Protein AF-A0A8H5IVG1-F1 (afdb_monomer)

Nearest PDB structures (foldseek):
  4xxf-assembly1_A  TM=9.460E-01  e=5.979E-18  Glaciozyma antarctica
  3ocr-assembly1_A  TM=8.944E-01  e=1.807E-12  Pseudomonas savastanoi pv. phaseolicola 1448A
  8il8-assembly1_C  TM=9.463E-01  e=2.292E-11  Alcaligenes faecalis subsp. faecalis NBRC 13111
  3ocr-assembly2_B  TM=8.952E-01  e=1.460E-11  Pseudomonas savastanoi pv. phaseolicola 1448A
  8iah-assembly1_2  TM=8.226E-01  e=2.182E-10  Sus scrofa

Organism: NCBI:txid42672

Secondary structure (DSSP, 8-state):
----PPPPHHHHHTT-----SSTTSPPHHHHHTT--------------HHHHHHHHHHHHHHHHHHHHHHHHHHHHHHTS------------------GGGG--S-S-----THHHH-S--EETTEETTSHHHHHHHHHHHSS----TT--TTT-S-----S--PPPPPPPHHHHHHHHHHHHHSTHHHH---S-TTTHHHHHHHHTTT-HHHHHHHHHHHHHHHHS---S---TTHHHHHHHHHHHHHHHTTS--HHHHHHHHHHHHHHHHTT-HHHHHHHHHHHHHHHHHTTTTSPPP--S--HHHHHHHHHHHHHHHHHHHHHHHHHHHT---SS-GGGS-----TTTTGGGT--S-S-SSS---TTPPP--SS-HHHHHHHHHHHHHHH-GGGGG--HHHHHHHHHHHHHHHHHHHHHS-TTTSPPSS--TTS-SS-TT--HHHHHHHHHHHHHHHHHHHHHHHGGGGTTGGGTTSS---HHHHHHHHHHHHHHHHHHHHHHHHHHHTGGGGGTT-HHHHTTHHHHHHHHHHHHHHH-TT-TTHHHHHHHHHHHHHTTTSS-GGG--HHHHHHHHHHHHHHHHHHHHHHHHHHHHT------------------S--HHHHH--SS-----SPPPSSHHHHHHHHHHHHHHHHHHHHHTT--BTTB-EEEEE-SS-TTEEEEPPTT--GGG--GGG-EEEETTS-EEEE--SSPPPHHHHHHHHHHHHH-TT--EEEEE--HHHHHHHTT--PPPS-STGGGGG-GGGEEEE----SS--SHHHHHHHHHHHTTT-SEEEETTTEEEEEESSHHHHHHHHHHHHHHHHHHHHHHHHHTTT----PPPHHHHHHHHHHHT-HHHHHHHHHHHHHHHHHHHTTTT--

pLDDT: mean 80.25, std 17.55, range [23.84, 98.62]

Sequence (889 aa):
MPPRLRACDGCSKRKIQCVKPDPEGRCERCSKLHLECVTTSTPHVKVTVGKQVTRLESRVAELEASIVQMRSEISATRAAGSLSTLQGNSEDTTGCISPYLQQKPANAVPISIWTCLGQHWYFKGIPINSPQGLEWISSKIGENVSLDGFRLFGSQRHHFSSSSPPFTFPERQVIEAFLNSYFTSPWRLLYPIIDVALVEETLAAAYTESQSAQVCFLAFMALCSRLKGSLLQLDDSDVYIRASHSYLPQLLSQSTLESLQTVIMLQIYHLLAGHWGAAAELHPYACRAIYDLKGHIAHPSGPDTGVDRRQRHIRNLFWVCYILDKDIALRYGRPPCLTRDYCDLTLPDDWARVYQDPAGTAQGGMLRQDDSICFSQDLCLSQIKEKICLFLCSLDNSKLSDGAILGQVRQLDVDLETCR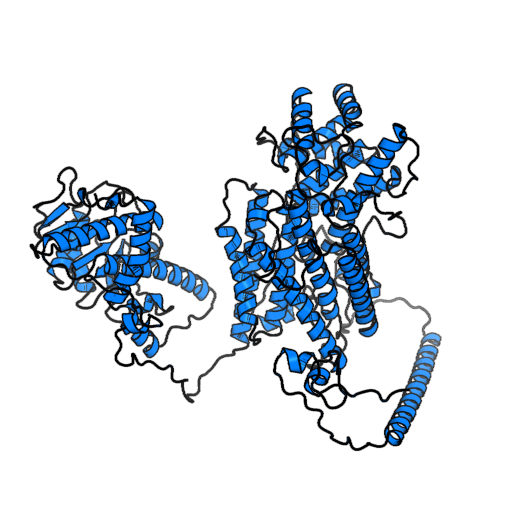SSIPKEYRPKWSLSSEHPLLHPGMSFVQRIRCIHLQLEYKHLMTMIHTAVRRCGAVYAVDDKLPEDLHNVYHSSSDISLEASRTTLQIFKSHINILQEDMFGHIAIYPPIAAMALFMNLLLHPSDPRARNDLDLLAGCATLFQDMPMRDLTNDDMDSIQELNRFISELIMSSTTTIQAQSGTLTISPNAKPTHGHELKDKTPLQAMSHGDVVLRGIPKHPDFASQRQWQLEHMAAAFRHWHREGYVEGISGHISVRDPEFTDAFWTNPLGRHFGLLKVSDMILVNLKGEVIGGNRTRPPNSAGFLIHASIHKARSDVHAICHCHSIHGKAWSVFGKRLEMLTQDVCKFRGDAHSVYDSYGGVVLGSEEGDRIAAAMGPKGKGCILRNHGILTVGQTVDEAAWLYTSMERSCRVQLLAEAAAANGLPKVLIDDEEANFNFDVESDPEICYCEFQAYYDLEDELSDGAFKK

Solvent-accessible surface area (backbone atoms only — not comparable to full-atom values): 50227 Å² total; per-residue (Å²): 132,81,82,82,79,79,54,32,50,73,30,53,79,65,76,48,90,59,55,55,92,39,95,91,50,59,29,57,66,31,59,76,66,76,44,85,67,51,72,84,89,73,87,79,81,81,75,64,63,66,66,54,50,56,52,48,52,54,50,50,54,53,50,52,52,50,52,52,50,52,52,52,52,54,56,56,56,68,75,72,68,77,92,76,92,79,90,78,91,81,84,90,84,91,74,88,71,64,80,80,78,73,65,72,96,67,78,89,72,77,62,41,31,55,44,63,64,24,80,63,53,40,56,45,37,39,46,40,92,37,75,69,24,40,51,49,50,20,68,48,39,74,48,90,75,75,68,67,84,42,57,62,40,40,47,64,82,85,76,75,68,91,80,70,78,93,79,77,82,78,59,70,70,58,56,52,51,52,51,51,30,44,66,73,37,74,59,42,35,42,52,62,71,74,53,87,78,60,46,59,61,42,54,56,36,39,76,70,81,34,64,54,35,39,38,24,51,29,19,47,53,28,31,49,69,63,50,84,78,55,98,66,89,69,98,50,44,66,56,28,47,52,56,30,58,73,48,39,75,68,42,73,74,48,65,46,73,43,42,35,41,24,42,48,33,48,25,52,37,24,32,50,52,25,25,44,56,63,19,58,70,44,42,64,59,35,57,50,24,31,58,74,64,48,19,40,53,80,73,82,88,67,84,92,42,74,68,56,51,54,53,51,48,42,35,48,46,32,54,56,51,48,47,52,33,27,55,48,14,44,28,60,50,38,74,56,85,78,46,72,94,78,35,57,79,79,74,64,96,49,59,69,48,71,82,69,66,77,53,84,95,55,88,92,48,83,72,61,98,81,65,70,60,35,68,71,64,58,70,66,59,38,58,48,38,44,56,51,24,50,66,69,45,40,79,66,54,80,71,56,51,54,70,56,51,52,52,50,43,55,50,52,51,52,53,50,51,54,48,46,64,72,42,58,82,89,59,34,66,69,83,66,87,47,91,92,55,70,88,73,61,93,68,55,38,72,69,43,46,53,48,36,51,44,43,37,49,52,53,28,49,51,45,28,57,51,29,41,47,55,29,48,36,52,49,92,38,61,88,47,98,66,70,59,69,74,60,45,53,53,48,50,58,29,43,54,53,19,44,46,23,21,51,44,48,46,46,50,54,63,77,43,53,68,56,57,71,68,70,40,40,36,77,55,61,66,56,51,62,44,25,48,50,54,48,41,56,44,29,64,73,41,43,84,42,88,59,36,60,58,53,50,52,51,52,51,52,54,47,51,54,72,74,76,54,80,74,90,79,65,52,72,53,53,50,53,41,51,50,42,45,33,53,51,51,48,49,45,51,52,48,33,51,40,20,40,52,53,76,60,51,86,74,76,73,72,93,71,76,80,81,82,72,86,87,65,72,81,92,44,55,58,61,57,66,75,36,79,80,92,65,60,80,75,59,81,82,86,59,98,46,52,67,62,42,44,52,52,53,36,32,49,45,18,35,49,34,32,50,38,40,75,74,60,34,71,47,87,68,56,60,47,48,37,37,50,35,76,76,49,73,65,25,29,36,30,59,38,50,79,61,52,43,71,72,41,22,34,65,48,30,25,28,30,34,74,86,71,48,78,79,45,68,34,78,93,44,56,70,47,71,47,58,45,34,37,52,41,32,32,47,71,75,32,82,76,45,32,9,39,30,35,43,56,30,70,37,25,31,62,45,9,66,70,56,58,76,84,68,46,64,50,75,75,43,12,48,42,47,73,61,17,40,20,52,32,86,61,75,89,69,81,60,85,55,52,68,60,14,46,51,45,36,60,44,29,52,96,58,35,35,37,31,33,32,26,72,62,6,41,39,16,38,19,76,38,50,39,22,4,46,32,50,39,54,47,48,34,51,41,30,44,50,48,55,54,49,50,59,49,33,73,74,69,47,82,85,73,65,57,51,73,69,59,32,47,53,40,23,70,40,57,48,32,64,47,42,25,34,48,64,28,43,65,55,45,55,50,48,34,66,78,45,74,47,59,31,65,71

Foldseek 3Di:
DPDDQDAFPVCVVVVHDFADPDSPDATPVCVVVVHDGDHDDDDDDDPDPVVVVVVVVVVVVVVVVVVVVVVVVVVVVVVPDDDDDDDDDDDDDDDQDQPVVPDDPDDDDQDFCCLLLDQQFFALQHGLPDPVNQVLLCVLLVHRDDRRPFDFQASDDPPLDLDDDDDDQDDLVVLVLLVVQCQVDPVCQACVLDAPVVLVVLSVCCVPDDPLSSLLSLLSVLLSCLQDRHPDNDPCSVVSLSVSVNCLVVLLVDLDSSSLSSLLSNLVSSLLLSNNVSNLVSLVSNLVSLVVLVLLDDDPDDDDDPVSVSSVSSVVSVLSSLLSQLVSLRSSLHQGSNDPVSGDLPDDPCAQVLVPDFDDDDPPDRDDSPDGHYHLADSLLSNLSNLLSCCRNDPCNSVDALVRLVVSLVVSVVSLVVSLVPRDPLLRADQADDPVRDQDDPRRDPSSSSHSLRNNLSSLQSLLSSLSSSSSHNNVCPVPPDDDPVSVVSNVVSLVSNLRSLLRLLVSCLVCVCVCQNSCCSVRVSRNLNSLVSLLVVLSVCVVPPCNVVSLVSLVSSLCSLVPDDPPRDDPSSVVSNVSSSVSSVSSSSSSVSSNVPVVPDPPPPDDDDPDDPLDPPPDALQRVPDDDPDTDDFDDDDPDQVVVLLVQLLLVLLLLLLCVVVVQDDQFWWKKWFARPVRNQKIKMAFTRDRSNQAASQRIFIAGLVRDTPDGDDPGHHDPLVSLQVSLLSVLAVQFGMKTDTQGDLQLVLLQVQDQQAQQDLLSLLCPDLQEFGLPDDPDRRPHNVVSNSQNVRSPHRHQKYRDRNRGIMGTDNGSQLRSLNNVSVSVSSVVRVVVVVVVVVVDDGDHDDPVVSVSSNSNCNDRRNSNSVSVVSSVVSCVVCVSSRSD

Mean predicted aligned error: 19.56 Å

InterPro domains:
  IPR001138 Zn(2)Cys(6) fungal-type DNA-binding domain [PF00172] (6-40)
  IPR001138 Zn(2)Cys(6) fungal-type DNA-binding domain [PS00463] (7-37)
  IPR001138 Zn(2)Cys(6) fungal-type DNA-binding domain [PS50048] (7-39)
  IPR001138 Zn(2)Cys(6) fungal-type DNA-binding domain [cd00067] (6-38)
  IPR001303 Class II aldolase/adducin N-terminal [PF00596] (651-835)
  IPR001303 Class II aldolase/adducin N-terminal [SM01007] (651-835)
  IPR007219 Xylanolytic transcriptional activator, regulatory domain [PF04082] (179-420)
  IPR007219 Xylanolytic transcriptional activator, regulatory domain [SM00906] (279-354)
  IPR036409 Class II aldolase/adducin N-terminal domain superfamily [G3DSA:3.40.225.10] (629-889)
  IPR036409 Class II aldolase/adducin N-terminal domain superfamily [SSF53639] (645-870)
  IPR036864 Zn(2)-C6 fungal-type DNA-binding domain superfamily [G3DSA:4.10.240.10] (5-88)
  IPR036864 Zn(2)-C6 fungal-type DNA-binding domain superfamily [SSF57701] (4-42)
  IPR050987 ABC-transporter-regulating transcription factor-like [PTHR46910] (6-590)

Structure (mmCIF, N/CA/C/O backbone):
data_AF-A0A8H5IVG1-F1
#
_entry.id   AF-A0A8H5IVG1-F1
#
loop_
_atom_site.group_PDB
_atom_site.id
_atom_site.type_symbol
_atom_site.label_atom_id
_atom_site.label_alt_id
_atom_site.label_comp_id
_atom_site.label_asym_id
_atom_site.label_entity_id
_atom_site.label_seq_id
_atom_site.pdbx_PDB_ins_code
_atom_site.Cartn_x
_atom_site.Cartn_y
_atom_site.Cartn_z
_atom_site.occupancy
_atom_site.B_iso_or_equiv
_atom_site.auth_seq_id
_atom_site.auth_comp_id
_atom_site.auth_asym_id
_atom_site.auth_atom_id
_atom_site.pdbx_PDB_model_num
ATOM 1 N N . MET A 1 1 ? -44.809 -31.747 -31.696 1.00 35.78 1 MET A N 1
ATOM 2 C CA . MET A 1 1 ? -43.824 -31.213 -30.728 1.00 35.78 1 MET A CA 1
ATOM 3 C C . MET A 1 1 ? -44.153 -31.783 -29.358 1.00 35.78 1 MET A C 1
ATOM 5 O O . MET A 1 1 ? -45.325 -31.723 -29.002 1.00 35.78 1 MET A O 1
ATOM 9 N N . PRO A 1 2 ? -43.191 -32.360 -28.620 1.00 39.41 2 PRO A N 1
ATOM 10 C CA . PRO A 1 2 ? -43.430 -32.784 -27.243 1.00 39.41 2 PRO A CA 1
ATOM 11 C C . PRO A 1 2 ? -43.744 -31.561 -26.356 1.00 39.41 2 PRO A C 1
ATOM 13 O O . PRO A 1 2 ? -43.295 -30.452 -26.669 1.00 39.41 2 PRO A O 1
ATOM 16 N N . PRO A 1 3 ? -44.537 -31.723 -25.283 1.00 45.69 3 PRO A N 1
ATOM 17 C CA . PRO A 1 3 ? -44.932 -30.618 -24.417 1.00 45.69 3 PRO A CA 1
ATOM 18 C C . PRO A 1 3 ? -43.698 -29.975 -23.767 1.00 45.69 3 PRO A C 1
ATOM 20 O O . PRO A 1 3 ? -42.859 -30.661 -23.187 1.00 45.69 3 PRO A O 1
ATOM 23 N N . ARG A 1 4 ? -43.573 -28.642 -23.867 1.00 53.19 4 ARG A N 1
ATOM 24 C CA . ARG A 1 4 ? -42.528 -27.878 -23.168 1.00 53.19 4 ARG A CA 1
ATOM 25 C C . ARG A 1 4 ? -42.723 -28.045 -21.659 1.00 53.19 4 ARG A C 1
ATOM 27 O O . ARG A 1 4 ? -43.648 -27.466 -21.092 1.00 53.19 4 ARG A O 1
ATOM 34 N N . LEU A 1 5 ? -41.853 -28.822 -21.020 1.00 62.81 5 LEU A N 1
ATOM 35 C CA . LEU A 1 5 ? -41.827 -28.970 -19.567 1.00 62.81 5 LEU A CA 1
ATOM 36 C C . LEU A 1 5 ? -41.513 -27.610 -18.922 1.00 62.81 5 LEU A C 1
ATOM 38 O O . LEU A 1 5 ? -40.538 -26.950 -19.285 1.00 62.81 5 LEU A O 1
ATOM 42 N N . ARG A 1 6 ? -42.362 -27.163 -17.987 1.00 69.31 6 ARG A N 1
ATOM 43 C CA . ARG A 1 6 ? -42.139 -25.923 -17.226 1.00 69.31 6 ARG A CA 1
ATOM 44 C C . ARG A 1 6 ? -40.992 -26.112 -16.232 1.00 69.31 6 ARG A C 1
ATOM 46 O O . ARG A 1 6 ? -40.925 -27.122 -15.532 1.00 69.31 6 ARG A O 1
ATOM 53 N N . ALA A 1 7 ? -40.121 -25.108 -16.151 1.00 79.06 7 ALA A N 1
ATOM 54 C CA . ALA A 1 7 ? -39.098 -25.022 -15.115 1.00 79.06 7 ALA A CA 1
ATOM 55 C C . ALA A 1 7 ? -39.738 -24.918 -13.719 1.00 79.06 7 ALA A C 1
ATOM 57 O O . ALA A 1 7 ? -40.787 -24.293 -13.578 1.00 79.06 7 ALA A O 1
ATOM 58 N N . CYS A 1 8 ? -39.104 -25.497 -12.691 1.00 84.94 8 CYS A N 1
ATOM 59 C CA . CYS A 1 8 ? -39.545 -25.314 -11.305 1.00 84.94 8 CYS A CA 1
ATOM 60 C C . CYS A 1 8 ? -39.350 -23.867 -10.836 1.00 84.94 8 CYS A C 1
ATOM 62 O O . CYS A 1 8 ? -38.474 -23.156 -11.344 1.00 84.94 8 CYS A O 1
ATOM 64 N N . ASP A 1 9 ? -40.117 -23.453 -9.829 1.00 81.69 9 ASP A N 1
ATOM 65 C CA . ASP A 1 9 ? -40.157 -22.066 -9.349 1.00 81.69 9 ASP A CA 1
ATOM 66 C C . ASP A 1 9 ? -38.763 -21.585 -8.910 1.00 81.69 9 ASP A C 1
ATOM 68 O O . ASP A 1 9 ? -38.342 -20.472 -9.228 1.00 81.69 9 ASP A O 1
ATOM 72 N N . GLY A 1 10 ? -37.979 -22.471 -8.282 1.00 78.88 10 GLY A N 1
ATOM 73 C CA . GLY A 1 10 ? -36.605 -22.188 -7.862 1.00 78.88 10 GLY A CA 1
ATOM 74 C C . GLY A 1 10 ? -35.602 -21.998 -9.009 1.00 78.88 10 GLY A C 1
ATOM 75 O O . GLY A 1 10 ? -34.652 -21.226 -8.863 1.00 78.88 10 GLY A O 1
ATOM 76 N N . CYS A 1 11 ? -35.786 -22.672 -10.150 1.00 82.00 11 CYS A N 1
ATOM 77 C CA . CYS A 1 11 ? -34.952 -22.458 -11.342 1.00 82.00 11 CYS A CA 1
ATOM 78 C C . CYS A 1 11 ? -35.429 -21.241 -12.144 1.00 82.00 11 CYS A C 1
ATOM 80 O O . CYS A 1 11 ? -34.604 -20.452 -12.599 1.00 82.00 11 CYS A O 1
ATOM 82 N N . SER A 1 12 ? -36.748 -21.049 -12.237 1.00 79.19 12 SER A N 1
ATOM 83 C CA . SER A 1 12 ? -37.383 -19.906 -12.898 1.00 79.19 12 SER A CA 1
ATOM 84 C C . SER A 1 12 ? -36.995 -18.578 -12.235 1.00 79.19 12 SER A C 1
ATOM 86 O O . SER A 1 12 ? -36.472 -17.685 -12.900 1.00 79.19 12 SER A O 1
ATOM 88 N N . LYS A 1 13 ? -37.108 -18.480 -10.901 1.00 79.12 13 LYS A N 1
ATOM 89 C CA . LYS A 1 13 ? -36.738 -17.283 -10.122 1.00 79.12 13 LYS A CA 1
ATOM 90 C C . LYS A 1 13 ? -35.259 -16.912 -10.258 1.00 79.12 13 LYS A C 1
ATOM 92 O O . LYS A 1 13 ? -34.904 -15.744 -10.157 1.00 79.12 13 LYS A O 1
ATOM 97 N N . ARG A 1 14 ? -34.395 -17.901 -10.497 1.00 73.94 14 ARG A N 1
ATOM 98 C CA . ARG A 1 14 ? -32.946 -17.712 -10.662 1.00 73.94 14 ARG A CA 1
ATOM 99 C C . ARG A 1 14 ? -32.506 -17.625 -12.129 1.00 73.94 14 ARG A C 1
ATOM 101 O O . ARG A 1 14 ? -31.311 -17.541 -12.370 1.00 73.94 14 ARG A O 1
ATOM 108 N N . LYS A 1 15 ? -33.446 -17.646 -13.088 1.00 78.88 15 LYS A N 1
ATOM 109 C CA . LYS A 1 15 ? -33.203 -17.598 -14.544 1.00 78.88 15 LYS A CA 1
ATOM 110 C C . LYS A 1 15 ? -32.160 -18.612 -15.042 1.00 78.88 15 LYS A C 1
ATOM 112 O O . LYS A 1 15 ? -31.380 -18.322 -15.942 1.00 78.88 15 LYS A O 1
ATOM 117 N N . ILE A 1 16 ? -32.158 -19.813 -14.473 1.00 77.81 16 ILE A N 1
ATOM 118 C CA . ILE A 1 16 ? -31.253 -20.902 -14.869 1.00 77.81 16 ILE A CA 1
ATOM 119 C C . ILE A 1 16 ? -32.018 -22.050 -15.530 1.00 77.81 16 ILE A C 1
ATOM 121 O O . ILE A 1 16 ? -33.215 -22.242 -15.297 1.00 77.81 16 ILE A O 1
ATOM 125 N N . GLN A 1 17 ? -31.312 -22.853 -16.326 1.00 78.06 17 GLN A N 1
ATOM 126 C CA . GLN A 1 17 ? -31.905 -23.983 -17.033 1.00 78.06 17 GLN A CA 1
ATOM 127 C C . GLN A 1 17 ? -32.388 -25.067 -16.056 1.00 78.06 17 GLN A C 1
ATOM 129 O O . GLN A 1 17 ? -31.644 -25.545 -15.201 1.00 78.06 17 GLN A O 1
ATOM 134 N N . CYS A 1 18 ? -33.656 -25.461 -16.191 1.00 81.69 18 CYS A N 1
ATOM 135 C CA . CYS A 1 18 ? -34.267 -26.522 -15.398 1.00 81.69 18 CYS A CA 1
ATOM 136 C C . CYS A 1 18 ? -34.301 -27.813 -16.222 1.00 81.69 18 CYS A C 1
ATOM 138 O O . CYS A 1 18 ? -35.135 -27.950 -17.116 1.00 81.69 18 CYS A O 1
ATOM 140 N N . VAL A 1 19 ? -33.384 -28.738 -15.936 1.00 83.25 19 VAL A N 1
ATOM 141 C CA . VAL A 1 19 ? -33.309 -30.041 -16.611 1.00 83.25 19 VAL A CA 1
ATOM 142 C C . VAL A 1 19 ? -34.033 -31.080 -15.759 1.00 83.25 19 VAL A C 1
ATOM 144 O O . VAL A 1 19 ? -33.623 -31.362 -14.630 1.00 83.25 19 VAL A O 1
ATOM 147 N N . LYS A 1 20 ? -35.147 -31.602 -16.277 1.00 77.75 20 LYS A N 1
ATOM 148 C CA . LYS A 1 20 ? -35.943 -32.659 -15.644 1.00 77.75 20 LYS A CA 1
ATOM 149 C C . LYS A 1 20 ? -35.788 -33.959 -16.443 1.00 77.75 20 LYS A C 1
ATOM 151 O O . LYS A 1 20 ? -36.258 -33.988 -17.579 1.00 77.75 20 LYS A O 1
ATOM 156 N N . PRO A 1 21 ? -35.152 -35.004 -15.882 1.00 68.88 21 PRO A N 1
ATOM 157 C CA . PRO A 1 21 ? -35.068 -36.310 -16.535 1.00 68.88 21 PRO A CA 1
ATOM 158 C C . PRO A 1 21 ? -36.419 -37.048 -16.536 1.00 68.88 21 PRO A C 1
ATOM 160 O O . PRO A 1 21 ? -36.682 -37.830 -17.442 1.00 68.88 21 PRO A O 1
ATOM 163 N N . ASP A 1 22 ? -37.296 -36.735 -15.576 1.00 72.75 22 ASP A N 1
ATOM 164 C CA . ASP A 1 22 ? -38.681 -37.209 -15.485 1.00 72.75 22 ASP A CA 1
ATOM 165 C C . ASP A 1 22 ? -39.625 -35.991 -15.327 1.00 72.75 22 ASP A C 1
ATOM 167 O O . ASP A 1 22 ? -39.359 -35.139 -14.469 1.00 72.75 22 ASP A O 1
ATOM 171 N N . PRO A 1 23 ? -40.696 -35.851 -16.139 1.00 68.06 23 PRO A N 1
ATOM 172 C CA . PRO A 1 23 ? -41.699 -34.789 -16.015 1.00 68.06 23 PRO A CA 1
ATOM 173 C C . PRO A 1 23 ? -42.262 -34.585 -14.601 1.00 68.06 23 PRO A C 1
ATOM 175 O O . PRO A 1 23 ? -42.466 -33.434 -14.191 1.00 68.06 23 PRO A O 1
ATOM 178 N N . GLU A 1 24 ? -42.479 -35.677 -13.863 1.00 65.62 24 GLU A N 1
ATOM 179 C CA . GLU A 1 24 ? -43.031 -35.673 -12.500 1.00 65.62 24 GLU A CA 1
ATOM 180 C C . GLU A 1 24 ? -41.935 -35.705 -11.419 1.00 65.62 24 GLU A C 1
ATOM 182 O O . GLU A 1 24 ? -42.201 -35.466 -10.241 1.00 65.62 24 GLU A O 1
ATOM 187 N N . GLY A 1 25 ? -40.678 -35.913 -11.821 1.00 72.12 25 GLY A N 1
ATOM 188 C CA . GLY A 1 25 ? -39.519 -35.968 -10.939 1.00 72.12 25 GLY A CA 1
ATOM 189 C C . GLY A 1 25 ? -38.891 -34.609 -10.602 1.00 72.12 25 GLY A C 1
ATOM 190 O O . GLY A 1 25 ? -39.175 -33.554 -11.187 1.00 72.12 25 GLY A O 1
ATOM 191 N N . ARG A 1 26 ? -37.963 -34.636 -9.635 1.00 83.81 26 ARG A N 1
ATOM 192 C CA . ARG A 1 26 ? -37.130 -33.475 -9.272 1.00 83.81 26 ARG A CA 1
ATOM 193 C C . ARG A 1 26 ? -36.167 -33.156 -10.419 1.00 83.81 26 ARG A C 1
ATOM 195 O O . ARG A 1 26 ? -35.620 -34.058 -11.048 1.00 83.81 26 ARG A O 1
ATOM 202 N N . CYS A 1 27 ? -35.909 -31.871 -10.671 1.00 85.38 27 CYS A N 1
ATOM 203 C CA . CYS A 1 27 ? -34.861 -31.489 -11.620 1.00 85.38 27 CYS A CA 1
ATOM 204 C C . CYS A 1 27 ? -33.472 -31.858 -11.074 1.00 85.38 27 CYS A C 1
ATOM 206 O O . CYS A 1 27 ? -33.267 -31.860 -9.855 1.00 85.38 27 CYS A O 1
ATOM 208 N N . GLU A 1 28 ? -32.507 -32.117 -11.960 1.00 83.94 28 GLU A N 1
ATOM 209 C CA . GLU A 1 28 ? -31.155 -32.572 -11.587 1.00 83.94 28 GLU A CA 1
ATOM 210 C C . GLU A 1 28 ? -30.512 -31.676 -10.525 1.00 83.94 28 GLU A C 1
ATOM 212 O O . GLU A 1 28 ? -29.947 -32.152 -9.541 1.00 83.94 28 GLU A O 1
ATOM 217 N N . ARG A 1 29 ? -30.669 -30.357 -10.676 1.00 82.75 29 ARG A N 1
ATOM 218 C CA . ARG A 1 29 ? -30.142 -29.367 -9.734 1.00 82.75 29 ARG A CA 1
ATOM 219 C C . ARG A 1 29 ? -30.777 -29.472 -8.349 1.00 82.75 29 ARG A C 1
ATOM 221 O O . ARG A 1 29 ? -30.061 -29.460 -7.353 1.00 82.75 29 ARG A O 1
ATOM 228 N N . CYS A 1 30 ? -32.105 -29.545 -8.274 1.00 84.12 30 CYS A N 1
ATOM 229 C CA . CYS A 1 30 ? -32.802 -29.692 -6.996 1.00 84.12 30 CYS A CA 1
ATOM 230 C C . CYS A 1 30 ? -32.475 -31.038 -6.338 1.00 84.12 30 CYS A C 1
ATOM 232 O O . CYS A 1 30 ? -32.404 -31.105 -5.115 1.00 84.12 30 CYS A O 1
ATOM 234 N N . SER A 1 31 ? -32.224 -32.082 -7.135 1.00 83.38 31 SER A N 1
ATOM 235 C CA . SER A 1 31 ? -31.782 -33.384 -6.634 1.00 83.38 31 SER A CA 1
ATOM 236 C C . SER A 1 31 ? -30.364 -33.321 -6.057 1.00 83.38 31 SER A C 1
ATOM 238 O O . SER A 1 31 ? -30.142 -33.787 -4.945 1.00 83.38 31 SER A O 1
ATOM 240 N N . LYS A 1 32 ? -29.422 -32.679 -6.765 1.00 81.56 32 LYS A N 1
ATOM 241 C CA . LYS A 1 32 ? -28.013 -32.548 -6.352 1.00 81.56 32 LYS A CA 1
ATOM 242 C C . LYS A 1 32 ? -27.816 -31.657 -5.122 1.00 81.56 32 LYS A C 1
ATOM 244 O O . LYS A 1 32 ? -26.899 -31.884 -4.347 1.00 81.56 32 LYS A O 1
ATOM 249 N N . LEU A 1 33 ? -28.654 -30.634 -4.961 1.00 79.38 33 LEU A N 1
ATOM 250 C CA . LEU A 1 33 ? -28.565 -29.669 -3.858 1.00 79.38 33 LEU A CA 1
ATOM 251 C C . LEU A 1 33 ? -29.545 -29.964 -2.710 1.00 79.38 33 LEU A C 1
ATOM 253 O O . LEU A 1 33 ? -29.675 -29.146 -1.807 1.00 79.38 33 LEU A O 1
ATOM 257 N N . HIS A 1 34 ? -30.277 -31.081 -2.769 1.00 77.06 34 HIS A N 1
ATOM 258 C CA . HIS A 1 34 ? -31.337 -31.440 -1.817 1.00 77.06 34 HIS A CA 1
ATOM 259 C C . HIS A 1 34 ? -32.412 -30.348 -1.605 1.00 77.06 34 HIS A C 1
ATOM 261 O O . HIS A 1 34 ? -33.063 -30.297 -0.566 1.00 77.06 34 HIS A O 1
ATOM 267 N N . LEU A 1 35 ? -32.660 -29.503 -2.613 1.00 79.56 35 LEU A N 1
ATOM 268 C CA . LEU A 1 35 ? -33.615 -28.388 -2.554 1.00 79.56 35 LEU A CA 1
ATOM 269 C C . LEU A 1 35 ? -35.019 -28.805 -3.002 1.00 79.56 35 LEU A C 1
ATOM 271 O O . LEU A 1 35 ? -35.175 -29.624 -3.913 1.00 79.56 35 LEU A O 1
ATOM 275 N N . GLU A 1 36 ? -36.054 -28.208 -2.417 1.00 79.25 36 GLU A N 1
ATOM 276 C CA . GLU A 1 36 ? -37.447 -28.451 -2.804 1.00 79.25 36 GLU A CA 1
ATOM 277 C C . GLU A 1 36 ? -37.700 -28.066 -4.279 1.00 79.25 36 GLU A C 1
ATOM 279 O O . GLU A 1 36 ? -37.189 -27.059 -4.778 1.00 79.25 36 GLU A O 1
ATOM 284 N N . CYS A 1 37 ? -38.437 -28.903 -5.018 1.00 82.25 37 CYS A N 1
ATOM 285 C CA . CYS A 1 37 ? -38.633 -28.763 -6.466 1.00 82.25 37 CYS A CA 1
ATOM 286 C C . CYS A 1 37 ? -40.128 -28.656 -6.794 1.00 82.25 37 CYS A C 1
ATOM 288 O O . CYS A 1 37 ? -40.733 -29.620 -7.253 1.00 82.25 37 CYS A O 1
ATOM 290 N N . VAL A 1 38 ? -40.721 -27.488 -6.532 1.00 82.44 38 VAL A N 1
ATOM 291 C CA . VAL A 1 38 ? -42.166 -27.249 -6.693 1.00 82.44 38 VAL A CA 1
ATOM 292 C C . VAL A 1 38 ? -42.443 -26.387 -7.933 1.00 82.44 38 VAL A C 1
ATOM 294 O O . VAL A 1 38 ? -41.659 -25.500 -8.282 1.00 82.44 38 VAL A O 1
ATOM 297 N N . THR A 1 39 ? -43.546 -26.679 -8.623 1.00 75.06 39 THR A N 1
ATOM 298 C CA . THR A 1 39 ? -44.155 -25.836 -9.665 1.00 75.06 39 THR A CA 1
ATOM 299 C C . THR A 1 39 ? -45.548 -25.442 -9.194 1.00 75.06 39 THR A C 1
ATOM 301 O O . THR A 1 39 ? -46.485 -26.228 -9.334 1.00 75.06 39 THR A O 1
ATOM 304 N N . THR A 1 40 ? -45.697 -24.260 -8.602 1.00 64.44 40 THR A N 1
ATOM 305 C CA . THR A 1 40 ? -47.003 -23.782 -8.135 1.00 64.44 40 THR A CA 1
ATOM 306 C C . THR A 1 40 ? -47.827 -23.222 -9.298 1.00 64.44 40 THR A C 1
ATOM 308 O O . THR A 1 40 ? -47.392 -22.364 -10.065 1.00 64.44 40 THR A O 1
ATOM 311 N N . SER A 1 41 ? -49.041 -23.743 -9.482 1.00 44.69 41 SER A N 1
ATOM 312 C CA . SER A 1 41 ? -49.987 -23.248 -10.482 1.00 44.69 41 SER A CA 1
ATOM 313 C C . SER A 1 41 ? -50.765 -22.054 -9.926 1.00 44.69 41 SER A C 1
ATOM 315 O O . SER A 1 41 ? -51.758 -22.241 -9.228 1.00 44.69 41 SER A O 1
ATOM 317 N N . THR A 1 42 ? -50.368 -20.827 -10.256 1.00 35.53 42 THR A N 1
ATOM 318 C CA . THR A 1 42 ? -51.236 -19.653 -10.079 1.00 35.53 42 THR A CA 1
ATOM 319 C C . THR A 1 42 ? -51.715 -19.138 -11.445 1.00 35.53 42 THR A C 1
ATOM 321 O O . THR A 1 42 ? -50.904 -18.910 -12.348 1.00 35.53 42 THR A O 1
ATOM 324 N N . PRO A 1 43 ? -53.036 -18.994 -11.665 1.00 37.88 43 PRO A N 1
ATOM 325 C CA . PRO A 1 43 ? -53.570 -18.428 -12.895 1.00 37.88 43 PRO A CA 1
ATOM 326 C C . PRO A 1 43 ? -53.486 -16.897 -12.835 1.00 37.88 43 PRO A C 1
ATOM 328 O O . PRO A 1 43 ? -54.172 -16.256 -12.043 1.00 37.88 43 PRO A O 1
ATOM 331 N N . HIS A 1 44 ? -52.662 -16.289 -13.692 1.00 34.59 44 HIS A N 1
ATOM 332 C CA . HIS A 1 44 ? -52.705 -14.842 -13.904 1.00 34.59 44 HIS A CA 1
ATOM 333 C C . HIS A 1 44 ? -53.989 -14.457 -14.652 1.00 34.59 44 HIS A C 1
ATOM 335 O O . HIS A 1 44 ? -54.237 -14.902 -15.776 1.00 34.59 44 HIS A O 1
ATOM 341 N N . VAL A 1 45 ? -54.791 -13.598 -14.024 1.00 37.06 45 VAL A N 1
ATOM 342 C CA . VAL A 1 45 ? -55.947 -12.923 -14.621 1.00 37.06 45 VAL A CA 1
ATOM 343 C C . VAL A 1 45 ? -55.477 -12.104 -15.829 1.00 37.06 45 VAL A C 1
ATOM 345 O O . VAL A 1 45 ? -54.665 -11.189 -15.694 1.00 37.06 45 VAL A O 1
ATOM 348 N N . LYS A 1 46 ? -55.982 -12.434 -17.024 1.00 38.03 46 LYS A N 1
ATOM 349 C CA . LYS A 1 46 ? -55.788 -11.640 -18.246 1.00 38.03 46 LYS A CA 1
ATOM 350 C C . LYS A 1 46 ? -56.485 -10.287 -18.085 1.00 38.03 46 LYS A C 1
ATOM 352 O O . LYS A 1 46 ? -57.699 -10.199 -18.241 1.00 38.03 46 LYS A O 1
ATOM 357 N N . VAL A 1 47 ? -55.717 -9.228 -17.846 1.00 39.44 47 VAL A N 1
ATOM 358 C CA . VAL A 1 47 ? -56.153 -7.868 -18.180 1.00 39.44 47 VAL A CA 1
ATOM 359 C C . VAL A 1 47 ? -56.091 -7.735 -19.704 1.00 39.44 47 VAL A C 1
ATOM 361 O O . VAL A 1 47 ? -55.101 -8.085 -20.343 1.00 39.44 47 VAL A O 1
ATOM 364 N N . THR A 1 48 ? -57.208 -7.335 -20.299 1.00 44.88 48 THR A N 1
ATOM 365 C CA . THR A 1 48 ? -57.496 -7.424 -21.732 1.00 44.88 48 THR A CA 1
ATOM 366 C C . THR A 1 48 ? -56.549 -6.552 -22.566 1.00 44.88 48 THR A C 1
ATOM 368 O O . THR A 1 48 ? -56.701 -5.332 -22.611 1.00 44.88 48 THR A O 1
ATOM 371 N N . VAL A 1 49 ? -55.619 -7.200 -23.280 1.00 53.47 49 VAL A N 1
ATOM 372 C CA . VAL A 1 49 ? -54.635 -6.620 -24.226 1.00 53.47 49 VAL A CA 1
ATOM 373 C C . VAL A 1 49 ? -55.260 -5.600 -25.192 1.00 53.47 49 VAL A C 1
ATOM 375 O O . VAL A 1 49 ? -54.625 -4.607 -25.528 1.00 53.47 49 VAL A O 1
ATOM 378 N N . GLY A 1 50 ? -56.536 -5.768 -25.556 1.00 50.34 50 GLY A N 1
ATOM 379 C CA . GLY A 1 50 ? -57.253 -4.835 -26.430 1.00 50.34 50 GLY A CA 1
ATOM 380 C C . GLY A 1 50 ? -57.279 -3.388 -25.923 1.00 50.34 50 GLY A C 1
ATOM 381 O O . GLY A 1 50 ? -56.998 -2.482 -26.693 1.00 50.34 50 GLY A O 1
ATOM 382 N N . LYS A 1 51 ? -57.510 -3.144 -24.622 1.00 49.22 51 LYS A N 1
ATOM 383 C CA . LYS A 1 51 ? -57.564 -1.765 -24.086 1.00 49.22 51 LYS A CA 1
ATOM 384 C C . LYS A 1 51 ? -56.195 -1.079 -24.062 1.00 49.22 51 LYS A C 1
ATOM 386 O O . LYS A 1 51 ? -56.124 0.145 -24.130 1.00 49.22 51 LYS A O 1
ATOM 391 N N . GLN A 1 52 ? -55.117 -1.854 -23.948 1.00 56.25 52 GLN A N 1
ATOM 392 C CA . GLN A 1 52 ? -53.748 -1.339 -23.947 1.00 56.25 52 GLN A CA 1
ATOM 393 C C . GLN A 1 52 ? -53.278 -1.014 -25.364 1.00 56.25 52 GLN A C 1
ATOM 395 O O . GLN A 1 52 ? -52.658 0.025 -25.560 1.00 56.25 52 GLN A O 1
ATOM 400 N N . VAL A 1 53 ? -53.640 -1.849 -26.344 1.00 69.06 53 VAL A N 1
ATOM 401 C CA . VAL A 1 53 ? -53.344 -1.601 -27.760 1.00 69.06 53 VAL A CA 1
ATOM 402 C C . VAL A 1 53 ? -54.071 -0.350 -28.248 1.00 69.06 53 VAL A C 1
ATOM 404 O O . VAL A 1 53 ? -53.406 0.553 -28.733 1.00 69.06 53 VAL A O 1
ATOM 407 N N . THR A 1 54 ? -55.374 -0.195 -27.981 1.00 65.12 54 THR A N 1
ATOM 408 C CA . THR A 1 54 ? -56.110 1.015 -28.399 1.00 65.12 54 THR A CA 1
ATOM 409 C C . THR A 1 54 ? -55.565 2.288 -27.739 1.00 65.12 54 THR A C 1
ATOM 411 O O . THR A 1 54 ? -55.486 3.337 -28.369 1.00 65.12 54 THR A O 1
ATOM 414 N N . ARG A 1 55 ? -55.121 2.205 -26.474 1.00 70.50 55 ARG A N 1
ATOM 415 C CA . ARG A 1 55 ? -54.488 3.336 -25.775 1.00 70.50 55 ARG A CA 1
ATOM 416 C C . ARG A 1 55 ? -53.107 3.677 -26.347 1.00 70.50 55 ARG A C 1
ATOM 418 O O . ARG A 1 55 ? -52.746 4.850 -26.378 1.00 70.50 55 ARG A O 1
ATOM 425 N N . LEU A 1 56 ? -52.332 2.676 -26.763 1.00 69.56 56 LEU A N 1
ATOM 426 C CA . LEU A 1 56 ? -51.027 2.877 -27.395 1.00 69.56 56 LEU A CA 1
ATOM 427 C C . LEU A 1 56 ? -51.176 3.417 -28.819 1.00 69.56 56 LEU A C 1
ATOM 429 O O . LEU A 1 56 ? -50.450 4.334 -29.176 1.00 69.56 56 LEU A O 1
ATOM 433 N N . GLU A 1 57 ? -52.152 2.934 -29.586 1.00 81.56 57 GLU A N 1
ATOM 434 C CA . GLU A 1 57 ? -52.468 3.433 -30.929 1.00 81.56 57 GLU A CA 1
ATOM 435 C C . GLU A 1 57 ? -52.910 4.901 -30.895 1.00 81.56 57 GLU A C 1
ATOM 437 O O . GLU A 1 57 ? -52.375 5.710 -31.652 1.00 81.56 57 GLU A O 1
ATOM 442 N N . SER A 1 58 ? -53.786 5.292 -29.958 1.00 75.88 58 SER A N 1
ATOM 443 C CA . SER A 1 58 ? -54.130 6.711 -29.762 1.00 75.88 58 SER A CA 1
ATOM 444 C C . SER A 1 58 ? -52.914 7.562 -29.392 1.00 75.88 58 SER A C 1
ATOM 446 O O . SER A 1 58 ? -52.783 8.680 -29.882 1.00 75.88 58 SER A O 1
ATOM 448 N N . ARG A 1 59 ? -51.994 7.034 -28.573 1.00 77.12 59 ARG A N 1
ATOM 449 C CA . ARG A 1 59 ? -50.802 7.780 -28.147 1.00 77.12 59 ARG A CA 1
ATOM 450 C C . ARG A 1 59 ? -49.749 7.899 -29.249 1.00 77.12 59 ARG A C 1
ATOM 452 O O . ARG A 1 59 ? -49.060 8.910 -29.316 1.00 77.12 59 ARG A O 1
ATOM 459 N N . VAL A 1 60 ? -49.635 6.898 -30.121 1.00 85.25 60 VAL A N 1
ATOM 460 C CA . VAL A 1 60 ? -48.793 6.973 -31.324 1.00 85.25 60 VAL A CA 1
ATOM 461 C C . VAL A 1 60 ? -49.360 8.008 -32.296 1.00 85.25 60 VAL A C 1
ATOM 463 O O . VAL A 1 60 ? -48.604 8.856 -32.755 1.00 85.25 60 VAL A O 1
ATOM 466 N N . ALA A 1 61 ? -50.678 8.030 -32.518 1.00 82.50 61 ALA A N 1
ATOM 467 C CA . ALA A 1 61 ? -51.313 9.025 -33.383 1.00 82.50 61 ALA A CA 1
ATOM 468 C C . ALA A 1 61 ? -51.133 10.472 -32.871 1.00 82.50 61 ALA A C 1
ATOM 470 O O . ALA A 1 61 ? -50.848 11.374 -33.657 1.00 82.50 61 ALA A O 1
ATOM 471 N N . GLU A 1 62 ? -51.234 10.705 -31.555 1.00 81.56 62 GLU A N 1
ATOM 472 C CA . GLU A 1 62 ? -50.956 12.019 -30.945 1.00 81.56 62 GLU A CA 1
ATOM 473 C C . GLU A 1 62 ? -49.486 12.445 -31.092 1.00 81.56 62 GLU A C 1
ATOM 475 O O . GLU A 1 62 ? -49.195 13.615 -31.366 1.00 81.56 62 GLU A O 1
ATOM 480 N N . LEU A 1 63 ? -48.547 11.506 -30.937 1.00 75.50 63 LEU A N 1
ATOM 481 C CA . LEU A 1 63 ? -47.117 11.776 -31.100 1.00 75.50 63 LEU A CA 1
ATOM 482 C C . LEU A 1 63 ? -46.758 12.059 -32.561 1.00 75.50 63 LEU A C 1
ATOM 484 O O . LEU A 1 63 ? -45.997 12.987 -32.832 1.00 75.50 63 LEU A O 1
ATOM 488 N N . GLU A 1 64 ? -47.334 11.319 -33.506 1.00 86.19 64 GLU A N 1
ATOM 489 C CA . GLU A 1 64 ? -47.149 11.565 -34.937 1.00 86.19 64 GLU A CA 1
ATOM 490 C C . GLU A 1 64 ? -47.702 12.936 -35.345 1.00 86.19 64 GLU A C 1
ATOM 492 O O . GLU A 1 64 ? -47.011 13.688 -36.037 1.00 86.19 64 GLU A O 1
ATOM 497 N N . ALA A 1 65 ? -48.880 13.323 -34.843 1.00 79.62 65 ALA A N 1
ATOM 498 C CA . ALA A 1 65 ? -49.441 14.657 -35.062 1.00 79.62 65 ALA A CA 1
ATOM 499 C C . ALA A 1 65 ? -48.545 15.769 -34.481 1.00 79.62 65 ALA A C 1
ATOM 501 O O . ALA A 1 65 ? -48.280 16.768 -35.152 1.00 79.62 65 ALA A O 1
ATOM 502 N N . SER A 1 66 ? -47.999 15.560 -33.279 1.00 77.62 66 SER A N 1
ATOM 503 C CA . SER A 1 66 ? -47.090 16.512 -32.623 1.00 77.62 66 SER A CA 1
ATOM 504 C C . SER A 1 66 ? -45.760 16.666 -33.374 1.00 77.62 66 SER A C 1
ATOM 506 O O . SER A 1 66 ? -45.221 17.767 -33.476 1.00 77.62 66 SER A O 1
ATOM 508 N N . ILE A 1 67 ? -45.234 15.583 -33.958 1.00 75.56 67 ILE A N 1
ATOM 509 C CA . ILE A 1 67 ? -44.015 15.618 -34.783 1.00 75.56 67 ILE A CA 1
ATOM 510 C C . ILE A 1 67 ? -44.263 16.366 -36.098 1.00 75.56 67 ILE A C 1
ATOM 512 O O . ILE A 1 67 ? -43.399 17.126 -36.543 1.00 75.56 67 ILE A O 1
ATOM 516 N N . VAL A 1 68 ? -45.428 16.182 -36.726 1.00 82.00 68 VAL A N 1
ATOM 517 C CA . VAL A 1 68 ? -45.804 16.928 -37.939 1.00 82.00 68 VAL A CA 1
ATOM 518 C C . VAL A 1 68 ? -45.959 18.418 -37.628 1.00 82.00 68 VAL A C 1
ATOM 520 O O . VAL A 1 68 ? -45.450 19.248 -38.385 1.00 82.00 68 VAL A O 1
ATOM 523 N N . GLN A 1 69 ? -46.564 18.759 -36.489 1.00 74.12 69 GLN A N 1
ATOM 524 C CA . GLN A 1 69 ? -46.687 20.140 -36.031 1.00 74.12 69 GLN A CA 1
ATOM 525 C C . GLN A 1 69 ? -45.312 20.781 -35.776 1.00 74.12 69 GLN A C 1
ATOM 527 O O . GLN A 1 69 ? -45.017 21.816 -36.374 1.00 74.12 69 GLN A O 1
ATOM 532 N N . MET A 1 70 ? -44.420 20.121 -35.026 1.00 70.12 70 MET A N 1
ATOM 533 C CA . MET A 1 70 ? -43.047 20.602 -34.798 1.00 70.12 70 MET A CA 1
ATOM 534 C C . MET A 1 70 ? -42.256 20.773 -36.100 1.00 70.12 70 MET A C 1
ATOM 536 O O . MET A 1 70 ? -41.524 21.748 -36.263 1.00 70.12 70 MET A O 1
ATOM 540 N N . ARG A 1 71 ? -42.406 19.860 -37.069 1.00 73.19 71 ARG A N 1
ATOM 541 C CA . ARG A 1 71 ? -41.757 20.002 -38.385 1.00 73.19 71 ARG A CA 1
ATOM 542 C C . ARG A 1 71 ? -42.289 21.209 -39.157 1.00 73.19 71 ARG A C 1
ATOM 544 O O . ARG A 1 71 ? -41.498 21.888 -39.809 1.00 73.19 71 ARG A O 1
ATOM 551 N N . SER A 1 72 ? -43.588 21.498 -39.067 1.00 67.31 72 SER A N 1
ATOM 552 C CA . SER A 1 72 ? -44.185 22.683 -39.694 1.00 67.31 72 SER A CA 1
ATOM 553 C C . SER A 1 72 ? -43.709 23.987 -39.041 1.00 67.31 72 SER A C 1
ATOM 555 O O . SER A 1 72 ? -43.382 24.938 -39.750 1.00 67.31 72 SER A O 1
ATOM 557 N N . GLU A 1 73 ? -43.555 23.997 -37.714 1.00 64.38 73 GLU A N 1
ATOM 558 C CA . GLU A 1 73 ? -43.061 25.143 -36.945 1.00 64.38 73 GLU A CA 1
ATOM 559 C C . GLU A 1 73 ? -41.582 25.426 -37.250 1.00 64.38 73 GLU A C 1
ATOM 561 O O . GLU A 1 73 ? -41.228 26.576 -37.509 1.00 64.38 73 GLU A O 1
ATOM 566 N N . ILE A 1 74 ? -40.742 24.386 -37.352 1.00 60.53 74 ILE A N 1
ATOM 567 C CA . ILE A 1 74 ? -39.318 24.487 -37.732 1.00 60.53 74 ILE A CA 1
ATOM 568 C C . ILE A 1 74 ? -39.150 24.964 -39.185 1.00 60.53 74 ILE A C 1
ATOM 570 O O . ILE A 1 74 ? -38.254 25.760 -39.489 1.00 60.53 74 ILE A O 1
ATOM 574 N N . SER A 1 75 ? -40.010 24.510 -40.101 1.00 55.78 75 SER A N 1
ATOM 575 C CA . SER A 1 75 ? -40.013 25.000 -41.485 1.00 55.78 75 SER A CA 1
ATOM 576 C C . SER A 1 75 ? -40.481 26.456 -41.586 1.00 55.78 75 SER A C 1
ATOM 578 O O . SER A 1 75 ? -39.935 27.199 -42.401 1.00 55.78 75 SER A O 1
ATOM 580 N N . ALA A 1 76 ? -41.419 26.893 -40.738 1.00 52.97 76 ALA A N 1
ATOM 581 C CA . ALA A 1 76 ? -41.859 28.285 -40.670 1.00 52.97 76 ALA A CA 1
ATOM 582 C C . ALA A 1 76 ? -40.780 29.217 -40.084 1.00 52.97 76 ALA A C 1
ATOM 584 O O . ALA A 1 76 ? -40.615 30.336 -40.569 1.00 52.97 76 ALA A O 1
ATOM 585 N N . THR A 1 77 ? -39.979 28.756 -39.111 1.00 48.81 77 THR A N 1
ATOM 586 C CA . THR A 1 77 ? -38.882 29.561 -38.533 1.00 48.81 77 THR A CA 1
ATOM 587 C C . THR A 1 77 ? -37.710 29.743 -39.501 1.00 48.81 77 THR A C 1
ATOM 589 O O . THR A 1 77 ? -37.067 30.792 -39.511 1.00 48.81 77 THR A O 1
ATOM 592 N N . ARG A 1 78 ? -37.443 28.757 -40.368 1.00 45.22 78 ARG A N 1
ATOM 593 C CA . ARG A 1 78 ? -36.362 28.826 -41.368 1.00 45.22 78 ARG A CA 1
ATOM 594 C C . ARG A 1 78 ? -36.629 29.785 -42.532 1.00 45.22 78 ARG A C 1
ATOM 596 O O . ARG A 1 78 ? -35.675 30.176 -43.197 1.00 45.22 78 ARG A O 1
ATOM 603 N N . ALA A 1 79 ? -37.879 30.183 -42.768 1.00 42.19 79 ALA A N 1
ATOM 604 C CA . ALA A 1 79 ? -38.232 31.117 -43.839 1.00 42.19 79 ALA A CA 1
ATOM 605 C C . ALA A 1 79 ? -38.079 32.605 -43.451 1.00 42.19 79 ALA A C 1
ATOM 607 O O . ALA A 1 79 ? -38.096 33.456 -44.337 1.00 42.19 79 ALA A O 1
ATOM 608 N N . ALA A 1 80 ? -37.909 32.934 -42.162 1.00 43.72 80 ALA A N 1
ATOM 609 C CA . ALA A 1 80 ? -37.968 34.318 -41.667 1.00 43.72 80 ALA A CA 1
ATOM 610 C C . ALA A 1 80 ? -36.626 34.924 -41.192 1.00 43.72 80 ALA A C 1
ATOM 612 O O . ALA A 1 80 ? -36.587 36.098 -40.838 1.00 43.72 80 ALA A O 1
ATOM 613 N N . GLY A 1 81 ? -35.518 34.177 -41.188 1.00 35.22 81 GLY A N 1
ATOM 614 C CA . GLY A 1 81 ? -34.241 34.635 -40.618 1.00 35.22 81 GLY A CA 1
ATOM 615 C C . GLY A 1 81 ? -33.137 34.854 -41.649 1.00 35.22 81 GLY A C 1
ATOM 616 O O . GLY A 1 81 ? -32.239 34.025 -41.771 1.00 35.22 81 GLY A O 1
ATOM 617 N N . SER A 1 82 ? -33.191 35.966 -42.385 1.00 33.75 82 SER A N 1
ATOM 618 C CA . SER A 1 82 ? -32.062 36.483 -43.173 1.00 33.75 82 SER A CA 1
ATOM 619 C C . SER A 1 82 ? -30.975 37.040 -42.240 1.00 33.75 82 SER A C 1
ATOM 621 O O . SER A 1 82 ? -31.298 37.674 -41.239 1.00 33.75 82 SER A O 1
ATOM 623 N N . LEU A 1 83 ? -29.704 36.811 -42.591 1.00 41.41 83 LEU A N 1
ATOM 624 C CA . LEU A 1 83 ? -28.503 37.238 -41.864 1.00 41.41 83 LEU A CA 1
ATOM 625 C C . LEU A 1 83 ? -28.557 38.699 -41.374 1.00 41.41 83 LEU A C 1
ATOM 627 O O . LEU A 1 83 ? -28.628 39.621 -42.184 1.00 41.41 83 LEU A O 1
ATOM 631 N N . SER A 1 84 ? -28.318 38.908 -40.077 1.00 27.52 84 SER A N 1
ATOM 632 C CA . SER A 1 84 ? -27.654 40.120 -39.589 1.00 27.52 84 SER A CA 1
ATOM 633 C C . SER A 1 84 ? -26.900 39.857 -38.288 1.00 27.52 84 SER A C 1
ATOM 635 O O . SER A 1 84 ? -27.474 39.500 -37.263 1.00 27.52 84 SER A O 1
ATOM 637 N N . THR A 1 85 ? -25.593 40.060 -38.369 1.00 38.41 85 THR A N 1
ATOM 638 C CA . THR A 1 85 ? -24.625 40.249 -37.291 1.00 38.41 85 THR A CA 1
ATOM 639 C C . THR A 1 85 ? -25.116 41.296 -36.286 1.00 38.41 85 THR A C 1
ATOM 641 O O . THR A 1 85 ? -25.508 42.373 -36.723 1.00 38.41 85 THR A O 1
ATOM 644 N N . LEU A 1 86 ? -25.032 41.027 -34.975 1.00 28.03 86 LEU A N 1
ATOM 645 C CA . LEU A 1 86 ? -24.491 41.940 -33.951 1.00 28.03 86 LEU A CA 1
ATOM 646 C C . LEU A 1 86 ? -24.621 41.372 -32.528 1.00 28.03 86 LEU A C 1
ATOM 648 O O . LEU A 1 86 ? -25.481 40.558 -32.216 1.00 28.03 86 LEU A O 1
ATOM 652 N N . GLN A 1 87 ? -23.689 41.848 -31.709 1.00 35.44 87 GLN A N 1
ATOM 653 C CA . GLN A 1 87 ? -23.481 41.639 -30.281 1.00 35.44 87 GLN A CA 1
ATOM 654 C C . GLN A 1 87 ? -24.748 41.767 -29.419 1.00 35.44 87 GLN A C 1
ATOM 656 O O . GLN A 1 87 ? -25.571 42.651 -29.640 1.00 35.44 87 GLN A O 1
ATOM 661 N N . GLY A 1 88 ? -24.809 40.972 -28.347 1.00 23.84 88 GLY A N 1
ATOM 662 C CA . GLY A 1 88 ? -25.731 41.164 -27.229 1.00 23.84 88 GLY A CA 1
ATOM 663 C C . GLY A 1 88 ? -25.461 40.171 -26.098 1.00 23.84 88 GLY A C 1
ATOM 664 O O . GLY A 1 88 ? -25.473 38.967 -26.321 1.00 23.84 88 GLY A O 1
ATOM 665 N N . ASN A 1 89 ? -25.188 40.694 -24.901 1.00 34.72 89 ASN A N 1
ATOM 666 C CA . ASN A 1 89 ? -25.154 39.954 -23.638 1.00 34.72 89 ASN A CA 1
ATOM 667 C C . ASN A 1 89 ? -26.537 39.363 -23.314 1.00 34.72 89 ASN A C 1
ATOM 669 O O . ASN A 1 89 ? -27.510 40.111 -23.373 1.00 34.72 89 ASN A O 1
ATOM 673 N N . SER A 1 90 ? -26.605 38.117 -22.838 1.00 23.92 90 SER A N 1
ATOM 674 C CA . SER A 1 90 ? -27.528 37.711 -21.765 1.00 23.92 90 SER A CA 1
ATOM 675 C C . SER A 1 90 ? -27.216 36.305 -21.253 1.00 23.92 90 SER A C 1
ATOM 677 O O . SER A 1 90 ? -26.775 35.433 -21.999 1.00 23.92 90 SER A O 1
ATOM 679 N N . GLU A 1 91 ? -27.461 36.148 -19.960 1.00 32.34 91 GLU A N 1
ATOM 680 C CA . GLU A 1 91 ? -27.376 34.952 -19.130 1.00 32.34 91 GLU A CA 1
ATOM 681 C C . GLU A 1 91 ? -28.315 33.811 -19.574 1.00 32.34 91 GLU A C 1
ATOM 683 O O . GLU A 1 91 ? -29.261 34.016 -20.332 1.00 32.34 91 GLU A O 1
ATOM 688 N N . ASP A 1 92 ? -28.019 32.628 -19.025 1.00 33.56 92 ASP A N 1
ATOM 689 C CA . ASP A 1 92 ? -28.835 31.415 -18.905 1.00 33.56 92 ASP A CA 1
ATOM 690 C C . ASP A 1 92 ? -29.285 30.659 -20.167 1.00 33.56 92 ASP A C 1
ATOM 692 O O . ASP A 1 92 ? -30.272 30.966 -20.829 1.00 33.56 92 ASP A O 1
ATOM 696 N N . THR A 1 93 ? -28.623 29.519 -20.408 1.00 27.72 93 THR A N 1
ATOM 697 C CA . THR A 1 93 ? -29.300 28.213 -20.545 1.00 27.72 93 THR A CA 1
ATOM 698 C C . THR A 1 93 ? -28.298 27.060 -20.425 1.00 27.72 93 THR A C 1
ATOM 700 O O . THR A 1 93 ? -27.279 26.981 -21.108 1.00 27.72 93 THR A O 1
ATOM 703 N N . THR A 1 94 ? -28.615 26.161 -19.502 1.00 40.91 94 THR A N 1
ATOM 704 C CA . THR A 1 94 ? -27.956 24.900 -19.173 1.00 40.91 94 THR A CA 1
ATOM 705 C C . THR A 1 94 ? -28.136 23.863 -20.286 1.00 40.91 94 THR A C 1
ATOM 707 O O . THR A 1 94 ? -29.239 23.631 -20.773 1.00 40.91 94 THR A O 1
ATOM 710 N N . GLY A 1 95 ? -27.047 23.194 -20.674 1.00 32.06 95 GLY A N 1
ATOM 711 C CA . GLY A 1 95 ? -27.088 22.094 -21.639 1.00 32.06 95 GLY A CA 1
ATOM 712 C C . GLY A 1 95 ? -25.709 21.496 -21.893 1.00 32.06 95 GLY A C 1
ATOM 713 O O . GLY A 1 95 ? -25.024 21.924 -22.810 1.00 32.06 95 GLY A O 1
ATOM 714 N N . CYS A 1 96 ? -25.313 20.543 -21.040 1.00 39.97 96 CYS A N 1
ATOM 715 C CA . CYS A 1 96 ? -24.196 19.592 -21.169 1.00 39.97 96 CYS A CA 1
ATOM 716 C C . CYS A 1 96 ? -23.195 19.865 -22.317 1.00 39.97 96 CYS A C 1
ATOM 718 O O . CYS A 1 96 ? -23.300 19.298 -23.406 1.00 39.97 96 CYS A O 1
ATOM 720 N N . ILE A 1 97 ? -22.188 20.704 -22.052 1.00 36.06 97 ILE A N 1
ATOM 721 C CA . ILE A 1 97 ? -21.054 20.936 -22.957 1.00 36.06 97 ILE A CA 1
ATOM 722 C C . ILE A 1 97 ? -19.859 20.133 -22.431 1.00 36.06 97 ILE A C 1
ATOM 724 O O . ILE A 1 97 ? -19.478 20.262 -21.271 1.00 36.06 97 ILE A O 1
ATOM 728 N N . SER A 1 98 ? -19.291 19.282 -23.291 1.00 40.41 98 SER A N 1
ATOM 729 C CA . SER A 1 98 ? -18.103 18.460 -23.015 1.00 40.41 98 SER A CA 1
ATOM 730 C C . SER A 1 98 ? -16.951 19.286 -22.395 1.00 40.41 98 SER A C 1
ATOM 732 O O . SER A 1 98 ? -16.677 20.379 -22.904 1.00 40.41 98 SER A O 1
ATOM 734 N N . PRO A 1 99 ? -16.220 18.777 -21.375 1.00 39.03 99 PRO A N 1
ATOM 735 C CA . PRO A 1 99 ? -15.139 19.506 -20.688 1.00 39.03 99 PRO A CA 1
ATOM 736 C C . PRO A 1 99 ? -14.024 20.022 -21.610 1.00 39.03 99 PRO A C 1
ATOM 738 O O . PRO A 1 99 ? -13.312 20.962 -21.263 1.00 39.03 99 PRO A O 1
ATOM 741 N N . TYR A 1 100 ? -13.874 19.439 -22.803 1.00 35.97 100 TYR A N 1
ATOM 742 C CA . TYR A 1 100 ? -12.844 19.839 -23.763 1.00 35.97 100 TYR A CA 1
ATOM 743 C C . TYR A 1 100 ? -13.067 21.250 -24.342 1.00 35.97 100 TYR A C 1
ATOM 745 O O . TYR A 1 100 ? -12.111 21.930 -24.699 1.00 35.97 100 TYR A O 1
ATOM 753 N N . LEU A 1 101 ? -14.318 21.724 -24.411 1.00 37.09 101 LEU A N 1
ATOM 754 C CA . LEU A 1 101 ? -14.668 23.000 -25.054 1.00 37.09 101 LEU A CA 1
ATOM 755 C C . LEU A 1 101 ? -14.591 24.222 -24.120 1.00 37.09 101 LEU A C 1
ATOM 757 O O . LEU A 1 101 ? -14.704 25.348 -24.597 1.00 37.09 101 LEU A O 1
ATOM 761 N N . GLN A 1 102 ? -14.381 24.029 -22.811 1.00 41.44 102 GLN A N 1
ATOM 762 C CA . GLN A 1 102 ? -14.255 25.129 -21.839 1.00 41.44 102 GLN A CA 1
ATOM 763 C C . GLN A 1 102 ? -12.807 25.580 -21.583 1.00 41.44 102 GLN A C 1
ATOM 765 O O . GLN A 1 102 ? -12.589 26.542 -20.843 1.00 41.44 102 GLN A O 1
ATOM 770 N N . GLN A 1 103 ? -11.803 24.948 -22.201 1.00 38.66 103 GLN A N 1
ATOM 771 C CA . GLN A 1 103 ? -10.423 25.413 -22.069 1.00 38.66 103 GLN A CA 1
ATOM 772 C C . GLN A 1 103 ? -10.234 26.725 -22.843 1.00 38.66 103 GLN A C 1
ATOM 774 O O . GLN A 1 103 ? -10.153 26.745 -24.071 1.00 38.66 103 GLN A O 1
ATOM 779 N N . LYS A 1 104 ? -10.138 27.847 -22.113 1.00 27.92 104 LYS A N 1
ATOM 780 C CA . LYS A 1 104 ? -9.577 29.088 -22.663 1.00 27.92 104 LYS A CA 1
ATOM 781 C C . LYS A 1 104 ? -8.177 28.782 -23.216 1.00 27.92 104 LYS A C 1
ATOM 783 O O . LYS A 1 104 ? -7.391 28.149 -22.510 1.00 27.92 104 LYS A O 1
ATOM 788 N N . PRO A 1 105 ? -7.816 29.262 -24.418 1.00 37.03 105 PRO A N 1
ATOM 789 C CA . PRO A 1 105 ? -6.454 29.142 -24.911 1.00 37.03 105 PRO A CA 1
ATOM 790 C C . PRO A 1 105 ? -5.576 30.127 -24.131 1.00 37.03 105 PRO A C 1
ATOM 792 O O . PRO A 1 105 ? -5.448 31.292 -24.498 1.00 37.03 105 PRO A O 1
ATOM 795 N N . ALA A 1 106 ? -5.014 29.687 -23.009 1.00 32.28 106 ALA A N 1
ATOM 796 C CA . ALA A 1 106 ? -4.022 30.445 -22.259 1.00 32.28 106 ALA A CA 1
ATOM 797 C C . ALA A 1 106 ? -3.057 29.481 -21.559 1.00 32.28 106 ALA A C 1
ATOM 799 O O . ALA A 1 106 ? -3.490 28.656 -20.766 1.00 32.28 106 ALA A O 1
ATOM 800 N N . ASN A 1 107 ? -1.769 29.604 -21.898 1.00 32.41 107 ASN A N 1
ATOM 801 C CA . ASN A 1 107 ? -0.576 29.080 -21.219 1.00 32.41 107 ASN A CA 1
ATOM 802 C C . ASN A 1 107 ? -0.701 27.698 -20.545 1.00 32.41 107 ASN A C 1
ATOM 804 O O . ASN A 1 107 ? -1.234 27.586 -19.451 1.00 32.41 107 ASN A O 1
ATOM 808 N N . ALA A 1 108 ? -0.120 26.680 -21.200 1.00 37.84 108 ALA A N 1
ATOM 809 C CA . ALA A 1 108 ? 0.140 25.311 -20.728 1.00 37.84 108 ALA A CA 1
ATOM 810 C C . ALA A 1 108 ? -0.250 25.022 -19.261 1.00 37.84 108 ALA A C 1
ATOM 812 O O . ALA A 1 108 ? 0.559 25.174 -18.345 1.00 37.84 108 ALA A O 1
ATOM 813 N N . VAL A 1 109 ? -1.496 24.586 -19.066 1.00 40.53 109 VAL A N 1
ATOM 814 C CA . VAL A 1 109 ? -2.033 24.131 -17.776 1.00 40.53 109 VAL A CA 1
ATOM 815 C C . VAL A 1 109 ? -1.246 22.890 -17.308 1.00 40.53 109 VAL A C 1
ATOM 817 O O . VAL A 1 109 ? -0.918 22.045 -18.148 1.00 40.53 109 VAL A O 1
ATOM 820 N N . PRO A 1 110 ? -0.918 22.749 -16.006 1.00 47.62 110 PRO A N 1
ATOM 821 C CA . PRO A 1 110 ? -0.279 21.542 -15.479 1.00 47.62 110 PRO A CA 1
ATOM 822 C C . PRO A 1 110 ? -1.106 20.285 -15.788 1.00 47.62 110 PRO A C 1
ATOM 824 O O . PRO A 1 110 ? -2.335 20.333 -15.813 1.00 47.62 110 PRO A O 1
ATOM 827 N N . ILE A 1 111 ? -0.437 19.149 -16.004 1.00 54.69 111 ILE A N 1
ATOM 828 C CA . ILE A 1 111 ? -1.092 17.845 -16.182 1.00 54.69 111 ILE A CA 1
ATOM 829 C C . ILE A 1 111 ? -1.880 17.528 -14.898 1.00 54.69 111 ILE A C 1
ATOM 831 O O . ILE A 1 111 ? -1.278 17.274 -13.860 1.00 54.69 111 ILE A O 1
ATOM 835 N N . SER A 1 112 ? -3.215 17.575 -14.961 1.00 66.06 112 SER A N 1
ATOM 836 C CA . SER A 1 112 ? -4.107 17.266 -13.830 1.00 66.06 112 SER A CA 1
ATOM 837 C C . SER A 1 112 ? -4.249 15.751 -13.625 1.00 66.06 112 SER A C 1
ATOM 839 O O . SER A 1 112 ? -4.149 14.987 -14.593 1.00 66.06 112 SER A O 1
ATOM 841 N N . ILE A 1 113 ? -4.548 15.320 -12.390 1.00 72.69 113 ILE A N 1
ATOM 842 C CA . ILE A 1 113 ? -4.861 13.929 -12.015 1.00 72.69 113 ILE A CA 1
ATOM 843 C C . ILE A 1 113 ? -5.898 13.277 -12.945 1.00 72.69 113 ILE A C 1
ATOM 845 O O . ILE A 1 113 ? -5.832 12.080 -13.224 1.00 72.69 113 ILE A O 1
ATOM 849 N N . TRP A 1 114 ? -6.834 14.064 -13.482 1.00 73.88 114 TRP A N 1
ATOM 850 C CA . TRP A 1 114 ? -7.895 13.590 -14.374 1.00 73.88 114 TRP A CA 1
ATOM 851 C C . TRP A 1 114 ? -7.351 13.050 -15.698 1.00 73.88 114 TRP A C 1
ATOM 853 O O . TRP A 1 114 ? -7.982 12.223 -16.349 1.00 73.88 114 TRP A O 1
ATOM 863 N N . THR A 1 115 ? -6.141 13.463 -16.066 1.00 72.50 115 THR A N 1
ATOM 864 C CA . THR A 1 115 ? -5.402 12.913 -17.204 1.00 72.50 115 THR A CA 1
ATOM 865 C C . THR A 1 115 ? -4.913 11.489 -16.932 1.00 72.50 115 THR A C 1
ATOM 867 O O . THR A 1 115 ? -4.726 10.716 -17.860 1.00 72.50 115 THR A O 1
ATOM 870 N N . CYS A 1 116 ? -4.684 11.135 -15.667 1.00 73.31 116 CYS A N 1
ATOM 871 C CA . CYS A 1 116 ? -4.277 9.797 -15.247 1.00 73.31 116 CYS A CA 1
ATOM 872 C C . CYS A 1 116 ? -5.491 8.877 -15.064 1.00 73.31 116 CYS A C 1
ATOM 874 O O . CYS A 1 116 ? -5.505 7.761 -15.573 1.00 73.31 116 CYS A O 1
ATOM 876 N N . LEU A 1 117 ? -6.528 9.361 -14.375 1.00 77.62 117 LEU A N 1
ATOM 877 C CA . LEU A 1 117 ? -7.740 8.584 -14.107 1.00 77.62 117 LEU A CA 1
ATOM 878 C C . LEU A 1 117 ? -8.619 8.390 -15.353 1.00 77.62 117 LEU A C 1
ATOM 880 O O . LEU A 1 117 ? -9.502 7.538 -15.344 1.00 77.62 117 LEU A O 1
ATOM 884 N N . GLY A 1 118 ? -8.408 9.181 -16.406 1.00 73.38 118 GLY A N 1
ATOM 885 C CA . GLY A 1 118 ? -9.241 9.209 -17.604 1.00 73.38 118 GLY A CA 1
ATOM 886 C C . GLY A 1 118 ? -10.484 10.094 -17.449 1.00 73.38 118 GLY A C 1
ATOM 887 O O . GLY A 1 118 ? -10.862 10.513 -16.359 1.00 73.38 118 GLY A O 1
ATOM 888 N N . GLN A 1 119 ? -11.151 10.380 -18.570 1.00 69.56 119 GLN A N 1
ATOM 889 C CA . GLN A 1 119 ? -12.258 11.353 -18.646 1.00 69.56 119 GLN A CA 1
ATOM 890 C C . GLN A 1 119 ? -13.658 10.732 -18.471 1.00 69.56 119 GLN A C 1
ATOM 892 O O . GLN A 1 119 ? -14.670 11.374 -18.729 1.00 69.56 119 GLN A O 1
ATOM 897 N N . HIS A 1 120 ? -13.735 9.464 -18.073 1.00 72.94 120 HIS A N 1
ATOM 898 C CA . HIS A 1 120 ? -14.957 8.657 -18.134 1.00 72.94 120 HIS A CA 1
ATOM 899 C C . HIS A 1 120 ? -15.736 8.613 -16.807 1.00 72.94 120 HIS A C 1
ATOM 901 O O . HIS A 1 120 ? -16.600 7.757 -16.608 1.00 72.94 120 HIS A O 1
ATOM 907 N N . TRP A 1 121 ? -15.443 9.541 -15.896 1.00 84.62 121 TRP A N 1
ATOM 908 C CA . TRP A 1 121 ? -16.070 9.614 -14.584 1.00 84.62 121 TRP A CA 1
ATOM 909 C C . TRP A 1 121 ? -17.283 10.534 -14.624 1.00 84.62 121 TRP A C 1
ATOM 911 O O . TRP A 1 121 ? -17.155 11.746 -14.806 1.00 84.62 121 TRP A O 1
ATOM 921 N N . TYR A 1 122 ? -18.461 9.939 -14.434 1.00 81.94 122 TYR A N 1
ATOM 922 C CA . TYR A 1 122 ? -19.742 10.637 -14.470 1.00 81.94 122 TYR A CA 1
ATOM 923 C C . TYR A 1 122 ? -20.632 10.241 -13.292 1.00 81.94 122 TYR A C 1
ATOM 925 O O . TYR A 1 122 ? -20.551 9.123 -12.771 1.00 81.94 122 TYR A O 1
ATOM 933 N N . PHE A 1 123 ? -21.540 11.142 -12.934 1.00 79.44 123 PHE A N 1
ATOM 934 C CA . PHE A 1 123 ? -22.703 10.869 -12.100 1.00 79.44 123 PHE A CA 1
ATOM 935 C C . PHE A 1 123 ? -23.963 11.351 -12.824 1.00 79.44 123 PHE A C 1
ATOM 937 O O . PHE A 1 123 ? -24.092 12.541 -13.097 1.00 79.44 123 PHE A O 1
ATOM 944 N N . LYS A 1 124 ? -24.881 10.431 -13.160 1.00 76.31 124 LYS A N 1
ATOM 945 C CA . LYS A 1 124 ? -26.118 10.729 -13.915 1.00 76.31 124 LYS A CA 1
ATOM 946 C C . LYS A 1 124 ? -25.862 11.630 -15.144 1.00 76.31 124 LYS A C 1
ATOM 948 O O . LYS A 1 124 ? -26.566 12.608 -15.363 1.00 76.31 124 LYS A O 1
ATOM 953 N N . GLY A 1 125 ? -24.811 11.345 -15.915 1.00 75.50 125 GLY A N 1
ATOM 954 C CA . GLY A 1 125 ? -24.439 12.130 -17.099 1.00 75.50 125 GLY A CA 1
ATOM 955 C C . GLY A 1 125 ? -23.634 13.410 -16.851 1.00 75.50 125 GLY A C 1
ATOM 956 O O . GLY A 1 125 ? -23.149 13.999 -17.814 1.00 75.50 125 GLY A O 1
ATOM 957 N N . ILE A 1 126 ? -23.411 13.812 -15.598 1.00 79.06 126 ILE A N 1
ATOM 958 C CA . ILE A 1 126 ? -22.593 14.980 -15.242 1.00 79.06 126 ILE A CA 1
ATOM 959 C C . ILE A 1 126 ? -21.131 14.541 -15.058 1.00 79.06 126 ILE A C 1
ATOM 961 O O . ILE A 1 126 ? -20.881 13.651 -14.239 1.00 79.06 126 ILE A O 1
ATOM 965 N N . PRO A 1 127 ? -20.156 15.124 -15.787 1.00 82.31 127 PRO A N 1
ATOM 966 C CA . PRO A 1 127 ? -18.739 14.849 -15.566 1.00 82.31 127 PRO A CA 1
ATOM 967 C C . PRO A 1 127 ? -18.312 15.283 -14.166 1.00 82.31 127 PRO A C 1
ATOM 969 O O . PRO A 1 127 ? -18.607 16.400 -13.738 1.00 82.31 127 PRO A O 1
ATOM 972 N N . ILE A 1 128 ? -17.567 14.436 -13.469 1.00 82.00 128 ILE A N 1
ATOM 973 C CA . ILE A 1 128 ? -17.202 14.674 -12.064 1.00 82.00 128 ILE A CA 1
ATOM 974 C C . ILE A 1 128 ? -16.225 15.838 -11.895 1.00 82.00 128 ILE A C 1
ATOM 976 O O . ILE A 1 128 ? -16.282 16.560 -10.909 1.00 82.00 128 ILE A O 1
ATOM 980 N N . ASN A 1 129 ? -15.369 16.055 -12.885 1.00 78.62 129 ASN A N 1
ATOM 981 C CA . ASN A 1 129 ? -14.422 17.164 -12.925 1.00 78.62 129 ASN A CA 1
ATOM 982 C C . ASN A 1 129 ? -15.031 18.481 -13.446 1.00 78.62 129 ASN A C 1
ATOM 984 O O . ASN A 1 129 ? -14.310 19.460 -13.620 1.00 78.62 129 ASN A O 1
ATOM 988 N N . SER A 1 130 ? -16.332 18.513 -13.749 1.00 80.69 130 SER A N 1
ATOM 989 C CA . SER A 1 130 ? -17.036 19.760 -14.067 1.00 80.69 130 SER A CA 1
ATOM 990 C C . SER A 1 130 ? -17.386 20.525 -12.782 1.00 80.69 130 SER A C 1
ATOM 992 O O . SER A 1 130 ? -17.475 19.896 -11.729 1.00 80.69 130 SER A O 1
ATOM 994 N N . PRO A 1 131 ? -17.664 21.843 -12.834 1.00 80.12 131 PRO A N 1
ATOM 995 C CA . PRO A 1 131 ? -18.101 22.595 -11.654 1.00 80.12 131 PRO A CA 1
ATOM 996 C C . PRO A 1 131 ? -19.293 21.947 -10.934 1.00 80.12 131 PRO A C 1
ATOM 998 O O . PRO A 1 131 ? -19.251 21.778 -9.724 1.00 80.12 131 PRO A O 1
ATOM 1001 N N . GLN A 1 132 ? -20.292 21.471 -11.687 1.00 78.81 132 GLN A N 1
ATOM 1002 C CA . GLN A 1 132 ? -21.455 20.759 -11.138 1.00 78.81 132 GLN A CA 1
ATOM 1003 C C . GLN A 1 132 ? -21.087 19.399 -10.528 1.00 78.81 132 GLN A C 1
ATOM 1005 O O . GLN A 1 132 ? -21.678 18.976 -9.540 1.00 78.81 132 GLN A O 1
ATOM 1010 N N . GLY A 1 133 ? -20.119 18.693 -11.117 1.00 82.12 133 GLY A N 1
ATOM 1011 C CA . GLY A 1 133 ? -19.612 17.430 -10.583 1.00 82.12 133 GLY A CA 1
ATOM 1012 C C . GLY A 1 133 ? -18.832 17.616 -9.282 1.00 82.12 133 GLY A C 1
ATOM 1013 O O . GLY A 1 133 ? -19.018 16.841 -8.346 1.00 82.12 133 GLY A O 1
ATOM 1014 N N . LEU A 1 134 ? -18.020 18.671 -9.200 1.00 82.31 134 LEU A N 1
ATOM 1015 C CA . LEU A 1 134 ? -17.294 19.051 -7.990 1.00 82.31 134 LEU A CA 1
ATOM 1016 C C . LEU A 1 134 ? -18.254 19.536 -6.904 1.00 82.31 134 LEU A C 1
ATOM 1018 O O . LEU A 1 134 ? -18.142 19.087 -5.773 1.00 82.31 134 LEU A O 1
ATOM 1022 N N . GLU A 1 135 ? -19.250 20.356 -7.246 1.00 81.88 135 GLU A N 1
ATOM 1023 C CA . GLU A 1 135 ? -20.340 20.718 -6.334 1.00 81.88 135 GLU A CA 1
ATOM 1024 C C . GLU A 1 135 ? -21.086 19.480 -5.834 1.00 81.88 135 GLU A C 1
ATOM 1026 O O . GLU A 1 135 ? -21.389 19.384 -4.648 1.00 81.88 135 GLU A O 1
ATOM 1031 N N . TRP A 1 136 ? -21.343 18.499 -6.706 1.00 84.75 136 TRP A N 1
ATOM 1032 C CA . TRP A 1 136 ? -21.956 17.237 -6.304 1.00 84.75 136 TRP A CA 1
ATOM 1033 C C . TRP A 1 136 ? -21.067 16.452 -5.332 1.00 84.75 136 TRP A C 1
ATOM 1035 O O . TRP A 1 136 ? -21.569 16.018 -4.294 1.00 84.75 136 TRP A O 1
ATOM 1045 N N . ILE A 1 137 ? -19.764 16.312 -5.604 1.00 83.38 137 ILE A N 1
ATOM 1046 C CA . ILE A 1 137 ? -18.819 15.688 -4.665 1.00 83.38 137 ILE A CA 1
ATOM 1047 C C . ILE A 1 137 ? -18.839 16.436 -3.328 1.00 83.38 137 ILE A C 1
ATOM 1049 O O . ILE A 1 137 ? -19.074 15.817 -2.290 1.00 83.38 137 ILE A O 1
ATOM 1053 N N . SER A 1 138 ? -18.666 17.760 -3.351 1.00 83.81 138 SER A N 1
ATOM 1054 C CA . SER A 1 138 ? -18.679 18.600 -2.153 1.00 83.81 138 SER A CA 1
ATOM 1055 C C . SER A 1 138 ? -20.000 18.480 -1.393 1.00 83.81 138 SER A C 1
ATOM 1057 O O . SER A 1 138 ? -20.000 18.441 -0.169 1.00 83.81 138 SER A O 1
ATOM 1059 N N . SER A 1 139 ? -21.132 18.332 -2.091 1.00 82.25 139 SER A N 1
ATOM 1060 C CA . SER A 1 139 ? -22.445 18.124 -1.466 1.00 82.25 139 SER A CA 1
ATOM 1061 C C . SER A 1 139 ? -22.569 16.772 -0.759 1.00 82.25 139 SER A C 1
ATOM 1063 O O . SER A 1 139 ? -23.324 16.652 0.203 1.00 82.25 139 SER A O 1
ATOM 1065 N N . LYS A 1 140 ? -21.852 15.744 -1.232 1.00 82.12 140 LYS A N 1
ATOM 1066 C CA . LYS A 1 140 ? -21.841 14.410 -0.617 1.00 82.12 140 LYS A CA 1
ATOM 1067 C C . LYS A 1 140 ? -20.885 14.335 0.566 1.00 82.12 140 LYS A C 1
ATOM 1069 O O . LYS A 1 140 ? -21.232 13.703 1.558 1.00 82.12 140 LYS A O 1
ATOM 1074 N N . ILE A 1 141 ? -19.737 14.997 0.463 1.00 82.00 141 ILE A N 1
ATOM 1075 C CA . ILE A 1 141 ? -18.689 14.984 1.488 1.00 82.00 141 ILE A CA 1
ATOM 1076 C C . ILE A 1 141 ? -18.966 16.012 2.595 1.00 82.00 141 ILE A C 1
ATOM 1078 O O . ILE A 1 141 ? -18.635 15.762 3.747 1.00 82.00 141 ILE A O 1
ATOM 1082 N N . GLY A 1 142 ? -19.603 17.140 2.274 1.00 70.25 142 GLY A N 1
ATOM 1083 C CA . GLY A 1 142 ? -19.850 18.250 3.202 1.00 70.25 142 GLY A CA 1
ATOM 1084 C C . GLY A 1 142 ? -18.751 19.322 3.219 1.00 70.25 142 GLY A C 1
ATOM 1085 O O . GLY A 1 142 ? -18.908 20.329 3.905 1.00 70.25 142 GLY A O 1
ATOM 1086 N N . GLU A 1 143 ? -17.678 19.150 2.442 1.00 72.81 143 GLU A N 1
ATOM 1087 C CA . GLU A 1 143 ? -16.543 20.076 2.327 1.00 72.81 143 GLU A CA 1
ATOM 1088 C C . GLU A 1 143 ? -16.052 20.173 0.874 1.00 72.81 143 GLU A C 1
ATOM 1090 O O . GLU A 1 143 ? -16.323 19.296 0.053 1.00 72.81 143 GLU A O 1
ATOM 1095 N N . ASN A 1 144 ? -15.310 21.236 0.542 1.00 69.69 144 ASN A N 1
ATOM 1096 C CA . ASN A 1 144 ? -14.712 21.388 -0.785 1.00 69.69 144 ASN A CA 1
ATOM 1097 C C . ASN A 1 144 ? -13.468 20.507 -0.933 1.00 69.69 144 ASN A C 1
ATOM 1099 O O . ASN A 1 144 ? -12.380 20.887 -0.504 1.00 69.69 144 ASN A O 1
ATOM 1103 N N . VAL A 1 145 ? -13.621 19.364 -1.602 1.00 66.88 145 VAL A N 1
ATOM 1104 C CA . VAL A 1 145 ? -12.511 18.459 -1.927 1.00 66.88 145 VAL A CA 1
ATOM 1105 C C . VAL A 1 145 ? -12.001 18.742 -3.336 1.00 66.88 145 VAL A C 1
ATOM 1107 O O . VAL A 1 145 ? -12.753 18.685 -4.309 1.00 66.88 145 VAL A O 1
ATOM 1110 N N . SER A 1 146 ? -10.703 19.028 -3.459 1.00 73.94 146 SER A N 1
ATOM 1111 C CA . SER A 1 146 ? -10.036 19.185 -4.754 1.00 73.94 146 SER A CA 1
ATOM 1112 C C . SER A 1 146 ? -9.084 18.024 -5.013 1.00 73.94 146 SER A C 1
ATOM 1114 O O . SER A 1 146 ? -8.083 17.850 -4.321 1.00 73.94 146 SER A O 1
ATOM 1116 N N . LEU A 1 147 ? -9.372 17.253 -6.063 1.00 75.31 147 LEU A N 1
ATOM 1117 C CA . LEU A 1 147 ? -8.494 16.180 -6.536 1.00 75.31 147 LEU A CA 1
ATOM 1118 C C . LEU A 1 147 ? -7.381 16.701 -7.470 1.00 75.31 147 LEU A C 1
ATOM 1120 O O . LEU A 1 147 ? -6.444 15.975 -7.787 1.00 75.31 147 LEU A O 1
ATOM 1124 N N . ASP A 1 148 ? -7.420 17.969 -7.889 1.00 72.19 148 ASP A N 1
ATOM 1125 C CA . ASP A 1 148 ? -6.473 18.517 -8.874 1.00 72.19 148 ASP A CA 1
ATOM 1126 C C . ASP A 1 148 ? -5.036 18.681 -8.345 1.00 72.19 148 ASP A C 1
ATOM 1128 O O . ASP A 1 148 ? -4.101 18.837 -9.130 1.00 72.19 148 ASP A O 1
ATOM 1132 N N . GLY A 1 149 ? -4.837 18.610 -7.023 1.00 70.62 149 GLY A N 1
ATOM 1133 C CA . GLY A 1 149 ? -3.521 18.687 -6.380 1.00 70.62 149 GLY A CA 1
ATOM 1134 C C . GLY A 1 149 ? -2.698 17.392 -6.422 1.00 70.62 149 GLY A C 1
ATOM 1135 O O . GLY A 1 149 ? -1.563 17.373 -5.938 1.00 70.62 149 GLY A O 1
ATOM 1136 N N . PHE A 1 150 ? -3.243 16.295 -6.955 1.00 79.25 150 PHE A N 1
ATOM 1137 C CA . PHE A 1 150 ? -2.563 14.997 -7.005 1.00 79.25 150 PHE A CA 1
ATOM 1138 C C . PHE A 1 150 ? -1.754 14.796 -8.277 1.00 79.25 150 PHE A C 1
ATOM 1140 O O . PHE A 1 150 ? -2.199 15.098 -9.385 1.00 79.25 150 PHE A O 1
ATOM 1147 N N . ARG A 1 151 ? -0.549 14.246 -8.108 1.00 74.62 151 ARG A N 1
ATOM 1148 C CA . ARG A 1 151 ? 0.476 14.176 -9.147 1.00 74.62 151 ARG A CA 1
ATOM 1149 C C . ARG A 1 151 ? 0.844 12.737 -9.495 1.00 74.62 151 ARG A C 1
ATOM 1151 O O . ARG A 1 151 ? 2.017 12.416 -9.640 1.00 74.62 151 ARG A O 1
ATOM 1158 N N . LEU A 1 152 ? -0.163 11.887 -9.689 1.00 74.38 152 LEU A N 1
ATOM 1159 C CA . LEU A 1 152 ? 0.039 10.481 -10.047 1.00 74.38 152 LEU A CA 1
ATOM 1160 C C . LEU A 1 152 ? 0.841 10.340 -11.351 1.00 74.38 152 LEU A C 1
ATOM 1162 O O . LEU A 1 152 ? 0.404 10.816 -12.400 1.00 74.38 152 LEU A O 1
ATOM 1166 N N . PHE A 1 153 ? 1.979 9.644 -11.274 1.00 70.62 153 PHE A N 1
ATOM 1167 C CA . PHE A 1 153 ? 2.827 9.265 -12.410 1.00 70.62 153 PHE A CA 1
ATOM 1168 C C . PHE A 1 153 ? 3.333 10.454 -13.251 1.00 70.62 153 PHE A C 1
ATOM 1170 O O . PHE A 1 153 ? 3.056 10.570 -14.450 1.00 70.62 153 PHE A O 1
ATOM 1177 N N . GLY A 1 154 ? 4.109 11.338 -12.614 1.00 56.44 154 GLY A N 1
ATOM 1178 C CA . GLY A 1 154 ? 4.985 12.262 -13.341 1.00 56.44 154 GLY A CA 1
ATOM 1179 C C . GLY A 1 154 ? 4.292 13.474 -13.968 1.00 56.44 154 GLY A C 1
ATOM 1180 O O . GLY A 1 154 ? 4.651 13.897 -15.062 1.00 56.44 154 GLY A O 1
ATOM 1181 N N . SER A 1 155 ? 3.331 14.094 -13.277 1.00 51.97 155 SER A N 1
ATOM 1182 C CA . SER A 1 155 ? 2.801 15.420 -13.677 1.00 51.97 155 SER A CA 1
ATOM 1183 C C . SER A 1 155 ? 3.817 16.576 -13.527 1.00 51.97 155 SER A C 1
ATOM 1185 O O . SER A 1 155 ? 3.511 17.728 -13.845 1.00 51.97 155 SER A O 1
ATOM 1187 N N . GLN A 1 156 ? 5.031 16.295 -13.043 1.00 47.66 156 GLN A N 1
ATOM 1188 C CA . GLN A 1 156 ? 6.184 17.195 -13.098 1.00 47.66 156 GLN A CA 1
ATOM 1189 C C . GLN A 1 156 ? 6.840 17.104 -14.483 1.00 47.66 156 GLN A C 1
ATOM 1191 O O . GLN A 1 156 ? 7.143 16.016 -14.967 1.00 47.66 156 GLN A O 1
ATOM 1196 N N . ARG A 1 157 ? 7.095 18.250 -15.124 1.00 50.22 157 ARG A N 1
ATOM 1197 C CA . ARG A 1 157 ? 7.950 18.290 -16.316 1.00 50.22 157 ARG A CA 1
ATOM 1198 C C . ARG A 1 157 ? 9.389 18.030 -15.889 1.00 50.22 157 ARG A C 1
ATOM 1200 O O . ARG A 1 157 ? 9.974 18.866 -15.203 1.00 50.22 157 ARG A O 1
ATOM 1207 N N . HIS A 1 158 ? 9.977 16.932 -16.356 1.00 52.41 158 HIS A N 1
ATOM 1208 C CA . HIS A 1 158 ? 11.430 16.784 -16.352 1.00 52.41 158 HIS A CA 1
ATOM 1209 C C . HIS A 1 158 ? 12.020 17.750 -17.377 1.00 52.41 158 HIS A C 1
ATOM 1211 O O . HIS A 1 158 ? 12.116 17.463 -18.569 1.00 52.41 158 HIS A O 1
ATOM 1217 N N . HIS A 1 159 ? 12.355 18.953 -16.918 1.00 46.06 159 HIS A N 1
ATOM 1218 C CA . HIS A 1 159 ? 13.104 19.912 -17.714 1.00 46.06 159 HIS A CA 1
ATOM 1219 C C . HIS A 1 159 ? 14.572 19.490 -17.730 1.00 46.06 159 HIS A C 1
ATOM 1221 O O . HIS A 1 159 ? 15.356 19.880 -16.866 1.00 46.06 159 HIS A O 1
ATOM 1227 N N . PHE A 1 160 ? 14.964 18.707 -18.733 1.00 53.41 160 PHE A N 1
ATOM 1228 C CA . PHE A 1 160 ? 16.379 18.542 -19.038 1.00 53.41 160 PHE A CA 1
ATOM 1229 C C . PHE A 1 160 ? 16.921 19.896 -19.521 1.00 53.41 160 PHE A C 1
ATOM 1231 O O . PHE A 1 160 ? 16.484 20.420 -20.546 1.00 53.41 160 PHE A O 1
ATOM 1238 N N . SER A 1 161 ? 17.826 20.504 -18.746 1.00 45.19 161 SER A N 1
ATOM 1239 C CA . SER A 1 161 ? 18.510 21.736 -19.152 1.00 45.19 161 SER A CA 1
ATOM 1240 C C . SER A 1 161 ? 19.218 21.522 -20.492 1.00 45.19 161 SER A C 1
ATOM 1242 O O . SER A 1 161 ? 19.903 20.518 -20.687 1.00 45.19 161 SER A O 1
ATOM 1244 N N . SER A 1 162 ? 19.093 22.484 -21.407 1.00 47.94 162 SER A N 1
ATOM 1245 C CA . SER A 1 162 ? 19.731 22.451 -22.728 1.00 47.94 162 SER A CA 1
ATOM 1246 C C . SER A 1 162 ? 21.262 22.537 -22.676 1.00 47.94 162 SER A C 1
ATOM 1248 O O . SER A 1 162 ? 21.918 22.322 -23.691 1.00 47.94 162 SER A O 1
ATOM 1250 N N . SER A 1 163 ? 21.851 22.867 -21.522 1.00 47.09 163 SER A N 1
ATOM 1251 C CA . SER A 1 163 ? 23.303 22.870 -21.331 1.00 47.09 163 SER A CA 1
ATOM 1252 C C . SER A 1 163 ? 23.765 21.530 -20.759 1.00 47.09 163 SER A C 1
ATOM 1254 O O . SER A 1 163 ? 23.611 21.282 -19.562 1.00 47.09 163 SER A O 1
ATOM 1256 N N . SER A 1 164 ? 24.355 20.680 -21.597 1.00 53.84 164 SER A N 1
ATOM 1257 C CA . SER A 1 164 ? 25.036 19.460 -21.149 1.00 53.84 164 SER A CA 1
ATOM 1258 C C . SER A 1 164 ? 26.554 19.601 -21.329 1.00 53.84 164 SER A C 1
ATOM 1260 O O . SER A 1 164 ? 26.985 20.165 -22.338 1.00 53.84 164 SER A O 1
ATOM 1262 N N . PRO A 1 165 ? 27.381 19.118 -20.381 1.00 51.91 165 PRO A N 1
ATOM 1263 C CA . PRO A 1 165 ? 28.816 18.952 -20.607 1.00 51.91 165 PRO A CA 1
ATOM 1264 C C . PRO A 1 165 ? 29.066 17.966 -21.766 1.00 51.91 165 PRO A C 1
ATOM 1266 O O . PRO A 1 165 ? 28.172 17.181 -22.096 1.00 51.91 165 PRO A O 1
ATOM 1269 N N . PRO A 1 166 ? 30.250 17.986 -22.407 1.00 57.09 166 PRO A N 1
ATOM 1270 C CA . PRO A 1 166 ? 30.569 17.047 -23.478 1.00 57.09 166 PRO A CA 1
ATOM 1271 C C . PRO A 1 166 ? 30.482 15.609 -22.956 1.00 57.09 166 PRO A C 1
ATOM 1273 O O . PRO A 1 166 ? 31.213 15.224 -22.045 1.00 57.09 166 PRO A O 1
ATOM 1276 N N . PHE A 1 167 ? 29.560 14.832 -23.522 1.00 69.44 167 PHE A N 1
ATOM 1277 C CA . PHE A 1 167 ? 29.416 13.413 -23.232 1.00 69.44 167 PHE A CA 1
ATOM 1278 C C . PHE A 1 167 ? 30.321 12.610 -24.171 1.00 69.44 167 PHE A C 1
ATOM 1280 O O . PHE A 1 167 ? 30.258 12.771 -25.391 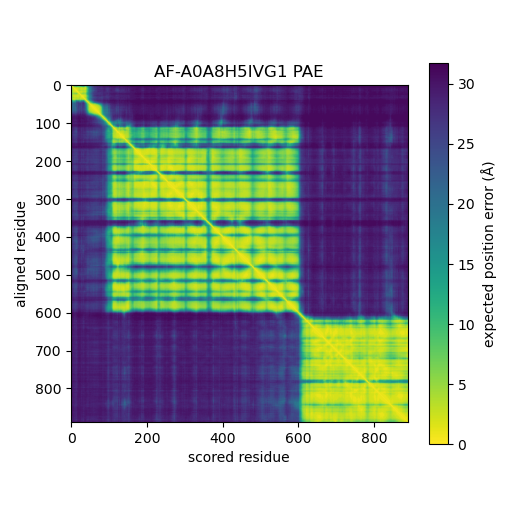1.00 69.44 167 PHE A O 1
ATOM 1287 N N . THR A 1 168 ? 31.152 11.740 -23.603 1.00 79.69 168 THR A N 1
ATOM 1288 C CA . THR A 1 168 ? 31.999 10.819 -24.367 1.00 79.69 168 THR A CA 1
ATOM 1289 C C . THR A 1 168 ? 31.240 9.519 -24.595 1.00 79.69 168 THR A C 1
ATOM 1291 O O . THR A 1 168 ? 30.780 8.898 -23.639 1.00 79.69 168 THR A O 1
ATOM 1294 N N . PHE A 1 169 ? 31.114 9.097 -25.855 1.00 87.06 169 PHE A N 1
ATOM 1295 C CA . PHE A 1 169 ? 30.461 7.832 -26.186 1.00 87.06 169 PHE A CA 1
ATOM 1296 C C . PHE A 1 169 ? 31.199 6.647 -25.526 1.00 87.06 169 PHE A C 1
ATOM 1298 O O . PHE A 1 169 ? 32.431 6.614 -25.601 1.00 87.06 169 PHE A O 1
ATOM 1305 N N . PRO A 1 170 ? 30.498 5.697 -24.868 1.00 88.31 170 PRO A N 1
ATOM 1306 C CA . PRO A 1 170 ? 31.156 4.621 -24.125 1.00 88.31 170 PRO A CA 1
ATOM 1307 C C . PRO A 1 170 ? 32.027 3.717 -24.995 1.00 88.31 170 PRO A C 1
ATOM 1309 O O . PRO A 1 170 ? 31.829 3.608 -26.205 1.00 88.31 170 PRO A O 1
ATOM 1312 N N . GLU A 1 171 ? 32.977 3.022 -24.372 1.00 90.00 171 GLU A N 1
ATOM 1313 C CA . GLU A 1 171 ? 33.799 2.021 -25.055 1.00 90.00 171 GLU A CA 1
ATOM 1314 C C . GLU A 1 171 ? 32.965 0.814 -25.508 1.00 90.00 171 GLU A C 1
ATOM 1316 O O . GLU A 1 171 ? 32.008 0.413 -24.843 1.00 90.00 171 GLU A O 1
ATOM 1321 N N . ARG A 1 172 ? 33.364 0.191 -26.625 1.00 92.50 172 ARG A N 1
ATOM 1322 C CA . ARG A 1 172 ? 32.620 -0.912 -27.264 1.00 92.50 172 ARG A CA 1
ATOM 1323 C C . ARG A 1 172 ? 32.319 -2.071 -26.317 1.00 92.50 172 ARG A C 1
ATOM 1325 O O . ARG A 1 172 ? 31.206 -2.587 -26.322 1.00 92.50 172 ARG A O 1
ATOM 1332 N N . GLN A 1 173 ? 33.279 -2.407 -25.458 1.00 90.00 173 GLN A N 1
ATOM 1333 C CA . GLN A 1 173 ? 33.151 -3.481 -24.470 1.00 90.00 173 GLN A CA 1
ATOM 1334 C C . GLN A 1 173 ? 32.010 -3.232 -23.473 1.00 90.00 173 GLN A C 1
ATOM 1336 O O . GLN A 1 173 ? 31.360 -4.176 -23.029 1.00 90.00 173 GLN A O 1
ATOM 1341 N N . VAL A 1 174 ? 31.734 -1.965 -23.140 1.00 88.50 174 VAL A N 1
ATOM 1342 C CA . VAL A 1 174 ? 30.643 -1.598 -22.229 1.00 88.50 174 VAL A CA 1
ATOM 1343 C C . VAL A 1 174 ? 29.300 -1.900 -22.888 1.00 88.50 174 VAL A C 1
ATOM 1345 O O . VAL A 1 174 ? 28.462 -2.567 -22.288 1.00 88.50 174 VAL A O 1
ATOM 1348 N N . ILE A 1 175 ? 29.107 -1.477 -24.141 1.00 89.56 175 ILE A N 1
ATOM 1349 C CA . ILE A 1 175 ? 27.861 -1.722 -24.882 1.00 89.56 175 ILE A CA 1
ATOM 1350 C C . ILE A 1 175 ? 27.634 -3.224 -25.088 1.00 89.56 175 ILE A C 1
ATOM 1352 O O . ILE A 1 175 ? 26.525 -3.715 -24.880 1.00 89.56 175 ILE A O 1
ATOM 1356 N N . GLU A 1 176 ? 28.683 -3.971 -25.434 1.00 91.06 176 GLU A N 1
ATOM 1357 C CA . GLU A 1 176 ? 28.623 -5.429 -25.581 1.00 91.06 176 GLU A CA 1
ATOM 1358 C C . GLU A 1 176 ? 28.220 -6.126 -24.269 1.00 91.06 176 GLU A C 1
ATOM 1360 O O . GLU A 1 176 ? 27.430 -7.073 -24.294 1.00 91.06 176 GLU A O 1
ATOM 1365 N N . ALA A 1 177 ? 28.667 -5.624 -23.111 1.00 87.62 177 ALA A N 1
ATOM 1366 C CA . ALA A 1 177 ? 28.230 -6.131 -21.810 1.00 87.62 177 ALA A CA 1
ATOM 1367 C C . ALA A 1 177 ? 26.727 -5.893 -21.561 1.00 87.62 177 ALA A C 1
ATOM 1369 O O . ALA A 1 177 ? 26.034 -6.806 -21.099 1.00 87.62 177 ALA A O 1
ATOM 1370 N N . PHE A 1 178 ? 26.202 -4.712 -21.917 1.00 87.19 178 PHE A N 1
ATOM 1371 C CA . PHE A 1 178 ? 24.761 -4.424 -21.851 1.00 87.19 178 PHE A CA 1
ATOM 1372 C C . PHE A 1 178 ? 23.951 -5.322 -22.783 1.00 87.19 178 PHE A C 1
ATOM 1374 O O . PHE A 1 178 ? 22.937 -5.881 -22.366 1.00 87.19 178 PHE A O 1
ATOM 1381 N N . LEU A 1 179 ? 24.409 -5.505 -24.022 1.00 89.88 179 LEU A N 1
ATOM 1382 C CA . LEU A 1 179 ? 23.762 -6.386 -24.993 1.00 89.88 179 LEU A CA 1
ATOM 1383 C C . LEU A 1 179 ? 23.716 -7.829 -24.489 1.00 89.88 179 LEU A C 1
ATOM 1385 O O . LEU A 1 179 ? 22.657 -8.453 -24.519 1.00 89.88 179 LEU A O 1
ATOM 1389 N N . ASN A 1 180 ? 24.826 -8.342 -23.957 1.00 86.94 180 ASN A N 1
ATOM 1390 C CA . ASN A 1 180 ? 24.876 -9.688 -23.396 1.00 86.94 180 ASN A CA 1
ATOM 1391 C C . ASN A 1 180 ? 23.921 -9.849 -22.200 1.00 86.94 180 ASN A C 1
ATOM 1393 O O . ASN A 1 180 ? 23.191 -10.837 -22.115 1.00 86.94 180 ASN A O 1
ATOM 1397 N N . SER A 1 181 ? 23.867 -8.868 -21.295 1.00 84.38 181 SER A N 1
ATOM 1398 C CA . SER A 1 181 ? 22.916 -8.883 -20.176 1.00 84.38 181 SER A CA 1
ATOM 1399 C C . SER A 1 181 ? 21.459 -8.855 -20.653 1.00 84.38 181 SER A C 1
ATOM 1401 O O . SER A 1 181 ? 20.643 -9.668 -20.223 1.00 84.38 181 SER A O 1
ATOM 1403 N N . TYR A 1 182 ? 21.127 -7.977 -21.598 1.00 85.62 182 TYR A N 1
ATOM 1404 C CA . TYR A 1 182 ? 19.778 -7.877 -22.145 1.00 85.62 182 TYR A CA 1
ATOM 1405 C C . TYR A 1 182 ? 19.352 -9.162 -22.867 1.00 85.62 182 TYR A C 1
ATOM 1407 O O . TYR A 1 182 ? 18.271 -9.686 -22.606 1.00 85.62 182 TYR A O 1
ATOM 1415 N N . PHE A 1 183 ? 20.210 -9.731 -23.720 1.00 85.25 183 PHE A N 1
ATOM 1416 C CA . PHE A 1 183 ? 19.887 -10.947 -24.468 1.00 85.25 183 PHE A CA 1
ATOM 1417 C C . PHE A 1 183 ? 19.883 -12.224 -23.620 1.00 85.25 183 PHE A C 1
ATOM 1419 O O . PHE A 1 183 ? 19.341 -13.232 -24.075 1.00 85.25 183 PHE A O 1
ATOM 1426 N N . THR A 1 184 ? 20.452 -12.209 -22.415 1.00 81.50 184 THR A N 1
ATOM 1427 C CA . THR A 1 184 ? 20.338 -13.316 -21.447 1.00 81.50 184 THR A CA 1
ATOM 1428 C C . THR A 1 184 ? 19.140 -13.158 -20.511 1.00 81.50 184 THR A C 1
ATOM 1430 O O . THR A 1 184 ? 18.721 -14.124 -19.875 1.00 81.50 184 THR A O 1
ATOM 1433 N N . SER A 1 185 ? 18.549 -11.965 -20.465 1.00 78.69 185 SER A N 1
ATOM 1434 C CA . SER A 1 185 ? 17.399 -11.646 -19.633 1.00 78.69 185 SER A CA 1
ATOM 1435 C C . SER A 1 185 ? 16.060 -12.023 -20.293 1.00 78.69 185 SER A C 1
ATOM 1437 O O . SER A 1 185 ? 15.901 -11.877 -21.510 1.00 78.69 185 SER A O 1
ATOM 1439 N N . PRO A 1 186 ? 15.036 -12.431 -19.511 1.00 75.31 186 PRO A N 1
ATOM 1440 C CA . PRO A 1 186 ? 13.675 -12.612 -20.022 1.00 75.31 186 PRO A CA 1
ATOM 1441 C C . PRO A 1 186 ? 13.050 -11.318 -20.575 1.00 75.31 186 PRO A C 1
ATOM 1443 O O . PRO A 1 186 ? 12.089 -11.393 -21.344 1.00 75.31 186 PRO A O 1
ATOM 1446 N N . TRP A 1 187 ? 13.589 -10.137 -20.244 1.00 78.00 187 TRP A N 1
ATOM 1447 C CA . TRP A 1 187 ? 13.082 -8.848 -20.731 1.00 78.00 187 TRP A CA 1
ATOM 1448 C C . TRP A 1 187 ? 13.151 -8.699 -22.254 1.00 78.00 187 TRP A C 1
ATOM 1450 O O . TRP A 1 187 ? 12.292 -8.029 -22.827 1.00 78.00 187 TRP A O 1
ATOM 1460 N N . ARG A 1 188 ? 14.101 -9.369 -22.925 1.00 81.38 188 ARG A N 1
ATOM 1461 C CA . ARG A 1 188 ? 14.195 -9.369 -24.397 1.00 81.38 188 ARG A CA 1
ATOM 1462 C C . ARG A 1 188 ? 12.932 -9.907 -25.072 1.00 81.38 188 ARG A C 1
ATOM 1464 O O . ARG A 1 188 ? 12.615 -9.508 -26.185 1.00 81.38 188 ARG A O 1
ATOM 1471 N N . LEU A 1 189 ? 12.228 -10.823 -24.397 1.00 76.88 189 LEU A N 1
ATOM 1472 C CA . LEU A 1 189 ? 11.006 -11.433 -24.911 1.00 76.88 189 LEU A CA 1
ATOM 1473 C C . LEU A 1 189 ? 9.843 -10.452 -24.803 1.00 76.88 189 LEU A C 1
ATOM 1475 O O . LEU A 1 189 ? 9.123 -10.303 -25.782 1.00 76.88 189 LEU A O 1
ATOM 1479 N N . LEU A 1 190 ? 9.719 -9.780 -23.647 1.00 77.88 190 LEU A N 1
ATOM 1480 C CA . LEU A 1 190 ? 8.665 -8.807 -23.317 1.00 77.88 190 LEU A CA 1
ATOM 1481 C C . LEU A 1 190 ? 8.773 -7.504 -24.120 1.00 77.88 190 LEU A C 1
ATOM 1483 O O . LEU A 1 190 ? 7.755 -6.910 -24.488 1.00 77.88 190 LEU A O 1
ATOM 1487 N N . TYR A 1 191 ? 10.005 -7.078 -24.402 1.00 84.38 191 TYR A N 1
ATOM 1488 C CA . TYR A 1 191 ? 10.323 -5.870 -25.154 1.00 84.38 191 TYR A CA 1
ATOM 1489 C C . TYR A 1 191 ? 11.299 -6.204 -26.282 1.00 84.38 191 TYR A C 1
ATOM 1491 O O . TYR A 1 191 ? 12.486 -5.937 -26.121 1.00 84.38 191 TYR A O 1
ATOM 1499 N N . PRO A 1 192 ? 10.847 -6.755 -27.421 1.00 86.38 192 PRO A N 1
ATOM 1500 C CA . PRO A 1 192 ? 11.697 -7.171 -28.545 1.00 86.38 192 PRO A CA 1
ATOM 1501 C C . PRO A 1 192 ? 12.199 -5.962 -29.360 1.00 86.38 192 PRO A C 1
ATOM 1503 O O . PRO A 1 192 ? 11.907 -5.824 -30.547 1.00 86.38 192 PRO A O 1
ATOM 1506 N N . ILE A 1 193 ? 12.888 -5.015 -28.718 1.00 91.00 193 ILE A N 1
ATOM 1507 C CA . ILE A 1 193 ? 13.229 -3.721 -29.327 1.00 91.00 193 ILE A CA 1
ATOM 1508 C C . ILE A 1 193 ? 14.497 -3.820 -30.180 1.00 91.00 193 ILE A C 1
ATOM 1510 O O . ILE A 1 193 ? 14.609 -3.152 -31.210 1.00 91.00 193 ILE A O 1
ATOM 1514 N N . ILE A 1 194 ? 15.445 -4.668 -29.781 1.00 91.31 194 ILE A N 1
ATOM 1515 C CA . ILE A 1 194 ? 16.713 -4.891 -30.482 1.00 91.31 194 ILE A CA 1
ATOM 1516 C C . ILE A 1 194 ? 16.737 -6.322 -31.032 1.00 91.31 194 ILE A C 1
ATOM 1518 O O . ILE A 1 194 ? 16.589 -7.279 -30.275 1.00 91.31 194 ILE A O 1
ATOM 1522 N N . ASP A 1 195 ? 16.935 -6.469 -32.346 1.00 89.69 195 ASP A N 1
ATOM 1523 C CA . ASP A 1 195 ? 17.125 -7.778 -32.982 1.00 89.69 195 ASP A CA 1
ATOM 1524 C C . ASP A 1 195 ? 18.592 -8.216 -32.901 1.00 89.69 195 ASP A C 1
ATOM 1526 O O . ASP A 1 195 ? 19.506 -7.449 -33.205 1.00 89.69 195 ASP A O 1
ATOM 1530 N N . VAL A 1 196 ? 18.803 -9.478 -32.527 1.00 85.31 196 VAL A N 1
ATOM 1531 C CA . VAL A 1 196 ? 20.129 -10.060 -32.276 1.00 85.31 196 VAL A CA 1
ATOM 1532 C C . VAL A 1 196 ? 21.046 -10.097 -33.504 1.00 85.31 196 VAL A C 1
ATOM 1534 O O . VAL A 1 196 ? 22.258 -10.059 -33.341 1.00 85.31 196 VAL A O 1
ATOM 1537 N N . ALA A 1 197 ? 20.514 -10.172 -34.727 1.00 85.12 197 ALA A N 1
ATOM 1538 C CA . ALA A 1 197 ? 21.349 -10.190 -35.930 1.00 85.12 197 ALA A CA 1
ATOM 1539 C C . ALA A 1 197 ? 21.556 -8.791 -36.519 1.00 85.12 197 ALA A C 1
ATOM 1541 O O . ALA A 1 197 ? 22.602 -8.530 -37.104 1.00 85.12 197 ALA A O 1
ATOM 1542 N N . LEU A 1 198 ? 20.576 -7.893 -36.372 1.00 88.81 198 LEU A N 1
ATOM 1543 C CA . LEU A 1 198 ? 20.680 -6.519 -36.876 1.00 88.81 198 LEU A CA 1
ATOM 1544 C C . LEU A 1 198 ? 21.564 -5.631 -35.987 1.00 88.81 198 LEU A C 1
ATOM 1546 O O . LEU A 1 198 ? 22.170 -4.683 -36.484 1.00 88.81 198 LEU A O 1
ATOM 1550 N N . VAL A 1 199 ? 21.666 -5.934 -34.688 1.00 92.19 199 VAL A N 1
ATOM 1551 C CA . VAL A 1 199 ? 22.384 -5.081 -33.727 1.00 92.19 199 VAL A CA 1
ATOM 1552 C C . VAL A 1 199 ? 23.879 -4.952 -34.009 1.00 92.19 199 VAL A C 1
ATOM 1554 O O . VAL A 1 199 ? 24.438 -3.895 -33.741 1.00 92.19 199 VAL A O 1
ATOM 1557 N N . GLU A 1 200 ? 24.524 -5.973 -34.578 1.00 90.69 200 GLU A N 1
ATOM 1558 C CA . GLU A 1 200 ? 25.956 -5.928 -34.912 1.00 90.69 200 GLU A CA 1
ATOM 1559 C C . GLU A 1 200 ? 26.264 -4.846 -35.955 1.00 90.69 200 GLU A C 1
ATOM 1561 O O . GLU A 1 200 ? 27.270 -4.141 -35.857 1.00 90.69 200 GLU A O 1
ATOM 1566 N N . GLU A 1 201 ? 25.368 -4.663 -36.929 1.00 90.12 201 GLU A N 1
ATOM 1567 C CA . GLU A 1 201 ? 25.508 -3.637 -37.964 1.00 90.12 201 GLU A CA 1
ATOM 1568 C C . GLU A 1 201 ? 25.343 -2.233 -37.357 1.00 90.12 201 GLU A C 1
ATOM 1570 O O . GLU A 1 201 ? 26.148 -1.334 -37.613 1.00 90.12 201 GLU A O 1
ATOM 1575 N N . THR A 1 202 ? 24.365 -2.066 -36.457 1.00 92.50 202 THR A N 1
ATOM 1576 C CA . THR A 1 202 ? 24.176 -0.831 -35.681 1.00 92.50 202 THR A CA 1
ATOM 1577 C C . THR A 1 202 ? 25.367 -0.557 -34.754 1.00 92.50 202 THR A C 1
ATOM 1579 O O . THR A 1 202 ? 25.822 0.583 -34.659 1.00 92.50 202 THR A O 1
ATOM 1582 N N . LEU A 1 203 ? 25.923 -1.583 -34.099 1.00 94.38 203 LEU A N 1
ATOM 1583 C CA . LEU A 1 203 ? 27.083 -1.474 -33.207 1.00 94.38 203 LEU A CA 1
ATOM 1584 C C . LEU A 1 203 ? 28.332 -1.037 -33.968 1.00 94.38 203 LEU A C 1
ATOM 1586 O O . LEU A 1 203 ? 29.025 -0.116 -33.538 1.00 94.38 203 LEU A O 1
ATOM 1590 N N . ALA A 1 204 ? 28.596 -1.642 -35.126 1.00 92.38 204 ALA A N 1
ATOM 1591 C CA . ALA A 1 204 ? 29.691 -1.227 -35.993 1.00 92.38 204 ALA A CA 1
ATOM 1592 C C . ALA A 1 204 ? 29.528 0.233 -36.454 1.00 92.38 204 ALA A C 1
ATOM 1594 O O . ALA A 1 204 ? 30.495 0.996 -36.432 1.00 92.38 204 ALA A O 1
ATOM 1595 N N . ALA A 1 205 ? 28.309 0.648 -36.816 1.00 91.62 205 ALA A N 1
ATOM 1596 C CA . ALA A 1 205 ? 28.018 2.017 -37.240 1.00 91.62 205 ALA A CA 1
ATOM 1597 C C . ALA A 1 205 ? 28.233 3.060 -36.124 1.00 91.62 205 ALA A C 1
ATOM 1599 O O . ALA A 1 205 ? 28.660 4.181 -36.408 1.00 91.62 205 ALA A O 1
ATOM 1600 N N . ALA A 1 206 ? 27.991 2.701 -34.858 1.00 92.56 206 ALA A N 1
ATOM 1601 C CA . ALA A 1 206 ? 28.153 3.609 -33.719 1.00 92.56 206 ALA A CA 1
ATOM 1602 C C . ALA A 1 206 ? 29.617 4.034 -33.469 1.00 92.56 206 ALA A C 1
ATOM 1604 O O . ALA A 1 206 ? 29.855 5.131 -32.959 1.00 92.56 206 ALA A O 1
ATOM 1605 N N . TYR A 1 207 ? 30.592 3.200 -33.855 1.00 92.50 207 TYR A N 1
ATOM 1606 C CA . TYR A 1 207 ? 32.033 3.462 -33.687 1.00 92.50 207 TYR A CA 1
ATOM 1607 C C . TYR A 1 207 ? 32.744 3.947 -34.954 1.00 92.50 207 TYR A C 1
ATOM 1609 O O . TYR A 1 207 ? 33.939 4.230 -34.899 1.00 92.50 207 TYR A O 1
ATOM 1617 N N . THR A 1 208 ? 32.042 4.037 -36.084 1.00 85.88 208 THR A N 1
ATOM 1618 C CA . THR A 1 208 ? 32.576 4.672 -37.292 1.00 85.88 208 THR A CA 1
ATOM 1619 C C . THR A 1 208 ? 32.232 6.158 -37.277 1.00 85.88 208 THR A C 1
ATOM 1621 O O . THR A 1 208 ? 33.068 6.927 -36.825 1.00 85.88 208 THR A O 1
ATOM 1624 N N . GLU A 1 209 ? 31.020 6.570 -37.673 1.00 76.94 209 GLU A N 1
ATOM 1625 C CA . GLU A 1 209 ? 30.556 7.978 -37.599 1.00 76.94 209 GLU A CA 1
ATOM 1626 C C . GLU A 1 209 ? 29.012 8.133 -37.496 1.00 76.94 209 GLU A C 1
ATOM 1628 O O . GLU A 1 209 ? 28.474 9.220 -37.712 1.00 76.94 209 GLU A O 1
ATOM 1633 N N . SER A 1 210 ? 28.240 7.079 -37.185 1.00 87.06 210 SER A N 1
ATOM 1634 C CA . SER A 1 210 ? 26.769 7.184 -37.148 1.00 87.06 210 SER A CA 1
ATOM 1635 C C . SER A 1 210 ? 26.245 7.722 -35.813 1.00 87.06 210 SER A C 1
ATOM 1637 O O . SER A 1 210 ? 26.104 6.991 -34.831 1.00 87.06 210 SER A O 1
ATOM 1639 N N . GLN A 1 211 ? 25.859 8.999 -35.802 1.00 86.56 211 GLN A N 1
ATOM 1640 C CA . GLN A 1 211 ? 25.233 9.636 -34.639 1.00 86.56 211 GLN A CA 1
ATOM 1641 C C . GLN A 1 211 ? 23.894 8.977 -34.252 1.00 86.56 211 GLN A C 1
ATOM 1643 O O . GLN A 1 211 ? 23.591 8.849 -33.069 1.00 86.56 211 GLN A O 1
ATOM 1648 N N . SER A 1 212 ? 23.101 8.503 -35.221 1.00 89.19 212 SER A N 1
ATOM 1649 C CA . SER A 1 212 ? 21.835 7.805 -34.942 1.00 89.19 212 SER A CA 1
ATOM 1650 C C . SER A 1 212 ? 22.050 6.469 -34.233 1.00 89.19 212 SER A C 1
ATOM 1652 O O . SER A 1 212 ? 21.307 6.144 -33.308 1.00 89.19 212 SER A O 1
ATOM 1654 N N . ALA A 1 213 ? 23.089 5.721 -34.615 1.00 92.06 213 ALA A N 1
ATOM 1655 C CA . ALA A 1 213 ? 23.461 4.481 -33.943 1.00 92.06 213 ALA A CA 1
ATOM 1656 C C . ALA A 1 213 ? 23.983 4.740 -32.520 1.00 92.06 213 ALA A C 1
ATOM 1658 O O . ALA A 1 213 ? 23.602 4.031 -31.589 1.00 92.06 213 ALA A O 1
ATOM 1659 N N . GLN A 1 214 ? 24.785 5.794 -32.326 1.00 91.31 214 GLN A N 1
ATOM 1660 C CA . GLN A 1 214 ? 25.249 6.201 -30.995 1.00 91.31 214 GLN A CA 1
ATOM 1661 C C . GLN A 1 214 ? 24.073 6.515 -30.066 1.00 91.31 214 GLN A C 1
ATOM 1663 O O . GLN A 1 214 ? 23.972 5.942 -28.983 1.00 91.31 214 GLN A O 1
ATOM 1668 N N . VAL A 1 215 ? 23.142 7.366 -30.503 1.00 90.56 215 VAL A N 1
ATOM 1669 C CA . VAL A 1 215 ? 21.964 7.745 -29.705 1.00 90.56 215 VAL A CA 1
ATOM 1670 C C . VAL A 1 215 ? 21.065 6.538 -29.416 1.00 90.56 215 VAL A C 1
ATOM 1672 O O . VAL A 1 215 ? 20.557 6.415 -28.302 1.00 90.56 215 VAL A O 1
ATOM 1675 N N . CYS A 1 216 ? 20.932 5.606 -30.365 1.00 93.56 216 CYS A N 1
ATOM 1676 C CA . CYS A 1 216 ? 20.216 4.349 -30.151 1.00 93.56 216 CYS A CA 1
ATOM 1677 C C . CYS A 1 216 ? 20.813 3.543 -28.989 1.00 93.56 216 CYS A C 1
ATOM 1679 O O . CYS A 1 216 ? 20.070 3.096 -28.116 1.00 93.56 216 CYS A O 1
ATOM 1681 N N . PHE A 1 217 ? 22.141 3.416 -28.905 1.00 93.31 217 PHE A N 1
ATOM 1682 C CA . PHE A 1 217 ? 22.767 2.724 -27.776 1.00 93.31 217 PHE A CA 1
ATOM 1683 C C . PHE A 1 217 ? 22.695 3.500 -26.459 1.00 93.31 217 PHE A C 1
ATOM 1685 O O . PHE A 1 217 ? 22.588 2.875 -25.407 1.00 93.31 217 PHE A O 1
ATOM 1692 N N . LEU A 1 218 ? 22.688 4.837 -26.483 1.00 90.69 218 LEU A N 1
ATOM 1693 C CA . LEU A 1 218 ? 22.450 5.635 -25.273 1.00 90.69 218 LEU A CA 1
ATOM 1694 C C . LEU A 1 218 ? 21.048 5.387 -24.709 1.00 90.69 218 LEU A C 1
ATOM 1696 O O . LEU A 1 218 ? 20.908 5.112 -23.517 1.00 90.69 218 LEU A O 1
ATOM 1700 N N . ALA A 1 219 ? 20.025 5.392 -25.565 1.00 92.25 219 ALA A N 1
ATOM 1701 C CA . ALA A 1 219 ? 18.663 5.051 -25.167 1.00 92.25 219 ALA A CA 1
ATOM 1702 C C . ALA A 1 219 ? 18.544 3.588 -24.702 1.00 92.25 219 ALA A C 1
ATOM 1704 O O . ALA A 1 219 ? 17.821 3.308 -23.747 1.00 92.25 219 ALA A O 1
ATOM 1705 N N . PHE A 1 220 ? 19.283 2.667 -25.327 1.00 92.25 220 PHE A N 1
ATOM 1706 C CA . PHE A 1 220 ? 19.357 1.266 -24.908 1.00 92.25 220 PHE A CA 1
ATOM 1707 C C . PHE A 1 220 ? 19.957 1.107 -23.507 1.00 92.25 220 PHE A C 1
ATOM 1709 O O . PHE A 1 220 ? 19.351 0.456 -22.662 1.00 92.25 220 PHE A O 1
ATOM 1716 N N . MET A 1 221 ? 21.096 1.744 -23.217 1.00 88.62 221 MET A N 1
ATOM 1717 C CA . MET A 1 221 ? 21.709 1.704 -21.883 1.00 88.62 221 MET A CA 1
ATOM 1718 C C . MET A 1 221 ? 20.806 2.342 -20.825 1.00 88.62 221 MET A C 1
ATOM 1720 O O . MET A 1 221 ? 20.665 1.796 -19.731 1.00 88.62 221 MET A O 1
ATOM 1724 N N . ALA A 1 222 ? 20.137 3.448 -21.162 1.00 87.50 222 ALA A N 1
ATOM 1725 C CA . ALA A 1 222 ? 19.142 4.047 -20.285 1.00 87.50 222 ALA A CA 1
ATOM 1726 C C . ALA A 1 222 ? 18.000 3.068 -19.970 1.00 87.50 222 ALA A C 1
ATOM 1728 O O . ALA A 1 222 ? 17.670 2.866 -18.803 1.00 87.50 222 ALA A O 1
ATOM 1729 N N . LEU A 1 223 ? 17.441 2.394 -20.978 1.00 87.94 223 LEU A N 1
ATOM 1730 C CA . LEU A 1 223 ? 16.418 1.370 -20.766 1.00 87.94 223 LEU A CA 1
ATOM 1731 C C . LEU A 1 223 ? 16.944 0.204 -19.911 1.00 87.94 223 LEU A C 1
ATOM 1733 O O . LEU A 1 223 ? 16.296 -0.179 -18.941 1.00 87.94 223 LEU A O 1
ATOM 1737 N N . CYS A 1 224 ? 18.129 -0.327 -20.218 1.00 84.62 224 CYS A N 1
ATOM 1738 C CA . CYS A 1 224 ? 18.750 -1.403 -19.445 1.00 84.62 224 CYS A CA 1
ATOM 1739 C C . CYS A 1 224 ? 19.013 -1.018 -17.986 1.00 84.62 224 CYS A C 1
ATOM 1741 O O . CYS A 1 224 ? 18.951 -1.885 -17.127 1.00 84.62 224 CYS A O 1
ATOM 1743 N N . SER A 1 225 ? 19.253 0.259 -17.676 1.00 78.94 225 SER A N 1
ATOM 1744 C CA . SER A 1 225 ? 19.393 0.708 -16.284 1.00 78.94 225 SER A CA 1
ATOM 1745 C C . SER A 1 225 ? 18.098 0.582 -15.464 1.00 78.94 225 SER A C 1
ATOM 1747 O O . SER A 1 225 ? 18.161 0.495 -14.241 1.00 78.94 225 SER A O 1
ATOM 1749 N N . ARG A 1 226 ? 16.925 0.531 -16.120 1.00 78.38 226 ARG A N 1
ATOM 1750 C CA . ARG A 1 226 ? 15.622 0.277 -15.473 1.00 78.38 226 ARG A CA 1
ATOM 1751 C C . ARG A 1 226 ? 15.241 -1.202 -15.447 1.00 78.38 226 ARG A C 1
ATOM 1753 O O . ARG A 1 226 ? 14.452 -1.599 -14.600 1.00 78.38 226 ARG A O 1
ATOM 1760 N N . LEU A 1 227 ? 15.778 -2.011 -16.358 1.00 75.94 227 LEU A N 1
ATOM 1761 C CA . LEU A 1 227 ? 15.523 -3.450 -16.434 1.00 75.94 227 LEU A CA 1
ATOM 1762 C C . LEU A 1 227 ? 16.602 -4.202 -15.634 1.00 75.94 227 LEU A C 1
ATOM 1764 O O . LEU A 1 227 ? 17.724 -4.350 -16.118 1.00 75.94 227 LEU A O 1
ATOM 1768 N N . LYS A 1 228 ? 16.320 -4.696 -14.419 1.00 59.69 228 LYS A N 1
ATOM 1769 C CA . LYS A 1 228 ? 17.359 -5.395 -13.634 1.00 59.69 228 LYS A CA 1
ATOM 1770 C C . LYS A 1 228 ? 17.758 -6.744 -14.242 1.00 59.69 228 LYS A C 1
ATOM 1772 O O . LYS A 1 228 ? 17.022 -7.363 -15.015 1.00 59.69 228 LYS A O 1
ATOM 1777 N N . GLY A 1 229 ? 18.954 -7.199 -13.854 1.00 51.34 229 GLY A N 1
ATOM 1778 C CA . GLY A 1 229 ? 19.626 -8.399 -14.374 1.00 51.34 229 GLY A CA 1
ATOM 1779 C C . GLY A 1 229 ? 21.008 -8.135 -14.990 1.00 51.34 229 GLY A C 1
ATOM 1780 O O . GLY A 1 229 ? 21.657 -9.072 -15.456 1.00 51.34 229 GLY A O 1
ATOM 1781 N N . SER A 1 230 ? 21.480 -6.884 -14.984 1.00 42.66 230 SER A N 1
ATOM 1782 C CA . SER A 1 230 ? 22.841 -6.516 -15.390 1.00 42.66 230 SER A CA 1
ATOM 1783 C C . SER A 1 230 ? 23.776 -6.465 -14.184 1.00 42.66 230 SER A C 1
ATOM 1785 O O . SER A 1 230 ? 23.453 -5.863 -13.166 1.00 42.66 230 SER A O 1
ATOM 1787 N N . LEU A 1 231 ? 24.960 -7.073 -14.306 1.00 42.34 231 LEU A N 1
ATOM 1788 C CA . LEU A 1 231 ? 26.055 -7.049 -13.319 1.00 42.34 231 LEU A CA 1
ATOM 1789 C C . LEU A 1 231 ? 26.640 -5.638 -13.073 1.00 42.34 231 LEU A C 1
ATOM 1791 O O . LEU A 1 231 ? 27.591 -5.493 -12.309 1.00 42.34 231 LEU A O 1
ATOM 1795 N N . LEU A 1 232 ? 26.099 -4.608 -13.726 1.00 50.19 232 LEU A N 1
ATOM 1796 C CA . LEU A 1 232 ? 26.566 -3.229 -13.681 1.00 50.19 232 LEU A CA 1
ATOM 1797 C C . LEU A 1 232 ? 25.506 -2.360 -12.987 1.00 50.19 232 LEU A C 1
ATOM 1799 O O . LEU A 1 232 ? 24.543 -1.929 -13.619 1.00 50.19 232 LEU A O 1
ATOM 1803 N N . GLN A 1 233 ? 25.679 -2.101 -11.686 1.00 47.66 233 GLN A N 1
ATOM 1804 C CA . GLN A 1 233 ? 25.010 -0.971 -11.033 1.00 47.66 233 GLN A CA 1
ATOM 1805 C C . GLN A 1 233 ? 25.522 0.315 -11.686 1.00 47.66 233 GLN A C 1
ATOM 1807 O O . GLN A 1 233 ? 26.720 0.594 -11.648 1.00 47.66 233 GLN A O 1
ATOM 1812 N N . LEU A 1 234 ? 24.628 1.076 -12.310 1.00 52.28 234 LEU A N 1
ATOM 1813 C CA . LEU A 1 234 ? 24.941 2.391 -12.852 1.00 52.28 234 LEU A CA 1
ATOM 1814 C C . LEU A 1 234 ? 24.174 3.448 -12.064 1.00 52.28 234 LEU A C 1
ATOM 1816 O O . LEU A 1 234 ? 22.952 3.518 -12.160 1.00 52.28 234 LEU A O 1
ATOM 1820 N N . ASP A 1 235 ? 24.910 4.317 -11.378 1.00 50.38 235 ASP A N 1
ATOM 1821 C CA . ASP A 1 235 ? 24.393 5.561 -10.787 1.00 50.38 235 ASP A CA 1
ATOM 1822 C C . ASP A 1 235 ? 24.043 6.635 -11.853 1.00 50.38 235 ASP A C 1
ATOM 1824 O O . ASP A 1 235 ? 23.599 7.726 -11.513 1.00 50.38 235 ASP A O 1
ATOM 1828 N N . ASP A 1 236 ? 24.198 6.339 -13.155 1.00 60.03 236 ASP A N 1
ATOM 1829 C CA . ASP A 1 236 ? 24.219 7.333 -14.248 1.00 60.03 236 ASP A CA 1
ATOM 1830 C C . ASP A 1 236 ? 23.071 7.217 -15.285 1.00 60.03 236 ASP A C 1
ATOM 1832 O O . ASP A 1 236 ? 23.195 7.710 -16.410 1.00 60.03 236 ASP A O 1
ATOM 1836 N N . SER A 1 237 ? 21.920 6.605 -14.959 1.00 68.75 237 SER A N 1
ATOM 1837 C CA . SER A 1 237 ? 20.773 6.521 -15.903 1.00 68.75 237 SER A CA 1
ATOM 1838 C C . SER A 1 237 ? 20.347 7.894 -16.465 1.00 68.75 237 SER A C 1
ATOM 1840 O O . SER A 1 237 ? 20.103 8.040 -17.669 1.00 68.75 237 SER A O 1
ATOM 1842 N N . ASP A 1 238 ? 20.395 8.930 -15.626 1.00 72.88 238 ASP A N 1
ATOM 1843 C CA . ASP A 1 238 ? 20.142 10.325 -15.987 1.00 72.88 238 ASP A CA 1
ATOM 1844 C C . ASP A 1 238 ? 21.114 10.870 -17.039 1.00 72.88 238 ASP A C 1
ATOM 1846 O O . ASP A 1 238 ? 20.751 11.734 -17.840 1.00 72.88 238 ASP A O 1
ATOM 1850 N N . VAL A 1 239 ? 22.366 10.402 -17.052 1.00 78.44 239 VAL A N 1
ATOM 1851 C CA . VAL A 1 239 ? 23.378 10.838 -18.023 1.00 78.44 239 VAL A CA 1
ATOM 1852 C C . VAL A 1 239 ? 23.010 10.343 -19.415 1.00 78.44 239 VAL A C 1
ATOM 1854 O O . VAL A 1 239 ? 22.980 11.142 -20.353 1.00 78.44 239 VAL A O 1
ATOM 1857 N N . TYR A 1 240 ? 22.663 9.062 -19.551 1.00 83.44 240 TYR A N 1
ATOM 1858 C CA . TYR A 1 240 ? 22.287 8.478 -20.840 1.00 83.44 240 TYR A CA 1
ATOM 1859 C C . TYR A 1 240 ? 20.965 9.039 -21.366 1.00 83.44 240 TYR A C 1
ATOM 1861 O O . TYR A 1 240 ? 20.846 9.310 -22.564 1.00 83.44 240 TYR A O 1
ATOM 1869 N N . ILE A 1 241 ? 19.993 9.285 -20.483 1.00 84.06 241 ILE A N 1
ATOM 1870 C CA . ILE A 1 241 ? 18.731 9.939 -20.845 1.00 84.06 241 ILE A CA 1
ATOM 1871 C C . ILE A 1 241 ? 18.979 11.371 -21.322 1.00 84.06 241 ILE A C 1
ATOM 1873 O O . ILE A 1 241 ? 18.551 11.721 -22.424 1.00 84.06 241 ILE A O 1
ATOM 1877 N N . ARG A 1 242 ? 19.717 12.189 -20.559 1.00 81.56 242 ARG A N 1
ATOM 1878 C CA . ARG A 1 242 ? 20.056 13.569 -20.957 1.00 81.56 242 ARG A CA 1
ATOM 1879 C C . ARG A 1 242 ? 20.795 13.615 -22.289 1.00 81.56 242 ARG A C 1
ATOM 1881 O O . ARG A 1 242 ? 20.447 14.419 -23.154 1.00 81.56 242 ARG A O 1
ATOM 1888 N N . ALA A 1 243 ? 21.780 12.737 -22.467 1.00 82.56 243 ALA A N 1
ATOM 1889 C CA . ALA A 1 243 ? 22.526 12.637 -23.712 1.00 82.56 243 ALA A CA 1
ATOM 1890 C C . ALA A 1 243 ? 21.605 12.250 -24.879 1.00 82.56 243 ALA A C 1
ATOM 1892 O O . ALA A 1 243 ? 21.647 12.902 -25.914 1.00 82.56 243 ALA A O 1
ATOM 1893 N N . SER A 1 244 ? 20.706 11.279 -24.699 1.00 87.12 244 SER A N 1
ATOM 1894 C CA . SER A 1 244 ? 19.757 10.871 -25.745 1.00 87.12 244 SER A CA 1
ATOM 1895 C C . SER A 1 244 ? 18.795 11.999 -26.141 1.00 87.12 244 SER A C 1
ATOM 1897 O O . SER A 1 244 ? 18.567 12.229 -27.329 1.00 87.12 244 SER A O 1
ATOM 1899 N N . HIS A 1 245 ? 18.260 12.745 -25.165 1.00 84.81 245 HIS A N 1
ATOM 1900 C CA . HIS A 1 245 ? 17.341 13.866 -25.420 1.00 84.81 245 HIS A CA 1
ATOM 1901 C C . HIS A 1 245 ? 18.005 15.040 -26.142 1.00 84.81 245 HIS A C 1
ATOM 1903 O O . HIS A 1 245 ? 17.351 15.682 -26.963 1.00 84.81 245 HIS A O 1
ATOM 1909 N N . SER A 1 246 ? 19.291 15.313 -25.894 1.00 82.94 246 SER A N 1
ATOM 1910 C CA . SER A 1 246 ? 19.990 16.431 -26.547 1.00 82.94 246 SER A CA 1
ATOM 1911 C C . SER A 1 246 ? 20.121 16.249 -28.067 1.00 82.94 246 SER A C 1
ATOM 1913 O O . SER A 1 246 ? 20.078 17.226 -28.816 1.00 82.94 246 SER A O 1
ATOM 1915 N N . TYR A 1 247 ? 20.188 14.999 -28.534 1.00 80.25 247 TYR A N 1
ATOM 1916 C CA . TYR A 1 247 ? 20.278 14.649 -29.955 1.00 80.25 247 TYR A CA 1
ATOM 1917 C C . TYR A 1 247 ? 18.929 14.311 -30.601 1.00 80.25 247 TYR A C 1
ATOM 1919 O O . TYR A 1 247 ? 18.837 14.181 -31.826 1.00 80.25 247 TYR A O 1
ATOM 1927 N N . LEU A 1 248 ? 17.862 14.212 -29.806 1.00 82.25 248 LEU A N 1
ATOM 1928 C CA . LEU A 1 248 ? 16.540 13.814 -30.273 1.00 82.25 248 LEU A CA 1
ATOM 1929 C C . LEU A 1 248 ? 15.995 14.715 -31.404 1.00 82.25 248 LEU A C 1
ATOM 1931 O O . LEU A 1 248 ? 15.545 14.164 -32.406 1.00 82.25 248 LEU A O 1
ATOM 1935 N N . PRO A 1 249 ? 16.092 16.062 -31.365 1.00 82.38 249 PRO A N 1
ATOM 1936 C CA . PRO A 1 249 ? 15.586 16.906 -32.455 1.00 82.38 249 PRO A CA 1
ATOM 1937 C C . PRO A 1 249 ? 16.212 16.603 -33.826 1.00 82.38 249 PRO A C 1
ATOM 1939 O O . PRO A 1 249 ? 15.530 16.687 -34.846 1.00 82.38 249 PRO A O 1
ATOM 1942 N N . GLN A 1 250 ? 17.496 16.231 -33.854 1.00 80.12 250 GLN A N 1
ATOM 1943 C CA . GLN A 1 250 ? 18.209 15.867 -35.083 1.00 80.12 250 GLN A CA 1
ATOM 1944 C C . GLN A 1 250 ? 17.742 14.499 -35.588 1.00 80.12 250 GLN A C 1
ATOM 1946 O O . GLN A 1 250 ? 17.418 14.347 -36.766 1.00 80.12 250 GLN A O 1
ATOM 1951 N N . LEU A 1 251 ? 17.628 13.527 -34.681 1.00 80.06 251 LEU A N 1
ATOM 1952 C CA . LEU A 1 251 ? 17.193 12.165 -34.982 1.00 80.06 251 LEU A CA 1
ATOM 1953 C C . LEU A 1 251 ? 15.750 12.119 -35.506 1.00 80.06 251 LEU A C 1
ATOM 1955 O O . LEU A 1 251 ? 15.442 11.391 -36.442 1.00 80.06 251 LEU A O 1
ATOM 1959 N N . LEU A 1 252 ? 14.875 12.959 -34.952 1.00 78.62 252 LEU A N 1
ATOM 1960 C CA . LEU A 1 252 ? 13.473 13.075 -35.346 1.00 78.62 252 LEU A CA 1
ATOM 1961 C C . LEU A 1 252 ? 13.267 13.685 -36.740 1.00 78.62 252 LEU A C 1
ATOM 1963 O O . LEU A 1 252 ? 12.134 13.747 -37.208 1.00 78.62 252 LEU A O 1
ATOM 1967 N N . SER A 1 253 ? 14.313 14.137 -37.428 1.00 81.25 253 SER A N 1
ATOM 1968 C CA . SER A 1 253 ? 14.197 14.557 -38.830 1.00 81.25 253 SER A CA 1
ATOM 1969 C C . SER A 1 253 ? 14.211 13.382 -39.818 1.00 81.25 253 SER A C 1
ATOM 1971 O O . SER A 1 253 ? 13.795 13.552 -40.963 1.00 81.25 253 SER A O 1
ATOM 1973 N N . GLN A 1 254 ? 14.642 12.190 -39.384 1.00 81.88 254 GLN A N 1
ATOM 1974 C CA . GLN A 1 254 ? 14.778 11.000 -40.223 1.00 81.88 254 GLN A CA 1
ATOM 1975 C C . GLN A 1 254 ? 14.084 9.791 -39.584 1.00 81.88 254 GLN A C 1
ATOM 1977 O O . GLN A 1 254 ? 14.278 9.481 -38.409 1.00 81.88 254 GLN A O 1
ATOM 1982 N N . SER A 1 255 ? 13.296 9.065 -40.373 1.00 90.56 255 SER A N 1
ATOM 1983 C CA . SER A 1 255 ? 12.639 7.829 -39.938 1.00 90.56 255 SER A CA 1
ATOM 1984 C C . SER A 1 255 ? 13.484 6.625 -40.355 1.00 90.56 255 SER A C 1
ATOM 1986 O O . SER A 1 255 ? 13.297 6.067 -41.433 1.00 90.56 255 SER A O 1
ATOM 1988 N N . THR A 1 256 ? 14.461 6.264 -39.521 1.00 92.62 256 THR A N 1
ATOM 1989 C CA . THR A 1 256 ? 15.324 5.084 -39.671 1.00 92.62 256 THR A CA 1
ATOM 1990 C C . THR A 1 256 ? 14.974 4.038 -38.613 1.00 92.62 256 THR A C 1
ATOM 1992 O O . THR A 1 256 ? 14.192 4.294 -37.695 1.00 92.62 256 THR A O 1
ATOM 1995 N N . LEU A 1 257 ? 15.545 2.835 -38.730 1.00 93.06 257 LEU A N 1
ATOM 1996 C CA . LEU A 1 257 ? 15.316 1.786 -37.735 1.00 93.06 257 LEU A CA 1
ATOM 1997 C C . LEU A 1 257 ? 15.842 2.224 -36.357 1.00 93.06 257 LEU A C 1
ATOM 1999 O O . LEU A 1 257 ? 15.147 2.068 -35.358 1.00 93.06 257 LEU A O 1
ATOM 2003 N N . GLU A 1 258 ? 17.017 2.847 -36.328 1.00 93.38 258 GLU A N 1
ATOM 2004 C CA . GLU A 1 258 ? 17.669 3.359 -35.125 1.00 93.38 258 GLU A CA 1
ATOM 2005 C C . GLU A 1 258 ? 16.848 4.484 -34.491 1.00 93.38 258 GLU A C 1
ATOM 2007 O O . GLU A 1 258 ? 16.696 4.513 -33.270 1.00 93.38 258 GLU A O 1
ATOM 2012 N N . SER A 1 259 ? 16.268 5.392 -35.292 1.00 92.50 259 SER A N 1
ATOM 2013 C CA . SER A 1 259 ? 15.425 6.461 -34.745 1.00 92.50 259 SER A CA 1
ATOM 2014 C C . SER A 1 259 ? 14.120 5.924 -34.156 1.00 92.50 259 SER A C 1
ATOM 2016 O O . SER A 1 259 ? 13.734 6.334 -33.060 1.00 92.50 259 SER A O 1
ATOM 2018 N N . LEU A 1 260 ? 13.491 4.938 -34.805 1.00 94.94 260 LEU A N 1
ATOM 2019 C CA . LEU A 1 260 ? 12.327 4.232 -34.267 1.00 94.94 260 LEU A CA 1
ATOM 2020 C C . LEU A 1 260 ? 12.657 3.487 -32.961 1.00 94.94 260 LEU A C 1
ATOM 2022 O O . LEU A 1 260 ? 11.944 3.651 -31.970 1.00 94.94 260 LEU A O 1
ATOM 2026 N N . GLN A 1 261 ? 13.738 2.700 -32.938 1.00 95.44 261 GLN A N 1
ATOM 2027 C CA . GLN A 1 261 ? 14.180 1.963 -31.749 1.00 95.44 261 GLN A CA 1
ATOM 2028 C C . GLN A 1 261 ? 14.487 2.913 -30.591 1.00 95.44 261 GLN A C 1
ATOM 2030 O O . GLN A 1 261 ? 13.997 2.697 -29.487 1.00 95.44 261 GLN A O 1
ATOM 2035 N N . THR A 1 262 ? 15.228 3.995 -30.848 1.00 94.69 262 THR A N 1
ATOM 2036 C CA . THR A 1 262 ? 15.554 5.021 -29.844 1.00 94.69 262 THR A CA 1
ATOM 2037 C C . THR A 1 262 ? 14.291 5.564 -29.186 1.00 94.69 262 THR A C 1
ATOM 2039 O O . THR A 1 262 ? 14.168 5.563 -27.962 1.00 94.69 262 THR A O 1
ATOM 2042 N N . VAL A 1 263 ? 13.328 6.011 -29.995 1.00 94.38 263 VAL A N 1
ATOM 2043 C CA . VAL A 1 263 ? 12.108 6.649 -29.495 1.00 94.38 263 VAL A CA 1
ATOM 2044 C C . VAL A 1 263 ? 11.235 5.652 -28.721 1.00 94.38 263 VAL A C 1
ATOM 2046 O O . VAL A 1 263 ? 10.658 6.028 -27.701 1.00 94.38 263 VAL A O 1
ATOM 2049 N N . ILE A 1 264 ? 11.162 4.386 -29.148 1.00 95.19 264 ILE A N 1
ATOM 2050 C CA . ILE A 1 264 ? 10.451 3.327 -28.410 1.00 95.19 264 ILE A CA 1
ATOM 2051 C C . ILE A 1 264 ? 11.155 3.003 -27.081 1.00 95.19 264 ILE A C 1
ATOM 2053 O O . ILE A 1 264 ? 10.481 2.884 -26.060 1.00 95.19 264 ILE A O 1
ATOM 2057 N N . MET A 1 265 ? 12.489 2.904 -27.053 1.00 94.75 265 MET A N 1
ATOM 2058 C CA . MET A 1 265 ? 13.246 2.643 -25.818 1.00 94.75 265 MET A CA 1
ATOM 2059 C C . MET A 1 265 ? 13.067 3.762 -24.793 1.00 94.75 265 MET A C 1
ATOM 2061 O O . MET A 1 265 ? 12.800 3.479 -23.627 1.00 94.75 265 MET A O 1
ATOM 2065 N N . LEU A 1 266 ? 13.137 5.025 -25.225 1.00 92.69 266 LEU A N 1
ATOM 2066 C CA . LEU A 1 266 ? 12.887 6.174 -24.350 1.00 92.69 266 LEU A CA 1
ATOM 2067 C C . LEU A 1 266 ? 11.436 6.212 -23.852 1.00 92.69 266 LEU A C 1
ATOM 2069 O O . LEU A 1 266 ? 11.207 6.529 -22.687 1.00 92.69 266 LEU A O 1
ATOM 2073 N N . GLN A 1 267 ? 10.456 5.861 -24.695 1.00 91.88 267 GLN A N 1
ATOM 2074 C CA . GLN A 1 267 ? 9.066 5.712 -24.250 1.00 91.88 267 GLN A CA 1
ATOM 2075 C C . GLN A 1 267 ? 8.952 4.659 -23.150 1.00 91.88 267 GLN A C 1
ATOM 2077 O O . GLN A 1 267 ? 8.411 4.958 -22.093 1.00 91.88 267 GLN A O 1
ATOM 2082 N N . ILE A 1 268 ? 9.488 3.455 -23.361 1.00 90.25 268 ILE A N 1
ATOM 2083 C CA . ILE A 1 268 ? 9.408 2.364 -22.379 1.00 90.25 268 ILE A CA 1
ATOM 2084 C C . ILE A 1 268 ? 10.144 2.728 -21.088 1.00 90.25 268 ILE A C 1
ATOM 2086 O O . ILE A 1 268 ? 9.600 2.501 -20.012 1.00 90.25 268 ILE A O 1
ATOM 2090 N N . TYR A 1 269 ? 11.316 3.364 -21.169 1.00 89.25 269 TYR A N 1
ATOM 2091 C CA . TYR A 1 269 ? 12.014 3.891 -19.994 1.00 89.25 269 TYR A CA 1
ATOM 2092 C C . TYR A 1 269 ? 11.113 4.825 -19.178 1.00 89.25 269 TYR A C 1
ATOM 2094 O O . TYR A 1 269 ? 10.945 4.626 -17.976 1.00 89.25 269 TYR A O 1
ATOM 2102 N N . HIS A 1 270 ? 10.493 5.817 -19.827 1.00 86.56 270 HIS A N 1
ATOM 2103 C CA . HIS A 1 270 ? 9.620 6.776 -19.148 1.00 86.56 270 HIS A CA 1
ATOM 2104 C C . HIS A 1 270 ? 8.371 6.114 -18.572 1.00 86.56 270 HIS A C 1
ATOM 2106 O O . HIS A 1 270 ? 7.943 6.474 -17.483 1.00 86.56 270 HIS A O 1
ATOM 2112 N N . LEU A 1 271 ? 7.806 5.120 -19.257 1.00 85.06 271 LEU A N 1
ATOM 2113 C CA . LEU A 1 271 ? 6.683 4.332 -18.744 1.00 85.06 271 LEU A CA 1
ATOM 2114 C C . LEU A 1 271 ? 7.069 3.564 -17.478 1.00 85.06 271 LEU A C 1
ATOM 2116 O O . LEU A 1 271 ? 6.348 3.622 -16.481 1.00 85.06 271 LEU A O 1
ATOM 2120 N N . LEU A 1 272 ? 8.229 2.904 -17.497 1.00 81.50 272 LEU A N 1
ATOM 2121 C CA . LEU A 1 272 ? 8.781 2.204 -16.341 1.00 81.50 272 LEU A CA 1
ATOM 2122 C C . LEU A 1 272 ? 9.074 3.172 -15.195 1.00 81.50 272 LEU A C 1
ATOM 2124 O O . LEU A 1 272 ? 8.777 2.848 -14.056 1.00 81.50 272 LEU A O 1
ATOM 2128 N N . ALA A 1 273 ? 9.612 4.361 -15.474 1.00 79.88 273 ALA A N 1
ATOM 2129 C CA . ALA A 1 273 ? 9.859 5.434 -14.500 1.00 79.88 273 ALA A CA 1
ATOM 2130 C C . ALA A 1 273 ? 8.586 6.120 -13.976 1.00 79.88 273 ALA A C 1
ATOM 2132 O O . ALA A 1 273 ? 8.663 7.007 -13.137 1.00 79.88 273 ALA A O 1
ATOM 2133 N N . GLY A 1 274 ? 7.402 5.763 -14.483 1.00 78.19 274 GLY A N 1
ATOM 2134 C CA . GLY A 1 274 ? 6.172 6.461 -14.122 1.00 78.19 274 GLY A CA 1
ATOM 2135 C C . GLY A 1 274 ? 6.068 7.869 -14.725 1.00 78.19 274 GLY A C 1
ATOM 2136 O O . GLY A 1 274 ? 5.152 8.600 -14.380 1.00 78.19 274 GLY A O 1
ATOM 2137 N N . HIS A 1 275 ? 6.919 8.257 -15.674 1.00 80.31 275 HIS A N 1
ATOM 2138 C CA . HIS A 1 275 ? 6.887 9.535 -16.398 1.00 80.31 275 HIS A CA 1
ATOM 2139 C C . HIS A 1 275 ? 6.034 9.464 -17.675 1.00 80.31 275 HIS A C 1
ATOM 2141 O O . HIS A 1 275 ? 6.488 9.726 -18.791 1.00 80.31 275 HIS A O 1
ATOM 2147 N N . TRP A 1 276 ? 4.752 9.137 -17.527 1.00 81.06 276 TRP A N 1
ATOM 2148 C CA . TRP A 1 276 ? 3.854 8.889 -18.664 1.00 81.06 276 TRP A CA 1
ATOM 2149 C C . TRP A 1 276 ? 3.662 10.108 -19.578 1.00 81.06 276 TRP A C 1
ATOM 2151 O O . TRP A 1 276 ? 3.456 9.939 -20.779 1.00 81.06 276 TRP A O 1
ATOM 2161 N N . GLY A 1 277 ? 3.784 11.329 -19.040 1.00 80.75 277 GLY A N 1
ATOM 2162 C CA . GLY A 1 277 ? 3.739 12.564 -19.832 1.00 80.75 277 GLY A CA 1
ATOM 2163 C C . GLY A 1 277 ? 4.859 12.630 -20.866 1.00 80.75 277 GLY A C 1
ATOM 2164 O O . GLY A 1 277 ? 4.593 12.854 -22.044 1.00 80.75 277 GLY A O 1
ATOM 2165 N N . ALA A 1 278 ? 6.091 12.343 -20.444 1.00 83.50 278 ALA A N 1
ATOM 2166 C CA . ALA A 1 278 ? 7.246 12.303 -21.334 1.00 83.50 278 ALA A CA 1
ATOM 2167 C C . ALA A 1 278 ? 7.122 11.175 -22.374 1.00 83.50 278 ALA A C 1
ATOM 2169 O O . ALA A 1 278 ? 7.436 11.377 -23.547 1.00 83.50 278 ALA A O 1
ATOM 2170 N N . ALA A 1 279 ? 6.593 10.009 -21.983 1.00 87.38 279 ALA A N 1
ATOM 2171 C CA . ALA A 1 279 ? 6.301 8.931 -22.930 1.00 87.38 279 ALA A CA 1
ATOM 2172 C C . ALA A 1 279 ? 5.270 9.365 -23.994 1.00 87.38 279 ALA A C 1
ATOM 2174 O O . ALA A 1 279 ? 5.480 9.142 -25.187 1.00 87.38 279 ALA A O 1
ATOM 2175 N N . ALA A 1 280 ? 4.194 10.043 -23.586 1.00 87.06 280 ALA A N 1
ATOM 2176 C CA . ALA A 1 280 ? 3.158 10.540 -24.491 1.00 87.06 280 ALA A CA 1
ATOM 2177 C C . ALA A 1 280 ? 3.662 11.635 -25.448 1.00 87.06 280 ALA A C 1
ATOM 2179 O O . ALA A 1 280 ? 3.209 11.697 -26.588 1.00 87.06 280 ALA A O 1
ATOM 2180 N N . GLU A 1 281 ? 4.606 12.479 -25.021 1.00 86.50 281 GLU A N 1
ATOM 2181 C CA . GLU A 1 281 ? 5.241 13.493 -25.879 1.00 86.50 281 GLU A CA 1
ATOM 2182 C C . GLU A 1 281 ? 6.134 12.871 -26.962 1.00 86.50 281 GLU A C 1
ATOM 2184 O O . GLU A 1 281 ? 6.189 13.370 -28.087 1.00 86.50 281 GLU A O 1
ATOM 2189 N N . LEU A 1 282 ? 6.802 11.758 -26.649 1.00 89.75 282 LEU A N 1
ATOM 2190 C CA . LEU A 1 282 ? 7.642 11.019 -27.594 1.00 89.75 282 LEU A CA 1
ATOM 2191 C C . LEU A 1 282 ? 6.830 10.169 -28.583 1.00 89.75 282 LEU A C 1
ATOM 2193 O O . LEU A 1 282 ? 7.301 9.864 -29.681 1.00 89.75 282 LEU A O 1
ATOM 2197 N N . HIS A 1 283 ? 5.615 9.781 -28.205 1.00 92.94 283 HIS A N 1
ATOM 2198 C CA . HIS A 1 283 ? 4.819 8.796 -28.926 1.00 92.94 283 HIS A CA 1
ATOM 2199 C C . HIS A 1 283 ? 4.500 9.141 -30.397 1.00 92.94 283 HIS A C 1
ATOM 2201 O O . HIS A 1 283 ? 4.714 8.281 -31.259 1.00 92.94 283 HIS A O 1
ATOM 2207 N N . PRO A 1 284 ? 4.083 10.377 -30.755 1.00 92.38 284 PRO A N 1
ATOM 2208 C CA . PRO A 1 284 ? 3.776 10.730 -32.144 1.00 92.38 284 PRO A CA 1
ATOM 2209 C C . PRO A 1 284 ? 4.942 10.494 -33.110 1.00 92.38 284 PRO A C 1
ATOM 2211 O O . PRO A 1 284 ? 4.731 10.158 -34.277 1.00 92.38 284 PRO A O 1
ATOM 2214 N N . TYR A 1 285 ? 6.179 10.634 -32.628 1.00 92.69 285 TYR A N 1
ATOM 2215 C CA . TYR A 1 285 ? 7.369 10.404 -33.435 1.00 92.69 285 TYR A CA 1
ATOM 2216 C C . TYR A 1 285 ? 7.557 8.929 -33.795 1.00 92.69 285 TYR A C 1
ATOM 2218 O O . TYR A 1 285 ? 7.894 8.634 -34.942 1.00 92.69 285 TYR A O 1
ATOM 2226 N N . ALA A 1 286 ? 7.293 8.012 -32.857 1.00 94.94 286 ALA A N 1
ATOM 2227 C CA . ALA A 1 286 ? 7.312 6.579 -33.143 1.00 94.94 286 ALA A CA 1
ATOM 2228 C C . ALA A 1 286 ? 6.220 6.209 -34.152 1.00 94.94 286 ALA A C 1
ATOM 2230 O O . ALA A 1 286 ? 6.510 5.535 -35.136 1.00 94.94 286 ALA A O 1
ATOM 2231 N N . CYS A 1 287 ? 4.998 6.722 -33.975 1.00 95.12 287 CYS A N 1
ATOM 2232 C CA . CYS A 1 287 ? 3.893 6.479 -34.906 1.00 95.12 287 CYS A CA 1
ATOM 2233 C C . CYS A 1 287 ? 4.222 6.942 -36.328 1.00 95.12 287 CYS A C 1
ATOM 2235 O O . CYS A 1 287 ? 4.006 6.198 -37.283 1.00 95.12 287 CYS A O 1
ATOM 2237 N N . ARG A 1 288 ? 4.804 8.137 -36.482 1.00 94.56 288 ARG A N 1
ATOM 2238 C CA . ARG A 1 288 ? 5.258 8.623 -37.791 1.00 94.56 288 ARG A CA 1
ATOM 2239 C C . ARG A 1 288 ? 6.346 7.721 -38.382 1.00 94.56 288 ARG A C 1
ATOM 2241 O O . ARG A 1 288 ? 6.223 7.315 -39.532 1.00 94.56 288 ARG A O 1
ATOM 2248 N N . ALA A 1 289 ? 7.360 7.357 -37.596 1.00 94.75 289 ALA A N 1
ATOM 2249 C CA . ALA A 1 289 ? 8.432 6.478 -38.062 1.00 94.75 289 ALA A CA 1
ATOM 2250 C C . ALA A 1 289 ? 7.910 5.093 -38.492 1.00 94.75 289 ALA A C 1
ATOM 2252 O O . ALA A 1 289 ? 8.372 4.551 -39.491 1.00 94.75 289 ALA A O 1
ATOM 2253 N N . ILE A 1 290 ? 6.899 4.548 -37.808 1.00 96.50 290 ILE A N 1
ATOM 2254 C CA . ILE A 1 290 ? 6.206 3.311 -38.201 1.00 96.50 290 ILE A CA 1
ATOM 2255 C C . ILE A 1 290 ? 5.527 3.432 -39.571 1.00 96.50 290 ILE A C 1
ATOM 2257 O O . ILE A 1 290 ? 5.560 2.477 -40.357 1.00 96.50 290 ILE A O 1
ATOM 2261 N N . TYR A 1 291 ? 4.907 4.573 -39.880 1.00 95.31 291 TYR A N 1
ATOM 2262 C CA . TYR A 1 291 ? 4.319 4.804 -41.200 1.00 95.31 291 TYR A CA 1
ATOM 2263 C C . TYR A 1 291 ? 5.393 4.929 -42.281 1.00 95.31 291 TYR A C 1
ATOM 2265 O O . TYR A 1 291 ? 5.318 4.222 -43.288 1.00 95.31 291 TYR A O 1
ATOM 2273 N N . ASP A 1 292 ? 6.422 5.740 -42.037 1.00 95.00 292 ASP A N 1
ATOM 2274 C CA . ASP A 1 292 ? 7.517 5.976 -42.984 1.00 95.00 292 ASP A CA 1
ATOM 2275 C C . ASP A 1 292 ? 8.289 4.684 -43.308 1.00 95.00 292 ASP A C 1
ATOM 2277 O O . ASP A 1 292 ? 8.636 4.427 -44.462 1.00 95.00 292 ASP A O 1
ATOM 2281 N N . LEU A 1 293 ? 8.492 3.826 -42.302 1.00 94.62 293 LEU A N 1
ATOM 2282 C CA . LEU A 1 293 ? 9.150 2.520 -42.422 1.00 94.62 293 LEU A CA 1
ATOM 2283 C C . LEU A 1 293 ? 8.200 1.385 -42.841 1.00 94.62 293 LEU A C 1
ATOM 2285 O O . LEU A 1 293 ? 8.616 0.230 -42.927 1.00 94.62 293 LEU A O 1
ATOM 2289 N N . LYS A 1 294 ? 6.922 1.687 -43.098 1.00 94.56 294 LYS A N 1
ATOM 2290 C CA . LYS A 1 294 ? 5.888 0.718 -43.505 1.00 94.56 294 LYS A CA 1
ATOM 2291 C C . LYS A 1 294 ? 5.666 -0.442 -42.521 1.00 94.56 294 LYS A C 1
ATOM 2293 O O . LYS A 1 294 ? 5.215 -1.509 -42.922 1.00 94.56 294 LYS A O 1
ATOM 2298 N N . GLY A 1 295 ? 5.917 -0.247 -41.225 1.00 93.75 295 GLY A N 1
ATOM 2299 C CA . GLY A 1 295 ? 5.684 -1.280 -40.199 1.00 93.75 295 GLY A CA 1
ATOM 2300 C C . GLY A 1 295 ? 4.208 -1.629 -39.975 1.00 93.75 295 GLY A C 1
ATOM 2301 O O . GLY A 1 295 ? 3.871 -2.735 -39.551 1.00 93.75 295 GLY A O 1
ATOM 2302 N N . HIS A 1 296 ? 3.317 -0.693 -40.305 1.00 94.38 296 HIS A N 1
ATOM 2303 C CA . HIS A 1 296 ? 1.865 -0.854 -40.225 1.00 94.38 296 HIS A CA 1
ATOM 2304 C C . HIS A 1 296 ? 1.289 -1.845 -41.253 1.00 94.38 296 HIS A C 1
ATOM 2306 O O . HIS A 1 296 ? 0.130 -2.225 -41.120 1.00 94.38 296 HIS A O 1
ATOM 2312 N N . ILE A 1 297 ? 2.067 -2.287 -42.248 1.00 92.00 297 ILE A N 1
ATOM 2313 C CA . ILE A 1 297 ? 1.637 -3.227 -43.295 1.00 92.00 297 ILE A CA 1
ATOM 2314 C C . ILE A 1 297 ? 2.250 -4.603 -43.012 1.00 92.00 297 ILE A C 1
ATOM 2316 O O . ILE A 1 297 ? 3.456 -4.702 -42.773 1.00 92.00 297 ILE A O 1
ATOM 2320 N N . ALA A 1 298 ? 1.451 -5.676 -43.046 1.00 85.19 298 ALA A N 1
ATOM 2321 C CA . ALA A 1 298 ? 2.000 -7.026 -42.977 1.00 85.19 298 ALA A CA 1
ATOM 2322 C C . ALA A 1 298 ? 2.539 -7.437 -44.354 1.00 85.19 298 ALA A C 1
ATOM 2324 O O . ALA A 1 298 ? 1.875 -7.285 -45.380 1.00 85.19 298 ALA A O 1
ATOM 2325 N N . HIS A 1 299 ? 3.755 -7.977 -44.374 1.00 76.25 299 HIS A N 1
ATOM 2326 C CA . HIS A 1 299 ? 4.351 -8.545 -45.576 1.00 76.25 299 HIS A CA 1
ATOM 2327 C C . HIS A 1 299 ? 4.289 -10.075 -45.489 1.00 76.25 299 HIS A C 1
ATOM 2329 O O . HIS A 1 299 ? 4.634 -10.622 -44.442 1.00 76.25 299 HIS A O 1
ATOM 2335 N N . PRO A 1 300 ? 3.852 -10.778 -46.549 1.00 64.81 300 PRO A N 1
ATOM 2336 C CA . PRO A 1 300 ? 3.856 -12.235 -46.560 1.00 64.81 300 PRO A CA 1
ATOM 2337 C C . PRO A 1 300 ? 5.292 -12.756 -46.438 1.00 64.81 300 PRO A C 1
ATOM 2339 O O . PRO A 1 300 ? 6.181 -12.311 -47.162 1.00 64.81 300 PRO A O 1
ATOM 2342 N N . SER A 1 301 ? 5.505 -13.692 -45.515 1.00 58.56 301 SER A N 1
ATOM 2343 C CA . SER A 1 301 ? 6.809 -14.286 -45.218 1.00 58.56 301 SER A CA 1
ATOM 2344 C C . SER A 1 301 ? 7.392 -14.991 -46.454 1.00 58.56 301 SER A C 1
ATOM 2346 O O . SER A 1 301 ? 6.922 -16.060 -46.844 1.00 58.56 301 SER A O 1
ATOM 2348 N N . GLY A 1 302 ? 8.398 -14.382 -47.089 1.00 57.28 302 GLY A N 1
ATOM 2349 C CA . GLY A 1 302 ? 9.234 -15.001 -48.125 1.00 57.28 302 GLY A CA 1
ATOM 2350 C C . GLY A 1 302 ? 10.409 -15.800 -47.534 1.00 57.28 302 GLY A C 1
ATOM 2351 O O . GLY A 1 302 ? 10.609 -15.782 -46.317 1.00 57.28 302 GLY A O 1
ATOM 2352 N N . PRO A 1 303 ? 11.187 -16.529 -48.361 1.00 51.69 303 PRO A N 1
ATOM 2353 C CA . PRO A 1 303 ? 12.404 -17.203 -47.909 1.00 51.69 303 PRO A CA 1
ATOM 2354 C C . PRO A 1 303 ? 13.411 -16.188 -47.349 1.00 51.69 303 PRO A C 1
ATOM 2356 O O . PRO A 1 303 ? 13.660 -15.163 -47.966 1.00 51.69 303 PRO A O 1
ATOM 2359 N N . ASP A 1 304 ? 13.973 -16.511 -46.185 1.00 55.16 304 ASP A N 1
ATOM 2360 C CA . ASP A 1 304 ? 14.710 -15.645 -45.252 1.00 55.16 304 ASP A CA 1
ATOM 2361 C C . ASP A 1 304 ? 15.878 -14.850 -45.894 1.00 55.16 304 ASP A C 1
ATOM 2363 O O . ASP A 1 304 ? 17.030 -15.288 -45.899 1.00 55.16 304 ASP A O 1
ATOM 2367 N N . THR A 1 305 ? 15.599 -13.666 -46.456 1.00 58.75 305 THR A N 1
ATOM 2368 C CA . THR A 1 305 ? 16.627 -12.680 -46.834 1.00 58.75 305 THR A CA 1
ATOM 2369 C C . THR A 1 305 ? 16.828 -11.638 -45.722 1.00 58.75 305 THR A C 1
ATOM 2371 O O . THR A 1 305 ? 15.931 -11.375 -44.922 1.00 58.75 305 THR A O 1
ATOM 2374 N N . GLY A 1 306 ? 17.997 -10.983 -45.657 1.00 58.00 306 GLY A N 1
ATOM 2375 C CA . GLY A 1 306 ? 18.264 -9.936 -44.650 1.00 58.00 306 GLY A CA 1
ATOM 2376 C C . GLY A 1 306 ? 17.291 -8.743 -44.703 1.00 58.00 306 GLY A C 1
ATOM 2377 O O . GLY A 1 306 ? 16.983 -8.143 -43.671 1.00 58.00 306 GLY A O 1
ATOM 2378 N N . VAL A 1 307 ? 16.740 -8.441 -45.886 1.00 58.94 307 VAL A N 1
ATOM 2379 C CA . VAL A 1 307 ? 15.691 -7.422 -46.077 1.00 58.94 307 VAL A CA 1
ATOM 2380 C C . VAL A 1 307 ? 14.377 -7.865 -45.423 1.00 58.94 307 VAL A C 1
ATOM 2382 O O . VAL A 1 307 ? 13.726 -7.058 -44.754 1.00 58.94 307 VAL A O 1
ATOM 2385 N N . ASP A 1 308 ? 14.035 -9.153 -45.519 1.00 75.56 308 ASP A N 1
ATOM 2386 C CA . ASP A 1 308 ? 12.849 -9.721 -44.869 1.00 75.56 308 ASP A CA 1
ATOM 2387 C C . ASP A 1 308 ? 12.979 -9.701 -43.339 1.00 75.56 308 ASP A C 1
ATOM 2389 O O . ASP A 1 308 ? 12.000 -9.427 -42.641 1.00 75.56 308 ASP A O 1
ATOM 2393 N N . ARG A 1 309 ? 14.191 -9.903 -42.798 1.00 83.94 309 ARG A N 1
ATOM 2394 C CA . ARG A 1 309 ? 14.452 -9.815 -41.350 1.00 83.94 309 ARG A CA 1
ATOM 2395 C C . ARG A 1 309 ? 14.282 -8.394 -40.812 1.00 83.94 309 ARG A C 1
ATOM 2397 O O . ARG A 1 309 ? 13.615 -8.210 -39.794 1.00 83.94 309 ARG A O 1
ATOM 2404 N N . ARG A 1 310 ? 14.828 -7.383 -41.500 1.00 88.12 310 ARG A N 1
ATOM 2405 C CA . ARG A 1 310 ? 14.651 -5.969 -41.120 1.00 88.12 310 ARG A CA 1
ATOM 2406 C C . ARG A 1 310 ? 13.176 -5.577 -41.102 1.00 88.12 310 ARG A C 1
ATOM 2408 O O . ARG A 1 310 ? 12.726 -4.965 -40.136 1.00 88.12 310 ARG A O 1
ATOM 2415 N N . GLN A 1 311 ? 12.416 -5.965 -42.127 1.00 87.94 311 GLN A N 1
ATOM 2416 C CA . GLN A 1 311 ? 10.987 -5.656 -42.192 1.00 87.94 311 GLN A CA 1
ATOM 2417 C C . GLN A 1 311 ? 10.182 -6.397 -41.114 1.00 87.94 311 GLN A C 1
ATOM 2419 O O . GLN A 1 311 ? 9.290 -5.807 -40.504 1.00 87.94 311 GLN A O 1
ATOM 2424 N N . ARG A 1 312 ? 10.526 -7.657 -40.814 1.00 85.94 312 ARG A N 1
ATOM 2425 C CA . ARG A 1 312 ? 9.938 -8.430 -39.705 1.00 85.94 312 ARG A CA 1
ATOM 2426 C C . ARG A 1 312 ? 10.196 -7.760 -38.355 1.00 85.94 312 ARG A C 1
ATOM 2428 O O . ARG A 1 312 ? 9.281 -7.644 -37.546 1.00 85.94 312 ARG A O 1
ATOM 2435 N N . HIS A 1 313 ? 11.407 -7.250 -38.133 1.00 90.25 313 HIS A N 1
ATOM 2436 C CA . HIS A 1 313 ? 11.736 -6.514 -36.912 1.00 90.25 313 HIS A CA 1
ATOM 2437 C C . HIS A 1 313 ? 10.945 -5.205 -36.790 1.00 90.25 313 HIS A C 1
ATOM 2439 O O . HIS A 1 313 ? 10.322 -4.951 -35.762 1.00 90.25 313 HIS A O 1
ATOM 2445 N N . ILE A 1 314 ? 10.858 -4.417 -37.867 1.00 93.25 314 ILE A N 1
ATOM 2446 C CA . ILE A 1 314 ? 10.013 -3.210 -37.914 1.00 93.25 314 ILE A CA 1
ATOM 2447 C C . ILE A 1 314 ? 8.544 -3.559 -37.615 1.00 93.25 314 ILE A C 1
ATOM 2449 O O . ILE A 1 314 ? 7.858 -2.815 -36.913 1.00 93.25 314 ILE A O 1
ATOM 2453 N N . ARG A 1 315 ? 8.060 -4.711 -38.090 1.00 91.25 315 ARG A N 1
ATOM 2454 C CA . ARG A 1 315 ? 6.711 -5.209 -37.797 1.00 91.25 315 ARG A CA 1
ATOM 2455 C C . ARG A 1 315 ? 6.516 -5.580 -36.319 1.00 91.25 315 ARG A C 1
ATOM 2457 O O . ARG A 1 315 ? 5.440 -5.343 -35.775 1.00 91.25 315 ARG A O 1
ATOM 2464 N N . ASN A 1 316 ? 7.536 -6.099 -35.643 1.00 90.00 316 ASN A N 1
ATOM 2465 C CA . ASN A 1 316 ? 7.484 -6.331 -34.195 1.00 90.00 316 ASN A CA 1
ATOM 2466 C C . ASN A 1 316 ? 7.444 -5.006 -33.421 1.00 90.00 316 ASN A C 1
ATOM 2468 O O . ASN A 1 316 ? 6.640 -4.850 -32.501 1.00 90.00 316 ASN A O 1
ATOM 2472 N N . LEU A 1 317 ? 8.243 -4.021 -33.847 1.00 94.31 317 LEU A N 1
ATOM 2473 C CA . LEU A 1 317 ? 8.215 -2.665 -33.293 1.00 94.31 317 LEU A CA 1
ATOM 2474 C C . LEU A 1 317 ? 6.861 -1.977 -33.518 1.00 94.31 317 LEU A C 1
ATOM 2476 O O . LEU A 1 317 ? 6.409 -1.248 -32.637 1.00 94.31 317 LEU A O 1
ATOM 2480 N N . PHE A 1 318 ? 6.179 -2.244 -34.641 1.00 95.19 318 PHE A N 1
ATOM 2481 C CA . PHE A 1 318 ? 4.797 -1.804 -34.858 1.00 95.19 318 PHE A CA 1
ATOM 2482 C C . PHE A 1 318 ? 3.873 -2.313 -33.755 1.00 95.19 318 PHE A C 1
ATOM 2484 O O . PHE A 1 318 ? 3.136 -1.512 -33.195 1.00 95.19 318 PHE A O 1
ATOM 2491 N N . TRP A 1 319 ? 3.928 -3.597 -33.398 1.00 93.38 319 TRP A N 1
ATOM 2492 C CA . TRP A 1 319 ? 3.059 -4.146 -32.355 1.00 93.38 319 TRP A CA 1
ATOM 2493 C C . TRP A 1 319 ? 3.356 -3.574 -30.968 1.00 93.38 319 TRP A C 1
ATOM 2495 O O . TRP A 1 319 ? 2.420 -3.255 -30.235 1.00 93.38 319 TRP A O 1
ATOM 2505 N N . VAL A 1 320 ? 4.632 -3.359 -30.631 1.00 93.19 320 VAL A N 1
ATOM 2506 C CA . VAL A 1 320 ? 5.015 -2.642 -29.402 1.00 93.19 320 VAL A CA 1
ATOM 2507 C C . VAL A 1 320 ? 4.437 -1.225 -29.418 1.00 93.19 320 VAL A C 1
ATOM 2509 O O . VAL A 1 320 ? 3.751 -0.826 -28.481 1.00 93.19 320 VAL A O 1
ATOM 2512 N N . CYS A 1 321 ? 4.644 -0.480 -30.506 1.00 95.12 321 CYS A N 1
ATOM 2513 C CA . CYS A 1 321 ? 4.124 0.877 -30.661 1.00 95.12 321 CYS A CA 1
ATOM 2514 C C . CYS A 1 321 ? 2.588 0.917 -30.635 1.00 95.12 321 CYS A C 1
ATOM 2516 O O . CYS A 1 321 ? 2.014 1.840 -30.069 1.00 95.12 321 CYS A O 1
ATOM 2518 N N . TYR A 1 322 ? 1.920 -0.088 -31.205 1.00 94.81 322 TYR A N 1
ATOM 2519 C CA . TYR A 1 322 ? 0.467 -0.213 -31.231 1.00 94.81 322 TYR A CA 1
ATOM 2520 C C . TYR A 1 322 ? -0.103 -0.405 -29.825 1.00 94.81 322 TYR A C 1
ATOM 2522 O O . TYR A 1 322 ? -1.056 0.278 -29.469 1.00 94.81 322 TYR A O 1
ATOM 2530 N N . ILE A 1 323 ? 0.495 -1.276 -29.004 1.00 93.06 323 ILE A N 1
ATOM 2531 C CA . ILE A 1 323 ? 0.107 -1.448 -27.593 1.00 93.06 323 ILE A CA 1
ATOM 2532 C C . ILE A 1 323 ? 0.245 -0.116 -26.843 1.00 93.06 323 ILE A C 1
ATOM 2534 O O . ILE A 1 323 ? -0.710 0.342 -26.212 1.00 93.06 323 ILE A O 1
ATOM 2538 N N . LEU A 1 324 ? 1.410 0.533 -26.963 1.00 92.25 324 LEU A N 1
ATOM 2539 C CA . LEU A 1 324 ? 1.686 1.804 -26.287 1.00 92.25 324 LEU A CA 1
ATOM 2540 C C . LEU A 1 324 ? 0.721 2.915 -26.717 1.00 92.25 324 LEU A C 1
ATOM 2542 O O . LEU A 1 324 ? 0.256 3.677 -25.873 1.00 92.25 324 LEU A O 1
ATOM 2546 N N . ASP A 1 325 ? 0.375 2.975 -28.005 1.00 93.88 325 ASP A N 1
ATOM 2547 C CA . ASP A 1 325 ? -0.593 3.932 -28.544 1.00 93.88 325 ASP A CA 1
ATOM 2548 C C . ASP A 1 325 ? -1.953 3.796 -27.861 1.00 93.88 325 ASP A C 1
ATOM 2550 O O . ASP A 1 325 ? -2.542 4.795 -27.454 1.00 93.88 325 ASP A O 1
ATOM 2554 N N . LYS A 1 326 ? -2.445 2.565 -27.668 1.00 92.38 326 LYS A N 1
ATOM 2555 C CA . LYS A 1 326 ? -3.751 2.342 -27.029 1.00 92.38 326 LYS A CA 1
ATOM 2556 C C . LYS A 1 326 ? -3.738 2.653 -25.540 1.00 92.38 326 LYS A C 1
ATOM 2558 O O . LYS A 1 326 ? -4.709 3.227 -25.050 1.00 92.38 326 LYS A O 1
ATOM 2563 N N . ASP A 1 327 ? -2.656 2.338 -24.838 1.00 88.12 327 ASP A N 1
ATOM 2564 C CA . ASP A 1 327 ? -2.507 2.684 -23.423 1.00 88.12 327 ASP A CA 1
ATOM 2565 C C . ASP A 1 327 ? -2.455 4.195 -23.201 1.00 88.12 327 ASP A C 1
ATOM 2567 O O . ASP A 1 327 ? -3.145 4.729 -22.327 1.00 88.12 327 ASP A O 1
ATOM 2571 N N . ILE A 1 328 ? -1.662 4.900 -24.012 1.00 86.38 328 ILE A N 1
ATOM 2572 C CA . ILE A 1 328 ? -1.550 6.358 -23.956 1.00 86.38 328 ILE A CA 1
ATOM 2573 C C . ILE A 1 328 ? -2.892 6.991 -24.343 1.00 86.38 328 ILE A C 1
ATOM 2575 O O . ILE A 1 328 ? -3.386 7.861 -23.627 1.00 86.38 328 ILE A O 1
ATOM 2579 N N . ALA A 1 329 ? -3.525 6.540 -25.426 1.00 86.56 329 ALA A N 1
ATOM 2580 C CA . ALA A 1 329 ? -4.815 7.055 -25.876 1.00 86.56 329 ALA A CA 1
ATOM 2581 C C . ALA A 1 329 ? -5.899 6.915 -24.794 1.00 86.56 329 ALA A C 1
ATOM 2583 O O . ALA A 1 329 ? -6.541 7.907 -24.430 1.00 86.56 329 ALA A O 1
ATOM 2584 N N . LEU A 1 330 ? -6.048 5.711 -24.229 1.00 85.19 330 LEU A N 1
ATOM 2585 C CA . LEU A 1 330 ? -7.066 5.412 -23.221 1.00 85.19 330 LEU A CA 1
ATOM 2586 C C . LEU A 1 330 ? -6.855 6.217 -21.934 1.00 85.19 330 LEU A C 1
ATOM 2588 O O . LEU A 1 330 ? -7.822 6.712 -21.355 1.00 85.19 330 LEU A O 1
ATOM 2592 N N . ARG A 1 331 ? -5.596 6.400 -21.523 1.00 79.75 331 ARG A N 1
ATOM 2593 C CA . ARG A 1 331 ? -5.228 7.208 -20.356 1.00 79.75 331 ARG A CA 1
ATOM 2594 C C . ARG A 1 331 ? -5.538 8.687 -20.570 1.00 79.75 331 ARG A C 1
ATOM 2596 O O . ARG A 1 331 ? -6.304 9.276 -19.815 1.00 79.75 331 ARG A O 1
ATOM 2603 N N . TYR A 1 332 ? -4.971 9.284 -21.617 1.00 76.62 332 TYR A N 1
ATOM 2604 C CA . TYR A 1 332 ? -5.074 10.725 -21.859 1.00 76.62 332 TYR A CA 1
ATOM 2605 C C . TYR A 1 332 ? -6.446 11.149 -22.406 1.00 76.62 332 TYR A C 1
ATOM 2607 O O . TYR A 1 332 ? -6.708 12.351 -22.521 1.00 76.62 332 TYR A O 1
ATOM 2615 N N . GLY A 1 333 ? -7.319 10.195 -22.748 1.00 74.06 333 GLY A N 1
ATOM 2616 C CA . GLY A 1 333 ? -8.612 10.471 -23.370 1.00 74.06 333 GLY A CA 1
ATOM 2617 C C . GLY A 1 333 ? -8.438 11.159 -24.723 1.00 74.06 333 GLY A C 1
ATOM 2618 O O . GLY A 1 333 ? -9.114 12.145 -25.017 1.00 74.06 333 GLY A O 1
ATOM 2619 N N . ARG A 1 334 ? -7.469 10.691 -25.515 1.00 77.56 334 ARG A N 1
ATOM 2620 C CA . ARG A 1 334 ? -7.154 11.217 -26.849 1.00 77.56 334 ARG A CA 1
ATOM 2621 C C . ARG A 1 334 ? -7.356 10.119 -27.888 1.00 77.56 334 ARG A C 1
ATOM 2623 O O . ARG A 1 334 ? -7.167 8.951 -27.562 1.00 77.56 334 ARG A O 1
ATOM 2630 N N . PRO A 1 335 ? -7.720 10.457 -29.135 1.00 83.12 335 PRO A N 1
ATOM 2631 C CA . PRO A 1 335 ? -7.789 9.455 -30.186 1.00 83.12 335 PRO A CA 1
ATOM 2632 C C . PRO A 1 335 ? -6.401 8.823 -30.418 1.00 83.12 335 PRO A C 1
ATOM 2634 O O . PRO A 1 335 ? -5.401 9.545 -30.399 1.00 83.12 335 PRO A O 1
ATOM 2637 N N . PRO A 1 336 ? -6.333 7.499 -30.639 1.00 90.50 336 PRO A N 1
ATOM 2638 C CA . PRO A 1 336 ? -5.081 6.821 -30.957 1.00 90.50 336 PRO A CA 1
ATOM 2639 C C . PRO A 1 336 ? -4.502 7.286 -32.300 1.00 90.50 336 PRO A C 1
ATOM 2641 O O . PRO A 1 336 ? -5.243 7.618 -33.227 1.00 90.50 336 PRO A O 1
ATOM 2644 N N . CYS A 1 337 ? -3.176 7.273 -32.420 1.00 92.06 337 CYS A N 1
ATOM 2645 C CA . CYS A 1 337 ? -2.446 7.636 -33.635 1.00 92.06 337 CYS A CA 1
ATOM 2646 C C . CYS A 1 337 ? -2.406 6.491 -34.663 1.00 92.06 337 CYS A C 1
ATOM 2648 O O . CYS A 1 337 ? -2.409 6.737 -35.871 1.00 92.06 337 CYS A O 1
ATOM 2650 N N . LEU A 1 338 ? -2.364 5.237 -34.203 1.00 94.12 338 LEU A N 1
ATOM 2651 C CA . LEU A 1 338 ? -2.302 4.039 -35.048 1.00 94.12 338 LEU A CA 1
ATOM 2652 C C . LEU A 1 338 ? -3.674 3.372 -35.126 1.00 94.12 338 LEU A C 1
ATOM 2654 O O . LEU A 1 338 ? -3.898 2.318 -34.533 1.00 94.12 338 LEU A O 1
ATOM 2658 N N . THR A 1 339 ? -4.631 4.000 -35.801 1.00 91.38 339 THR A N 1
ATOM 2659 C CA . THR A 1 339 ? -5.993 3.454 -35.889 1.00 91.38 339 THR A CA 1
ATOM 2660 C C . THR A 1 339 ? -6.063 2.232 -36.805 1.00 91.38 339 THR A C 1
ATOM 2662 O O . THR A 1 339 ? -5.335 2.119 -37.797 1.00 91.38 339 THR A O 1
ATOM 2665 N N . ARG A 1 340 ? -6.967 1.305 -36.480 1.00 90.25 340 ARG A N 1
ATOM 2666 C CA . ARG A 1 340 ? -7.140 0.030 -37.190 1.00 90.25 340 ARG A CA 1
ATOM 2667 C C . ARG A 1 340 ? -7.464 0.166 -38.675 1.00 90.25 340 ARG A C 1
ATOM 2669 O O . ARG A 1 340 ? -7.178 -0.751 -39.431 1.00 90.25 340 ARG A O 1
ATOM 2676 N N . ASP A 1 341 ? -8.055 1.284 -39.085 1.00 90.00 341 ASP A N 1
ATOM 2677 C CA . ASP A 1 341 ? -8.452 1.514 -40.478 1.00 90.00 341 ASP A CA 1
ATOM 2678 C C . ASP A 1 341 ? -7.240 1.729 -41.401 1.00 90.00 341 ASP A C 1
ATOM 2680 O O . ASP A 1 341 ? -7.342 1.535 -42.611 1.00 90.00 341 ASP A O 1
ATOM 2684 N N . TYR A 1 342 ? -6.084 2.089 -40.832 1.00 92.69 342 TYR A N 1
ATOM 2685 C CA . TYR A 1 342 ? -4.836 2.327 -41.565 1.00 92.69 342 TYR A CA 1
ATOM 2686 C C . TYR A 1 342 ? -3.729 1.331 -41.208 1.00 92.69 342 TYR A C 1
ATOM 2688 O O . TYR A 1 342 ? -2.604 1.469 -41.687 1.00 92.69 342 TYR A O 1
ATOM 2696 N N . CYS A 1 343 ? -4.024 0.333 -40.375 1.00 94.44 343 CYS A N 1
ATOM 2697 C CA . CYS A 1 343 ? -3.053 -0.659 -39.934 1.00 94.44 343 CYS A CA 1
ATOM 2698 C C . CYS A 1 343 ? -3.512 -2.063 -40.320 1.00 94.44 343 CYS A C 1
ATOM 2700 O O . CYS A 1 343 ? -4.641 -2.463 -40.048 1.00 94.44 343 CYS A O 1
ATOM 2702 N N . ASP A 1 344 ? -2.606 -2.856 -40.878 1.00 93.25 344 ASP A N 1
ATOM 2703 C CA . ASP A 1 344 ? -2.793 -4.296 -40.957 1.00 93.25 344 ASP A CA 1
ATOM 2704 C C . ASP A 1 344 ? -2.655 -4.875 -39.544 1.00 93.25 344 ASP A C 1
ATOM 2706 O O . ASP A 1 344 ? -1.603 -4.736 -38.917 1.00 93.25 344 ASP A O 1
ATOM 2710 N N . LEU A 1 345 ? -3.707 -5.514 -39.032 1.00 91.94 345 LEU A N 1
ATOM 2711 C CA . LEU A 1 345 ? -3.746 -6.104 -37.689 1.00 91.94 345 LEU A CA 1
ATOM 2712 C C . LEU A 1 345 ? -3.619 -7.634 -37.699 1.00 91.94 345 LEU A C 1
ATOM 2714 O O . LEU A 1 345 ? -4.016 -8.294 -36.736 1.00 91.94 345 LEU A O 1
ATOM 2718 N N . THR A 1 346 ? -3.059 -8.207 -38.767 1.00 88.62 346 THR A N 1
ATOM 2719 C CA . THR A 1 346 ? -2.726 -9.634 -38.836 1.00 88.62 346 THR A CA 1
ATOM 2720 C C . THR A 1 346 ? -1.743 -9.991 -37.725 1.00 88.62 346 THR A C 1
ATOM 2722 O O . THR A 1 346 ? -0.614 -9.485 -37.703 1.00 88.62 346 THR A O 1
ATOM 2725 N N . LEU A 1 347 ? -2.204 -10.829 -36.790 1.00 84.62 347 LEU A N 1
ATOM 2726 C CA . LEU A 1 347 ? -1.457 -11.236 -35.600 1.00 84.62 347 LEU A CA 1
ATOM 2727 C C . LEU A 1 347 ? -0.185 -12.015 -35.991 1.00 84.62 347 LEU A C 1
ATOM 2729 O O . LEU A 1 347 ? -0.246 -12.802 -36.935 1.00 84.62 347 LEU A O 1
ATOM 2733 N N . PRO A 1 348 ? 0.946 -11.839 -35.280 1.00 81.31 348 PRO A N 1
ATOM 2734 C CA . PRO A 1 348 ? 2.172 -12.608 -35.534 1.00 81.31 348 PRO A CA 1
ATOM 2735 C C . PRO A 1 348 ? 1.957 -14.107 -35.316 1.00 81.31 348 PRO A C 1
ATOM 2737 O O . PRO A 1 348 ? 1.369 -14.465 -34.308 1.00 81.31 348 PRO A O 1
ATOM 2740 N N . ASP A 1 349 ? 2.449 -14.990 -36.188 1.00 71.88 349 ASP A N 1
ATOM 2741 C CA . ASP A 1 349 ? 2.154 -16.440 -36.149 1.00 71.88 349 ASP A CA 1
ATOM 2742 C C . ASP A 1 349 ? 2.439 -17.129 -34.797 1.00 71.88 349 ASP A C 1
ATOM 2744 O O . ASP A 1 349 ? 1.830 -18.143 -34.449 1.00 71.88 349 ASP A O 1
ATOM 2748 N N . ASP A 1 350 ? 3.367 -16.587 -34.017 1.00 70.38 350 ASP A N 1
ATOM 2749 C CA . ASP A 1 350 ? 3.865 -17.139 -32.766 1.00 70.38 350 ASP A CA 1
ATOM 2750 C C . ASP A 1 350 ? 3.297 -16.452 -31.508 1.00 70.38 350 ASP A C 1
ATOM 2752 O O . ASP A 1 350 ? 3.591 -16.884 -30.395 1.00 70.38 350 ASP A O 1
ATOM 2756 N N . TRP A 1 351 ? 2.410 -15.460 -31.654 1.00 74.00 351 TRP A N 1
ATOM 2757 C CA . TRP A 1 351 ? 1.904 -14.629 -30.548 1.00 74.00 351 TRP A CA 1
ATOM 2758 C C . TRP A 1 351 ? 1.282 -15.423 -29.384 1.00 74.00 351 TRP A C 1
ATOM 2760 O O . TRP A 1 351 ? 1.344 -15.009 -28.227 1.00 74.00 351 TRP A O 1
ATOM 2770 N N . ALA A 1 352 ? 0.671 -16.574 -29.681 1.00 75.50 352 ALA A N 1
ATOM 2771 C CA . ALA A 1 352 ? 0.003 -17.427 -28.701 1.00 75.50 352 ALA A CA 1
ATOM 2772 C C . ALA A 1 352 ? 0.941 -18.450 -28.028 1.00 75.50 352 ALA A C 1
ATOM 2774 O O . ALA A 1 352 ? 0.508 -19.172 -27.124 1.00 75.50 352 ALA A O 1
ATOM 2775 N N . ARG A 1 353 ? 2.217 -18.541 -28.435 1.00 74.50 353 ARG A N 1
ATOM 2776 C CA . ARG A 1 353 ? 3.164 -19.540 -27.907 1.00 74.50 353 ARG A CA 1
ATOM 2777 C C . ARG A 1 353 ? 3.493 -19.345 -26.432 1.00 74.50 353 ARG A C 1
ATOM 2779 O O . ARG A 1 353 ? 3.765 -20.335 -25.757 1.00 74.50 353 ARG A O 1
ATOM 2786 N N . VAL A 1 354 ? 3.373 -18.123 -25.900 1.00 76.81 354 VAL A N 1
ATOM 2787 C CA . VAL A 1 354 ? 3.550 -17.845 -24.459 1.00 76.81 354 VAL A CA 1
ATOM 2788 C C . VAL A 1 354 ? 2.673 -18.748 -23.575 1.00 76.81 354 VAL A C 1
ATOM 2790 O O . VAL A 1 354 ? 3.059 -19.098 -22.459 1.00 76.81 354 VAL A O 1
ATOM 2793 N N . TYR A 1 355 ? 1.516 -19.180 -24.088 1.00 77.25 355 TYR A N 1
ATOM 2794 C CA . TYR A 1 355 ? 0.576 -20.043 -23.375 1.00 77.25 355 TYR A CA 1
ATOM 2795 C C . TYR A 1 355 ? 0.846 -21.546 -23.521 1.00 77.25 355 TYR A C 1
ATOM 2797 O O . TYR A 1 355 ? 0.148 -22.338 -22.894 1.00 77.25 355 TYR A O 1
ATOM 2805 N N . GLN A 1 356 ? 1.776 -21.952 -24.388 1.00 71.75 356 GLN A N 1
ATOM 2806 C CA . GLN A 1 356 ? 1.952 -23.349 -24.794 1.00 71.75 356 GLN A CA 1
ATOM 2807 C C . GLN A 1 356 ? 3.211 -24.006 -24.226 1.00 71.75 356 GLN A C 1
ATOM 2809 O O . GLN A 1 356 ? 3.244 -25.230 -24.183 1.00 71.75 356 GLN A O 1
ATOM 2814 N N . ASP A 1 357 ? 4.222 -23.238 -23.805 1.00 62.16 357 ASP A N 1
ATOM 2815 C CA . ASP A 1 357 ? 5.531 -23.778 -23.409 1.00 62.16 357 ASP A CA 1
ATOM 2816 C C . ASP A 1 357 ? 5.686 -23.873 -21.874 1.00 62.16 357 ASP A C 1
ATOM 2818 O O . ASP A 1 357 ? 5.898 -22.852 -21.208 1.00 62.16 357 ASP A O 1
ATOM 2822 N N . PRO A 1 358 ? 5.536 -25.058 -21.254 1.00 47.22 358 PRO A N 1
ATOM 2823 C CA . PRO A 1 358 ? 5.674 -25.226 -19.819 1.00 47.22 358 PRO A CA 1
ATOM 2824 C C . PRO A 1 358 ? 7.153 -25.429 -19.473 1.00 47.22 358 PRO A C 1
ATOM 2826 O O . PRO A 1 358 ? 7.708 -26.490 -19.720 1.00 47.22 358 PRO A O 1
ATOM 2829 N N . ALA A 1 359 ? 7.763 -24.417 -18.856 1.00 42.09 359 ALA A N 1
ATOM 2830 C CA . ALA A 1 359 ? 9.037 -24.499 -18.136 1.00 42.09 359 ALA A CA 1
ATOM 2831 C C . ALA A 1 359 ? 10.224 -25.191 -18.858 1.00 42.09 359 ALA A C 1
ATOM 2833 O O . ALA A 1 359 ? 10.434 -26.394 -18.761 1.00 42.09 359 ALA A O 1
ATOM 2834 N N . GLY A 1 360 ? 11.148 -24.377 -19.380 1.00 43.12 360 GLY A N 1
ATOM 2835 C CA . GLY A 1 360 ? 12.578 -24.689 -19.304 1.00 43.12 360 GLY A CA 1
ATOM 2836 C C . GLY A 1 360 ? 13.161 -25.581 -20.402 1.00 43.12 360 GLY A C 1
ATOM 2837 O O . GLY A 1 360 ? 13.416 -26.762 -20.199 1.00 43.12 360 GLY A O 1
ATOM 2838 N N . THR A 1 361 ? 13.614 -24.947 -21.482 1.00 35.88 361 THR A N 1
ATOM 2839 C CA . THR A 1 361 ? 14.864 -25.345 -22.154 1.00 35.88 361 THR A CA 1
ATOM 2840 C C . THR A 1 361 ? 15.831 -24.167 -22.233 1.00 35.88 361 THR A C 1
ATOM 2842 O O . THR A 1 361 ? 16.227 -23.725 -23.299 1.00 35.88 361 THR A O 1
ATOM 2845 N N . ALA A 1 362 ? 16.246 -23.663 -21.070 1.00 36.44 362 ALA A N 1
ATOM 2846 C CA . ALA A 1 362 ? 17.521 -22.959 -20.940 1.00 36.44 362 ALA A CA 1
ATOM 2847 C C . ALA A 1 362 ? 18.038 -23.067 -19.496 1.00 36.44 362 ALA A C 1
ATOM 2849 O O . ALA A 1 362 ? 18.171 -22.078 -18.781 1.00 36.44 362 ALA A O 1
ATOM 2850 N N . GLN A 1 363 ? 18.349 -24.286 -19.044 1.00 31.94 363 GLN A N 1
ATOM 2851 C CA . GLN A 1 363 ? 19.407 -24.421 -18.041 1.00 31.94 363 GLN A CA 1
ATOM 2852 C C . GLN A 1 363 ? 20.719 -24.006 -18.722 1.00 31.94 363 GLN A C 1
ATOM 2854 O O . GLN A 1 363 ? 21.286 -24.772 -19.494 1.00 31.94 363 GLN A O 1
ATOM 2859 N N . GLY A 1 364 ? 21.160 -22.769 -18.486 1.00 37.59 364 GLY A N 1
ATOM 2860 C CA . GLY A 1 364 ? 22.533 -22.327 -18.758 1.00 37.59 364 GLY A CA 1
ATOM 2861 C C . GLY A 1 364 ? 22.994 -22.270 -20.223 1.00 37.59 364 GLY A C 1
ATOM 2862 O O . GLY A 1 364 ? 24.196 -22.184 -20.452 1.00 37.59 364 GLY A O 1
ATOM 2863 N N . GLY A 1 365 ? 22.094 -22.305 -21.209 1.00 34.22 365 GLY A N 1
ATOM 2864 C CA . GLY A 1 365 ? 22.421 -22.121 -22.630 1.00 34.22 365 GLY A CA 1
ATOM 2865 C C . GLY A 1 365 ? 21.844 -20.814 -23.174 1.00 34.22 365 GLY A C 1
ATOM 2866 O O . GLY A 1 365 ? 20.749 -20.429 -22.770 1.00 34.22 365 GLY A O 1
ATOM 2867 N N . MET A 1 366 ? 22.566 -20.144 -24.086 1.00 37.69 366 MET A N 1
ATOM 2868 C CA . MET A 1 366 ? 22.047 -19.008 -24.865 1.00 37.69 366 MET A CA 1
ATOM 2869 C C . MET A 1 366 ? 20.632 -19.321 -25.367 1.00 37.69 366 MET A C 1
ATOM 2871 O O . MET A 1 366 ? 20.429 -20.297 -26.092 1.00 37.69 366 MET A O 1
ATOM 2875 N N . LEU A 1 367 ? 19.673 -18.482 -24.983 1.00 46.44 367 LEU A N 1
ATOM 2876 C CA . LEU A 1 367 ? 18.328 -18.460 -25.549 1.00 46.44 367 LEU A CA 1
ATOM 2877 C C . LEU A 1 367 ? 18.450 -18.355 -27.092 1.00 46.44 367 LEU A C 1
ATOM 2879 O O . LEU A 1 367 ? 19.214 -17.515 -27.586 1.00 46.44 367 LEU A O 1
ATOM 2883 N N . ARG A 1 368 ? 17.784 -19.238 -27.855 1.00 45.12 368 ARG A N 1
ATOM 2884 C CA . ARG A 1 368 ? 18.035 -19.449 -29.297 1.00 45.12 368 ARG A CA 1
ATOM 2885 C C . ARG A 1 368 ? 17.735 -18.192 -30.129 1.00 45.12 368 ARG A C 1
ATOM 2887 O O . ARG A 1 368 ? 16.997 -17.300 -29.723 1.00 45.12 368 ARG A O 1
ATOM 2894 N N . GLN A 1 369 ? 18.327 -18.137 -31.324 1.00 42.66 369 GLN A N 1
ATOM 2895 C CA . GLN A 1 369 ? 18.213 -17.027 -32.284 1.00 42.66 369 GLN A CA 1
ATOM 2896 C C . GLN A 1 369 ? 16.797 -16.872 -32.893 1.00 42.66 369 GLN A C 1
ATOM 2898 O O . GLN A 1 369 ? 16.503 -15.818 -33.452 1.00 42.66 369 GLN A O 1
ATOM 2903 N N . ASP A 1 370 ? 15.941 -17.892 -32.722 1.00 49.31 370 ASP A N 1
ATOM 2904 C CA . ASP A 1 370 ? 14.562 -18.013 -33.234 1.00 49.31 370 ASP A CA 1
ATOM 2905 C C . ASP A 1 370 ? 13.509 -18.106 -32.102 1.00 49.31 370 ASP A C 1
ATOM 2907 O O . ASP A 1 370 ? 12.465 -18.750 -32.253 1.00 49.31 370 ASP A O 1
ATOM 2911 N N . ASP A 1 371 ? 13.790 -17.534 -30.927 1.00 53.94 371 ASP A N 1
ATOM 2912 C CA . ASP A 1 371 ? 12.839 -17.568 -29.812 1.00 53.94 371 ASP A CA 1
ATOM 2913 C C . ASP A 1 371 ? 11.624 -16.667 -30.077 1.00 53.94 371 ASP A C 1
ATOM 2915 O O . ASP A 1 371 ? 11.742 -15.524 -30.519 1.00 53.94 371 ASP A O 1
ATOM 2919 N N . SER A 1 372 ? 10.445 -17.214 -29.783 1.00 59.22 372 SER A N 1
ATOM 2920 C CA . SER A 1 372 ? 9.151 -16.573 -30.007 1.00 59.22 372 SER A CA 1
ATOM 2921 C C . SER A 1 372 ? 9.001 -15.280 -29.206 1.00 59.22 372 SER A C 1
ATOM 2923 O O . SER A 1 372 ? 9.287 -15.238 -28.008 1.00 59.22 372 SER A O 1
ATOM 2925 N N . ILE A 1 373 ? 8.521 -14.230 -29.866 1.00 67.75 373 ILE A N 1
ATOM 2926 C CA . ILE A 1 373 ? 8.329 -12.916 -29.254 1.00 67.75 373 ILE A CA 1
ATOM 2927 C C . ILE A 1 373 ? 7.077 -12.937 -28.377 1.00 67.75 373 ILE A C 1
ATOM 2929 O O . ILE A 1 373 ? 6.009 -13.376 -28.802 1.00 67.75 373 ILE A O 1
ATOM 2933 N N . CYS A 1 374 ? 7.183 -12.399 -27.161 1.00 71.56 374 CYS A N 1
ATOM 2934 C CA . CYS A 1 374 ? 6.048 -12.255 -26.257 1.00 71.56 374 CYS A CA 1
ATOM 2935 C C . CYS A 1 374 ? 5.800 -10.779 -25.969 1.00 71.56 374 CYS A C 1
ATOM 2937 O O . CYS A 1 374 ? 6.527 -10.171 -25.206 1.00 71.56 374 CYS A O 1
ATOM 2939 N N . PHE A 1 375 ? 4.732 -10.186 -26.483 1.00 79.44 375 PHE A N 1
ATOM 2940 C CA . PHE A 1 375 ? 4.435 -8.800 -26.119 1.00 79.44 375 PHE A CA 1
ATOM 2941 C C . PHE A 1 375 ? 4.074 -8.661 -24.633 1.00 79.44 375 PHE A C 1
ATOM 2943 O O . PHE A 1 375 ? 3.417 -9.531 -24.047 1.00 79.44 375 PHE A O 1
ATOM 2950 N N . SER A 1 376 ? 4.467 -7.532 -24.039 1.00 75.56 376 SER A N 1
ATOM 2951 C CA . SER A 1 376 ? 4.172 -7.194 -22.642 1.00 75.56 376 SER A CA 1
ATOM 2952 C C . SER A 1 376 ? 2.670 -7.171 -22.325 1.00 75.56 376 SER A C 1
ATOM 2954 O O . SER A 1 376 ? 2.294 -7.396 -21.178 1.00 75.56 376 SER A O 1
ATOM 2956 N N . GLN A 1 377 ? 1.804 -6.957 -23.320 1.00 84.38 377 GLN A N 1
ATOM 2957 C CA . GLN A 1 377 ? 0.342 -6.949 -23.178 1.00 84.38 377 GLN A CA 1
ATOM 2958 C C . GLN A 1 377 ? -0.354 -7.754 -24.276 1.00 84.38 377 GLN A C 1
ATOM 2960 O O . GLN A 1 377 ? 0.277 -8.238 -25.222 1.00 84.38 377 GLN A O 1
ATOM 2965 N N . ASP A 1 378 ? -1.659 -7.979 -24.126 1.00 88.06 378 ASP A N 1
ATOM 2966 C CA . ASP A 1 378 ? -2.427 -8.793 -25.062 1.00 88.06 378 ASP A CA 1
ATOM 2967 C C . ASP A 1 378 ? -2.915 -7.980 -26.267 1.00 88.06 378 ASP A C 1
ATOM 2969 O O . ASP A 1 378 ? -3.533 -6.922 -26.139 1.00 88.06 378 ASP A O 1
ATOM 2973 N N . LEU A 1 379 ? -2.627 -8.481 -27.472 1.00 88.62 379 LEU A N 1
ATOM 2974 C CA . LEU A 1 379 ? -2.970 -7.791 -28.716 1.00 88.62 379 LEU A CA 1
ATOM 2975 C C . LEU A 1 379 ? -4.481 -7.743 -28.955 1.00 88.62 379 LEU A C 1
ATOM 2977 O O . LEU A 1 379 ? -4.984 -6.768 -29.514 1.00 88.62 379 LEU A O 1
ATOM 2981 N N . CYS A 1 380 ? -5.218 -8.764 -28.517 1.00 89.94 380 CYS A N 1
ATOM 2982 C CA . CYS A 1 380 ? -6.667 -8.791 -28.633 1.00 89.94 380 CYS A CA 1
ATOM 2983 C C . CYS A 1 380 ? -7.309 -7.785 -27.662 1.00 89.94 380 CYS A C 1
ATOM 2985 O O . CYS A 1 380 ? -8.179 -7.012 -28.073 1.00 89.94 380 CYS A O 1
ATOM 2987 N N . LEU A 1 381 ? -6.818 -7.690 -26.420 1.00 92.88 381 LEU A N 1
ATOM 2988 C CA . LEU A 1 381 ? -7.244 -6.643 -25.477 1.00 92.88 381 LEU A CA 1
ATOM 2989 C C . LEU A 1 381 ? -6.862 -5.234 -25.964 1.00 92.88 381 LEU A C 1
ATOM 2991 O O . LEU A 1 381 ? -7.671 -4.312 -25.859 1.00 92.88 381 LEU A O 1
ATOM 2995 N N . SER A 1 382 ? -5.704 -5.072 -26.611 1.00 92.50 382 SER A N 1
ATOM 2996 C CA . SER A 1 382 ? -5.284 -3.800 -27.220 1.00 92.50 382 SER A CA 1
ATOM 2997 C C . SER A 1 382 ? -6.238 -3.322 -28.323 1.00 92.50 382 SER A C 1
ATOM 2999 O O . SER A 1 382 ? -6.556 -2.136 -28.412 1.00 92.50 382 SER A O 1
ATOM 3001 N N . GLN A 1 383 ? -6.779 -4.227 -29.141 1.00 92.06 383 GLN A N 1
ATOM 3002 C CA . GLN A 1 383 ? -7.810 -3.867 -30.124 1.00 92.06 383 GLN A CA 1
ATOM 3003 C C . GLN A 1 383 ? -9.127 -3.427 -29.465 1.00 92.06 383 GLN A C 1
ATOM 3005 O O . GLN A 1 383 ? -9.835 -2.572 -30.000 1.00 92.06 383 GLN A O 1
ATOM 3010 N N . ILE A 1 384 ? -9.464 -3.976 -28.296 1.00 93.75 384 ILE A N 1
ATOM 3011 C CA . ILE A 1 384 ? -10.639 -3.546 -27.527 1.00 93.75 384 ILE A CA 1
ATOM 3012 C C . ILE A 1 384 ? -10.401 -2.165 -26.905 1.00 93.75 384 ILE A C 1
ATOM 3014 O O . ILE A 1 384 ? -11.297 -1.321 -26.967 1.00 93.75 384 ILE A O 1
ATOM 3018 N N . LYS A 1 385 ? -9.193 -1.891 -26.389 1.00 93.12 385 LYS A N 1
ATOM 3019 C CA . LYS A 1 385 ? -8.799 -0.559 -25.895 1.00 93.12 385 LYS A CA 1
ATOM 3020 C C . LYS A 1 385 ? -9.049 0.528 -26.933 1.00 93.12 385 LYS A C 1
ATOM 3022 O O . LYS A 1 385 ? -9.581 1.575 -26.583 1.00 93.12 385 LYS A O 1
ATOM 3027 N N . GLU A 1 386 ? -8.745 0.273 -28.207 1.00 91.06 386 GLU A N 1
ATOM 3028 C CA . GLU A 1 386 ? -9.043 1.217 -29.291 1.00 91.06 386 GLU A CA 1
ATOM 3029 C C . GLU A 1 386 ? -10.534 1.546 -29.383 1.00 91.06 386 GLU A C 1
ATOM 3031 O O . GLU A 1 386 ? -10.911 2.717 -29.393 1.00 91.06 386 GLU A O 1
ATOM 3036 N N . LYS A 1 387 ? -11.391 0.519 -29.416 1.00 91.06 387 LYS A N 1
ATOM 3037 C CA . LYS A 1 387 ? -12.846 0.695 -29.516 1.00 91.06 387 LYS A CA 1
ATOM 3038 C C . LYS A 1 387 ? -13.400 1.468 -28.322 1.00 91.06 387 LYS A C 1
ATOM 3040 O O . LYS A 1 387 ? -14.208 2.376 -28.510 1.00 91.06 387 LYS A O 1
ATOM 3045 N N . ILE A 1 388 ? -12.934 1.149 -27.112 1.00 89.81 388 ILE A N 1
ATOM 3046 C CA . ILE A 1 388 ? -13.282 1.893 -25.895 1.00 89.81 388 ILE A CA 1
ATOM 3047 C C . ILE A 1 388 ? -12.827 3.347 -26.035 1.00 89.81 388 ILE A C 1
ATOM 3049 O O . ILE A 1 388 ? -13.610 4.261 -25.795 1.00 89.81 388 ILE A O 1
ATOM 3053 N N . CYS A 1 389 ? -11.589 3.580 -26.468 1.00 86.50 389 CYS A N 1
ATOM 3054 C CA . CYS A 1 389 ? -11.043 4.922 -26.610 1.00 86.50 389 CYS A CA 1
ATOM 3055 C C . CYS A 1 389 ? -11.842 5.760 -27.617 1.00 86.50 389 CYS A C 1
ATOM 3057 O O . CYS A 1 389 ? -12.167 6.905 -27.326 1.00 86.50 389 CYS A O 1
ATOM 3059 N N . LEU A 1 390 ? -12.245 5.195 -28.758 1.00 84.00 390 LEU A N 1
ATOM 3060 C CA . LEU A 1 390 ? -13.113 5.873 -29.731 1.00 84.00 390 LEU A CA 1
ATOM 3061 C C . LEU A 1 390 ? -14.502 6.190 -29.143 1.00 84.00 390 LEU A C 1
ATOM 3063 O O . LEU A 1 390 ? -15.022 7.295 -29.325 1.00 84.00 390 LEU A O 1
ATOM 3067 N N . PHE A 1 391 ? -15.078 5.263 -28.375 1.00 84.31 391 PHE A N 1
ATOM 3068 C CA . PHE A 1 391 ? -16.339 5.473 -27.657 1.00 84.31 391 PHE A CA 1
ATOM 3069 C C . PHE A 1 391 ? -16.242 6.507 -26.512 1.00 84.31 391 PHE A C 1
ATOM 3071 O O . PHE A 1 391 ? -17.226 7.164 -26.158 1.00 84.31 391 PHE A O 1
ATOM 3078 N N . LEU A 1 392 ? -15.069 6.702 -25.921 1.00 76.62 392 LEU A N 1
ATOM 3079 C CA . LEU A 1 392 ? -14.875 7.717 -24.884 1.00 76.62 392 LEU A CA 1
ATOM 3080 C C . LEU A 1 392 ? -14.504 9.083 -25.478 1.00 76.62 392 LEU A C 1
ATOM 3082 O O . LEU A 1 392 ? -15.033 10.096 -25.032 1.00 76.62 392 LEU A O 1
ATOM 3086 N N . CYS A 1 393 ? -13.664 9.117 -26.514 1.00 68.69 393 CYS A N 1
ATOM 3087 C CA . CYS A 1 393 ? -13.027 10.341 -27.013 1.00 68.69 393 CYS A CA 1
ATOM 3088 C C . CYS A 1 393 ? -13.752 11.010 -28.192 1.00 68.69 393 CYS A C 1
ATOM 3090 O O . CYS A 1 393 ? -13.425 12.149 -28.522 1.00 68.69 393 CYS A O 1
ATOM 3092 N N . SER A 1 394 ? -14.703 10.345 -28.865 1.00 73.25 394 SER A N 1
ATOM 3093 C CA . SER A 1 394 ? -15.420 10.977 -29.985 1.00 73.25 394 SER A CA 1
ATOM 3094 C C . SER A 1 394 ? -16.311 12.144 -29.526 1.00 73.25 394 SER A C 1
ATOM 3096 O O . SER A 1 394 ? -17.056 12.058 -28.546 1.00 73.25 394 SER A O 1
ATOM 3098 N N . LEU A 1 395 ? -16.243 13.247 -30.279 1.00 63.41 395 LEU A N 1
ATOM 3099 C CA . LEU A 1 395 ? -16.992 14.486 -30.038 1.00 63.41 395 LEU A CA 1
ATOM 3100 C C . LEU A 1 395 ? -18.510 14.279 -30.139 1.00 63.41 395 LEU A C 1
ATOM 3102 O O . LEU A 1 395 ? -19.279 14.900 -29.394 1.00 63.41 395 LEU A O 1
ATOM 3106 N N . ASP A 1 396 ? -18.938 13.359 -31.006 1.00 64.81 396 ASP A N 1
ATOM 3107 C CA . ASP A 1 396 ? -20.347 13.008 -31.196 1.00 64.81 396 ASP A CA 1
ATOM 3108 C C . ASP A 1 396 ? -20.927 12.280 -29.980 1.00 64.81 396 ASP A C 1
ATOM 3110 O O . ASP A 1 396 ? -22.143 12.282 -29.768 1.00 64.81 396 ASP A O 1
ATOM 3114 N N . ASN A 1 397 ? -20.070 11.719 -29.120 1.00 67.19 397 ASN A N 1
ATOM 3115 C CA . ASN A 1 397 ? -20.526 10.934 -27.982 1.00 67.19 397 ASN A CA 1
ATOM 3116 C C . ASN A 1 397 ? -21.255 11.773 -26.924 1.00 67.19 397 ASN A C 1
ATOM 3118 O O . ASN A 1 397 ? -22.036 11.228 -26.148 1.00 67.19 397 ASN A O 1
ATOM 3122 N N . SER A 1 398 ? -21.030 13.090 -26.891 1.00 63.69 398 SER A N 1
ATOM 3123 C CA . SER A 1 398 ? -21.766 14.020 -26.018 1.00 63.69 398 SER A CA 1
ATOM 3124 C C . SER A 1 398 ? -23.263 14.110 -26.349 1.00 63.69 398 SER A C 1
ATOM 3126 O O . SER A 1 398 ? -24.046 14.552 -25.515 1.00 63.69 398 SER A O 1
ATOM 3128 N N . LYS A 1 399 ? -23.665 13.666 -27.549 1.00 70.62 399 LYS A N 1
ATOM 3129 C CA . LYS A 1 399 ? -25.040 13.728 -28.069 1.00 70.62 399 LYS A CA 1
ATOM 3130 C C . LYS A 1 399 ? -25.708 12.356 -28.183 1.00 70.62 399 LYS A C 1
ATOM 3132 O O . LYS A 1 399 ? -26.820 12.263 -28.703 1.00 70.62 399 LYS A O 1
ATOM 3137 N N . LEU A 1 400 ? -25.037 11.284 -27.759 1.00 78.75 400 LEU A N 1
ATOM 3138 C CA . LEU A 1 400 ? -25.611 9.944 -27.836 1.00 78.75 400 LEU A CA 1
ATOM 3139 C C . LEU A 1 400 ? -26.804 9.820 -26.890 1.00 78.75 400 LEU A C 1
ATOM 3141 O O . LEU A 1 400 ? -26.724 10.179 -25.720 1.00 78.75 400 LEU A O 1
ATOM 3145 N N . SER A 1 401 ? -27.896 9.246 -27.395 1.00 83.75 401 SER A N 1
ATOM 3146 C CA . SER A 1 401 ? -29.002 8.805 -26.541 1.00 83.75 401 SER A CA 1
ATOM 3147 C C . SER A 1 401 ? -28.546 7.688 -25.597 1.00 83.75 401 SER A C 1
ATOM 3149 O O . SER A 1 401 ? -27.710 6.868 -25.992 1.00 83.75 401 SER A O 1
ATOM 3151 N N . ASP A 1 402 ? -29.175 7.572 -24.426 1.00 83.25 402 ASP A N 1
ATOM 3152 C CA . ASP A 1 402 ? -28.926 6.484 -23.467 1.00 83.25 402 ASP A CA 1
ATOM 3153 C C . ASP A 1 402 ? -28.969 5.098 -24.143 1.00 83.25 402 ASP A C 1
ATOM 3155 O O . ASP A 1 402 ? -28.080 4.273 -23.948 1.00 83.25 402 ASP A O 1
ATOM 3159 N N . GLY A 1 403 ? -29.938 4.854 -25.035 1.00 82.94 403 GLY A N 1
ATOM 3160 C CA . GLY A 1 403 ? -30.041 3.589 -25.774 1.00 82.94 403 GLY A CA 1
ATOM 3161 C C . GLY A 1 403 ? -28.839 3.292 -26.683 1.00 82.94 403 GLY A C 1
ATOM 3162 O O . GLY A 1 403 ? -28.428 2.138 -26.804 1.00 82.94 403 GLY A O 1
ATOM 3163 N N . ALA A 1 404 ? -28.238 4.321 -27.286 1.00 85.81 404 ALA A N 1
ATOM 3164 C CA . ALA A 1 404 ? -27.038 4.172 -28.109 1.00 85.81 404 ALA A CA 1
ATOM 3165 C C . ALA A 1 404 ? -25.796 3.884 -27.251 1.00 85.81 404 ALA A C 1
ATOM 3167 O O . ALA A 1 404 ? -24.995 3.026 -27.617 1.00 85.81 404 ALA A O 1
ATOM 3168 N N . ILE A 1 405 ? -25.673 4.538 -26.090 1.00 85.94 405 ILE A N 1
ATOM 3169 C CA . ILE A 1 405 ? -24.614 4.266 -25.105 1.00 85.94 405 ILE A CA 1
ATOM 3170 C C . ILE A 1 405 ? -24.688 2.807 -24.643 1.00 85.94 405 ILE A C 1
ATOM 3172 O O . ILE A 1 405 ? -23.700 2.080 -24.729 1.00 85.94 405 ILE A O 1
ATOM 3176 N N . LEU A 1 406 ? -25.871 2.349 -24.226 1.00 87.50 406 LEU A N 1
ATOM 3177 C CA . LEU A 1 406 ? -26.084 0.969 -23.779 1.00 87.50 406 LEU A CA 1
ATOM 3178 C C . LEU A 1 406 ? -25.833 -0.056 -24.894 1.00 87.50 406 LEU A C 1
ATOM 3180 O O . LEU A 1 406 ? -25.293 -1.132 -24.635 1.00 87.50 406 LEU A O 1
ATOM 3184 N N . GLY A 1 407 ? -26.191 0.277 -26.137 1.00 87.94 407 GLY A N 1
ATOM 3185 C CA . GLY A 1 407 ? -25.878 -0.542 -27.306 1.00 87.94 407 GLY A CA 1
ATOM 3186 C C . GLY A 1 407 ? -24.372 -0.719 -27.515 1.00 87.94 407 GLY A C 1
ATOM 3187 O O . GLY A 1 407 ? -23.919 -1.839 -27.747 1.00 87.94 407 GLY A O 1
ATOM 3188 N N . GLN A 1 408 ? -23.591 0.358 -27.375 1.00 89.12 408 GLN A N 1
ATOM 3189 C CA . GLN A 1 408 ? -22.131 0.298 -27.495 1.00 89.12 408 GLN A CA 1
ATOM 3190 C C . GLN A 1 408 ? -21.480 -0.465 -26.340 1.00 89.12 408 GLN A C 1
ATOM 3192 O O . GLN A 1 408 ? -20.642 -1.326 -26.595 1.00 89.12 408 GLN A O 1
ATOM 3197 N N . VAL A 1 409 ? -21.904 -0.225 -25.094 1.00 90.50 409 VAL A N 1
ATOM 3198 C CA . VAL A 1 409 ? -21.432 -0.975 -23.914 1.00 90.50 409 VAL A CA 1
ATOM 3199 C C . VAL A 1 409 ? -21.643 -2.475 -24.113 1.00 90.50 409 VAL A C 1
ATOM 3201 O O . VAL A 1 409 ? -20.707 -3.256 -23.977 1.00 90.50 409 VAL A O 1
ATOM 3204 N N . ARG A 1 410 ? -22.838 -2.881 -24.558 1.00 90.81 410 ARG A N 1
ATOM 3205 C CA . ARG A 1 410 ? -23.138 -4.289 -24.836 1.00 90.81 410 ARG A CA 1
ATOM 3206 C C . ARG A 1 410 ? -22.262 -4.880 -25.943 1.00 90.81 410 ARG A C 1
ATOM 3208 O O . ARG A 1 410 ? -21.897 -6.049 -25.862 1.00 90.81 410 ARG A O 1
ATOM 3215 N N . GLN A 1 411 ? -21.959 -4.114 -26.989 1.00 93.69 411 GLN A N 1
ATOM 3216 C CA . GLN A 1 411 ? -21.074 -4.586 -28.054 1.00 93.69 411 GLN A CA 1
ATOM 3217 C C . GLN A 1 411 ? -19.639 -4.766 -27.546 1.00 93.69 411 GLN A C 1
ATOM 3219 O O . GLN A 1 411 ? -19.006 -5.772 -27.860 1.00 93.69 411 GLN A O 1
ATOM 3224 N N . LEU A 1 412 ? -19.148 -3.831 -26.729 1.00 94.25 412 LEU A N 1
ATOM 3225 C CA . LEU A 1 412 ? -17.830 -3.921 -26.101 1.00 94.25 412 LEU A CA 1
ATOM 3226 C C . LEU A 1 412 ? -17.736 -5.123 -25.151 1.00 94.25 412 LEU A C 1
ATOM 3228 O O . LEU A 1 412 ? -16.725 -5.818 -25.182 1.00 94.25 412 LEU A O 1
ATOM 3232 N N . ASP A 1 413 ? -18.793 -5.434 -24.395 1.00 93.50 413 ASP A N 1
ATOM 3233 C CA . ASP A 1 413 ? -18.859 -6.643 -23.558 1.00 93.50 413 ASP A CA 1
ATOM 3234 C C . ASP A 1 413 ? -18.755 -7.927 -24.387 1.00 93.50 413 ASP A C 1
ATOM 3236 O O . ASP A 1 413 ? -18.034 -8.856 -24.021 1.00 93.50 413 ASP A O 1
ATOM 3240 N N . VAL A 1 414 ? -19.461 -7.993 -25.522 1.00 94.50 414 VAL A N 1
ATOM 3241 C CA . VAL A 1 414 ? -19.398 -9.145 -26.437 1.00 94.50 414 VAL A CA 1
ATOM 3242 C C . VAL A 1 414 ? -17.992 -9.304 -27.008 1.00 94.50 414 VAL A C 1
ATOM 3244 O O . VAL A 1 414 ? -17.464 -10.419 -27.045 1.00 94.50 414 VAL A O 1
ATOM 3247 N N . ASP A 1 415 ? -17.374 -8.205 -27.434 1.00 94.56 415 ASP A N 1
ATOM 3248 C CA . ASP A 1 415 ? -16.016 -8.209 -27.972 1.00 94.56 415 ASP A CA 1
ATOM 3249 C C . ASP A 1 415 ? -15.004 -8.657 -26.902 1.00 94.56 415 ASP A C 1
ATOM 3251 O O . ASP A 1 415 ? -14.145 -9.503 -27.168 1.00 94.56 415 ASP A O 1
ATOM 3255 N N . LEU A 1 416 ? -15.147 -8.153 -25.674 1.00 94.94 416 LEU A N 1
ATOM 3256 C CA . LEU A 1 416 ? -14.296 -8.488 -24.535 1.00 94.94 416 LEU A CA 1
ATOM 3257 C C . LEU A 1 416 ? -14.444 -9.951 -24.105 1.00 94.94 416 LEU A C 1
ATOM 3259 O O . LEU A 1 416 ? -13.440 -10.631 -23.886 1.00 94.94 416 LEU A O 1
ATOM 3263 N N . GLU A 1 417 ? -15.664 -10.482 -24.062 1.00 93.38 417 GLU A N 1
ATOM 3264 C CA . GLU A 1 417 ? -15.922 -11.892 -23.751 1.00 93.38 417 GLU A CA 1
ATOM 3265 C C . GLU A 1 417 ? -15.427 -12.833 -24.861 1.00 93.38 417 GLU A C 1
ATOM 3267 O O . GLU A 1 417 ? -14.908 -13.920 -24.581 1.00 93.38 417 GLU A O 1
ATOM 3272 N N . THR A 1 418 ? -15.528 -12.408 -26.124 1.00 94.25 418 THR A N 1
ATOM 3273 C CA . THR A 1 418 ? -14.971 -13.139 -27.273 1.00 94.25 418 THR A CA 1
ATOM 3274 C C . THR A 1 418 ? -13.454 -13.235 -27.151 1.00 94.25 418 THR A C 1
ATOM 3276 O O . THR A 1 418 ? -12.886 -14.324 -27.260 1.00 94.25 418 THR A O 1
ATOM 3279 N N . CYS A 1 419 ? -12.805 -12.115 -26.831 1.00 92.00 419 CYS A N 1
ATOM 3280 C CA . CYS A 1 419 ? -11.374 -12.065 -26.575 1.00 92.00 419 CYS A CA 1
ATOM 3281 C C . CYS A 1 419 ? -10.978 -12.977 -25.408 1.00 92.00 419 CYS A C 1
ATOM 3283 O O . CYS A 1 419 ? -10.150 -13.874 -25.567 1.00 92.00 419 CYS A O 1
ATOM 3285 N N . ARG A 1 420 ? -11.658 -12.851 -24.263 1.00 93.06 420 ARG A N 1
ATOM 3286 C CA . ARG A 1 420 ? -11.444 -13.692 -23.076 1.00 93.06 420 ARG A CA 1
ATOM 3287 C C . ARG A 1 420 ? -11.572 -15.184 -23.383 1.00 93.06 420 ARG A C 1
ATOM 3289 O O . ARG A 1 420 ? -10.819 -15.999 -22.849 1.00 93.06 420 ARG A O 1
ATOM 3296 N N . SER A 1 421 ? -12.518 -15.554 -24.243 1.00 91.06 421 SER A N 1
ATOM 3297 C CA . SER A 1 421 ? -12.763 -16.942 -24.639 1.00 91.06 421 SER A CA 1
ATOM 3298 C C . SER A 1 421 ? -11.668 -17.523 -25.537 1.00 91.06 421 SER A C 1
ATOM 3300 O O . SER A 1 421 ? -11.440 -18.734 -25.471 1.00 91.06 421 SER A O 1
ATOM 3302 N N . SER A 1 422 ? -10.966 -16.691 -26.314 1.00 88.50 422 SER A N 1
ATOM 3303 C CA . SER A 1 422 ? -9.794 -17.112 -27.100 1.00 88.50 422 SER A CA 1
ATOM 3304 C C . SER A 1 422 ? -8.562 -17.417 -26.243 1.00 88.50 422 SER A C 1
ATOM 3306 O O . SER A 1 422 ? -7.720 -18.216 -26.648 1.00 88.50 422 SER A O 1
ATOM 3308 N N . ILE A 1 423 ? -8.485 -16.863 -25.027 1.00 89.25 423 ILE A N 1
ATOM 3309 C CA . ILE A 1 423 ? -7.380 -17.122 -24.097 1.00 89.25 423 ILE A CA 1
ATOM 3310 C C . ILE A 1 423 ? -7.523 -18.541 -23.510 1.00 89.25 423 ILE A C 1
ATOM 3312 O O . ILE A 1 423 ? -8.628 -18.917 -23.078 1.00 89.25 423 ILE A O 1
ATOM 3316 N N . PRO A 1 424 ? -6.435 -19.339 -23.446 1.00 89.06 424 PRO A N 1
ATOM 3317 C CA . PRO A 1 424 ? -6.451 -20.672 -22.845 1.00 89.06 424 PRO A CA 1
ATOM 3318 C C . PRO A 1 424 ? -6.965 -20.670 -21.403 1.00 89.06 424 PRO A C 1
ATOM 3320 O O . PRO A 1 424 ? -6.747 -19.722 -20.652 1.00 89.06 424 PRO A O 1
ATOM 3323 N N . LYS A 1 425 ? -7.658 -21.747 -21.005 1.00 87.00 425 LYS A N 1
ATOM 3324 C CA . LYS A 1 425 ? -8.404 -21.814 -19.731 1.00 87.00 425 LYS A CA 1
ATOM 3325 C C . LYS A 1 425 ? -7.558 -21.475 -18.500 1.00 87.00 425 LYS A C 1
ATOM 3327 O O . LYS A 1 425 ? -8.079 -20.845 -17.589 1.00 87.00 425 LYS A O 1
ATOM 3332 N N . GLU A 1 426 ? -6.291 -21.878 -18.491 1.00 84.31 426 GLU A N 1
ATOM 3333 C CA . GLU A 1 426 ? -5.359 -21.683 -17.371 1.00 84.31 426 GLU A CA 1
ATOM 3334 C C . GLU A 1 426 ? -4.970 -20.212 -17.161 1.00 84.31 426 GLU A C 1
ATOM 3336 O O . GLU A 1 426 ? -4.795 -19.778 -16.027 1.00 84.31 426 GLU A O 1
ATOM 3341 N N . TYR A 1 427 ? -4.911 -19.427 -18.239 1.00 85.88 427 TYR A N 1
ATOM 3342 C CA . TYR A 1 427 ? -4.518 -18.010 -18.222 1.00 85.88 427 TYR A CA 1
ATOM 3343 C C . TYR A 1 427 ? -5.711 -17.060 -18.324 1.00 85.88 427 TYR A C 1
ATOM 3345 O O . TYR A 1 427 ? -5.558 -15.838 -18.311 1.00 85.88 427 TYR A O 1
ATOM 3353 N N . ARG A 1 428 ? -6.916 -17.612 -18.481 1.00 89.19 428 ARG A N 1
ATOM 3354 C CA . ARG A 1 428 ? -8.121 -16.840 -18.749 1.00 89.19 428 ARG A CA 1
ATOM 3355 C C . ARG A 1 428 ? -8.448 -15.915 -17.568 1.00 89.19 428 ARG A C 1
ATOM 3357 O O . ARG A 1 428 ? -8.527 -16.395 -16.433 1.00 89.19 428 ARG A O 1
ATOM 3364 N N . PRO A 1 429 ? -8.733 -14.623 -17.820 1.00 91.31 429 PRO A N 1
ATOM 3365 C CA . PRO A 1 429 ? -9.205 -13.709 -16.790 1.00 91.31 429 PRO A CA 1
ATOM 3366 C C . PRO A 1 429 ? -10.384 -14.275 -15.987 1.00 91.31 429 PRO A C 1
ATOM 3368 O O . PRO A 1 429 ? -11.383 -14.742 -16.557 1.00 91.31 429 PRO A O 1
ATOM 3371 N N . LYS A 1 430 ? -10.241 -14.270 -14.657 1.00 86.44 430 LYS A N 1
ATOM 3372 C CA . LYS A 1 430 ? -11.223 -14.802 -13.702 1.00 86.44 430 LYS A CA 1
ATOM 3373 C C . LYS A 1 430 ? -12.187 -13.692 -13.291 1.00 86.44 430 LYS A C 1
ATOM 3375 O O . LYS A 1 430 ? -11.804 -12.531 -13.187 1.00 86.44 430 LYS A O 1
ATOM 3380 N N . TRP A 1 431 ? -13.450 -14.033 -13.044 1.00 80.69 431 TRP A N 1
ATOM 3381 C CA . TRP A 1 431 ? -14.474 -13.050 -12.659 1.00 80.69 431 TRP A CA 1
ATOM 3382 C C . TRP A 1 431 ? -14.279 -12.515 -11.235 1.00 80.69 431 TRP A C 1
ATOM 3384 O O . TRP A 1 431 ? -14.396 -11.313 -11.038 1.00 80.69 431 TRP A O 1
ATOM 3394 N N . SER A 1 432 ? -13.872 -13.366 -10.300 1.00 79.56 432 SER A N 1
ATOM 3395 C CA . SER A 1 432 ? -13.439 -13.001 -8.950 1.00 79.56 432 SER A CA 1
ATOM 3396 C C . SER A 1 432 ? -12.310 -13.936 -8.514 1.00 79.56 432 SER A C 1
ATOM 3398 O O . SER A 1 432 ? -12.130 -15.018 -9.090 1.00 79.56 432 SER A O 1
ATOM 3400 N N . LEU A 1 433 ? -11.512 -13.513 -7.535 1.00 79.12 433 LEU A N 1
ATOM 3401 C CA . LEU A 1 433 ? -10.467 -14.355 -6.956 1.00 79.12 433 LEU A CA 1
ATOM 3402 C C . LEU A 1 433 ? -11.059 -15.225 -5.842 1.00 79.12 433 LEU A C 1
ATOM 3404 O O . LEU A 1 433 ? -11.823 -14.748 -5.009 1.00 79.12 433 LEU A O 1
ATOM 3408 N N . SER A 1 434 ? -10.701 -16.509 -5.834 1.00 69.69 434 SER A N 1
ATOM 3409 C CA . SER A 1 434 ? -11.060 -17.473 -4.789 1.00 69.69 434 SER A CA 1
ATOM 3410 C C . SER A 1 434 ? -9.801 -18.195 -4.321 1.00 69.69 434 SER A C 1
ATOM 3412 O O . SER A 1 434 ? -8.919 -18.487 -5.134 1.00 69.69 434 SER A O 1
ATOM 3414 N N . SER A 1 435 ? -9.736 -18.518 -3.029 1.00 59.38 435 SER A N 1
ATOM 3415 C CA . SER A 1 435 ? -8.658 -19.311 -2.427 1.00 59.38 435 SER A CA 1
ATOM 3416 C C . SER A 1 435 ? -8.542 -20.718 -3.026 1.00 59.38 435 SER A C 1
ATOM 3418 O O . SER A 1 435 ? -7.459 -21.293 -3.026 1.00 59.38 435 SER A O 1
ATOM 3420 N N . GLU A 1 436 ? -9.623 -21.256 -3.598 1.00 58.75 436 GLU A N 1
ATOM 3421 C CA . GLU A 1 436 ? -9.655 -22.593 -4.210 1.00 58.75 436 GLU A CA 1
ATOM 3422 C C . GLU A 1 436 ? -8.944 -22.658 -5.576 1.00 58.75 436 GLU A C 1
ATOM 3424 O O . GLU A 1 436 ? -8.586 -23.738 -6.053 1.00 58.75 436 GLU A O 1
ATOM 3429 N N . HIS A 1 437 ? -8.724 -21.510 -6.227 1.00 67.12 437 HIS A N 1
ATOM 3430 C CA . HIS A 1 437 ? -8.142 -21.428 -7.567 1.00 67.12 437 HIS A CA 1
ATOM 3431 C C . HIS A 1 437 ? -7.088 -20.313 -7.640 1.00 67.12 437 HIS A C 1
ATOM 3433 O O . HIS A 1 437 ? -7.411 -19.212 -8.110 1.00 67.12 437 HIS A O 1
ATOM 3439 N N . PRO A 1 438 ? -5.827 -20.582 -7.247 1.00 71.88 438 PRO A N 1
ATOM 3440 C CA . PRO A 1 438 ? -4.769 -19.574 -7.222 1.00 71.88 438 PRO A CA 1
ATOM 3441 C C . PRO A 1 438 ? -4.533 -18.962 -8.608 1.00 71.88 438 PRO A C 1
ATOM 3443 O O . PRO A 1 438 ? -4.796 -19.587 -9.641 1.00 71.88 438 PRO A O 1
ATOM 3446 N N . LEU A 1 439 ? -4.102 -17.698 -8.634 1.00 81.00 439 LEU A N 1
ATOM 3447 C CA . LEU A 1 439 ? -3.833 -16.973 -9.878 1.00 81.00 439 LEU A CA 1
ATOM 3448 C C . LEU A 1 439 ? -2.583 -17.503 -10.594 1.00 81.00 439 LEU A C 1
ATOM 3450 O O . LEU A 1 439 ? -2.568 -17.602 -11.818 1.00 81.00 439 LEU A O 1
ATOM 3454 N N . LEU A 1 440 ? -1.552 -17.842 -9.822 1.00 83.56 440 LEU A N 1
ATOM 3455 C CA . LEU A 1 440 ? -0.266 -18.322 -10.314 1.00 83.56 440 LEU A CA 1
ATOM 3456 C C . LEU A 1 440 ? -0.091 -19.799 -9.951 1.00 83.56 440 LEU A C 1
ATOM 3458 O O . LEU A 1 440 ? -0.379 -20.203 -8.823 1.00 83.56 440 LEU A O 1
ATOM 3462 N N . HIS A 1 441 ? 0.399 -20.600 -10.898 1.00 76.94 441 HIS A N 1
ATOM 3463 C CA . HIS A 1 441 ? 0.730 -22.008 -10.676 1.00 76.94 441 HIS A CA 1
ATOM 3464 C C . HIS A 1 441 ? 2.251 -22.191 -10.516 1.00 76.94 441 HIS A C 1
ATOM 3466 O O . HIS A 1 441 ? 3.005 -21.558 -11.257 1.00 76.94 441 HIS A O 1
ATOM 3472 N N . PRO A 1 442 ? 2.728 -23.082 -9.619 1.00 75.06 442 PRO A N 1
ATOM 3473 C CA . PRO A 1 442 ? 4.165 -23.277 -9.377 1.00 75.06 442 PRO A CA 1
ATOM 3474 C C . PRO A 1 442 ? 4.994 -23.665 -10.614 1.00 75.06 442 PRO A C 1
ATOM 3476 O O . PRO A 1 442 ? 6.187 -23.392 -10.651 1.00 75.06 442 PRO A O 1
ATOM 3479 N N . GLY A 1 443 ? 4.377 -24.282 -11.629 1.00 74.44 443 GLY A N 1
ATOM 3480 C CA . GLY A 1 443 ? 5.045 -24.678 -12.877 1.00 74.44 443 GLY A CA 1
ATOM 3481 C C . GLY A 1 443 ? 5.169 -23.575 -13.937 1.00 74.44 443 GLY A C 1
ATOM 3482 O O . GLY A 1 443 ? 5.729 -23.832 -14.998 1.00 74.44 443 GLY A O 1
ATOM 3483 N N . MET A 1 444 ? 4.642 -22.368 -13.695 1.00 80.38 444 MET A N 1
ATOM 3484 C CA . MET A 1 444 ? 4.704 -21.269 -14.667 1.00 80.38 444 MET A CA 1
ATOM 3485 C C . MET A 1 444 ? 6.103 -20.647 -14.732 1.00 80.38 444 MET A C 1
ATOM 3487 O O . MET A 1 444 ? 6.691 -20.304 -13.700 1.00 80.38 444 MET A O 1
ATOM 3491 N N . SER A 1 445 ? 6.598 -20.407 -15.950 1.00 78.00 445 SER A N 1
ATOM 3492 C CA . SER A 1 445 ? 7.812 -19.615 -16.176 1.00 78.00 445 SER A CA 1
ATOM 3493 C C . SER A 1 445 ? 7.626 -18.156 -15.734 1.00 78.00 445 SER A C 1
ATOM 3495 O O . SER A 1 445 ? 6.501 -17.687 -15.560 1.00 78.00 445 SER A O 1
ATOM 3497 N N . PHE A 1 446 ? 8.724 -17.411 -15.572 1.00 77.12 446 PHE A N 1
ATOM 3498 C CA . PHE A 1 446 ? 8.672 -15.978 -15.245 1.00 77.12 446 PHE A CA 1
ATOM 3499 C C . PHE A 1 446 ? 7.767 -15.199 -16.218 1.00 77.12 446 PHE A C 1
ATOM 3501 O O . PHE A 1 446 ? 6.811 -14.554 -15.795 1.00 77.12 446 PHE A O 1
ATOM 3508 N N . VAL A 1 447 ? 7.982 -15.367 -17.527 1.00 78.00 447 VAL A N 1
ATOM 3509 C CA . VAL A 1 447 ? 7.202 -14.698 -18.584 1.00 78.00 447 VAL A CA 1
ATOM 3510 C C . VAL A 1 447 ? 5.714 -15.068 -18.518 1.00 78.00 447 VAL A C 1
ATOM 3512 O O . VAL A 1 447 ? 4.853 -14.210 -18.700 1.00 78.00 447 VAL A O 1
ATOM 3515 N N . GLN A 1 448 ? 5.386 -16.322 -18.192 1.00 81.62 448 GLN A N 1
ATOM 3516 C CA . GLN A 1 448 ? 4.000 -16.773 -18.030 1.00 81.62 448 GLN A CA 1
ATOM 3517 C C . GLN A 1 448 ? 3.310 -16.176 -16.807 1.00 81.62 448 GLN A C 1
ATOM 3519 O O . GLN A 1 448 ? 2.123 -15.851 -16.883 1.00 81.62 448 GLN A O 1
ATOM 3524 N N . ARG A 1 449 ? 4.030 -16.015 -15.690 1.00 81.94 449 ARG A N 1
ATOM 3525 C CA . ARG A 1 449 ? 3.489 -15.345 -14.502 1.00 81.94 449 ARG A CA 1
ATOM 3526 C C . ARG A 1 449 ? 3.156 -13.895 -14.824 1.00 81.94 449 ARG A C 1
ATOM 3528 O O . ARG A 1 449 ? 2.008 -13.498 -14.626 1.00 81.94 449 ARG A O 1
ATOM 3535 N N . ILE A 1 450 ? 4.105 -13.165 -15.416 1.00 80.62 450 ILE A N 1
ATOM 3536 C CA . ILE A 1 450 ? 3.901 -11.782 -15.865 1.00 80.62 450 ILE A CA 1
ATOM 3537 C C . ILE A 1 450 ? 2.694 -11.685 -16.801 1.00 80.62 450 ILE A C 1
ATOM 3539 O O . ILE A 1 450 ? 1.787 -10.884 -16.567 1.00 80.62 450 ILE A O 1
ATOM 3543 N N . ARG A 1 451 ? 2.622 -12.562 -17.809 1.00 83.75 451 ARG A N 1
ATOM 3544 C CA . ARG A 1 451 ? 1.495 -12.617 -18.746 1.00 83.75 451 ARG A CA 1
ATOM 3545 C C . ARG A 1 451 ? 0.162 -12.839 -18.034 1.00 83.75 451 ARG A C 1
ATOM 3547 O O . ARG A 1 451 ? -0.801 -12.141 -18.335 1.00 83.75 451 ARG A O 1
ATOM 3554 N N . CYS A 1 452 ? 0.090 -13.786 -17.098 1.00 86.88 452 CYS A N 1
ATOM 3555 C CA . CYS A 1 452 ? -1.133 -14.081 -16.351 1.00 86.88 452 CYS A CA 1
ATOM 3556 C C . CYS A 1 452 ? -1.614 -12.859 -15.555 1.00 86.88 452 CYS A C 1
ATOM 3558 O O . CYS A 1 452 ? -2.786 -12.493 -15.629 1.00 86.88 452 CYS A O 1
ATOM 3560 N N . ILE A 1 453 ? -0.704 -12.192 -14.844 1.00 85.12 453 ILE A N 1
ATOM 3561 C CA . ILE A 1 453 ? -1.011 -11.004 -14.038 1.00 85.12 453 ILE A CA 1
ATOM 3562 C C . ILE A 1 453 ? -1.504 -9.860 -14.923 1.00 85.12 453 ILE A C 1
ATOM 3564 O O . ILE A 1 453 ? -2.569 -9.301 -14.660 1.00 85.12 453 ILE A O 1
ATOM 3568 N N . HIS A 1 454 ? -0.762 -9.537 -15.986 1.00 86.56 454 HIS A N 1
ATOM 3569 C CA . HIS A 1 454 ? -1.132 -8.478 -16.921 1.00 86.56 454 HIS A CA 1
ATOM 3570 C C . HIS A 1 454 ? -2.499 -8.729 -17.548 1.00 86.56 454 HIS A C 1
ATOM 3572 O O . HIS A 1 454 ? -3.327 -7.826 -17.556 1.00 86.56 454 HIS A O 1
ATOM 3578 N N . LEU A 1 455 ? -2.784 -9.962 -17.976 1.00 89.81 455 LEU A N 1
ATOM 3579 C CA . LEU A 1 455 ? -4.094 -10.321 -18.516 1.00 89.81 455 LEU A CA 1
ATOM 3580 C C . LEU A 1 455 ? -5.228 -10.085 -17.519 1.00 89.81 455 LEU A C 1
ATOM 3582 O O . LEU A 1 455 ? -6.282 -9.592 -17.917 1.00 89.81 455 LEU A O 1
ATOM 3586 N N . GLN A 1 456 ? -5.044 -10.427 -16.238 1.00 91.25 456 GLN A N 1
ATOM 3587 C CA . GLN A 1 456 ? -6.065 -10.133 -15.229 1.00 91.25 456 GLN A CA 1
ATOM 3588 C C . GLN A 1 456 ? -6.247 -8.626 -15.065 1.00 91.25 456 GLN A C 1
ATOM 3590 O O . GLN A 1 456 ? -7.373 -8.148 -15.143 1.00 91.25 456 GLN A O 1
ATOM 3595 N N . LEU A 1 457 ? -5.163 -7.882 -14.842 1.00 91.88 457 LEU A N 1
ATOM 3596 C CA . LEU A 1 457 ? -5.228 -6.445 -14.573 1.00 91.88 457 LEU A CA 1
ATOM 3597 C C . LEU A 1 457 ? -5.809 -5.671 -15.759 1.00 91.88 457 LEU A C 1
ATOM 3599 O O . LEU A 1 457 ? -6.720 -4.866 -15.576 1.00 91.88 457 LEU A O 1
ATOM 3603 N N . GLU A 1 458 ? -5.351 -5.973 -16.972 1.00 92.19 458 GLU A N 1
ATOM 3604 C CA . GLU A 1 458 ? -5.827 -5.362 -18.209 1.00 92.19 458 GLU A CA 1
ATOM 3605 C C . GLU A 1 458 ? -7.311 -5.671 -18.426 1.00 92.19 458 GLU A C 1
ATOM 3607 O O . GLU A 1 458 ? -8.108 -4.751 -18.595 1.00 92.19 458 GLU A O 1
ATOM 3612 N N . TYR A 1 459 ? -7.723 -6.939 -18.325 1.00 94.88 459 TYR A N 1
ATOM 3613 C CA . TYR A 1 459 ? -9.131 -7.317 -18.459 1.00 94.88 459 TYR A CA 1
ATOM 3614 C C . TYR A 1 459 ? -10.018 -6.584 -17.446 1.00 94.88 459 TYR A C 1
ATOM 3616 O O . TYR A 1 459 ? -11.059 -6.037 -17.809 1.00 94.88 459 TYR A O 1
ATOM 3624 N N . LYS A 1 460 ? -9.607 -6.535 -16.173 1.00 94.56 460 LYS A N 1
ATOM 3625 C CA . LYS A 1 460 ? -10.356 -5.858 -15.102 1.00 94.56 460 LYS A CA 1
ATOM 3626 C C . LYS A 1 460 ? -10.436 -4.360 -15.332 1.00 94.56 460 LYS A C 1
ATOM 3628 O O . LYS A 1 460 ? -11.498 -3.780 -15.138 1.00 94.56 460 LYS A O 1
ATOM 3633 N N . HIS A 1 461 ? -9.354 -3.758 -15.808 1.00 93.25 461 HIS A N 1
ATOM 3634 C CA . HIS A 1 461 ? -9.341 -2.363 -16.201 1.00 93.25 461 HIS A CA 1
ATOM 3635 C C . HIS A 1 461 ? -10.358 -2.086 -17.314 1.00 93.25 461 HIS A C 1
ATOM 3637 O O . HIS A 1 461 ? -11.189 -1.198 -17.145 1.00 93.25 461 HIS A O 1
ATOM 3643 N N . LEU A 1 462 ? -10.381 -2.880 -18.392 1.00 93.56 462 LEU A N 1
ATOM 3644 C CA . LEU A 1 462 ? -11.357 -2.696 -19.476 1.00 93.56 462 LEU A CA 1
ATOM 3645 C C . LEU A 1 462 ? -12.800 -2.886 -18.995 1.00 93.56 462 LEU A C 1
ATOM 3647 O O . LEU A 1 462 ? -13.658 -2.086 -19.356 1.00 93.56 462 LEU A O 1
ATOM 3651 N N . MET A 1 463 ? -13.060 -3.873 -18.131 1.00 93.88 463 MET A N 1
ATOM 3652 C CA . MET A 1 463 ? -14.372 -4.055 -17.494 1.00 93.88 463 MET A CA 1
ATOM 3653 C C . MET A 1 463 ? -14.789 -2.804 -16.708 1.00 93.88 463 MET A C 1
ATOM 3655 O O . MET A 1 463 ? -15.909 -2.317 -16.868 1.00 93.88 463 MET A O 1
ATOM 3659 N N . THR A 1 464 ? -13.892 -2.246 -15.889 1.00 92.88 464 THR A N 1
ATOM 3660 C CA . THR A 1 464 ? -14.160 -1.004 -15.155 1.00 92.88 464 THR A CA 1
ATOM 3661 C C . THR A 1 464 ? -14.448 0.146 -16.122 1.00 92.88 464 THR A C 1
ATOM 3663 O O . THR A 1 464 ? -15.469 0.808 -15.959 1.00 92.88 464 THR A O 1
ATOM 3666 N N . MET A 1 465 ? -13.638 0.348 -17.167 1.00 89.50 465 MET A N 1
ATOM 3667 C CA . MET A 1 465 ? -13.825 1.421 -18.160 1.00 89.50 465 MET A CA 1
ATOM 3668 C C . MET A 1 465 ? -15.159 1.312 -18.920 1.00 89.50 465 MET A C 1
ATOM 3670 O O . MET A 1 465 ? -15.873 2.303 -19.073 1.00 89.50 465 MET A O 1
ATOM 3674 N N . ILE A 1 466 ? -15.514 0.112 -19.392 1.00 91.12 466 ILE A N 1
ATOM 3675 C CA . ILE A 1 466 ? -16.746 -0.134 -20.159 1.00 91.12 466 ILE A CA 1
ATOM 3676 C C . ILE A 1 466 ? -17.974 0.129 -19.285 1.00 91.12 466 ILE A C 1
ATOM 3678 O O . ILE A 1 466 ? -18.883 0.863 -19.678 1.00 91.12 466 ILE A O 1
ATOM 3682 N N . HIS A 1 467 ? -18.004 -0.438 -18.081 1.00 90.69 467 HIS A N 1
ATOM 3683 C CA . HIS A 1 467 ? -19.202 -0.401 -17.247 1.00 90.69 467 HIS A CA 1
ATOM 3684 C C . HIS A 1 467 ? -19.355 0.889 -16.434 1.00 90.69 467 HIS A C 1
ATOM 3686 O O . HIS A 1 467 ? -20.478 1.258 -16.087 1.00 90.69 467 HIS A O 1
ATOM 3692 N N . THR A 1 468 ? -18.274 1.631 -16.183 1.00 87.12 468 THR A N 1
ATOM 3693 C CA . THR A 1 468 ? -18.377 3.001 -15.647 1.00 87.12 468 THR A CA 1
ATOM 3694 C C . THR A 1 468 ? -18.916 3.980 -16.689 1.00 87.12 468 THR A C 1
ATOM 3696 O O . THR A 1 468 ? -19.610 4.925 -16.316 1.00 87.12 468 THR A O 1
ATOM 3699 N N . ALA A 1 469 ? -18.731 3.723 -17.990 1.00 84.06 469 ALA A N 1
ATOM 3700 C CA . ALA A 1 469 ? -19.285 4.566 -19.050 1.00 84.06 469 ALA A CA 1
ATOM 3701 C C . ALA A 1 469 ? -20.826 4.601 -19.066 1.00 84.06 469 ALA A C 1
ATOM 3703 O O . ALA A 1 469 ? -21.405 5.583 -19.527 1.00 84.06 469 ALA A O 1
ATOM 3704 N N . VAL A 1 470 ? -21.508 3.596 -18.498 1.00 84.69 470 VAL A N 1
ATOM 3705 C CA . VAL A 1 470 ? -22.974 3.613 -18.302 1.00 84.69 470 VAL A CA 1
ATOM 3706 C C . VAL A 1 470 ? -23.413 4.785 -17.423 1.00 84.69 470 VAL A C 1
ATOM 3708 O O . VAL A 1 470 ? -24.521 5.292 -17.592 1.00 84.69 470 VAL A O 1
ATOM 3711 N N . ARG A 1 471 ? -22.533 5.300 -16.554 1.00 82.88 471 ARG A N 1
ATOM 3712 C CA . ARG A 1 471 ? -22.816 6.457 -15.690 1.00 82.88 471 ARG A CA 1
ATOM 3713 C C . ARG A 1 471 ? -23.024 7.767 -16.454 1.00 82.88 471 ARG A C 1
ATOM 3715 O O . ARG A 1 471 ? -23.482 8.747 -15.870 1.00 82.88 471 ARG A O 1
ATOM 3722 N N . ARG A 1 472 ? -22.730 7.772 -17.757 1.00 80.00 472 ARG A N 1
ATOM 3723 C CA . ARG A 1 472 ? -23.066 8.849 -18.698 1.00 80.00 472 ARG A CA 1
ATOM 3724 C C . ARG A 1 472 ? -24.561 8.927 -19.005 1.00 80.00 472 ARG A C 1
ATOM 3726 O O . ARG A 1 472 ? -25.028 9.978 -19.430 1.00 80.00 472 ARG A O 1
ATOM 3733 N N . CYS A 1 473 ? -25.293 7.831 -18.816 1.00 79.19 473 CYS A N 1
ATOM 3734 C CA . CYS A 1 473 ? -26.727 7.801 -19.059 1.00 79.19 473 CYS A CA 1
ATOM 3735 C C . CYS A 1 473 ? -27.481 8.603 -17.993 1.00 79.19 473 CYS A C 1
ATOM 3737 O O . CYS A 1 473 ? -27.032 8.738 -16.850 1.00 79.19 473 CYS A O 1
ATOM 3739 N N . GLY A 1 474 ? -28.669 9.079 -18.355 1.00 70.62 474 GLY A N 1
ATOM 3740 C CA . GLY A 1 474 ? -29.582 9.721 -17.417 1.00 70.62 474 GLY A CA 1
ATOM 3741 C C . GLY A 1 474 ? -29.355 11.216 -17.187 1.00 70.62 474 GLY A C 1
ATOM 3742 O O . GLY A 1 474 ? -29.968 11.764 -16.276 1.00 70.62 474 GLY A O 1
ATOM 3743 N N . ALA A 1 475 ? -28.560 11.883 -18.036 1.00 69.00 475 ALA A N 1
ATOM 3744 C CA . ALA A 1 475 ? -28.366 13.341 -18.017 1.00 69.00 475 ALA A CA 1
ATOM 3745 C C . ALA A 1 475 ? -29.694 14.120 -18.064 1.00 69.00 475 ALA A C 1
ATOM 3747 O O . ALA A 1 475 ? -29.860 15.127 -17.382 1.00 69.00 475 ALA A O 1
ATOM 3748 N N . VAL A 1 476 ? -30.669 13.617 -18.830 1.00 63.34 476 VAL A N 1
ATOM 3749 C CA . VAL A 1 476 ? -32.016 14.206 -18.965 1.00 63.34 476 VAL A CA 1
ATOM 3750 C C . VAL A 1 476 ? -32.812 14.135 -17.655 1.00 63.34 476 VAL A C 1
ATOM 3752 O O . VAL A 1 476 ? -33.688 14.959 -17.420 1.00 63.34 476 VAL A O 1
ATOM 3755 N N . TYR A 1 477 ? -32.478 13.184 -16.782 1.00 63.09 477 TYR A N 1
ATOM 3756 C CA . TYR A 1 477 ? -33.131 12.954 -15.494 1.00 63.09 477 TYR A CA 1
ATOM 3757 C C . TYR A 1 477 ? -32.291 13.463 -14.318 1.00 63.09 477 TYR A C 1
ATOM 3759 O O . TYR A 1 477 ? -32.592 13.131 -13.179 1.00 63.09 477 TYR A O 1
ATOM 3767 N N . ALA A 1 478 ? -31.230 14.245 -14.553 1.00 56.94 478 ALA A N 1
ATOM 3768 C CA . ALA A 1 478 ? -30.380 14.762 -13.477 1.00 56.94 478 ALA A CA 1
ATOM 3769 C C . ALA A 1 478 ? -31.147 15.668 -12.489 1.00 56.94 478 ALA A C 1
ATOM 3771 O O . ALA A 1 478 ? -30.749 15.772 -11.332 1.00 56.94 478 ALA A O 1
ATOM 3772 N N . VAL A 1 479 ? -32.254 16.275 -12.939 1.00 53.47 479 VAL A N 1
ATOM 3773 C CA . VAL A 1 479 ? -33.152 17.131 -12.140 1.00 53.47 479 VAL A CA 1
ATOM 3774 C C . VAL A 1 479 ? -34.195 16.317 -11.354 1.00 53.47 479 VAL A C 1
ATOM 3776 O O . VAL A 1 479 ? -34.685 16.785 -10.331 1.00 53.47 479 VAL A O 1
ATOM 3779 N N . ASP A 1 480 ? -34.505 15.089 -11.788 1.00 54.16 480 ASP A N 1
ATOM 3780 C CA . ASP A 1 480 ? -35.428 14.180 -11.101 1.00 54.16 480 ASP A CA 1
ATOM 3781 C C . ASP A 1 480 ? -34.661 13.198 -10.193 1.00 54.16 480 ASP A C 1
ATOM 3783 O O . ASP A 1 480 ? -33.634 12.610 -10.556 1.00 54.16 480 ASP A O 1
ATOM 3787 N N . ASP A 1 481 ? -35.186 12.932 -8.996 1.00 56.09 481 ASP A N 1
ATOM 3788 C CA . ASP A 1 481 ? -34.509 12.036 -8.049 1.00 56.09 481 ASP A CA 1
ATOM 3789 C C . ASP A 1 481 ? -34.439 10.575 -8.536 1.00 56.09 481 ASP A C 1
ATOM 3791 O O . ASP A 1 481 ? -33.554 9.822 -8.112 1.00 56.09 481 ASP A O 1
ATOM 3795 N N . LYS A 1 482 ? -35.313 10.159 -9.467 1.00 60.34 482 LYS A N 1
ATOM 3796 C CA . LYS A 1 482 ? -35.476 8.752 -9.876 1.00 60.34 482 LYS A CA 1
ATOM 3797 C C . LYS A 1 482 ? -35.336 8.545 -11.386 1.00 60.34 482 LYS A C 1
ATOM 3799 O O . LYS A 1 482 ? -36.074 9.122 -12.176 1.00 60.34 482 LYS A O 1
ATOM 3804 N N . LEU A 1 483 ? -34.424 7.648 -11.768 1.00 69.56 483 LEU A N 1
ATOM 3805 C CA . LEU A 1 483 ? -34.284 7.151 -13.141 1.00 69.56 483 LEU A CA 1
ATOM 3806 C C . LEU A 1 483 ? -35.461 6.222 -13.509 1.00 69.56 483 LEU A C 1
ATOM 3808 O O . LEU A 1 483 ? -36.007 5.561 -12.620 1.00 69.56 483 LEU A O 1
ATOM 3812 N N . PRO A 1 484 ? -35.821 6.096 -14.802 1.00 76.56 484 PRO A N 1
ATOM 3813 C CA . PRO A 1 484 ? -36.736 5.054 -15.269 1.00 76.56 484 PRO A CA 1
ATOM 3814 C C . PRO A 1 484 ? -36.273 3.654 -14.835 1.00 76.56 484 PRO A C 1
ATOM 3816 O O . PRO A 1 484 ? -35.079 3.363 -14.870 1.00 76.56 484 PRO A O 1
ATOM 3819 N N . GLU A 1 485 ? -37.210 2.775 -14.468 1.00 72.12 485 GLU A N 1
ATOM 3820 C CA . GLU A 1 485 ? -36.919 1.455 -13.875 1.00 72.12 485 GLU A CA 1
ATOM 3821 C C . GLU A 1 485 ? -35.997 0.584 -14.751 1.00 72.12 485 GLU A C 1
ATOM 3823 O O . GLU A 1 485 ? -35.047 -0.023 -14.252 1.00 72.12 485 GLU A O 1
ATOM 3828 N N . ASP A 1 486 ? -36.204 0.586 -16.070 1.00 73.19 486 ASP A N 1
ATOM 3829 C CA . ASP A 1 486 ? -35.358 -0.154 -17.015 1.00 73.19 486 ASP A CA 1
ATOM 3830 C C . ASP A 1 486 ? -33.911 0.369 -17.039 1.00 73.19 486 ASP A C 1
ATOM 3832 O O . ASP A 1 486 ? -32.961 -0.417 -17.042 1.00 73.19 486 ASP A O 1
ATOM 3836 N N . LEU A 1 487 ? -33.729 1.693 -17.003 1.00 76.19 487 LEU A N 1
ATOM 3837 C CA . LEU A 1 487 ? -32.407 2.322 -16.989 1.00 76.19 487 LEU A CA 1
ATOM 3838 C C . LEU A 1 487 ? -31.713 2.128 -15.634 1.00 76.19 487 LEU A C 1
ATOM 3840 O O . LEU A 1 487 ? -30.511 1.875 -15.581 1.00 76.19 487 LEU A O 1
ATOM 3844 N N . HIS A 1 488 ? -32.480 2.178 -14.545 1.00 78.19 488 HIS A N 1
ATOM 3845 C CA . HIS A 1 488 ? -32.012 1.928 -13.185 1.00 78.19 488 HIS A CA 1
ATOM 3846 C C . HIS A 1 488 ? -31.448 0.506 -13.023 1.00 78.19 488 HIS A C 1
ATOM 3848 O O . HIS A 1 488 ? -30.344 0.335 -12.505 1.00 78.19 488 HIS A O 1
ATOM 3854 N N . ASN A 1 489 ? -32.141 -0.511 -13.544 1.00 79.19 489 ASN A N 1
ATOM 3855 C CA . ASN A 1 489 ? -31.681 -1.904 -13.499 1.00 79.19 489 ASN A CA 1
ATOM 3856 C C . ASN A 1 489 ? -30.356 -2.117 -14.252 1.00 79.19 489 ASN A C 1
ATOM 3858 O O . ASN A 1 489 ? -29.459 -2.808 -13.764 1.00 79.19 489 ASN A O 1
ATOM 3862 N N . VAL A 1 490 ? -30.217 -1.515 -15.437 1.00 80.06 490 VAL A N 1
ATOM 3863 C CA . VAL A 1 490 ? -28.988 -1.610 -16.244 1.00 80.06 490 VAL A CA 1
ATOM 3864 C C . VAL A 1 490 ? -27.826 -0.873 -15.577 1.00 80.06 490 VAL A C 1
ATOM 3866 O O . VAL A 1 490 ? -26.699 -1.377 -15.573 1.00 80.06 490 VAL A O 1
ATOM 3869 N N . TYR A 1 491 ? -28.105 0.283 -14.972 1.00 80.38 491 TYR A N 1
ATOM 3870 C CA . TYR A 1 491 ? -27.133 1.051 -14.202 1.00 80.38 491 TYR A CA 1
ATOM 3871 C C . TYR A 1 491 ? -26.588 0.238 -13.022 1.00 80.38 491 TYR A C 1
ATOM 3873 O O . TYR A 1 491 ? -25.372 0.127 -12.877 1.00 80.38 491 TYR A O 1
ATOM 3881 N N . HIS A 1 492 ? -27.459 -0.393 -12.226 1.00 82.12 492 HIS A N 1
ATOM 3882 C CA . HIS A 1 492 ? -27.043 -1.234 -11.099 1.00 82.12 492 HIS A CA 1
ATOM 3883 C C . HIS A 1 492 ? -26.220 -2.442 -11.543 1.00 82.12 492 HIS A C 1
ATOM 3885 O O . HIS A 1 492 ? -25.117 -2.639 -11.041 1.00 82.12 492 HIS A O 1
ATOM 3891 N N . SER A 1 493 ? -26.695 -3.192 -12.544 1.00 86.25 493 SER A N 1
ATOM 3892 C CA . SER A 1 493 ? -25.962 -4.358 -13.046 1.00 86.25 493 SER A CA 1
ATOM 3893 C C . SER A 1 493 ? -24.578 -3.991 -13.586 1.00 86.25 493 SER A C 1
ATOM 3895 O O . SER A 1 493 ? -23.634 -4.747 -13.385 1.00 86.25 493 SER A O 1
ATOM 3897 N N . SER A 1 494 ? -24.441 -2.853 -14.274 1.00 89.25 494 SER A N 1
ATOM 3898 C CA . SER A 1 494 ? -23.139 -2.395 -14.780 1.00 89.25 494 SER A CA 1
ATOM 3899 C C . SER A 1 494 ? -22.245 -1.899 -13.644 1.00 89.25 494 SER A C 1
ATOM 3901 O O . SER A 1 494 ? -21.058 -2.218 -13.601 1.00 89.25 494 SER A O 1
ATOM 3903 N N . SER A 1 495 ? -22.816 -1.174 -12.678 1.00 87.19 495 SER A N 1
ATOM 3904 C CA . SER A 1 495 ? -22.087 -0.729 -11.492 1.00 87.19 495 SER A CA 1
ATOM 3905 C C . SER A 1 495 ? -21.497 -1.919 -10.732 1.00 87.19 495 SER A C 1
ATOM 3907 O O . SER A 1 495 ? -20.292 -1.931 -10.500 1.00 87.19 495 SER A O 1
ATOM 3909 N N . ASP A 1 496 ? -22.284 -2.961 -10.453 1.00 89.25 496 ASP A N 1
ATOM 3910 C CA . ASP A 1 496 ? -21.819 -4.168 -9.755 1.00 89.25 496 ASP A CA 1
ATOM 3911 C C . ASP A 1 496 ? -20.624 -4.826 -10.452 1.00 89.25 496 ASP A C 1
ATOM 3913 O O . ASP A 1 496 ? -19.650 -5.202 -9.797 1.00 89.25 496 ASP A O 1
ATOM 3917 N N . ILE A 1 497 ? -20.668 -4.915 -11.785 1.00 92.12 497 ILE A N 1
ATOM 3918 C CA . ILE A 1 497 ? -19.580 -5.484 -12.582 1.00 92.12 497 ILE A CA 1
ATOM 3919 C C . ILE A 1 497 ? -18.310 -4.629 -12.467 1.00 92.12 497 ILE A C 1
ATOM 3921 O O . ILE A 1 497 ? -17.228 -5.168 -12.222 1.00 92.12 497 ILE A O 1
ATOM 3925 N N . SER A 1 498 ? -18.429 -3.303 -12.606 1.00 92.88 498 SER A N 1
ATOM 3926 C CA . SER A 1 498 ? -17.284 -2.393 -12.473 1.00 92.88 498 SER A CA 1
ATOM 3927 C C . SER A 1 498 ? -16.668 -2.431 -11.070 1.00 92.88 498 SER A C 1
ATOM 3929 O O . SER A 1 498 ? -15.448 -2.383 -10.930 1.00 92.88 498 SER A O 1
ATOM 3931 N N . LEU A 1 499 ? -17.492 -2.579 -10.028 1.00 93.00 499 LEU A N 1
ATOM 3932 C CA . LEU A 1 499 ? -17.033 -2.643 -8.643 1.00 93.00 499 LEU A CA 1
ATOM 3933 C C . LEU A 1 499 ? -16.341 -3.965 -8.342 1.00 93.00 499 LEU A C 1
ATOM 3935 O O . LEU A 1 499 ? -15.286 -3.965 -7.718 1.00 93.00 499 LEU A O 1
ATOM 3939 N N . GLU A 1 500 ? -16.880 -5.087 -8.817 1.00 93.25 500 GLU A N 1
ATOM 3940 C CA . GLU A 1 500 ? -16.225 -6.387 -8.664 1.00 93.25 500 GLU A CA 1
ATOM 3941 C C . GLU A 1 500 ? -14.884 -6.442 -9.408 1.00 93.25 500 GLU A C 1
ATOM 3943 O O . GLU A 1 500 ? -13.900 -6.989 -8.897 1.00 93.25 500 GLU A O 1
ATOM 3948 N N . ALA A 1 501 ? -14.813 -5.822 -10.591 1.00 94.38 501 ALA A N 1
ATOM 3949 C CA . ALA A 1 501 ? -13.565 -5.681 -11.324 1.00 94.38 501 ALA A CA 1
ATOM 3950 C C . ALA A 1 501 ? -12.531 -4.871 -10.524 1.00 94.38 501 ALA A C 1
ATOM 3952 O O . ALA A 1 501 ? -11.408 -5.338 -10.332 1.00 94.38 501 ALA A O 1
ATOM 3953 N N . SER A 1 502 ? -12.933 -3.723 -9.976 1.00 94.75 502 SER A N 1
ATOM 3954 C CA . SER A 1 502 ? -12.078 -2.865 -9.149 1.00 94.75 502 SER A CA 1
ATOM 3955 C C . SER A 1 502 ? -11.626 -3.537 -7.848 1.00 94.75 502 SER A C 1
ATOM 3957 O O . SER A 1 502 ? -10.444 -3.470 -7.509 1.00 94.75 502 SER A O 1
ATOM 3959 N N . ARG A 1 503 ? -12.516 -4.262 -7.154 1.00 93.38 503 ARG A N 1
ATOM 3960 C CA . ARG A 1 503 ? -12.155 -5.059 -5.968 1.00 93.38 503 ARG A CA 1
ATOM 3961 C C . ARG A 1 503 ? -11.094 -6.097 -6.304 1.00 93.38 503 ARG A C 1
ATOM 3963 O O . ARG A 1 503 ? -10.085 -6.193 -5.612 1.00 93.38 503 ARG A O 1
ATOM 3970 N N . THR A 1 504 ? -11.300 -6.835 -7.394 1.00 92.38 504 THR A N 1
ATOM 3971 C CA . THR A 1 504 ? -10.342 -7.845 -7.857 1.00 92.38 504 THR A CA 1
ATOM 3972 C C . THR A 1 504 ? -8.980 -7.215 -8.161 1.00 92.38 504 THR A C 1
ATOM 3974 O O . THR A 1 504 ? -7.961 -7.756 -7.743 1.00 92.38 504 THR A O 1
ATOM 3977 N N . THR A 1 505 ? -8.942 -6.062 -8.840 1.00 92.44 505 THR A N 1
ATOM 3978 C CA . THR A 1 505 ? -7.694 -5.331 -9.126 1.00 92.44 505 THR A CA 1
ATOM 3979 C C . THR A 1 505 ? -6.923 -5.019 -7.846 1.00 92.44 505 THR A C 1
ATOM 3981 O O . THR A 1 505 ? -5.753 -5.376 -7.737 1.00 92.44 505 THR A O 1
ATOM 3984 N N . LEU A 1 506 ? -7.576 -4.422 -6.847 1.00 90.44 506 LEU A N 1
ATOM 3985 C CA . LEU A 1 506 ? -6.941 -4.088 -5.568 1.00 90.44 506 LEU A CA 1
ATOM 3986 C C . LEU A 1 506 ? -6.493 -5.337 -4.790 1.00 90.44 506 LEU A C 1
ATOM 3988 O O . LEU A 1 506 ? -5.414 -5.355 -4.201 1.00 90.44 506 LEU A O 1
ATOM 3992 N N . GLN A 1 507 ? -7.266 -6.424 -4.845 1.00 88.75 507 GLN A N 1
ATOM 3993 C CA . GLN A 1 507 ? -6.885 -7.708 -4.250 1.00 88.75 507 GLN A CA 1
ATOM 3994 C C . GLN A 1 507 ? -5.645 -8.327 -4.910 1.00 88.75 507 GLN A C 1
ATOM 3996 O O . GLN A 1 507 ? -4.820 -8.893 -4.200 1.00 88.75 507 GLN A O 1
ATOM 4001 N N . ILE A 1 508 ? -5.473 -8.214 -6.235 1.00 86.44 508 ILE A N 1
ATOM 4002 C CA . ILE A 1 508 ? -4.261 -8.702 -6.922 1.00 86.44 508 ILE A CA 1
ATOM 4003 C C . ILE A 1 508 ? -3.025 -8.001 -6.358 1.00 86.44 508 ILE A C 1
ATOM 4005 O O . ILE A 1 508 ? -2.071 -8.683 -5.982 1.00 86.44 508 ILE A O 1
ATOM 4009 N N . PHE A 1 509 ? -3.076 -6.671 -6.240 1.00 82.19 509 PHE A N 1
ATOM 4010 C CA . PHE A 1 509 ? -1.996 -5.871 -5.657 1.00 82.19 509 PHE A CA 1
ATOM 4011 C C . PHE A 1 509 ? -1.739 -6.235 -4.193 1.00 82.19 509 PHE A C 1
ATOM 4013 O O . PHE A 1 509 ? -0.584 -6.343 -3.788 1.00 82.19 509 PHE A O 1
ATOM 4020 N N . LYS A 1 510 ? -2.799 -6.502 -3.419 1.00 81.12 510 LYS A N 1
ATOM 4021 C CA . LYS A 1 510 ? -2.685 -6.923 -2.019 1.00 81.12 510 LYS A CA 1
ATOM 4022 C C . LYS A 1 510 ? -2.046 -8.302 -1.853 1.00 81.12 510 LYS A C 1
ATOM 4024 O O . LYS A 1 510 ? -1.176 -8.483 -1.011 1.00 81.12 510 LYS A O 1
ATOM 4029 N N . SER A 1 511 ? -2.490 -9.287 -2.629 1.00 78.56 511 SER A N 1
ATOM 4030 C CA . SER A 1 511 ? -2.081 -10.688 -2.468 1.00 78.56 511 SER A CA 1
ATOM 4031 C C . SER A 1 511 ? -0.756 -11.033 -3.144 1.00 78.56 511 SER A C 1
ATOM 4033 O O . SER A 1 511 ? -0.187 -12.079 -2.848 1.00 78.56 511 SER A O 1
ATOM 4035 N N . HIS A 1 512 ? -0.265 -10.193 -4.055 1.00 76.19 512 HIS A N 1
ATOM 4036 C CA . HIS A 1 512 ? 0.938 -10.475 -4.833 1.00 76.19 512 HIS A CA 1
ATOM 4037 C C . HIS A 1 512 ? 1.884 -9.267 -4.870 1.00 76.19 512 HIS A C 1
ATOM 4039 O O . HIS A 1 512 ? 2.386 -8.882 -5.924 1.00 76.19 512 HIS A O 1
ATOM 4045 N N . ILE A 1 513 ? 2.149 -8.682 -3.701 1.00 68.19 513 ILE A N 1
ATOM 4046 C CA . ILE A 1 513 ? 3.007 -7.500 -3.540 1.00 68.19 513 ILE A CA 1
ATOM 4047 C C . ILE A 1 513 ? 4.414 -7.674 -4.137 1.00 68.19 513 ILE A C 1
ATOM 4049 O O . ILE A 1 513 ? 4.977 -6.722 -4.667 1.00 68.19 513 ILE A O 1
ATOM 4053 N N . ASN A 1 514 ? 4.950 -8.900 -4.146 1.00 62.41 514 ASN A N 1
ATOM 4054 C CA . ASN A 1 514 ? 6.259 -9.208 -4.733 1.00 62.41 514 ASN A CA 1
ATOM 4055 C C . ASN A 1 514 ? 6.307 -8.976 -6.256 1.00 62.41 514 ASN A C 1
ATOM 4057 O O . ASN A 1 514 ? 7.386 -8.815 -6.807 1.00 62.41 514 ASN A O 1
ATOM 4061 N N . ILE A 1 515 ? 5.163 -8.877 -6.944 1.00 59.41 515 ILE A N 1
ATOM 4062 C CA . ILE A 1 515 ? 5.114 -8.466 -8.359 1.00 59.41 515 ILE A CA 1
ATOM 4063 C C . ILE A 1 515 ? 5.597 -7.016 -8.524 1.00 59.41 515 ILE A C 1
ATOM 4065 O O . ILE A 1 515 ? 6.186 -6.674 -9.546 1.00 59.41 515 ILE A O 1
ATOM 4069 N N . LEU A 1 516 ? 5.391 -6.161 -7.513 1.00 56.84 516 LEU A N 1
ATOM 4070 C CA . LEU A 1 516 ? 5.915 -4.790 -7.504 1.00 56.84 516 LEU A CA 1
ATOM 4071 C C . LEU A 1 516 ? 7.445 -4.766 -7.341 1.00 56.84 516 LEU A C 1
ATOM 4073 O O . LEU A 1 516 ? 8.061 -3.770 -7.700 1.00 56.84 516 LEU A O 1
ATOM 4077 N N . GLN A 1 517 ? 8.048 -5.858 -6.852 1.00 55.22 517 GLN A N 1
ATOM 4078 C CA . GLN A 1 517 ? 9.499 -6.007 -6.676 1.00 55.22 517 G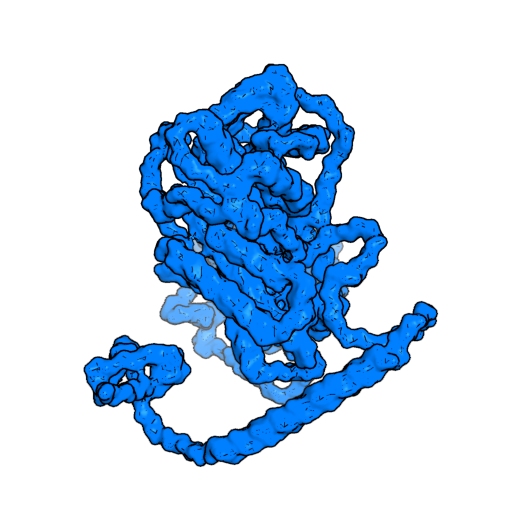LN A CA 1
ATOM 4079 C C . GLN A 1 517 ? 10.210 -6.518 -7.944 1.00 55.22 517 GLN A C 1
ATOM 4081 O O . GLN A 1 517 ? 11.426 -6.392 -8.038 1.00 55.22 517 GLN A O 1
ATOM 4086 N N . GLU A 1 518 ? 9.486 -7.068 -8.928 1.00 58.53 518 GLU A N 1
ATOM 4087 C CA . GLU A 1 518 ? 10.048 -7.595 -10.190 1.00 58.53 518 GLU A CA 1
ATOM 4088 C C . GLU A 1 518 ? 10.145 -6.515 -11.299 1.00 58.53 518 GLU A C 1
ATOM 4090 O O . GLU A 1 518 ? 9.944 -6.805 -12.475 1.00 58.53 518 GLU A O 1
ATOM 4095 N N . ASP A 1 519 ? 10.413 -5.253 -10.938 1.00 61.09 519 ASP A N 1
ATOM 4096 C CA . ASP A 1 519 ? 10.648 -4.113 -11.855 1.00 61.09 519 ASP A CA 1
ATOM 4097 C C . ASP A 1 519 ? 9.505 -3.794 -12.840 1.00 61.09 519 ASP A C 1
ATOM 4099 O O . ASP A 1 519 ? 9.691 -3.158 -13.879 1.00 61.09 519 ASP A O 1
ATOM 4103 N N . MET A 1 520 ? 8.282 -4.213 -12.512 1.00 64.38 520 MET A N 1
ATOM 4104 C CA . MET A 1 520 ? 7.088 -3.978 -13.334 1.00 64.38 520 MET A CA 1
ATOM 4105 C C . MET A 1 520 ? 6.204 -2.841 -12.831 1.00 64.38 520 MET A C 1
ATOM 4107 O O . MET A 1 520 ? 5.175 -2.559 -13.452 1.00 64.38 520 MET A O 1
ATOM 4111 N N . PHE A 1 521 ? 6.590 -2.188 -11.728 1.00 70.94 521 PHE A N 1
ATOM 4112 C CA . PHE A 1 521 ? 5.775 -1.186 -11.043 1.00 70.94 521 PHE A CA 1
ATOM 4113 C C . PHE A 1 521 ? 5.207 -0.145 -12.017 1.00 70.94 521 PHE A C 1
ATOM 4115 O O . PHE A 1 521 ? 3.987 -0.024 -12.118 1.00 70.94 521 PHE A O 1
ATOM 4122 N N . GLY A 1 522 ? 6.053 0.514 -12.818 1.00 72.56 522 GLY A N 1
ATOM 4123 C CA . GLY A 1 522 ? 5.615 1.540 -13.770 1.00 72.56 522 GLY A CA 1
ATOM 4124 C C . GLY A 1 522 ? 4.535 1.076 -14.758 1.00 72.56 522 GLY A C 1
ATOM 4125 O O . GLY A 1 522 ? 3.620 1.843 -15.053 1.00 72.56 522 GLY A O 1
ATOM 4126 N N . HIS A 1 523 ? 4.564 -0.187 -15.205 1.00 75.56 523 HIS A N 1
ATOM 4127 C CA . HIS A 1 523 ? 3.564 -0.733 -16.136 1.00 75.56 523 HIS A CA 1
ATOM 4128 C C . HIS A 1 523 ? 2.202 -0.986 -15.496 1.00 75.56 523 HIS A C 1
ATOM 4130 O O . HIS A 1 523 ? 1.176 -0.800 -16.152 1.00 75.56 523 HIS A O 1
ATOM 4136 N N . ILE A 1 524 ? 2.176 -1.427 -14.239 1.00 80.75 524 ILE A N 1
ATOM 4137 C CA . ILE A 1 524 ? 0.938 -1.856 -13.579 1.00 80.75 524 ILE A CA 1
ATOM 4138 C C . ILE A 1 524 ? 0.374 -0.812 -12.613 1.00 80.75 524 ILE A C 1
ATOM 4140 O O . ILE A 1 524 ? -0.806 -0.875 -12.273 1.00 80.75 524 ILE A O 1
ATOM 4144 N N . ALA A 1 525 ? 1.160 0.185 -12.206 1.00 79.94 525 ALA A N 1
ATOM 4145 C CA . ALA A 1 525 ? 0.773 1.151 -11.178 1.00 79.94 525 ALA A CA 1
ATOM 4146 C C . ALA A 1 525 ?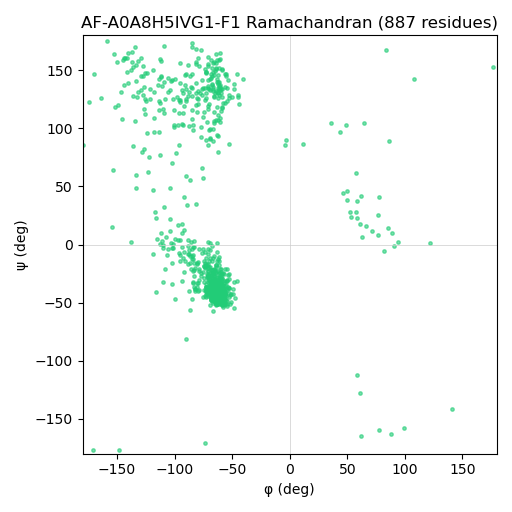 -0.461 2.000 -11.536 1.00 79.94 525 ALA A C 1
ATOM 4148 O O . ALA A 1 525 ? -1.077 2.592 -10.655 1.00 79.94 525 ALA A O 1
ATOM 4149 N N . ILE A 1 526 ? -0.886 2.021 -12.800 1.00 83.12 526 ILE A N 1
ATOM 4150 C CA . ILE A 1 526 ? -2.099 2.727 -13.230 1.00 83.12 526 ILE A CA 1
ATOM 4151 C C . ILE A 1 526 ? -3.407 2.076 -12.788 1.00 83.12 526 ILE A C 1
ATOM 4153 O O . ILE A 1 526 ? -4.418 2.760 -12.621 1.00 83.12 526 ILE A O 1
ATOM 4157 N N . TYR A 1 527 ? -3.419 0.759 -12.600 1.00 89.56 527 TYR A N 1
ATOM 4158 C CA . TYR A 1 527 ? -4.661 0.039 -12.342 1.00 89.56 527 TYR A CA 1
ATOM 4159 C C . TYR A 1 527 ? -5.261 0.343 -10.954 1.00 89.56 527 TYR A C 1
ATOM 4161 O O . TYR A 1 527 ? -6.475 0.566 -10.888 1.00 89.56 527 TYR A O 1
ATOM 4169 N N . PRO A 1 528 ? -4.476 0.415 -9.854 1.00 89.00 528 PRO A N 1
ATOM 4170 C CA . PRO A 1 528 ? -5.001 0.727 -8.526 1.00 89.00 528 PRO A CA 1
ATOM 4171 C C . PRO A 1 528 ? -5.735 2.070 -8.399 1.00 89.00 528 PRO A C 1
ATOM 4173 O O . PRO A 1 528 ? -6.851 2.043 -7.885 1.00 89.00 528 PRO A O 1
ATOM 4176 N N . PRO A 1 529 ? -5.218 3.231 -8.860 1.00 88.75 529 PRO A N 1
ATOM 4177 C CA . PRO A 1 529 ? -5.939 4.495 -8.691 1.00 88.75 529 PRO A CA 1
ATOM 4178 C C . PRO A 1 529 ? -7.275 4.540 -9.452 1.00 88.75 529 PRO A C 1
ATOM 4180 O O . PRO A 1 529 ? -8.246 5.097 -8.944 1.00 88.75 529 PRO A O 1
ATOM 4183 N N . ILE A 1 530 ? -7.374 3.891 -10.617 1.00 90.25 530 ILE A N 1
ATOM 4184 C CA . ILE A 1 530 ? -8.637 3.767 -11.370 1.00 90.25 530 ILE A CA 1
ATOM 4185 C C . ILE A 1 530 ? -9.632 2.869 -10.622 1.00 90.25 530 ILE A C 1
ATOM 4187 O O . ILE A 1 530 ? -10.805 3.218 -10.475 1.00 90.25 530 ILE A O 1
ATOM 4191 N N . ALA A 1 531 ? -9.168 1.730 -10.102 1.00 93.19 531 ALA A N 1
ATOM 4192 C CA . ALA A 1 531 ? -9.994 0.845 -9.285 1.00 93.19 531 ALA A CA 1
ATOM 4193 C C . ALA A 1 531 ? -10.476 1.539 -7.998 1.00 93.19 531 ALA A C 1
ATOM 4195 O O . ALA A 1 531 ? -11.652 1.440 -7.643 1.00 93.19 531 ALA A O 1
ATOM 4196 N N . ALA A 1 532 ? -9.592 2.291 -7.339 1.00 93.00 532 ALA A N 1
ATOM 4197 C CA . ALA A 1 532 ? -9.902 3.052 -6.138 1.00 93.00 532 ALA A CA 1
ATOM 4198 C C . ALA A 1 532 ? -10.944 4.144 -6.407 1.00 93.00 532 ALA A C 1
ATOM 4200 O O . ALA A 1 532 ? -11.906 4.261 -5.651 1.00 93.00 532 ALA A O 1
ATOM 4201 N N . MET A 1 533 ? -10.819 4.873 -7.521 1.00 91.69 533 MET A N 1
ATOM 4202 C CA . MET A 1 533 ? -11.798 5.880 -7.937 1.00 91.69 533 MET A CA 1
ATOM 4203 C C . MET A 1 533 ? -13.190 5.270 -8.161 1.00 91.69 533 MET A C 1
ATOM 4205 O O . MET A 1 533 ? -14.194 5.841 -7.740 1.00 91.69 533 MET A O 1
ATOM 4209 N N . ALA A 1 534 ? -13.282 4.080 -8.762 1.00 91.81 534 ALA A N 1
ATOM 4210 C CA . ALA A 1 534 ? -14.565 3.398 -8.941 1.00 91.81 534 ALA A CA 1
ATOM 4211 C C . ALA A 1 534 ? -15.232 3.015 -7.604 1.00 91.81 534 ALA A C 1
ATOM 4213 O O . ALA A 1 534 ? -16.447 3.179 -7.466 1.00 91.81 534 ALA A O 1
ATOM 4214 N N . LEU A 1 535 ? -14.455 2.544 -6.617 1.00 93.50 535 LEU A N 1
ATOM 4215 C CA . LEU A 1 535 ? -14.965 2.249 -5.271 1.00 93.50 535 LEU A CA 1
ATOM 4216 C C . LEU A 1 535 ? -15.370 3.528 -4.535 1.00 93.50 535 LEU A C 1
ATOM 4218 O O . LEU A 1 535 ? -16.483 3.596 -4.022 1.00 93.50 535 LEU A O 1
ATOM 4222 N N . PHE A 1 536 ? -14.525 4.560 -4.561 1.00 92.00 536 PHE A N 1
ATOM 4223 C CA . PHE A 1 536 ? -14.814 5.887 -4.011 1.00 92.00 536 PHE A CA 1
ATOM 4224 C C . PHE A 1 536 ? -16.154 6.426 -4.517 1.00 92.00 536 PHE A C 1
ATOM 4226 O O . PHE A 1 536 ? -17.039 6.790 -3.745 1.00 92.00 536 PHE A O 1
ATOM 4233 N N . MET A 1 537 ? -16.357 6.367 -5.831 1.00 89.25 537 MET A N 1
ATOM 4234 C CA . MET A 1 537 ? -17.601 6.784 -6.460 1.00 89.25 537 MET A CA 1
ATOM 4235 C C . MET A 1 537 ? -18.821 6.003 -5.988 1.00 89.25 537 MET A C 1
ATOM 4237 O O . MET A 1 537 ? -19.917 6.557 -5.935 1.00 89.25 537 MET A O 1
ATOM 4241 N N . ASN A 1 538 ? -18.670 4.720 -5.672 1.00 89.94 538 ASN A N 1
ATOM 4242 C CA . ASN A 1 538 ? -19.749 3.934 -5.090 1.00 89.94 538 ASN A CA 1
ATOM 4243 C C . ASN A 1 538 ? -20.017 4.310 -3.632 1.00 89.94 538 ASN A C 1
ATOM 4245 O O . ASN A 1 538 ? -21.178 4.423 -3.255 1.00 89.94 538 ASN A O 1
ATOM 4249 N N . LEU A 1 539 ? -18.970 4.566 -2.846 1.00 90.44 539 LEU A N 1
ATOM 4250 C CA . LEU A 1 539 ? -19.086 4.997 -1.451 1.00 90.44 539 LEU A CA 1
ATOM 4251 C C . LEU A 1 539 ? -19.817 6.342 -1.332 1.00 90.44 539 LEU A C 1
ATOM 4253 O O . LEU A 1 539 ? -20.645 6.502 -0.441 1.00 90.44 539 LEU A O 1
ATOM 4257 N N . LEU A 1 540 ? -19.604 7.271 -2.271 1.00 86.94 540 LEU A N 1
ATOM 4258 C CA . LEU A 1 540 ? -20.362 8.529 -2.321 1.00 86.94 540 LEU A CA 1
ATOM 4259 C C . LEU A 1 540 ? -21.845 8.336 -2.683 1.00 86.94 540 LEU A C 1
ATOM 4261 O O . LEU A 1 540 ? -22.712 9.088 -2.232 1.00 86.94 540 LEU A O 1
ATOM 4265 N N . LEU A 1 541 ? -22.145 7.353 -3.537 1.00 83.44 541 LEU A N 1
ATOM 4266 C CA . LEU A 1 541 ? -23.501 7.094 -4.029 1.00 83.44 541 LEU A CA 1
ATOM 4267 C C . LEU A 1 541 ? -24.348 6.279 -3.060 1.00 83.44 541 LEU A C 1
ATOM 4269 O O . LEU A 1 541 ? -25.540 6.547 -2.908 1.00 83.44 541 LEU A O 1
ATOM 4273 N N . HIS A 1 542 ? -23.732 5.281 -2.437 1.00 85.00 542 HIS A N 1
ATOM 4274 C CA . HIS A 1 542 ? -24.381 4.284 -1.600 1.00 85.00 542 HIS A CA 1
ATOM 4275 C C . HIS A 1 542 ? -23.607 4.099 -0.283 1.00 85.00 542 HIS A C 1
ATOM 4277 O O . HIS A 1 542 ? -23.158 2.992 0.015 1.00 85.00 542 HIS A O 1
ATOM 4283 N N . PRO A 1 543 ? -23.446 5.157 0.535 1.00 80.81 543 PRO A N 1
ATOM 4284 C CA . PRO A 1 543 ? -22.653 5.082 1.765 1.00 80.81 543 PRO A CA 1
ATOM 4285 C C . PRO A 1 543 ? -23.232 4.118 2.811 1.00 80.81 543 PRO A C 1
ATOM 4287 O O . PRO A 1 543 ? -22.496 3.611 3.650 1.00 80.81 543 PRO A O 1
ATOM 4290 N N . SER A 1 544 ? -24.538 3.837 2.756 1.00 77.50 544 SER A N 1
ATOM 4291 C CA . SER A 1 544 ? -25.217 2.883 3.646 1.00 77.50 544 SER A CA 1
ATOM 4292 C C . SER A 1 544 ? -25.214 1.435 3.130 1.00 77.50 544 SER A C 1
ATOM 4294 O O . SER A 1 544 ? -25.867 0.580 3.729 1.00 77.50 544 SER A O 1
ATOM 4296 N N . ASP A 1 545 ? -24.548 1.141 2.007 1.00 81.62 545 ASP A N 1
ATOM 4297 C CA . ASP A 1 545 ? -24.444 -0.228 1.493 1.00 81.62 545 ASP A CA 1
ATOM 4298 C C . ASP A 1 545 ? -23.687 -1.112 2.508 1.00 81.62 545 ASP A C 1
ATOM 4300 O O . ASP A 1 545 ? -22.598 -0.734 2.946 1.00 81.62 545 ASP A O 1
ATOM 4304 N N . PRO A 1 546 ? -24.191 -2.309 2.869 1.00 77.12 546 PRO A N 1
ATOM 4305 C CA . PRO A 1 546 ? -23.480 -3.243 3.746 1.00 77.12 546 PRO A CA 1
ATOM 4306 C C . PRO A 1 546 ? -22.045 -3.575 3.301 1.00 77.12 546 PRO A C 1
ATOM 4308 O O . PRO A 1 546 ? -21.215 -3.953 4.125 1.00 77.12 546 PRO A O 1
ATOM 4311 N N . ARG A 1 547 ? -21.735 -3.457 2.003 1.00 83.12 547 ARG A N 1
ATOM 4312 C CA . ARG A 1 547 ? -20.392 -3.675 1.442 1.00 83.12 547 ARG A CA 1
ATOM 4313 C C . ARG A 1 547 ? -19.498 -2.436 1.477 1.00 83.12 547 ARG A C 1
ATOM 4315 O O . ARG A 1 547 ? -18.301 -2.588 1.251 1.00 83.12 547 ARG A O 1
ATOM 4322 N N . ALA A 1 548 ? -20.028 -1.253 1.796 1.00 83.25 548 ALA A N 1
ATOM 4323 C CA . ALA A 1 548 ? -19.260 -0.008 1.846 1.00 83.25 548 ALA A CA 1
ATOM 4324 C C . ALA A 1 548 ? -18.071 -0.110 2.812 1.00 83.25 548 ALA A C 1
ATOM 4326 O O . ALA A 1 548 ? -16.974 0.348 2.499 1.00 83.25 548 ALA A O 1
ATOM 4327 N N . ARG A 1 549 ? -18.251 -0.791 3.953 1.00 81.62 549 ARG A N 1
ATOM 4328 C CA . ARG A 1 549 ? -17.159 -1.011 4.906 1.00 81.62 549 ARG A CA 1
ATOM 4329 C C . ARG A 1 549 ? -16.055 -1.903 4.340 1.00 81.62 549 ARG A C 1
ATOM 4331 O O . ARG A 1 549 ? -14.891 -1.548 4.450 1.00 81.62 549 ARG A O 1
ATOM 4338 N N . ASN A 1 550 ? -16.418 -2.995 3.666 1.00 86.44 550 ASN A N 1
ATOM 4339 C CA . ASN A 1 550 ? -15.444 -3.884 3.024 1.00 86.44 550 ASN A CA 1
ATOM 4340 C C . ASN A 1 550 ? -14.666 -3.168 1.910 1.00 86.44 550 ASN A C 1
ATOM 4342 O O . ASN A 1 550 ? -13.472 -3.405 1.745 1.00 86.44 550 ASN A O 1
ATOM 4346 N N . ASP A 1 551 ? -15.334 -2.298 1.148 1.00 90.25 551 ASP A N 1
ATOM 4347 C CA . ASP A 1 551 ? -14.694 -1.492 0.105 1.00 90.25 551 ASP A CA 1
ATOM 4348 C C . ASP A 1 551 ? -13.718 -0.476 0.718 1.00 90.25 551 ASP A C 1
ATOM 4350 O O . ASP A 1 551 ? -12.609 -0.312 0.211 1.00 90.25 551 ASP A O 1
ATOM 4354 N N . LEU A 1 552 ? -14.084 0.139 1.848 1.00 88.31 552 LEU A N 1
ATOM 4355 C CA . LEU A 1 552 ? -13.207 1.030 2.608 1.00 88.31 552 LEU A CA 1
ATOM 4356 C C . LEU A 1 552 ? -11.997 0.286 3.194 1.00 88.31 552 LEU A C 1
ATOM 4358 O O . LEU A 1 552 ? -10.872 0.765 3.076 1.00 88.31 552 LEU A O 1
ATOM 4362 N N . ASP A 1 553 ? -12.203 -0.905 3.758 1.00 85.75 553 ASP A N 1
ATOM 4363 C CA . ASP A 1 553 ? -11.128 -1.747 4.295 1.00 85.75 553 ASP A CA 1
ATOM 4364 C C . ASP A 1 553 ? -10.196 -2.252 3.177 1.00 85.75 553 ASP A C 1
ATOM 4366 O O . ASP A 1 553 ? -8.993 -2.416 3.388 1.00 85.75 553 ASP A O 1
ATOM 4370 N N . LEU A 1 554 ? -10.715 -2.473 1.963 1.00 87.75 554 LEU A N 1
ATOM 4371 C CA . LEU A 1 554 ? -9.903 -2.831 0.800 1.00 87.75 554 LEU A CA 1
ATOM 4372 C C . LEU A 1 554 ? -9.048 -1.651 0.316 1.00 87.75 554 LEU A C 1
ATOM 4374 O O . LEU A 1 554 ? -7.872 -1.853 0.008 1.00 87.75 554 LEU A O 1
ATOM 4378 N N . LEU A 1 555 ? -9.609 -0.435 0.285 1.00 89.31 555 LEU A N 1
ATOM 4379 C CA . LEU A 1 555 ? -8.860 0.795 0.004 1.00 89.31 555 LEU A CA 1
ATOM 4380 C C . LEU A 1 555 ? -7.769 1.024 1.058 1.00 89.31 555 LEU A C 1
ATOM 4382 O O . LEU A 1 555 ? -6.610 1.228 0.701 1.00 89.31 555 LEU A O 1
ATOM 4386 N N . ALA A 1 556 ? -8.115 0.920 2.345 1.00 85.06 556 ALA A N 1
ATOM 4387 C CA . ALA A 1 556 ? -7.175 1.064 3.457 1.00 85.06 556 ALA A CA 1
ATOM 4388 C C . ALA A 1 556 ? -6.072 0.005 3.402 1.00 85.06 556 ALA A C 1
ATOM 4390 O O . ALA A 1 556 ? -4.891 0.327 3.510 1.00 85.06 556 ALA A O 1
ATOM 4391 N N . GLY A 1 557 ? -6.446 -1.244 3.123 1.00 79.50 557 GLY A N 1
ATOM 4392 C CA . GLY A 1 557 ? -5.504 -2.332 2.917 1.00 79.50 557 GLY A CA 1
ATOM 4393 C C . GLY A 1 557 ? -4.541 -2.080 1.761 1.00 79.50 557 GLY A C 1
ATOM 4394 O O . GLY A 1 557 ? -3.434 -2.586 1.821 1.00 79.50 557 GLY A O 1
ATOM 4395 N N . CYS A 1 558 ? -4.918 -1.303 0.738 1.00 76.25 558 CYS A N 1
ATOM 4396 C CA . CYS A 1 558 ? -4.007 -0.905 -0.340 1.00 76.25 558 CYS A CA 1
ATOM 4397 C C . CYS A 1 558 ? -3.082 0.253 0.048 1.00 76.25 558 CYS A C 1
ATOM 4399 O O . CYS A 1 558 ? -1.940 0.281 -0.400 1.00 76.25 558 CYS A O 1
ATOM 4401 N N . ALA A 1 559 ? -3.542 1.179 0.893 1.00 73.75 559 ALA A N 1
ATOM 4402 C CA . ALA A 1 559 ? -2.715 2.260 1.433 1.00 73.75 559 ALA A CA 1
ATOM 4403 C C . ALA A 1 559 ? -1.585 1.725 2.338 1.00 73.75 559 ALA A C 1
ATOM 4405 O O . ALA A 1 559 ? -0.476 2.264 2.345 1.00 73.75 559 ALA A O 1
ATOM 4406 N N . THR A 1 560 ? -1.830 0.619 3.052 1.00 69.06 560 THR A N 1
ATOM 4407 C CA . THR A 1 560 ? -0.825 -0.035 3.909 1.00 69.06 560 THR A CA 1
ATOM 4408 C C . THR A 1 560 ? 0.177 -0.896 3.137 1.00 69.06 560 THR A C 1
ATOM 4410 O O . THR A 1 560 ? 1.287 -1.082 3.623 1.00 69.06 560 THR A O 1
ATOM 4413 N N . LEU A 1 561 ? -0.146 -1.369 1.921 1.00 61.97 561 LEU A N 1
ATOM 4414 C CA . LEU A 1 561 ? 0.756 -2.226 1.123 1.00 61.97 561 LEU A CA 1
ATOM 4415 C C . LEU A 1 561 ? 2.136 -1.609 0.899 1.00 61.97 561 LEU A C 1
ATOM 4417 O O . LEU A 1 561 ? 3.127 -2.320 0.794 1.00 61.97 561 LEU A O 1
ATOM 4421 N N . PHE A 1 562 ? 2.215 -0.286 0.829 1.00 56.91 562 PHE A N 1
ATOM 4422 C CA . PHE A 1 562 ? 3.457 0.416 0.530 1.00 56.91 562 PHE A CA 1
ATOM 4423 C C . PHE A 1 562 ? 4.346 0.657 1.756 1.00 56.91 562 PHE A C 1
ATOM 4425 O O . PHE A 1 562 ? 5.491 1.066 1.593 1.00 56.91 562 PHE A O 1
ATOM 4432 N N . GLN A 1 563 ? 3.842 0.395 2.968 1.00 58.94 563 GLN A N 1
ATOM 4433 C CA . GLN A 1 563 ? 4.621 0.484 4.209 1.00 58.94 563 GLN A CA 1
ATOM 4434 C C . GLN A 1 563 ? 5.437 -0.794 4.465 1.00 58.94 563 GLN A C 1
ATOM 4436 O O . GLN A 1 563 ? 6.510 -0.718 5.057 1.00 58.94 563 GLN A O 1
ATOM 4441 N N . ASP A 1 564 ? 4.969 -1.938 3.950 1.00 53.84 564 ASP A N 1
ATOM 4442 C CA . ASP A 1 564 ? 5.574 -3.264 4.153 1.00 53.84 564 ASP A CA 1
ATOM 4443 C C . ASP A 1 564 ? 6.526 -3.691 3.012 1.00 53.84 564 ASP A C 1
ATOM 4445 O O . ASP A 1 564 ? 7.033 -4.817 2.995 1.00 53.84 564 ASP A O 1
ATOM 4449 N N . MET A 1 565 ? 6.771 -2.822 2.023 1.00 58.38 565 MET A N 1
ATOM 4450 C CA . MET A 1 565 ? 7.603 -3.156 0.864 1.00 58.38 565 MET A CA 1
ATOM 4451 C C . MET A 1 565 ? 9.107 -3.095 1.216 1.00 58.38 565 MET A C 1
ATOM 4453 O O . MET A 1 565 ? 9.574 -2.085 1.746 1.00 58.38 565 MET A O 1
ATOM 4457 N N . PRO A 1 566 ? 9.916 -4.125 0.896 1.00 54.00 566 PRO A N 1
ATOM 4458 C CA . PRO A 1 566 ? 11.365 -4.074 1.059 1.00 54.00 566 PRO A CA 1
ATOM 4459 C C . PRO A 1 566 ? 11.967 -2.972 0.176 1.00 54.00 566 PRO A C 1
ATOM 4461 O O . PRO A 1 566 ? 12.022 -3.090 -1.043 1.00 54.00 566 PRO A O 1
ATOM 4464 N N . MET A 1 567 ? 12.475 -1.912 0.803 1.00 53.72 567 MET A N 1
ATOM 4465 C CA . MET A 1 567 ? 13.017 -0.715 0.138 1.00 53.72 567 MET A CA 1
ATOM 4466 C C . MET A 1 567 ? 14.336 -0.935 -0.625 1.00 53.72 567 MET A C 1
ATOM 4468 O O . MET A 1 567 ? 14.901 0.013 -1.158 1.00 53.72 567 MET A O 1
ATOM 4472 N N . ARG A 1 568 ? 14.882 -2.159 -0.654 1.00 52.50 568 ARG A N 1
ATOM 4473 C CA . ARG A 1 568 ? 16.243 -2.429 -1.160 1.00 52.50 568 ARG A CA 1
ATOM 4474 C C . ARG A 1 568 ? 16.393 -2.293 -2.680 1.00 52.50 568 ARG A C 1
ATOM 4476 O O . ARG A 1 568 ? 17.518 -2.340 -3.162 1.00 52.50 568 ARG A O 1
ATOM 4483 N N . ASP A 1 569 ? 15.289 -2.114 -3.403 1.00 56.97 569 ASP A N 1
ATOM 4484 C CA . ASP A 1 569 ? 15.213 -2.375 -4.839 1.00 56.97 569 ASP A CA 1
ATOM 4485 C C . ASP A 1 569 ? 14.433 -1.323 -5.658 1.00 56.97 569 ASP A C 1
ATOM 4487 O O . ASP A 1 569 ? 14.292 -1.488 -6.867 1.00 56.97 569 ASP A O 1
ATOM 4491 N N . LEU A 1 570 ? 13.933 -0.245 -5.052 1.00 66.12 570 LEU A N 1
ATOM 4492 C CA . LEU A 1 570 ? 13.153 0.791 -5.748 1.00 66.12 570 LEU A CA 1
ATOM 4493 C C . LEU A 1 570 ? 14.020 2.009 -6.088 1.00 66.12 570 LEU A C 1
ATOM 4495 O O . LEU A 1 570 ? 14.858 2.409 -5.279 1.00 66.12 570 LEU A O 1
ATOM 4499 N N . THR A 1 571 ? 13.810 2.632 -7.253 1.00 71.12 571 THR A N 1
ATOM 4500 C CA . THR A 1 571 ? 14.434 3.936 -7.548 1.00 71.12 571 THR A CA 1
ATOM 4501 C C . THR A 1 571 ? 13.703 5.073 -6.828 1.00 71.12 571 THR A C 1
ATOM 4503 O O . THR A 1 571 ? 12.589 4.898 -6.333 1.00 71.12 571 THR A O 1
ATOM 4506 N N . ASN A 1 572 ? 14.303 6.269 -6.790 1.00 72.00 572 ASN A N 1
ATOM 4507 C CA . ASN A 1 572 ? 13.640 7.461 -6.244 1.00 72.00 572 ASN A CA 1
ATOM 4508 C C . ASN A 1 572 ? 12.305 7.754 -6.953 1.00 72.00 572 ASN A C 1
ATOM 4510 O O . ASN A 1 572 ? 11.312 8.015 -6.282 1.00 72.00 572 ASN A O 1
ATOM 4514 N N . ASP A 1 573 ? 12.253 7.611 -8.282 1.00 72.00 573 ASP A N 1
ATOM 4515 C CA . ASP A 1 573 ? 11.020 7.798 -9.064 1.00 72.00 573 ASP A CA 1
ATOM 4516 C C . ASP A 1 573 ? 9.924 6.783 -8.686 1.00 72.00 573 ASP A C 1
ATOM 4518 O O . ASP A 1 573 ? 8.733 7.120 -8.636 1.00 72.00 573 ASP A O 1
ATOM 4522 N N . ASP A 1 574 ? 10.320 5.536 -8.396 1.00 73.88 574 ASP A N 1
ATOM 4523 C CA . ASP A 1 574 ? 9.401 4.492 -7.940 1.00 73.88 574 ASP A CA 1
ATOM 4524 C C . ASP A 1 574 ? 8.845 4.843 -6.549 1.00 73.88 574 ASP A C 1
ATOM 4526 O O . ASP A 1 574 ? 7.634 4.766 -6.328 1.00 73.88 574 ASP A O 1
ATOM 4530 N N . MET A 1 575 ? 9.704 5.301 -5.630 1.00 75.56 575 MET A N 1
ATOM 4531 C CA . MET A 1 575 ? 9.295 5.738 -4.290 1.00 75.56 575 MET A CA 1
ATOM 4532 C C . MET A 1 575 ? 8.344 6.940 -4.334 1.00 75.56 575 MET A C 1
ATOM 4534 O O . MET A 1 575 ? 7.308 6.912 -3.668 1.00 75.56 575 MET A O 1
ATOM 4538 N N . ASP A 1 576 ? 8.649 7.961 -5.133 1.00 76.56 576 ASP A N 1
ATOM 4539 C CA . ASP A 1 576 ? 7.812 9.158 -5.277 1.00 76.56 576 ASP A CA 1
ATOM 4540 C C . ASP A 1 576 ? 6.429 8.802 -5.840 1.00 76.56 576 ASP A C 1
ATOM 4542 O O . ASP A 1 576 ? 5.393 9.238 -5.326 1.00 76.56 576 ASP A O 1
ATOM 4546 N N . SER A 1 577 ? 6.392 7.944 -6.863 1.00 77.12 577 SER A N 1
ATOM 4547 C CA . SER A 1 577 ? 5.143 7.461 -7.462 1.00 77.12 577 SER A CA 1
ATOM 4548 C C . SER A 1 577 ? 4.295 6.661 -6.468 1.00 77.12 577 SER A C 1
ATOM 4550 O O . SER A 1 577 ? 3.071 6.810 -6.433 1.00 77.12 577 SER A O 1
ATOM 4552 N N . ILE A 1 578 ? 4.934 5.827 -5.644 1.00 78.38 578 ILE A N 1
ATOM 4553 C CA . ILE A 1 578 ? 4.283 5.062 -4.576 1.00 78.38 578 ILE A CA 1
ATOM 4554 C C . ILE A 1 578 ? 3.706 5.995 -3.503 1.00 78.38 578 ILE A C 1
ATOM 4556 O O . ILE A 1 578 ? 2.554 5.825 -3.094 1.00 78.38 578 ILE A O 1
ATOM 4560 N N . GLN A 1 579 ? 4.473 6.992 -3.059 1.00 79.44 579 GLN A N 1
ATOM 4561 C CA . GLN A 1 579 ? 4.035 7.955 -2.047 1.00 79.44 579 GLN A CA 1
ATOM 4562 C C . GLN A 1 579 ? 2.833 8.773 -2.527 1.00 79.44 579 GLN A C 1
ATOM 4564 O O . GLN A 1 579 ? 1.850 8.907 -1.796 1.00 79.44 579 GLN A O 1
ATOM 4569 N N . GLU A 1 580 ? 2.861 9.263 -3.769 1.00 81.56 580 GLU A N 1
ATOM 4570 C CA . GLU A 1 580 ? 1.737 9.997 -4.358 1.00 81.56 580 GLU A CA 1
ATOM 4571 C C . GLU A 1 580 ? 0.490 9.122 -4.521 1.00 81.56 580 GLU A C 1
ATOM 4573 O O . GLU A 1 580 ? -0.621 9.580 -4.239 1.00 81.56 580 GLU A O 1
ATOM 4578 N N . LEU A 1 581 ? 0.649 7.855 -4.921 1.00 83.31 581 LEU A N 1
ATOM 4579 C CA . LEU A 1 581 ? -0.461 6.903 -4.980 1.00 83.31 581 LEU A CA 1
ATOM 4580 C C . LEU A 1 581 ? -1.081 6.673 -3.596 1.00 83.31 581 LEU A C 1
ATOM 4582 O O . LEU A 1 581 ? -2.306 6.678 -3.464 1.00 83.31 581 LEU A O 1
ATOM 4586 N N . ASN A 1 582 ? -0.251 6.518 -2.564 1.00 83.69 582 ASN A N 1
ATOM 4587 C CA . ASN A 1 582 ? -0.721 6.343 -1.194 1.00 83.69 582 ASN A CA 1
ATOM 4588 C C . ASN A 1 582 ? -1.462 7.588 -0.684 1.00 83.69 582 ASN A C 1
ATOM 4590 O O . ASN A 1 582 ? -2.555 7.480 -0.123 1.00 83.69 582 ASN A O 1
ATOM 4594 N N . ARG A 1 583 ? -0.917 8.781 -0.949 1.00 86.25 583 ARG A N 1
ATOM 4595 C CA . ARG A 1 583 ? -1.558 10.059 -0.618 1.00 86.25 583 ARG A CA 1
ATOM 4596 C C . ARG A 1 583 ? -2.929 10.172 -1.284 1.00 86.25 583 ARG A C 1
ATOM 4598 O O . ARG A 1 583 ? -3.895 10.540 -0.624 1.00 86.25 583 ARG A O 1
ATOM 4605 N N . PHE A 1 584 ? -3.024 9.819 -2.568 1.00 88.19 584 PHE A N 1
ATOM 4606 C CA . PHE A 1 584 ? -4.283 9.837 -3.314 1.00 88.19 584 PHE A CA 1
ATOM 4607 C C . PHE A 1 584 ? -5.322 8.876 -2.736 1.00 88.19 584 PHE A C 1
ATOM 4609 O O . PHE A 1 584 ? -6.444 9.287 -2.456 1.00 88.19 584 PHE A O 1
ATOM 4616 N N . ILE A 1 585 ? -4.963 7.609 -2.515 1.00 88.50 585 ILE A N 1
ATOM 4617 C CA . ILE A 1 585 ? -5.896 6.620 -1.954 1.00 88.50 585 ILE A CA 1
ATOM 4618 C C . ILE A 1 585 ? -6.332 7.027 -0.539 1.00 88.50 585 ILE A C 1
ATOM 4620 O O . ILE A 1 585 ? -7.511 6.903 -0.209 1.00 88.50 585 ILE A O 1
ATOM 4624 N N . SER A 1 586 ? -5.418 7.565 0.272 1.00 87.25 586 SER A N 1
ATOM 4625 C CA . SER A 1 586 ? -5.721 8.071 1.617 1.00 87.25 586 SER A CA 1
ATOM 4626 C C . SER A 1 586 ? -6.745 9.209 1.594 1.00 87.25 586 SER A C 1
ATOM 4628 O O . SER A 1 586 ? -7.668 9.215 2.407 1.00 87.25 586 SER A O 1
ATOM 4630 N N . GLU A 1 587 ? -6.649 10.123 0.626 1.00 88.06 587 GLU A N 1
ATOM 4631 C CA . GLU A 1 587 ? -7.639 11.188 0.425 1.00 88.06 587 GLU A CA 1
ATOM 4632 C C . GLU A 1 587 ? -9.023 10.630 0.074 1.00 88.06 587 GLU A C 1
ATOM 4634 O O . GLU A 1 587 ? -10.031 11.059 0.638 1.00 88.06 587 GLU A O 1
ATOM 4639 N N . LEU A 1 588 ? -9.085 9.627 -0.812 1.00 89.62 588 LEU A N 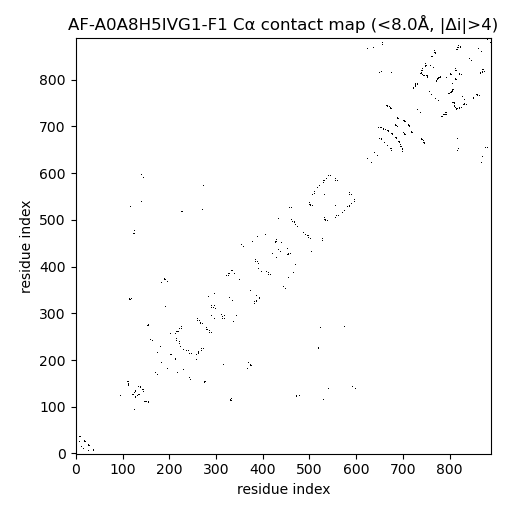1
ATOM 4640 C CA . LEU A 1 588 ? -10.345 8.966 -1.165 1.00 89.62 588 LEU A CA 1
ATOM 4641 C C . LEU A 1 588 ? -10.978 8.265 0.045 1.00 89.62 588 LEU A C 1
ATOM 4643 O O . LEU A 1 588 ? -12.199 8.318 0.216 1.00 89.62 588 LEU A O 1
ATOM 4647 N N . ILE A 1 589 ? -10.168 7.620 0.891 1.00 85.81 589 ILE A N 1
ATOM 4648 C CA . ILE A 1 589 ? -10.618 6.981 2.139 1.00 85.81 589 ILE A CA 1
ATOM 4649 C C . ILE A 1 589 ? -11.191 8.031 3.086 1.00 85.81 589 ILE A C 1
ATOM 4651 O O . ILE A 1 589 ? -12.301 7.852 3.588 1.00 85.81 589 ILE A O 1
ATOM 4655 N N . MET A 1 590 ? -10.462 9.127 3.305 1.00 83.81 590 MET A N 1
ATOM 4656 C CA . MET A 1 590 ? -10.884 10.224 4.174 1.00 83.81 590 MET A CA 1
ATOM 4657 C C . MET A 1 590 ? -12.217 10.808 3.695 1.00 83.81 590 MET A C 1
ATOM 4659 O O . MET A 1 590 ? -13.205 10.768 4.423 1.00 83.81 590 MET A O 1
ATOM 4663 N N . SER A 1 591 ? -12.283 11.204 2.425 1.00 82.50 591 SER A N 1
ATOM 4664 C CA . SER A 1 591 ? -13.480 11.743 1.772 1.00 82.50 591 SER A CA 1
ATOM 4665 C C . SER A 1 591 ? -14.691 10.793 1.833 1.00 82.50 591 SER A C 1
ATOM 4667 O O . SER A 1 591 ? -15.827 11.215 2.082 1.00 82.50 591 SER A O 1
ATOM 4669 N N . SER A 1 592 ? -14.469 9.487 1.640 1.00 81.75 592 SER A N 1
ATOM 4670 C CA . SER A 1 592 ? -15.528 8.470 1.751 1.00 81.75 592 SER A CA 1
ATOM 4671 C C . SER A 1 592 ? -16.015 8.305 3.184 1.00 81.75 592 SER A C 1
ATOM 4673 O O . SER A 1 592 ? -17.215 8.173 3.417 1.00 81.75 592 SER A O 1
ATOM 4675 N N . THR A 1 593 ? -15.091 8.319 4.147 1.00 79.56 593 THR A N 1
ATOM 4676 C CA . THR A 1 593 ? -15.399 8.170 5.573 1.00 79.56 593 THR A CA 1
ATOM 4677 C C . THR A 1 593 ? -16.263 9.333 6.049 1.00 79.56 593 THR A C 1
ATOM 4679 O O . THR A 1 593 ? -17.296 9.092 6.673 1.00 79.56 593 THR A O 1
ATOM 4682 N N . THR A 1 594 ? -15.929 10.566 5.653 1.00 73.12 594 THR A N 1
ATOM 4683 C CA . THR A 1 594 ? -16.741 11.761 5.931 1.00 73.12 594 THR A CA 1
ATOM 4684 C C . THR A 1 594 ? -18.147 11.637 5.344 1.00 73.12 594 THR A C 1
ATOM 4686 O O . THR A 1 594 ? -19.122 11.921 6.028 1.00 73.12 594 THR A O 1
ATOM 4689 N N . THR A 1 595 ? -18.293 11.129 4.115 1.00 66.19 595 THR A N 1
ATOM 4690 C CA . THR A 1 595 ? -19.612 10.943 3.475 1.00 66.19 595 THR A CA 1
ATOM 4691 C C . THR A 1 595 ? -20.475 9.895 4.187 1.00 66.19 595 THR A C 1
ATOM 4693 O O . THR A 1 595 ? -21.674 10.106 4.395 1.00 66.19 595 THR A O 1
ATOM 4696 N N . ILE A 1 596 ? -19.872 8.770 4.592 1.00 70.69 596 ILE A N 1
ATOM 4697 C CA . ILE A 1 596 ? -20.543 7.721 5.377 1.00 70.69 596 ILE A CA 1
ATOM 4698 C C . ILE A 1 596 ? -20.998 8.278 6.736 1.00 70.69 596 ILE A C 1
ATOM 4700 O O . ILE A 1 596 ? -22.099 7.970 7.197 1.00 70.69 596 ILE A O 1
ATOM 4704 N N . GLN A 1 597 ? -20.198 9.154 7.347 1.00 64.50 597 GLN A N 1
ATOM 4705 C CA . GLN A 1 597 ? -20.526 9.825 8.606 1.00 64.50 597 GLN A CA 1
ATOM 4706 C C . GLN A 1 597 ? -21.587 10.935 8.437 1.00 64.50 597 GLN A C 1
ATOM 4708 O O . GLN A 1 597 ? -22.491 11.032 9.262 1.00 64.50 597 GLN A O 1
ATOM 4713 N N . ALA A 1 598 ? -21.552 11.720 7.353 1.00 56.38 598 ALA A N 1
ATOM 4714 C CA . ALA A 1 598 ? -22.455 12.850 7.098 1.00 56.38 598 ALA A CA 1
ATOM 4715 C C . ALA A 1 598 ? -23.890 12.434 6.719 1.00 56.38 598 ALA A C 1
ATOM 4717 O O . ALA A 1 598 ? -24.850 13.077 7.147 1.00 56.38 598 ALA A O 1
ATOM 4718 N N . GLN A 1 599 ? -24.073 11.344 5.957 1.00 51.12 599 GLN A N 1
ATOM 4719 C CA . GLN A 1 599 ? -25.414 10.783 5.695 1.00 51.12 599 GLN A CA 1
ATOM 4720 C C . GLN A 1 599 ? -25.996 10.030 6.896 1.00 51.12 599 GLN A C 1
ATOM 4722 O O . GLN A 1 599 ? -27.208 9.827 6.964 1.00 51.12 599 GLN A O 1
ATOM 4727 N N . SER A 1 600 ? -25.167 9.708 7.887 1.00 46.59 600 SER A N 1
ATOM 4728 C CA . SER A 1 600 ? -25.598 9.226 9.203 1.00 46.59 600 SER A CA 1
ATOM 4729 C C . SER A 1 600 ? -26.009 10.390 10.125 1.00 46.59 600 SER A C 1
ATOM 4731 O O . SER A 1 600 ? -25.746 10.342 11.323 1.00 46.59 600 SER A O 1
ATOM 4733 N N . GLY A 1 601 ? -26.604 11.445 9.543 1.00 34.81 601 GLY A N 1
ATOM 4734 C CA . GLY A 1 601 ? -26.735 12.797 10.087 1.00 34.81 601 GLY A CA 1
ATOM 4735 C C . GLY A 1 601 ? -27.055 12.893 11.577 1.00 34.81 601 GLY A C 1
ATOM 4736 O O . GLY A 1 601 ? -27.841 12.114 12.107 1.00 34.81 601 GLY A O 1
ATOM 4737 N N . THR A 1 602 ? -26.446 13.906 12.204 1.00 32.56 602 THR A N 1
ATOM 4738 C CA . THR A 1 602 ? -26.662 14.440 13.555 1.00 32.56 602 THR A CA 1
ATOM 4739 C C . THR A 1 602 ? -27.814 13.778 14.304 1.00 32.56 602 THR A C 1
ATOM 4741 O O . THR A 1 602 ? -28.938 14.284 14.343 1.00 32.56 602 THR A O 1
ATOM 4744 N N . LEU A 1 603 ? -27.518 12.662 14.966 1.00 29.25 603 LEU A N 1
ATOM 4745 C CA . LEU A 1 603 ? -28.350 12.176 16.050 1.00 29.25 603 LEU A CA 1
ATOM 4746 C C . LEU A 1 603 ? -28.237 13.191 17.192 1.00 29.25 603 LEU A C 1
ATOM 4748 O O . LEU A 1 603 ? -27.426 13.063 18.104 1.00 29.25 603 LEU A O 1
ATOM 4752 N N . THR A 1 604 ? -29.117 14.192 17.183 1.00 28.86 604 THR A N 1
ATOM 4753 C CA . THR A 1 604 ? -29.749 14.563 18.446 1.00 28.86 604 THR A CA 1
ATOM 4754 C C . THR A 1 604 ? -30.531 13.329 18.867 1.00 28.86 604 THR A C 1
ATOM 4756 O O . THR A 1 604 ? -31.645 13.085 18.407 1.00 28.86 604 THR A O 1
ATOM 4759 N N . ILE A 1 605 ? -29.893 12.493 19.685 1.00 31.69 605 ILE A N 1
ATOM 4760 C CA . ILE A 1 605 ? -30.552 11.379 20.350 1.00 31.69 605 ILE A CA 1
ATOM 4761 C C . ILE A 1 605 ? -31.604 12.013 21.265 1.00 31.69 605 ILE A C 1
ATOM 4763 O O . ILE A 1 605 ? -31.311 12.418 22.386 1.00 31.69 605 ILE A O 1
ATOM 4767 N N . SER A 1 606 ? -32.846 12.137 20.790 1.00 27.48 606 SER A N 1
ATOM 4768 C CA . SER A 1 606 ? -33.962 12.080 21.728 1.00 27.48 606 SER A CA 1
ATOM 4769 C C . SER A 1 606 ? -33.964 10.668 22.310 1.00 27.48 606 SER A C 1
ATOM 4771 O O . SER A 1 606 ? -33.853 9.704 21.548 1.00 27.48 606 SER A O 1
ATOM 4773 N N . PRO A 1 607 ? -34.030 10.531 23.642 1.00 33.22 607 PRO A N 1
ATOM 4774 C CA . PRO A 1 607 ? -33.781 9.276 24.324 1.00 33.22 607 PRO A CA 1
ATOM 4775 C C . PRO A 1 607 ? -34.930 8.323 24.021 1.00 33.22 607 PRO A C 1
ATOM 4777 O O . PRO A 1 607 ? -35.986 8.396 24.640 1.00 33.22 607 PRO A O 1
ATOM 4780 N N . ASN A 1 608 ? -34.736 7.427 23.061 1.00 31.47 608 ASN A N 1
ATOM 4781 C CA . ASN A 1 608 ? -35.555 6.234 22.952 1.00 31.47 608 ASN A CA 1
ATOM 4782 C C . ASN A 1 608 ? -34.652 5.028 22.717 1.00 31.47 608 ASN A C 1
ATOM 4784 O O . ASN A 1 608 ? -34.089 4.854 21.644 1.00 31.47 608 ASN A O 1
ATOM 4788 N N . ALA A 1 609 ? -34.541 4.262 23.807 1.00 36.06 609 ALA A N 1
ATOM 4789 C CA . ALA A 1 609 ? -33.900 2.967 23.998 1.00 36.06 609 ALA A CA 1
ATOM 4790 C C . ALA A 1 609 ? -32.517 2.803 23.349 1.00 36.06 609 ALA A C 1
ATOM 4792 O O . ALA A 1 609 ? -32.400 2.397 22.193 1.00 36.06 609 ALA A O 1
ATOM 4793 N N . LYS A 1 610 ? -31.465 3.021 24.159 1.00 38.38 610 LYS A N 1
ATOM 4794 C CA . LYS A 1 610 ? -30.135 2.456 23.900 1.00 38.38 610 LYS A CA 1
ATOM 4795 C C . LYS A 1 610 ? -30.308 0.975 23.516 1.00 38.38 610 LYS A C 1
ATOM 4797 O O . LYS A 1 610 ? -30.990 0.259 24.259 1.00 38.38 610 LYS A O 1
ATOM 4802 N N . PRO A 1 611 ? -29.735 0.491 22.400 1.00 38.59 611 PRO A N 1
ATOM 4803 C CA . PRO A 1 611 ? -29.595 -0.943 22.208 1.00 38.59 611 PRO A CA 1
ATOM 4804 C C . PRO A 1 611 ? -28.822 -1.487 23.412 1.00 38.59 611 PRO A C 1
ATOM 4806 O O . PRO A 1 611 ? -27.733 -1.019 23.726 1.00 38.59 611 PRO A O 1
ATOM 4809 N N . THR A 1 612 ? -29.416 -2.426 24.141 1.00 37.72 612 THR A N 1
ATOM 4810 C CA . THR A 1 612 ? -28.751 -3.071 25.272 1.00 37.72 612 THR A CA 1
ATOM 4811 C C . THR A 1 612 ? -27.635 -3.950 24.723 1.00 37.72 612 THR A C 1
ATOM 4813 O O . THR A 1 612 ? -27.890 -5.060 24.246 1.00 37.72 612 THR A O 1
ATOM 4816 N N . HIS A 1 613 ? -26.404 -3.454 24.757 1.00 49.88 613 HIS A N 1
ATOM 4817 C CA . HIS A 1 613 ? -25.227 -4.297 24.641 1.00 49.88 613 HIS A CA 1
ATOM 4818 C C . HIS A 1 613 ? -25.182 -5.195 25.886 1.00 49.88 613 HIS A C 1
ATOM 4820 O O . HIS A 1 613 ? -25.361 -4.736 27.013 1.00 49.88 613 HIS A O 1
ATOM 4826 N N . GLY A 1 614 ? -25.061 -6.508 25.684 1.00 48.19 614 GLY A N 1
ATOM 4827 C CA . GLY A 1 614 ? -25.020 -7.470 26.784 1.00 48.19 614 GLY A CA 1
ATOM 4828 C C . GLY A 1 614 ? -23.704 -7.357 27.548 1.00 48.19 614 GLY A C 1
ATOM 4829 O O . GLY A 1 614 ? -22.771 -8.095 27.252 1.00 48.19 614 GLY A O 1
ATOM 4830 N N . HIS A 1 615 ? -23.630 -6.443 28.514 1.00 59.34 615 HIS A N 1
ATOM 4831 C CA . HIS A 1 615 ? -22.469 -6.225 29.381 1.00 59.34 615 HIS A CA 1
ATOM 4832 C C . HIS A 1 615 ? -22.502 -7.148 30.607 1.00 59.34 615 HIS A C 1
ATOM 4834 O O . HIS A 1 615 ? -22.470 -6.695 31.746 1.00 59.34 615 HIS A O 1
ATOM 4840 N N . GLU A 1 616 ? -22.595 -8.461 30.385 1.00 59.00 616 GLU A N 1
ATOM 4841 C CA . GLU A 1 616 ? -22.550 -9.447 31.469 1.00 59.00 616 GLU A CA 1
ATOM 4842 C C . GLU A 1 616 ? -21.460 -10.488 31.210 1.00 59.00 616 GLU A C 1
ATOM 4844 O O . GLU A 1 616 ? -21.565 -11.338 30.318 1.00 59.00 616 GLU A O 1
ATOM 4849 N N . LEU A 1 617 ? -20.424 -10.463 32.050 1.00 63.09 617 LEU A N 1
ATOM 4850 C CA . LEU A 1 617 ? -19.537 -11.601 32.253 1.00 63.09 617 LEU A CA 1
ATOM 4851 C C . LEU A 1 617 ? -20.354 -12.682 32.977 1.00 63.09 617 LEU A C 1
ATOM 4853 O O . LEU A 1 617 ? -20.463 -12.667 34.197 1.00 63.09 617 LEU A O 1
ATOM 4857 N N . LYS A 1 618 ? -20.999 -13.582 32.223 1.00 63.12 618 LYS A N 1
ATOM 4858 C CA . LYS A 1 618 ? -21.834 -14.684 32.746 1.00 63.12 618 LYS A CA 1
ATOM 4859 C C . LYS A 1 618 ? -21.018 -15.666 33.602 1.00 63.12 618 LYS A C 1
ATOM 4861 O O . LYS A 1 618 ? -20.604 -16.705 33.092 1.00 63.12 618 LYS A O 1
ATOM 4866 N N . ASP A 1 619 ? -20.755 -15.315 34.859 1.00 71.62 619 ASP A N 1
ATOM 4867 C CA . ASP A 1 619 ? -19.984 -16.083 35.852 1.00 71.62 619 ASP A CA 1
ATOM 4868 C C . ASP A 1 619 ? -18.575 -16.512 35.386 1.00 71.62 619 ASP A C 1
ATOM 4870 O O . ASP A 1 619 ? -18.005 -17.486 35.881 1.00 71.62 619 ASP A O 1
ATOM 4874 N N . LYS A 1 620 ? -18.003 -15.792 34.416 1.00 80.00 620 LYS A N 1
ATOM 4875 C CA . LYS A 1 620 ? -16.675 -16.044 33.841 1.00 80.00 620 LYS A CA 1
ATOM 4876 C C . LYS A 1 620 ? -15.714 -14.930 34.226 1.00 80.00 620 LYS A C 1
ATOM 4878 O O . LYS A 1 620 ? -16.107 -13.768 34.270 1.00 80.00 620 LYS A O 1
ATOM 4883 N N . THR A 1 621 ? -14.444 -15.265 34.435 1.00 84.56 621 THR A N 1
ATOM 4884 C CA . THR A 1 621 ? -13.390 -14.241 34.509 1.00 84.56 621 THR A CA 1
ATOM 4885 C C . THR A 1 621 ? -13.226 -13.548 33.146 1.00 84.56 621 THR A C 1
ATOM 4887 O O . THR A 1 621 ? -13.562 -14.157 32.122 1.00 84.56 621 THR A O 1
ATOM 4890 N N . PRO A 1 622 ? -12.682 -12.317 33.084 1.00 84.50 622 PRO A N 1
ATOM 4891 C CA . PRO A 1 622 ? -12.353 -11.655 31.816 1.00 84.50 622 PRO A CA 1
ATOM 4892 C C . PRO A 1 622 ? -11.580 -12.565 30.846 1.00 84.50 622 PRO A C 1
ATOM 4894 O O . PRO A 1 622 ? -11.977 -12.736 29.693 1.00 84.50 622 PRO A O 1
ATOM 4897 N N . LEU A 1 623 ? -10.559 -13.270 31.346 1.00 84.19 623 LEU A N 1
ATOM 4898 C CA . LEU A 1 623 ? -9.741 -14.196 30.554 1.00 84.19 623 LEU A CA 1
ATOM 4899 C C . LEU A 1 623 ? -10.543 -15.382 29.984 1.00 84.19 623 LEU A C 1
ATOM 4901 O O . LEU A 1 623 ? -10.359 -15.782 28.832 1.00 84.19 623 LEU A O 1
ATOM 4905 N N . GLN A 1 624 ? -11.480 -15.925 30.766 1.00 84.56 624 GLN A N 1
ATOM 4906 C CA . GLN A 1 624 ? -12.386 -16.987 30.315 1.00 84.56 624 GLN A CA 1
ATOM 4907 C C . GLN A 1 624 ? -13.418 -16.489 29.298 1.00 84.56 624 GLN A C 1
ATOM 4909 O O . GLN A 1 624 ? -13.892 -17.274 28.476 1.00 84.56 624 GLN A O 1
ATOM 4914 N N . ALA A 1 625 ? -13.806 -15.215 29.365 1.00 83.69 625 ALA A N 1
ATOM 4915 C CA . ALA A 1 625 ? -14.758 -14.620 28.436 1.00 83.69 625 ALA A CA 1
ATOM 4916 C C . ALA A 1 625 ? -14.140 -14.347 27.053 1.00 83.69 625 ALA A C 1
ATOM 4918 O O . ALA A 1 625 ? -14.859 -14.421 26.058 1.00 83.69 625 ALA A O 1
ATOM 4919 N N . MET A 1 626 ? -12.827 -14.102 26.979 1.00 81.38 626 MET A N 1
ATOM 4920 C CA . MET A 1 626 ? -12.105 -13.872 25.717 1.00 81.38 626 MET A CA 1
ATOM 4921 C C . MET A 1 626 ? -11.858 -15.145 24.896 1.00 81.38 626 MET A C 1
ATOM 4923 O O . MET A 1 626 ? -11.675 -15.072 23.682 1.00 81.38 626 MET A O 1
ATOM 4927 N N . SER A 1 627 ? -11.855 -16.317 25.533 1.00 79.12 627 SER A N 1
ATOM 4928 C CA . SER A 1 627 ? -11.575 -17.590 24.860 1.00 79.12 627 SER A CA 1
ATOM 4929 C C . SER A 1 627 ? -12.858 -18.239 24.318 1.00 79.12 627 SER A C 1
ATOM 4931 O O . SER A 1 627 ? -13.862 -18.348 25.027 1.00 79.12 627 SER A O 1
ATOM 4933 N N . HIS A 1 628 ? -12.835 -18.708 23.065 1.00 75.44 628 HIS A N 1
ATOM 4934 C CA . HIS A 1 628 ? -13.928 -19.490 22.476 1.00 75.44 628 HIS A CA 1
ATOM 4935 C C . HIS A 1 628 ? -13.622 -20.992 22.551 1.00 75.44 628 HIS A C 1
ATOM 4937 O O . HIS A 1 628 ? -12.581 -21.433 22.071 1.00 75.44 628 HIS A O 1
ATOM 4943 N N . GLY A 1 629 ? -14.548 -21.783 23.101 1.00 71.88 629 GLY A N 1
ATOM 4944 C CA . GLY A 1 629 ? -14.381 -23.231 23.276 1.00 71.88 629 GLY A CA 1
ATOM 4945 C C . GLY A 1 629 ? -13.959 -23.632 24.694 1.00 71.88 629 GLY A C 1
ATOM 4946 O O . GLY A 1 629 ? -14.227 -22.917 25.657 1.00 71.88 629 GLY A O 1
ATOM 4947 N N . ASP A 1 630 ? -13.362 -24.816 24.819 1.00 78.44 630 ASP A N 1
ATOM 4948 C CA . ASP A 1 630 ? -12.895 -25.441 26.066 1.00 78.44 630 ASP A CA 1
ATOM 4949 C C . ASP A 1 630 ? -11.424 -25.131 26.397 1.00 78.44 630 ASP A C 1
ATOM 4951 O O . ASP A 1 630 ? -10.973 -25.373 27.518 1.00 78.44 630 ASP A O 1
ATOM 4955 N N . VAL A 1 631 ? -10.684 -24.562 25.445 1.00 78.88 631 VAL A N 1
ATOM 4956 C CA . VAL A 1 631 ? -9.300 -24.123 25.631 1.00 78.88 631 VAL A CA 1
ATOM 4957 C C . VAL A 1 631 ? -9.287 -22.658 26.059 1.00 78.88 631 VAL A C 1
ATOM 4959 O O . VAL A 1 631 ? -9.754 -21.790 25.327 1.00 78.88 631 VAL A O 1
ATOM 4962 N N . VAL A 1 632 ? -8.734 -22.387 27.243 1.00 79.94 632 VAL A N 1
ATOM 4963 C CA . VAL A 1 632 ? -8.580 -21.034 27.798 1.00 79.94 632 VAL A CA 1
ATOM 4964 C C . VAL A 1 632 ? -7.095 -20.692 27.879 1.00 79.94 632 VAL A C 1
ATOM 4966 O O . VAL A 1 632 ? -6.272 -21.559 28.190 1.00 79.94 632 VAL A O 1
ATOM 4969 N N . LEU A 1 633 ? -6.755 -19.432 27.604 1.00 85.62 633 LEU A N 1
ATOM 4970 C CA . LEU A 1 633 ? -5.405 -18.912 27.819 1.00 85.62 633 LEU A CA 1
ATOM 4971 C C . LEU A 1 633 ? -4.961 -19.119 29.274 1.00 85.62 633 LEU A C 1
ATOM 4973 O O . LEU A 1 633 ? -5.760 -19.061 30.211 1.00 85.62 633 LEU A O 1
ATOM 4977 N N . ARG A 1 634 ? -3.668 -19.390 29.464 1.00 86.75 634 ARG A N 1
ATOM 4978 C CA . ARG A 1 634 ? -3.092 -19.545 30.801 1.00 86.75 634 ARG A CA 1
ATOM 4979 C C . ARG A 1 634 ? -2.830 -18.166 31.394 1.00 86.75 634 ARG A C 1
ATOM 4981 O O . ARG A 1 634 ? -2.135 -17.368 30.777 1.00 86.75 634 ARG A O 1
ATOM 4988 N N . GLY A 1 635 ? -3.374 -17.938 32.584 1.00 89.44 635 GLY A N 1
ATOM 4989 C CA . GLY A 1 635 ? -3.074 -16.760 33.389 1.00 89.44 635 GLY A CA 1
ATOM 4990 C C . GLY A 1 635 ? -1.687 -16.810 34.038 1.00 89.44 635 GLY A C 1
ATOM 4991 O O . GLY A 1 635 ? -0.884 -17.710 33.772 1.00 89.44 635 GLY A O 1
ATOM 4992 N N . ILE A 1 636 ? -1.439 -15.857 34.929 1.00 95.25 636 ILE A N 1
ATOM 4993 C CA . ILE A 1 636 ? -0.211 -15.648 35.683 1.00 95.25 636 ILE A CA 1
ATOM 4994 C C . ILE A 1 636 ? 0.148 -16.942 36.436 1.00 95.25 636 ILE A C 1
ATOM 4996 O O . ILE A 1 636 ? -0.651 -17.463 37.228 1.00 95.25 636 ILE A O 1
ATOM 5000 N N . PRO A 1 637 ? 1.352 -17.496 36.213 1.00 94.62 637 PRO A N 1
ATOM 5001 C CA . PRO A 1 637 ? 1.757 -18.742 36.843 1.00 94.62 637 PRO A CA 1
ATOM 5002 C C . PRO A 1 637 ? 1.942 -18.586 38.357 1.00 94.62 637 PRO A C 1
ATOM 5004 O O . PRO A 1 637 ? 2.425 -17.574 38.864 1.00 94.62 637 PRO A O 1
ATOM 5007 N N . LYS A 1 638 ? 1.604 -19.645 39.102 1.00 93.25 638 LYS A N 1
ATOM 5008 C CA . LYS A 1 638 ? 1.974 -19.779 40.517 1.00 93.25 638 LYS A CA 1
ATOM 5009 C C . LYS A 1 638 ? 3.281 -20.548 40.628 1.00 93.25 638 LYS A C 1
ATOM 5011 O O . LYS A 1 638 ? 3.406 -21.638 40.071 1.00 93.25 638 LYS A O 1
ATOM 5016 N N . HIS A 1 639 ? 4.217 -20.007 41.396 1.00 95.00 639 HIS A N 1
ATOM 5017 C CA . HIS A 1 639 ? 5.529 -20.606 41.607 1.00 95.00 639 HIS A CA 1
ATOM 5018 C C . HIS A 1 639 ? 5.607 -21.284 42.983 1.00 95.00 639 HIS A C 1
ATOM 5020 O O . HIS A 1 639 ? 5.054 -20.757 43.951 1.00 95.00 639 HIS A O 1
ATOM 5026 N N . PRO A 1 640 ? 6.254 -22.458 43.087 1.00 92.19 640 PRO A N 1
ATOM 5027 C CA . PRO A 1 640 ? 6.334 -23.212 44.339 1.00 92.19 640 PRO A CA 1
ATOM 5028 C C . PRO A 1 640 ? 7.292 -22.599 45.372 1.00 92.19 640 PRO A C 1
ATOM 5030 O O . PRO A 1 640 ? 7.195 -22.929 46.552 1.00 92.19 640 PRO A O 1
ATOM 5033 N N . ASP A 1 641 ? 8.214 -21.734 44.946 1.00 95.94 641 ASP A N 1
ATOM 5034 C CA . ASP A 1 641 ? 9.246 -21.140 45.792 1.00 95.94 641 ASP A CA 1
ATOM 5035 C C . ASP A 1 641 ? 9.695 -19.764 45.264 1.00 95.94 641 ASP A C 1
ATOM 5037 O O . ASP A 1 641 ? 9.460 -19.405 44.107 1.00 95.94 641 ASP A O 1
ATOM 5041 N N . PHE A 1 642 ? 10.372 -18.989 46.115 1.00 97.31 642 PHE A N 1
ATOM 5042 C CA . PHE A 1 642 ? 10.834 -17.646 45.759 1.00 97.31 642 PHE A CA 1
ATOM 5043 C C . PHE A 1 642 ? 11.904 -17.631 44.662 1.00 97.31 642 PHE A C 1
ATOM 5045 O O . PHE A 1 642 ? 11.973 -16.667 43.903 1.00 97.31 642 PHE A O 1
ATOM 5052 N N . ALA A 1 643 ? 12.742 -18.666 44.549 1.00 95.94 643 ALA A N 1
ATOM 5053 C CA . ALA A 1 643 ? 13.794 -18.697 43.539 1.00 95.94 643 ALA A CA 1
ATOM 5054 C C . ALA A 1 643 ? 13.212 -18.910 42.135 1.00 95.94 643 ALA A C 1
ATOM 5056 O O . ALA A 1 643 ? 13.608 -18.204 41.207 1.00 95.94 643 ALA A O 1
ATOM 5057 N N . SER A 1 644 ? 12.239 -19.813 41.983 1.00 96.50 644 SER A N 1
ATOM 5058 C CA . SER A 1 644 ? 11.545 -20.024 40.709 1.00 96.50 644 SER A CA 1
ATOM 5059 C C . SER A 1 644 ? 10.697 -18.818 40.294 1.00 96.50 644 SER A C 1
ATOM 5061 O O . SER A 1 644 ? 10.715 -18.451 39.120 1.00 96.50 644 SER A O 1
ATOM 5063 N N . GLN A 1 645 ? 10.036 -18.138 41.239 1.00 97.69 645 GLN A N 1
ATOM 5064 C CA . GLN A 1 645 ? 9.328 -16.882 40.960 1.00 97.69 645 GLN A CA 1
ATOM 5065 C C . GLN A 1 645 ? 10.280 -15.764 40.521 1.00 97.69 645 GLN A C 1
ATOM 5067 O O . GLN A 1 645 ? 10.003 -15.050 39.559 1.00 97.69 645 GLN A O 1
ATOM 5072 N N . ARG A 1 646 ? 11.417 -15.624 41.209 1.00 97.75 646 ARG A N 1
ATOM 5073 C CA . ARG A 1 646 ? 12.440 -14.624 40.893 1.00 97.75 646 ARG A CA 1
ATOM 5074 C C . ARG A 1 646 ? 13.010 -14.841 39.496 1.00 97.75 646 ARG A C 1
ATOM 5076 O O . ARG A 1 646 ? 13.088 -13.892 38.728 1.00 97.75 646 ARG A O 1
ATOM 5083 N N . GLN A 1 647 ? 13.374 -16.077 39.154 1.00 97.69 647 GLN A N 1
ATOM 5084 C CA . GLN A 1 647 ? 13.879 -16.405 37.819 1.00 97.69 647 GLN A CA 1
ATOM 5085 C C . GLN A 1 647 ? 12.865 -16.016 36.735 1.00 97.69 647 GLN A C 1
ATOM 5087 O O . GLN A 1 647 ? 13.220 -15.314 35.792 1.00 97.69 647 GLN A O 1
ATOM 5092 N N . TRP A 1 648 ? 11.598 -16.392 36.919 1.00 97.94 648 TRP A N 1
ATOM 5093 C CA . TRP A 1 648 ? 10.514 -16.042 36.002 1.00 97.94 648 TRP A CA 1
ATOM 5094 C C . TRP A 1 648 ? 10.363 -14.521 35.820 1.00 97.94 648 TRP A C 1
ATOM 5096 O O . TRP A 1 648 ? 10.383 -14.032 34.692 1.00 97.94 648 TRP A O 1
ATOM 5106 N N . GLN A 1 649 ? 10.330 -13.746 36.910 1.00 98.19 649 GLN A N 1
ATOM 5107 C CA . GLN A 1 649 ? 10.252 -12.280 36.841 1.00 98.19 649 GLN A CA 1
ATOM 5108 C C . GLN A 1 649 ? 11.418 -11.661 36.052 1.00 98.19 649 GLN A C 1
ATOM 5110 O O . GLN A 1 649 ? 11.213 -10.726 35.278 1.00 98.19 649 GLN A O 1
ATOM 5115 N N . LEU A 1 650 ? 12.641 -12.169 36.235 1.00 98.44 650 LEU A N 1
ATOM 5116 C CA . LEU A 1 650 ? 13.830 -11.644 35.559 1.00 98.44 650 LEU A CA 1
ATOM 5117 C C . LEU A 1 650 ? 13.867 -11.993 34.070 1.00 98.44 650 LEU A C 1
ATOM 5119 O O . LEU A 1 650 ? 14.304 -11.169 33.264 1.00 98.44 650 LEU A O 1
ATOM 5123 N N . GLU A 1 651 ? 13.408 -13.186 33.691 1.00 98.50 651 GLU A N 1
ATOM 5124 C CA . GLU A 1 651 ? 13.284 -13.581 32.284 1.00 98.50 651 GLU A CA 1
ATOM 5125 C C . GLU A 1 651 ? 12.302 -12.668 31.553 1.00 98.50 651 GLU A C 1
ATOM 5127 O O . GLU A 1 651 ? 12.626 -12.118 30.499 1.00 98.50 651 GLU A O 1
ATOM 5132 N N . HIS A 1 652 ? 11.137 -12.444 32.155 1.00 98.50 652 HIS A N 1
ATOM 5133 C CA . HIS A 1 652 ? 10.090 -11.583 31.614 1.00 98.50 652 HIS A CA 1
ATOM 5134 C C . HIS A 1 652 ? 10.539 -10.117 31.540 1.00 98.50 652 HIS A C 1
ATOM 5136 O O . HIS A 1 652 ? 10.288 -9.428 30.552 1.00 98.50 652 HIS A O 1
ATOM 5142 N N . MET A 1 653 ? 11.318 -9.657 32.520 1.00 98.44 653 MET A N 1
ATOM 5143 C CA . MET A 1 653 ? 11.961 -8.345 32.482 1.00 98.44 653 MET A CA 1
ATOM 5144 C C . MET A 1 653 ? 12.983 -8.201 31.353 1.00 98.44 653 MET A C 1
ATOM 5146 O O . MET A 1 653 ? 13.008 -7.172 30.676 1.00 98.44 653 MET A O 1
ATOM 5150 N N . ALA A 1 654 ? 13.823 -9.209 31.115 1.00 98.31 654 ALA A N 1
ATOM 5151 C CA . ALA A 1 654 ? 14.771 -9.177 30.007 1.00 98.31 654 ALA A CA 1
ATOM 5152 C C . ALA A 1 654 ? 14.053 -9.194 28.643 1.00 98.31 654 ALA A C 1
ATOM 5154 O O . ALA A 1 654 ? 14.460 -8.459 27.739 1.00 98.31 654 ALA A O 1
ATOM 5155 N N . ALA A 1 655 ? 12.967 -9.962 28.510 1.00 98.38 655 ALA A N 1
ATOM 5156 C CA . ALA A 1 655 ? 12.114 -9.963 27.322 1.00 98.38 655 ALA A CA 1
ATOM 5157 C C . ALA A 1 655 ? 11.454 -8.593 27.083 1.00 98.38 655 ALA A C 1
ATOM 5159 O O . ALA A 1 655 ? 11.522 -8.076 25.969 1.00 98.38 655 ALA A O 1
ATOM 5160 N N . ALA A 1 656 ? 10.916 -7.947 28.125 1.00 98.38 656 ALA A N 1
ATOM 5161 C CA . ALA A 1 656 ? 10.309 -6.614 28.035 1.00 98.38 656 ALA A CA 1
ATOM 5162 C C . ALA A 1 656 ? 11.250 -5.556 27.452 1.00 98.38 656 ALA A C 1
ATOM 5164 O O . ALA A 1 656 ? 10.869 -4.821 26.541 1.00 98.38 656 ALA A O 1
ATOM 5165 N N . PHE A 1 657 ? 12.511 -5.528 27.882 1.00 97.88 657 PHE A N 1
ATOM 5166 C CA . PHE A 1 657 ? 13.492 -4.626 27.281 1.00 97.88 657 PHE A CA 1
ATOM 5167 C C . PHE A 1 657 ? 13.758 -4.919 25.806 1.00 97.88 657 PHE A C 1
ATOM 5169 O O . PHE A 1 657 ? 13.902 -3.995 25.002 1.00 97.88 657 PHE A O 1
ATOM 5176 N N . ARG A 1 658 ? 13.850 -6.192 25.424 1.00 97.19 658 ARG A N 1
ATOM 5177 C CA . ARG A 1 658 ? 14.107 -6.552 24.026 1.00 97.19 658 ARG A CA 1
ATOM 5178 C C . ARG A 1 658 ? 12.921 -6.228 23.130 1.00 97.19 658 ARG A C 1
ATOM 5180 O O . ARG A 1 658 ? 13.135 -5.676 22.051 1.00 97.19 658 ARG A O 1
ATOM 5187 N N . HIS A 1 659 ? 11.707 -6.428 23.629 1.00 97.38 659 HIS A N 1
ATOM 5188 C CA . HIS A 1 659 ? 10.496 -5.971 22.965 1.00 97.38 659 HIS A CA 1
ATOM 5189 C C . HIS A 1 659 ? 10.522 -4.447 22.762 1.00 97.38 659 HIS A C 1
ATOM 5191 O O . HIS A 1 659 ? 10.401 -3.972 21.634 1.00 97.38 659 HIS A O 1
ATOM 5197 N N . TRP A 1 660 ? 10.820 -3.668 23.808 1.00 97.06 660 TRP A N 1
ATOM 5198 C CA . TRP A 1 660 ? 10.960 -2.206 23.711 1.00 97.06 660 TRP A CA 1
ATOM 5199 C C . TRP A 1 660 ? 12.044 -1.753 22.729 1.00 97.06 660 TRP A C 1
ATOM 5201 O O . TRP A 1 660 ? 11.914 -0.705 22.097 1.00 97.06 660 TRP A O 1
ATOM 5211 N N . HIS A 1 661 ? 13.116 -2.531 22.564 1.00 95.50 661 HIS A N 1
ATOM 5212 C CA . HIS A 1 661 ? 14.095 -2.271 21.516 1.00 95.50 661 HIS A CA 1
ATOM 5213 C C . HIS A 1 661 ? 13.488 -2.392 20.115 1.00 95.50 661 HIS A C 1
ATOM 5215 O O . HIS A 1 661 ? 13.745 -1.516 19.287 1.00 95.50 661 HIS A O 1
ATOM 5221 N N . ARG A 1 662 ? 12.682 -3.424 19.851 1.00 95.25 662 ARG A N 1
ATOM 5222 C CA . ARG A 1 662 ? 12.037 -3.614 18.542 1.00 95.25 662 ARG A CA 1
ATOM 5223 C C . ARG A 1 662 ? 10.969 -2.568 18.256 1.00 95.25 662 ARG A C 1
ATOM 5225 O O . ARG A 1 662 ? 10.861 -2.126 17.119 1.00 95.25 662 ARG A O 1
ATOM 5232 N N . GLU A 1 663 ? 10.253 -2.122 19.283 1.00 94.69 663 GLU A N 1
ATOM 5233 C CA . GLU A 1 663 ? 9.270 -1.037 19.168 1.00 94.69 663 GLU A CA 1
ATOM 5234 C C . GLU A 1 663 ? 9.919 0.358 19.045 1.00 94.69 663 GLU A C 1
ATOM 5236 O O . GLU A 1 663 ? 9.225 1.358 18.869 1.00 94.69 663 GLU A O 1
ATOM 5241 N N . GLY A 1 664 ? 11.253 0.450 19.126 1.00 94.88 664 GLY A N 1
ATOM 5242 C CA . GLY A 1 664 ? 11.984 1.705 18.955 1.00 94.88 664 GLY A CA 1
ATOM 5243 C C . GLY A 1 664 ? 11.931 2.639 20.167 1.00 94.88 664 GLY A C 1
ATOM 5244 O O . GLY A 1 664 ? 12.081 3.847 20.009 1.00 94.88 664 GLY A O 1
ATOM 5245 N N . TYR A 1 665 ? 11.733 2.117 21.383 1.00 95.62 665 TYR A N 1
ATOM 5246 C CA . TYR A 1 665 ? 11.628 2.934 22.606 1.00 95.62 665 TYR A CA 1
ATOM 5247 C C . TYR A 1 665 ? 12.989 3.308 23.222 1.00 95.62 665 TYR A C 1
ATOM 5249 O O . TYR A 1 665 ? 13.051 4.001 24.237 1.00 95.62 665 TYR A O 1
ATOM 5257 N N . VAL A 1 666 ? 14.090 2.827 22.638 1.00 93.31 666 VAL A N 1
ATOM 5258 C CA . VAL A 1 666 ? 15.448 3.024 23.162 1.00 93.31 666 VAL A CA 1
ATOM 5259 C C . VAL A 1 666 ? 15.918 4.461 22.937 1.00 93.31 666 VAL A C 1
ATOM 5261 O O . VAL A 1 666 ? 16.023 4.914 21.803 1.00 93.31 666 VAL A O 1
ATOM 5264 N N . GLU A 1 667 ? 16.317 5.130 24.017 1.00 90.50 667 GLU A N 1
ATOM 5265 C CA . GLU A 1 667 ? 16.919 6.469 24.002 1.00 90.50 667 GLU A CA 1
ATOM 5266 C C . GLU A 1 667 ? 18.251 6.430 24.774 1.00 90.50 667 GLU A C 1
ATOM 5268 O O . GLU A 1 667 ? 18.332 6.729 25.969 1.00 90.50 667 GLU A O 1
ATOM 5273 N N . GLY A 1 668 ? 19.317 5.983 24.105 1.00 89.81 668 GLY A N 1
ATOM 5274 C CA . GLY A 1 668 ? 20.652 5.888 24.701 1.00 89.81 668 GLY A CA 1
ATOM 5275 C C . GLY A 1 668 ? 20.701 4.992 25.948 1.00 89.81 668 GLY A C 1
ATOM 5276 O O . GLY A 1 668 ? 20.575 3.774 25.849 1.00 89.81 668 GLY A O 1
ATOM 5277 N N . ILE A 1 669 ? 20.948 5.596 27.119 1.00 89.75 669 ILE A N 1
ATOM 5278 C CA . ILE A 1 669 ? 21.057 4.906 28.424 1.00 89.75 669 ILE A CA 1
ATOM 5279 C C . ILE A 1 669 ? 19.856 5.161 29.351 1.00 89.75 669 ILE A C 1
ATOM 5281 O O . ILE A 1 669 ? 19.906 4.799 30.531 1.00 89.75 669 ILE A O 1
ATOM 5285 N N . SER A 1 670 ? 18.822 5.832 28.845 1.00 88.69 670 SER A N 1
ATOM 5286 C CA . SER A 1 670 ? 17.628 6.198 29.602 1.00 88.69 670 SER A CA 1
ATOM 5287 C C . SER A 1 670 ? 16.591 5.080 29.599 1.00 88.69 670 SER A C 1
ATOM 5289 O O . SER A 1 670 ? 16.402 4.397 28.595 1.00 88.69 670 SER A O 1
ATOM 5291 N N . GLY A 1 671 ? 15.873 4.948 30.713 1.00 92.00 671 GLY A N 1
ATOM 5292 C CA . GLY A 1 671 ? 14.779 3.998 30.887 1.00 92.00 671 GLY A CA 1
ATOM 5293 C C . GLY A 1 671 ? 15.120 2.829 31.809 1.00 92.00 671 GLY A C 1
ATOM 5294 O O . GLY A 1 671 ? 16.246 2.316 31.843 1.00 92.00 671 GLY A O 1
ATOM 5295 N N . HIS A 1 672 ? 14.113 2.439 32.584 1.00 93.94 672 HIS A N 1
ATOM 5296 C CA . HIS A 1 672 ? 14.202 1.521 33.703 1.00 93.94 672 HIS A CA 1
ATOM 5297 C C . HIS A 1 672 ? 12.954 0.655 33.781 1.00 93.94 672 HIS A C 1
ATOM 5299 O O . HIS A 1 672 ? 11.821 1.127 33.674 1.00 93.94 672 HIS A O 1
ATOM 5305 N N . ILE A 1 673 ? 13.190 -0.621 34.045 1.00 97.69 673 ILE A N 1
ATOM 5306 C CA . ILE A 1 673 ? 12.188 -1.532 34.576 1.00 97.69 673 ILE A CA 1
ATOM 5307 C C . ILE A 1 673 ? 12.689 -1.913 35.966 1.00 97.69 673 ILE A C 1
ATOM 5309 O O . ILE A 1 673 ? 13.892 -2.134 36.162 1.00 97.69 673 ILE A O 1
ATOM 5313 N N . SER A 1 674 ? 11.793 -1.941 36.946 1.00 97.81 674 SER A N 1
ATOM 5314 C CA . SER A 1 674 ? 12.074 -2.562 38.236 1.00 97.81 674 SER A CA 1
ATOM 5315 C C . SER A 1 674 ? 11.030 -3.600 38.581 1.00 97.81 674 SER A C 1
ATOM 5317 O O . SER A 1 674 ? 9.864 -3.425 38.235 1.00 97.81 674 SER A O 1
ATOM 5319 N N . VAL A 1 675 ? 11.443 -4.652 39.285 1.00 98.25 675 VAL A N 1
ATOM 5320 C CA . VAL A 1 675 ? 10.536 -5.657 39.843 1.00 98.25 675 VAL A CA 1
ATOM 5321 C C . VAL A 1 675 ? 10.928 -6.019 41.272 1.00 98.25 675 VAL A C 1
ATOM 5323 O O . VAL A 1 675 ? 12.086 -6.326 41.545 1.00 98.25 675 VAL A O 1
ATOM 5326 N N . ARG A 1 676 ? 9.977 -5.954 42.205 1.00 97.81 676 ARG A N 1
ATOM 5327 C CA . ARG A 1 676 ? 10.176 -6.287 43.620 1.00 97.81 676 ARG A CA 1
ATOM 5328 C C . ARG A 1 676 ? 10.609 -7.743 43.761 1.00 97.81 676 ARG A C 1
ATOM 5330 O O . ARG A 1 676 ? 10.028 -8.623 43.128 1.00 97.81 676 ARG A O 1
ATOM 5337 N N . ASP A 1 677 ? 11.608 -7.988 44.603 1.00 97.88 677 ASP A N 1
ATOM 5338 C CA . ASP A 1 677 ? 12.045 -9.350 44.890 1.00 97.88 677 ASP A CA 1
ATOM 5339 C C . ASP A 1 677 ? 10.955 -10.113 45.667 1.00 97.88 677 ASP A C 1
ATOM 5341 O O . ASP A 1 677 ? 10.350 -9.545 46.584 1.00 97.88 677 ASP A O 1
ATOM 5345 N N . PRO A 1 678 ? 10.682 -11.385 45.324 1.00 96.69 678 PRO A N 1
ATOM 5346 C CA . PRO A 1 678 ? 9.593 -12.129 45.946 1.00 96.69 678 PRO A CA 1
ATOM 5347 C C . PRO A 1 678 ? 9.910 -12.568 47.388 1.00 96.69 678 PRO A C 1
ATOM 5349 O O . PRO A 1 678 ? 8.983 -12.820 48.152 1.00 96.69 678 PRO A O 1
ATOM 5352 N N . GLU A 1 679 ? 11.188 -12.625 47.782 1.00 95.75 679 GLU A N 1
ATOM 5353 C CA . GLU A 1 679 ? 11.640 -12.955 49.144 1.00 95.75 679 GLU A CA 1
ATOM 5354 C C . GLU A 1 679 ? 11.988 -11.689 49.942 1.00 95.75 679 GLU A C 1
ATOM 5356 O O . GLU A 1 679 ? 11.552 -11.514 51.080 1.00 95.75 679 GLU A O 1
ATOM 5361 N N . PHE A 1 680 ? 12.749 -10.777 49.330 1.00 95.00 680 PHE A N 1
ATOM 5362 C CA . PHE A 1 680 ? 13.203 -9.525 49.935 1.00 95.00 680 PHE A CA 1
ATOM 5363 C C . PHE A 1 680 ? 12.312 -8.364 49.495 1.00 95.00 680 PHE A C 1
ATOM 5365 O O . PHE A 1 680 ? 12.662 -7.574 48.621 1.00 95.00 680 PHE A O 1
ATOM 5372 N N . THR A 1 681 ? 11.136 -8.240 50.110 1.00 91.94 681 THR A N 1
ATOM 5373 C CA . THR A 1 681 ? 10.116 -7.267 49.675 1.00 91.94 681 THR A CA 1
ATOM 5374 C C . THR A 1 681 ? 10.543 -5.795 49.790 1.00 91.94 681 THR A C 1
ATOM 5376 O O . THR A 1 681 ? 9.899 -4.924 49.207 1.00 91.94 681 THR A O 1
ATOM 5379 N N . ASP A 1 682 ? 11.620 -5.495 50.519 1.00 93.25 682 ASP A N 1
ATOM 5380 C CA . ASP A 1 682 ? 12.275 -4.183 50.627 1.00 93.25 682 ASP A CA 1
ATOM 5381 C C . ASP A 1 682 ? 13.441 -4.000 49.629 1.00 93.25 682 ASP A C 1
ATOM 5383 O O . ASP A 1 682 ? 14.273 -3.095 49.772 1.00 93.25 682 ASP A O 1
ATOM 5387 N N . ALA A 1 683 ? 13.487 -4.836 48.594 1.00 96.12 683 ALA A N 1
ATOM 5388 C CA . ALA A 1 683 ? 14.416 -4.756 47.482 1.00 96.12 683 ALA A CA 1
ATOM 5389 C C . ALA A 1 683 ? 13.718 -5.003 46.138 1.00 96.12 683 ALA A C 1
ATOM 5391 O O . ALA A 1 683 ? 12.646 -5.609 46.054 1.00 96.12 683 ALA A O 1
ATOM 5392 N N . PHE A 1 684 ? 14.332 -4.511 45.065 1.00 97.75 684 PHE A N 1
ATOM 5393 C CA . PHE A 1 684 ? 13.866 -4.729 43.702 1.00 97.75 684 PHE A CA 1
ATOM 5394 C C . PHE A 1 684 ? 15.031 -4.937 42.734 1.00 97.75 684 PHE A C 1
ATOM 5396 O O . PHE A 1 684 ? 16.126 -4.390 42.897 1.00 97.75 684 PHE A O 1
ATOM 5403 N N . TRP A 1 685 ? 14.773 -5.737 41.710 1.00 98.06 685 TRP A N 1
ATOM 5404 C CA . TRP A 1 685 ? 15.653 -5.959 40.578 1.00 98.06 685 TRP A CA 1
ATOM 5405 C C . TRP A 1 685 ? 15.499 -4.833 39.563 1.00 98.06 685 TRP A C 1
ATOM 5407 O O . TRP A 1 685 ? 14.383 -4.395 39.305 1.00 98.06 685 TRP A O 1
ATOM 5417 N N . THR A 1 686 ? 16.602 -4.358 38.990 1.00 97.44 686 THR A N 1
ATOM 5418 C CA . THR A 1 686 ? 16.620 -3.320 37.950 1.00 97.44 686 THR A CA 1
ATOM 5419 C C . THR A 1 686 ? 17.714 -3.587 36.905 1.00 97.44 686 THR A C 1
ATOM 5421 O O . THR A 1 686 ? 18.657 -4.345 37.158 1.00 97.44 686 THR A O 1
ATOM 5424 N N . ASN A 1 687 ? 17.603 -2.980 35.720 1.00 96.19 687 ASN A N 1
ATOM 5425 C CA . ASN A 1 687 ? 18.597 -3.100 34.652 1.00 96.19 687 ASN A CA 1
ATOM 5426 C C . ASN A 1 687 ? 19.894 -2.321 34.965 1.00 96.19 687 ASN A C 1
ATOM 5428 O O . ASN A 1 687 ? 19.855 -1.257 35.589 1.00 96.19 687 ASN A O 1
ATOM 5432 N N . PRO A 1 688 ? 21.059 -2.798 34.488 1.00 95.06 688 PRO A N 1
ATOM 5433 C CA . PRO A 1 688 ? 22.327 -2.095 34.646 1.00 95.06 688 PRO A CA 1
ATOM 5434 C C . PRO A 1 688 ? 22.428 -0.865 33.737 1.00 95.06 688 PRO A C 1
ATOM 5436 O O . PRO A 1 688 ? 21.931 -0.846 32.607 1.00 95.06 688 PRO A O 1
ATOM 5439 N N . LEU A 1 689 ? 23.184 0.140 34.179 1.00 92.81 689 LEU A N 1
ATOM 5440 C CA . LEU A 1 689 ? 23.465 1.333 33.387 1.00 92.81 689 LEU A CA 1
ATOM 5441 C C . LEU A 1 689 ? 24.341 1.011 32.158 1.00 92.81 689 LEU A C 1
ATOM 5443 O O . LEU A 1 689 ? 25.321 0.261 32.225 1.00 92.81 689 LEU A O 1
ATOM 5447 N N . GLY A 1 690 ? 24.002 1.616 31.016 1.00 90.00 690 GLY A N 1
ATOM 5448 C CA . GLY A 1 690 ? 24.818 1.590 29.797 1.00 90.00 690 GLY A CA 1
ATOM 5449 C C . GLY A 1 690 ? 24.777 0.283 29.000 1.00 90.00 690 GLY A C 1
ATOM 5450 O O . GLY A 1 690 ? 25.600 0.094 28.099 1.00 90.00 690 GLY A O 1
ATOM 5451 N N . ARG A 1 691 ? 23.900 -0.668 29.345 1.00 93.12 691 ARG A N 1
ATOM 5452 C CA . ARG A 1 691 ? 23.664 -1.888 28.556 1.00 93.12 691 ARG A CA 1
ATOM 5453 C C . ARG A 1 691 ? 22.447 -1.654 27.666 1.00 93.12 691 ARG A C 1
ATOM 5455 O O . ARG A 1 691 ? 21.386 -1.299 28.160 1.00 93.12 691 ARG A O 1
ATOM 5462 N N . HIS A 1 692 ? 22.618 -1.838 26.361 1.00 95.19 692 HIS A N 1
ATOM 5463 C CA . HIS A 1 692 ? 21.543 -1.636 25.394 1.00 95.19 692 HIS A CA 1
ATOM 5464 C C . HIS A 1 692 ? 20.391 -2.625 25.634 1.00 95.19 692 HIS A C 1
ATOM 5466 O O . HIS A 1 692 ? 20.653 -3.804 25.881 1.00 95.19 692 HIS A O 1
ATOM 5472 N N . PHE A 1 693 ? 19.140 -2.172 25.509 1.00 96.12 693 PHE A N 1
ATOM 5473 C CA . PHE A 1 693 ? 17.950 -2.975 25.827 1.00 96.12 693 PHE A CA 1
ATOM 5474 C C . PHE A 1 693 ? 17.894 -4.298 25.051 1.00 96.12 693 PHE A C 1
ATOM 5476 O O . PHE A 1 693 ? 17.712 -5.356 25.646 1.00 96.12 693 PHE A O 1
ATOM 5483 N N . GLY A 1 694 ? 18.202 -4.264 23.749 1.00 95.12 694 GLY A N 1
ATOM 5484 C CA . GLY A 1 694 ? 18.276 -5.461 22.896 1.00 95.12 694 GLY A CA 1
ATOM 5485 C C . GLY A 1 694 ? 19.330 -6.510 23.301 1.00 95.12 694 GLY A C 1
ATOM 5486 O O . GLY A 1 694 ? 19.334 -7.611 22.760 1.00 95.12 694 GLY A O 1
ATOM 5487 N N . LEU A 1 695 ? 20.234 -6.192 24.236 1.00 95.12 695 LEU A N 1
ATOM 5488 C CA . LEU A 1 695 ? 21.309 -7.081 24.696 1.00 95.12 695 LEU A CA 1
ATOM 5489 C C . LEU A 1 695 ? 21.150 -7.538 26.150 1.00 95.12 695 LEU A C 1
ATOM 5491 O O . LEU A 1 695 ? 22.039 -8.247 26.639 1.00 95.12 695 LEU A O 1
ATOM 5495 N N . LEU A 1 696 ? 20.086 -7.111 26.837 1.00 96.50 696 LEU A N 1
ATOM 5496 C CA . LEU A 1 696 ? 19.838 -7.467 28.231 1.00 96.50 696 LEU A CA 1
ATOM 5497 C C . LE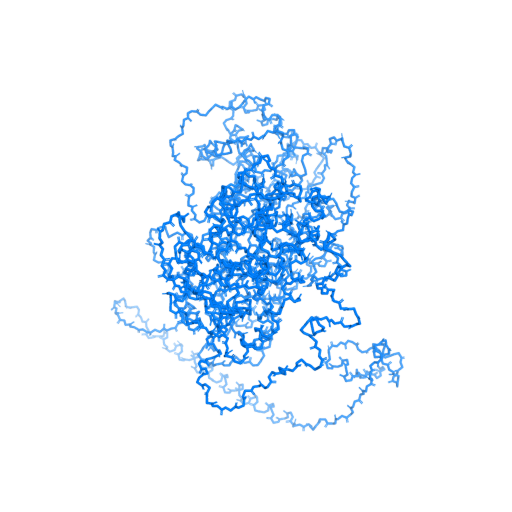U A 1 696 ? 19.492 -8.953 28.372 1.00 96.50 696 LEU A C 1
ATOM 5499 O O . LEU A 1 696 ? 18.910 -9.575 27.470 1.00 96.50 696 LEU A O 1
ATOM 5503 N N . LYS A 1 697 ? 19.916 -9.512 29.505 1.00 97.44 697 LYS A N 1
ATOM 5504 C CA . LYS A 1 697 ? 19.698 -10.897 29.929 1.00 97.44 697 LYS A CA 1
ATOM 5505 C C . LYS A 1 697 ? 19.407 -10.959 31.427 1.00 97.44 697 LYS A C 1
ATOM 5507 O O . LYS A 1 697 ? 19.725 -10.011 32.145 1.00 97.44 697 LYS A O 1
ATOM 5512 N N . VAL A 1 698 ? 18.895 -12.089 31.908 1.00 97.88 698 VAL A N 1
ATOM 5513 C CA . VAL A 1 698 ? 18.709 -12.351 33.346 1.00 97.88 698 VAL A CA 1
ATOM 5514 C C . VAL A 1 698 ? 20.007 -12.118 34.118 1.00 97.88 698 VAL A C 1
ATOM 5516 O O . VAL A 1 698 ? 20.008 -11.403 35.122 1.00 97.88 698 VAL A O 1
ATOM 5519 N N . SER A 1 699 ? 21.137 -12.618 33.605 1.00 97.12 699 SER A N 1
ATOM 5520 C CA . SER A 1 699 ? 22.451 -12.470 34.242 1.00 97.12 699 SER A CA 1
ATOM 5521 C C . SER A 1 699 ? 22.941 -11.023 34.381 1.00 97.12 699 SER A C 1
ATOM 5523 O O . SER A 1 699 ? 23.951 -10.786 35.042 1.00 97.12 699 SER A O 1
ATOM 5525 N N . ASP A 1 700 ? 22.306 -10.057 33.713 1.00 97.06 700 ASP A N 1
ATOM 5526 C CA . ASP A 1 700 ? 22.690 -8.642 33.753 1.00 97.06 700 ASP A CA 1
ATOM 5527 C C . ASP A 1 700 ? 22.017 -7.873 34.906 1.00 97.06 700 ASP A C 1
ATOM 5529 O O . ASP A 1 700 ? 22.473 -6.782 35.250 1.00 97.06 700 ASP A O 1
ATOM 5533 N N . MET A 1 701 ? 20.951 -8.416 35.502 1.00 97.56 701 MET A N 1
ATOM 5534 C CA . MET A 1 701 ? 20.088 -7.692 36.442 1.00 97.56 701 MET A CA 1
ATOM 5535 C C . MET A 1 701 ? 20.751 -7.459 37.806 1.00 97.56 701 MET A C 1
ATOM 5537 O O . MET A 1 701 ? 21.559 -8.262 38.285 1.00 97.56 701 MET A O 1
ATOM 5541 N N . ILE A 1 702 ? 20.398 -6.342 38.445 1.00 97.69 702 ILE A N 1
ATOM 5542 C CA . ILE A 1 702 ? 20.979 -5.873 39.710 1.00 97.69 702 ILE A CA 1
ATOM 5543 C C . ILE A 1 702 ? 19.890 -5.816 40.777 1.00 97.69 702 ILE A C 1
ATOM 5545 O O . ILE A 1 702 ? 18.848 -5.213 40.536 1.00 97.69 702 ILE A O 1
ATOM 5549 N N . LEU A 1 703 ? 20.144 -6.375 41.962 1.00 97.56 703 LEU A N 1
ATOM 5550 C CA . LEU A 1 703 ? 19.243 -6.269 43.112 1.00 97.56 703 LEU A CA 1
ATOM 5551 C C . LEU A 1 703 ? 19.670 -5.108 44.015 1.00 97.56 703 LEU A C 1
ATOM 5553 O O . LEU A 1 703 ? 20.801 -5.078 44.518 1.00 97.56 703 LEU A O 1
ATOM 5557 N N . VAL A 1 704 ? 18.752 -4.171 44.246 1.00 96.62 704 VAL A N 1
ATOM 5558 C CA . VAL A 1 704 ? 18.981 -2.958 45.041 1.00 96.62 704 VAL A CA 1
ATOM 5559 C C . VAL A 1 704 ? 17.923 -2.855 46.138 1.00 96.62 704 VAL A C 1
ATOM 5561 O O . VAL A 1 704 ? 16.741 -3.081 45.888 1.00 96.62 704 VAL A O 1
ATOM 5564 N N . ASN A 1 705 ? 18.335 -2.519 47.361 1.00 94.88 705 ASN A N 1
ATOM 5565 C CA . ASN A 1 705 ? 17.400 -2.267 48.461 1.00 94.88 705 ASN A CA 1
ATOM 5566 C C . ASN A 1 705 ? 16.823 -0.838 48.410 1.00 94.88 705 ASN A C 1
ATOM 5568 O O . ASN A 1 705 ? 17.345 0.034 47.715 1.00 94.88 705 ASN A O 1
ATOM 5572 N N . LEU A 1 706 ? 15.785 -0.544 49.199 1.00 91.19 706 LEU A N 1
ATOM 5573 C CA . LEU A 1 706 ? 15.173 0.799 49.250 1.00 91.19 706 LEU A CA 1
ATOM 5574 C C . LEU A 1 706 ? 16.105 1.923 49.759 1.00 91.19 706 LEU A C 1
ATOM 5576 O O . LEU A 1 706 ? 15.726 3.091 49.705 1.00 91.19 706 LEU A O 1
ATOM 5580 N N . LYS A 1 707 ? 17.317 1.604 50.235 1.00 88.81 707 LYS A N 1
ATOM 5581 C CA . LYS A 1 707 ? 18.351 2.589 50.608 1.00 88.81 707 LYS A CA 1
ATOM 5582 C C . LYS A 1 707 ? 19.304 2.929 49.454 1.00 88.81 707 LYS A C 1
ATOM 5584 O O . LYS A 1 707 ? 20.130 3.823 49.610 1.00 88.81 707 LYS A O 1
ATOM 5589 N N . GLY A 1 708 ? 19.201 2.241 48.316 1.00 88.38 708 GLY A N 1
ATOM 5590 C CA . GLY A 1 708 ? 20.075 2.429 47.153 1.00 88.38 708 GLY A CA 1
ATOM 5591 C C . GLY A 1 708 ? 21.335 1.568 47.180 1.00 88.38 708 GLY A C 1
ATOM 5592 O O . GLY A 1 708 ? 22.230 1.763 46.359 1.00 88.38 708 GLY A O 1
ATOM 5593 N N . GLU A 1 709 ? 21.427 0.613 48.105 1.00 93.00 709 GLU A N 1
ATOM 5594 C CA . GLU A 1 709 ? 22.574 -0.282 48.223 1.00 93.00 709 GLU A CA 1
ATOM 5595 C C . GLU A 1 709 ? 22.376 -1.506 47.323 1.00 93.00 709 GLU A C 1
ATOM 5597 O O . GLU A 1 709 ? 21.330 -2.159 47.349 1.00 93.00 709 GLU A O 1
ATOM 5602 N N . VAL A 1 710 ? 23.402 -1.843 46.536 1.00 95.75 710 VAL A N 1
ATOM 5603 C CA . VAL A 1 710 ? 23.417 -3.069 45.726 1.00 95.75 710 VAL A CA 1
ATOM 5604 C C . VAL A 1 710 ? 23.681 -4.263 46.639 1.00 95.75 710 VAL A C 1
ATOM 5606 O O . VAL A 1 710 ? 24.805 -4.428 47.125 1.00 95.75 710 VAL A O 1
ATOM 5609 N N . ILE A 1 711 ? 22.661 -5.098 46.841 1.00 95.94 711 ILE A N 1
ATOM 5610 C CA . ILE A 1 711 ? 22.692 -6.252 47.755 1.00 95.94 711 ILE A CA 1
ATOM 5611 C C . ILE A 1 711 ? 22.773 -7.604 47.028 1.00 95.94 711 ILE A C 1
ATOM 5613 O O . ILE A 1 711 ? 23.004 -8.625 47.669 1.00 95.94 711 ILE A O 1
ATOM 5617 N N . GLY A 1 712 ? 22.631 -7.627 45.698 1.00 94.50 712 GLY A N 1
ATOM 5618 C CA . GLY A 1 712 ? 22.727 -8.849 44.897 1.00 94.50 712 GLY A CA 1
ATOM 5619 C C . GLY A 1 712 ? 22.751 -8.593 43.387 1.00 94.50 712 GLY A C 1
ATOM 5620 O O . GLY A 1 712 ? 22.748 -7.447 42.936 1.00 94.50 712 GLY A O 1
ATOM 5621 N N . GLY A 1 713 ? 22.774 -9.673 42.605 1.00 94.81 713 GLY A N 1
ATOM 5622 C CA . GLY A 1 713 ? 22.811 -9.613 41.142 1.00 94.81 713 GLY A CA 1
ATOM 5623 C C . GLY A 1 713 ? 24.188 -9.273 40.562 1.00 94.81 713 GLY A C 1
ATOM 5624 O O . GLY A 1 713 ? 25.229 -9.458 41.202 1.00 94.81 713 GLY A O 1
ATOM 5625 N N . ASN A 1 714 ? 24.200 -8.791 39.321 1.00 93.38 714 ASN A N 1
ATOM 5626 C CA . ASN A 1 714 ? 25.417 -8.461 38.591 1.00 93.38 714 ASN A CA 1
ATOM 5627 C C . ASN A 1 714 ? 26.028 -7.141 39.081 1.00 93.38 714 ASN A C 1
ATOM 5629 O O . ASN A 1 714 ? 25.363 -6.113 39.139 1.00 93.38 714 ASN A O 1
ATOM 5633 N N . ARG A 1 715 ? 27.326 -7.149 39.406 1.00 93.12 715 ARG A N 1
ATOM 5634 C CA . ARG A 1 715 ? 28.051 -5.966 39.914 1.00 93.12 715 ARG A CA 1
ATOM 5635 C C . ARG A 1 715 ? 29.100 -5.427 38.942 1.00 93.12 715 ARG A C 1
ATOM 5637 O O . ARG A 1 715 ? 29.899 -4.573 39.312 1.00 93.12 715 ARG A O 1
ATOM 5644 N N . THR A 1 716 ? 29.121 -5.920 37.703 1.00 92.56 716 THR A N 1
ATOM 5645 C CA . THR A 1 716 ? 30.050 -5.436 36.664 1.00 92.56 716 THR A CA 1
ATOM 5646 C C . THR A 1 716 ? 29.680 -4.046 36.148 1.00 92.56 716 THR A C 1
ATOM 5648 O O . THR A 1 716 ? 30.519 -3.365 35.559 1.00 92.56 716 THR A O 1
ATOM 5651 N N . ARG A 1 717 ? 28.434 -3.612 36.370 1.00 91.69 717 ARG A N 1
ATOM 5652 C CA . ARG A 1 717 ? 27.905 -2.295 36.003 1.00 91.69 717 ARG A CA 1
ATOM 5653 C C . ARG A 1 717 ? 27.045 -1.742 37.145 1.00 91.69 717 ARG A C 1
ATOM 5655 O O . ARG A 1 717 ? 26.461 -2.535 37.878 1.00 91.69 717 ARG A O 1
ATOM 5662 N N . PRO A 1 718 ? 26.970 -0.413 37.324 1.00 91.81 718 PRO A N 1
ATOM 5663 C CA . PRO A 1 718 ? 26.157 0.190 38.376 1.00 91.81 718 PRO A CA 1
ATOM 5664 C C . PRO A 1 718 ? 24.673 0.290 37.970 1.00 91.81 718 PRO A C 1
ATOM 5666 O O . PRO A 1 718 ? 24.377 0.349 36.772 1.00 91.81 718 PRO A O 1
ATOM 5669 N N . PRO A 1 719 ? 23.734 0.372 38.932 1.00 89.69 719 PRO A N 1
ATOM 5670 C CA . PRO A 1 719 ? 22.365 0.807 38.662 1.00 89.69 719 PRO A CA 1
ATOM 5671 C C . PRO A 1 719 ? 22.316 2.316 38.353 1.00 89.69 719 PRO A C 1
ATOM 5673 O O . PRO A 1 719 ? 23.233 3.069 38.688 1.00 89.69 719 PRO A O 1
ATOM 5676 N N . ASN A 1 720 ? 21.236 2.782 37.723 1.00 86.12 720 ASN A N 1
ATOM 5677 C CA . ASN A 1 720 ? 21.020 4.208 37.469 1.00 86.12 720 ASN A CA 1
ATOM 5678 C C . ASN A 1 720 ? 20.483 4.919 38.726 1.00 86.12 720 ASN A C 1
ATOM 5680 O O . ASN A 1 720 ? 19.404 4.582 39.208 1.00 86.12 720 ASN A O 1
ATOM 5684 N N . SER A 1 721 ? 21.193 5.936 39.227 1.00 82.56 721 SER A N 1
ATOM 5685 C CA . SER A 1 721 ? 20.789 6.670 40.437 1.00 82.56 721 SER A CA 1
ATOM 5686 C C . SER A 1 721 ? 19.473 7.444 40.289 1.00 82.56 721 SER A C 1
ATOM 5688 O O . SER A 1 721 ? 18.676 7.455 41.221 1.00 82.56 721 SER A O 1
ATOM 5690 N N . ALA A 1 722 ? 19.217 8.067 39.135 1.00 77.56 722 ALA A N 1
ATOM 5691 C CA . ALA A 1 722 ? 17.992 8.839 38.908 1.00 77.56 722 ALA A CA 1
ATOM 5692 C C . ALA A 1 722 ? 16.762 7.924 38.777 1.00 77.56 722 ALA A C 1
ATOM 5694 O O . ALA A 1 722 ? 15.736 8.176 39.408 1.00 77.56 722 ALA A O 1
ATOM 5695 N N . GLY A 1 723 ? 16.889 6.826 38.023 1.00 81.69 723 GLY A N 1
ATOM 5696 C CA . GLY A 1 723 ? 15.849 5.798 37.906 1.00 81.69 723 GLY A CA 1
ATOM 5697 C C . GLY A 1 723 ? 15.526 5.150 39.252 1.00 81.69 723 GLY A C 1
ATOM 5698 O O . GLY A 1 723 ? 14.357 4.989 39.602 1.00 81.69 723 GLY A O 1
ATOM 5699 N N . PHE A 1 724 ? 16.558 4.876 40.059 1.00 89.88 724 PHE A N 1
ATOM 5700 C CA . PHE A 1 724 ? 16.392 4.338 41.408 1.00 89.88 724 PHE A CA 1
ATOM 5701 C C . PHE A 1 724 ? 15.502 5.226 42.289 1.00 89.88 724 PHE A C 1
ATOM 5703 O O . PHE A 1 724 ? 14.593 4.708 42.930 1.00 89.88 724 PHE A O 1
ATOM 5710 N N . LEU A 1 725 ? 15.723 6.546 42.312 1.00 90.00 725 LEU A N 1
ATOM 5711 C CA . LEU A 1 725 ? 14.987 7.455 43.203 1.00 90.00 725 LEU A CA 1
ATOM 5712 C C . LEU A 1 725 ? 13.476 7.461 42.928 1.00 90.00 725 LEU A C 1
ATOM 5714 O O . LEU A 1 725 ? 12.688 7.460 43.870 1.00 90.00 725 LEU A O 1
ATOM 5718 N N . ILE A 1 726 ? 13.065 7.416 41.658 1.00 91.75 726 ILE A N 1
ATOM 5719 C CA . ILE A 1 726 ? 11.644 7.362 41.282 1.00 91.75 726 ILE A CA 1
ATOM 5720 C C . ILE A 1 726 ? 11.047 6.005 41.680 1.00 91.75 726 ILE A C 1
ATOM 5722 O O . ILE A 1 726 ? 10.028 5.942 42.370 1.00 91.75 726 ILE A O 1
ATOM 5726 N N . HIS A 1 727 ? 11.694 4.911 41.272 1.00 95.62 727 HIS A N 1
ATOM 5727 C CA . HIS A 1 727 ? 11.170 3.559 41.466 1.00 95.62 727 HIS A CA 1
ATOM 5728 C C . HIS A 1 727 ? 11.129 3.168 42.951 1.00 95.62 727 HIS A C 1
ATOM 5730 O O . HIS A 1 727 ? 10.152 2.573 43.405 1.00 95.62 727 HIS A O 1
ATOM 5736 N N . ALA A 1 728 ? 12.141 3.553 43.737 1.00 94.62 728 ALA A N 1
ATOM 5737 C CA . ALA A 1 728 ? 12.187 3.295 45.174 1.00 94.62 728 ALA A CA 1
ATOM 5738 C C . ALA A 1 728 ? 11.060 4.018 45.926 1.00 94.62 728 ALA A C 1
ATOM 5740 O O . ALA A 1 728 ? 10.414 3.402 46.775 1.00 94.62 728 ALA A O 1
ATOM 5741 N N . SER A 1 729 ? 10.778 5.285 45.599 1.00 94.56 729 SER A N 1
ATOM 5742 C CA . SER A 1 729 ? 9.664 6.027 46.204 1.00 94.56 729 SER A CA 1
ATOM 5743 C C . SER A 1 729 ? 8.310 5.396 45.883 1.00 94.56 729 SER A C 1
ATOM 5745 O O . SER A 1 729 ? 7.493 5.217 46.787 1.00 94.56 729 SER A O 1
ATOM 5747 N N . ILE A 1 730 ? 8.084 4.976 44.633 1.00 95.81 730 ILE A N 1
ATOM 5748 C CA . ILE A 1 730 ? 6.836 4.305 44.239 1.00 95.81 730 ILE A CA 1
ATOM 5749 C C . ILE A 1 730 ? 6.708 2.946 44.939 1.00 95.81 730 ILE A C 1
ATOM 5751 O O . ILE A 1 730 ? 5.687 2.695 45.574 1.00 95.81 730 ILE A O 1
ATOM 5755 N N . HIS A 1 731 ? 7.742 2.096 44.923 1.00 96.69 731 HIS A N 1
ATOM 5756 C CA . HIS A 1 731 ? 7.713 0.809 45.629 1.00 96.69 731 HIS A CA 1
ATOM 5757 C C . HIS A 1 731 ? 7.535 0.960 47.147 1.00 96.69 731 HIS A C 1
ATOM 5759 O O . HIS A 1 731 ? 6.944 0.084 47.781 1.00 96.69 731 HIS A O 1
ATOM 5765 N N . LYS A 1 732 ? 8.043 2.040 47.751 1.00 95.00 732 LYS A N 1
ATOM 5766 C CA . LYS A 1 732 ? 7.850 2.335 49.177 1.00 95.00 732 LYS A CA 1
ATOM 5767 C C . LYS A 1 732 ? 6.421 2.791 49.479 1.00 95.00 732 LYS A C 1
ATOM 5769 O O . LYS A 1 732 ? 5.877 2.416 50.513 1.00 95.00 732 LYS A O 1
ATOM 5774 N N . ALA A 1 733 ? 5.829 3.600 48.603 1.00 95.06 733 ALA A N 1
ATOM 5775 C CA . ALA A 1 733 ? 4.481 4.136 48.778 1.00 95.06 733 ALA A CA 1
ATOM 5776 C C . ALA A 1 733 ? 3.374 3.127 48.422 1.00 95.06 733 ALA A C 1
ATOM 5778 O O . ALA A 1 733 ? 2.290 3.179 49.000 1.00 95.06 733 ALA A O 1
ATOM 5779 N N . ARG A 1 734 ? 3.638 2.219 47.476 1.00 94.81 734 ARG A N 1
ATOM 5780 C CA . ARG A 1 734 ? 2.678 1.256 46.920 1.00 94.81 734 ARG A CA 1
ATOM 5781 C C . ARG A 1 734 ? 3.210 -0.169 47.070 1.00 94.81 734 ARG A C 1
ATOM 5783 O O . ARG A 1 734 ? 3.996 -0.650 46.253 1.00 94.81 734 ARG A O 1
ATOM 5790 N N . SER A 1 735 ? 2.784 -0.856 48.130 1.00 93.94 735 SER A N 1
ATOM 5791 C CA . SER A 1 735 ? 3.151 -2.261 48.369 1.00 93.94 735 SER A CA 1
ATOM 5792 C C . SER A 1 735 ? 2.519 -3.221 47.360 1.00 93.94 735 SER A C 1
ATOM 5794 O O . SER A 1 735 ? 3.062 -4.292 47.127 1.00 93.94 735 SER A O 1
ATOM 5796 N N . ASP A 1 736 ? 1.397 -2.830 46.757 1.00 94.19 736 ASP A N 1
ATOM 5797 C CA . ASP A 1 736 ? 0.696 -3.560 45.699 1.00 94.19 736 ASP A CA 1
ATOM 5798 C C . ASP A 1 736 ? 1.405 -3.478 44.335 1.00 94.19 736 ASP A C 1
ATOM 5800 O O . ASP A 1 736 ? 1.174 -4.312 43.465 1.00 94.19 736 ASP A O 1
ATOM 5804 N N . VAL A 1 737 ? 2.305 -2.505 44.151 1.00 97.00 737 VAL A N 1
ATOM 5805 C CA . VAL A 1 737 ? 3.107 -2.366 42.933 1.00 97.00 737 VAL A CA 1
ATOM 5806 C C . VAL A 1 737 ? 4.349 -3.244 43.025 1.00 97.00 737 VAL A C 1
ATOM 5808 O O . VAL A 1 737 ? 5.244 -3.033 43.859 1.00 97.00 737 VAL A O 1
ATOM 5811 N N . HIS A 1 738 ? 4.403 -4.229 42.132 1.00 97.12 738 HIS A N 1
ATOM 5812 C CA . HIS A 1 738 ? 5.501 -5.181 42.029 1.00 97.12 738 HIS A CA 1
ATOM 5813 C C . HIS A 1 738 ? 6.431 -4.850 40.878 1.00 97.12 738 HIS A C 1
ATOM 5815 O O . HIS A 1 738 ? 7.625 -5.049 41.041 1.00 97.12 738 HIS A O 1
ATOM 5821 N N . ALA A 1 739 ? 5.930 -4.312 39.768 1.00 98.50 739 ALA A N 1
ATOM 5822 C CA . ALA A 1 739 ? 6.750 -3.882 38.648 1.00 98.50 739 ALA A CA 1
ATOM 5823 C C . ALA A 1 739 ? 6.453 -2.436 38.247 1.00 98.50 739 ALA A C 1
ATOM 5825 O O . ALA A 1 739 ? 5.313 -1.979 38.328 1.00 98.50 739 ALA A O 1
ATOM 5826 N N . ILE A 1 740 ? 7.490 -1.724 37.812 1.00 98.62 740 ILE A N 1
ATOM 5827 C CA . ILE A 1 740 ? 7.414 -0.339 37.339 1.00 98.62 740 ILE A CA 1
ATOM 5828 C C . ILE A 1 740 ? 8.160 -0.253 36.012 1.00 98.62 740 ILE A C 1
ATOM 5830 O O . ILE A 1 740 ? 9.303 -0.702 35.924 1.00 98.62 740 ILE A O 1
ATOM 5834 N N . CYS A 1 741 ? 7.532 0.349 35.007 1.00 98.31 741 CYS A N 1
ATOM 5835 C CA . CYS A 1 741 ? 8.073 0.512 33.665 1.00 98.31 741 CYS A CA 1
ATOM 5836 C C . CYS A 1 741 ? 8.145 1.996 33.283 1.00 98.31 741 CYS A C 1
ATOM 5838 O O . CYS A 1 741 ? 7.140 2.710 33.318 1.00 98.31 741 CYS A O 1
ATOM 5840 N N . HIS A 1 742 ? 9.332 2.457 32.890 1.00 96.88 742 HIS A N 1
ATOM 5841 C CA . HIS A 1 742 ? 9.556 3.815 32.406 1.00 96.88 742 HIS A CA 1
ATOM 5842 C C . HIS A 1 742 ? 10.648 3.853 31.329 1.00 96.88 742 HIS A C 1
ATOM 5844 O O . HIS A 1 742 ? 11.752 3.362 31.535 1.00 96.88 742 HIS A O 1
ATOM 5850 N N . CYS A 1 743 ? 10.389 4.509 30.200 1.00 93.94 743 CYS A N 1
ATOM 5851 C CA . CYS A 1 743 ? 11.427 4.941 29.263 1.00 93.94 743 CYS A CA 1
ATOM 5852 C C . CYS A 1 743 ? 11.030 6.245 28.555 1.00 93.94 743 CYS A C 1
ATOM 5854 O O . CYS A 1 743 ? 10.012 6.861 28.882 1.00 93.94 743 CYS A O 1
ATOM 5856 N N . HIS A 1 744 ? 11.866 6.709 27.624 1.00 93.31 744 HIS A N 1
ATOM 5857 C CA . HIS A 1 744 ? 11.710 8.000 26.938 1.00 93.31 744 HIS A CA 1
ATOM 5858 C C . HIS A 1 744 ? 11.179 7.822 25.512 1.00 93.31 744 HIS A C 1
ATOM 5860 O O . HIS A 1 744 ? 11.719 8.395 24.564 1.00 93.31 744 HIS A O 1
ATOM 5866 N N . SER A 1 745 ? 10.117 7.027 25.378 1.00 96.12 745 SER A N 1
ATOM 5867 C CA . SER A 1 745 ? 9.442 6.742 24.113 1.00 96.12 745 SER A CA 1
ATOM 5868 C C . SER A 1 745 ? 8.915 8.013 23.430 1.00 96.12 745 SER A C 1
ATOM 5870 O O . SER A 1 745 ? 8.620 9.026 24.075 1.00 96.12 745 SER A O 1
ATOM 5872 N N . ILE A 1 746 ? 8.841 7.986 22.09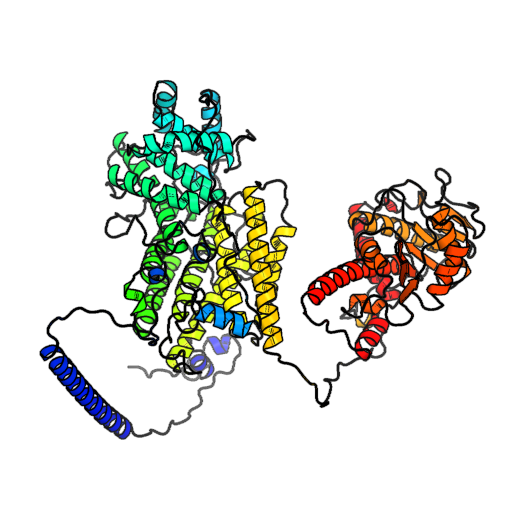7 1.00 96.12 746 ILE A N 1
ATOM 5873 C CA . ILE A 1 746 ? 8.634 9.183 21.269 1.00 96.12 746 ILE A CA 1
ATOM 5874 C C . ILE A 1 746 ? 7.270 9.831 21.538 1.00 96.12 746 ILE A C 1
ATOM 5876 O O . ILE A 1 746 ? 7.202 11.035 21.797 1.00 96.12 746 ILE A O 1
ATOM 5880 N N . HIS A 1 747 ? 6.184 9.062 21.487 1.00 98.06 747 HIS A N 1
ATOM 5881 C CA . HIS A 1 747 ? 4.825 9.602 21.521 1.00 98.06 747 HIS A CA 1
ATOM 5882 C C . HIS A 1 747 ? 4.391 9.937 22.944 1.00 98.06 747 HIS A C 1
ATOM 5884 O O . HIS A 1 747 ? 3.739 10.953 23.159 1.00 98.06 747 HIS A O 1
ATOM 5890 N N . GLY A 1 748 ? 4.797 9.143 23.929 1.00 97.19 748 GLY A N 1
ATOM 5891 C CA . GLY A 1 748 ? 4.581 9.403 25.345 1.00 97.19 748 GLY A CA 1
ATOM 5892 C C . GLY A 1 748 ? 5.267 10.690 25.779 1.00 97.19 748 GLY A C 1
ATOM 5893 O O . GLY A 1 748 ? 4.645 11.538 26.417 1.00 97.19 748 GLY A O 1
ATOM 5894 N N . LYS A 1 749 ? 6.518 10.902 25.353 1.00 96.00 749 LYS A N 1
ATOM 5895 C CA . LYS A 1 749 ? 7.230 12.174 25.533 1.00 96.00 749 LYS A CA 1
ATOM 5896 C C . LYS A 1 749 ? 6.505 13.322 24.831 1.00 96.00 749 LYS A C 1
ATOM 5898 O O . LYS A 1 749 ? 6.265 14.342 25.477 1.00 96.00 749 LYS A O 1
ATOM 5903 N N . ALA A 1 750 ? 6.090 13.140 23.576 1.00 97.81 750 ALA A N 1
ATOM 5904 C CA . ALA A 1 750 ? 5.358 14.153 22.816 1.00 97.81 750 ALA A CA 1
ATOM 5905 C C . ALA A 1 750 ? 4.008 14.525 23.453 1.00 97.81 750 ALA A C 1
ATOM 5907 O O . ALA A 1 750 ? 3.686 15.704 23.520 1.00 97.81 750 ALA A O 1
ATOM 5908 N N . TRP A 1 751 ? 3.241 13.565 23.974 1.00 97.94 751 TRP A N 1
ATOM 5909 C CA . TRP A 1 751 ? 1.979 13.839 24.668 1.00 97.94 751 TRP A CA 1
ATOM 5910 C C . TRP A 1 751 ? 2.199 14.465 26.052 1.00 97.94 751 TRP A C 1
ATOM 5912 O O . TRP A 1 751 ? 1.445 15.342 26.477 1.00 97.94 751 TRP A O 1
ATOM 5922 N N . SER A 1 752 ? 3.273 14.076 26.748 1.00 97.06 752 SER A N 1
ATOM 5923 C CA . SER A 1 752 ? 3.557 14.565 28.101 1.00 97.06 752 SER A CA 1
ATOM 5924 C C . SER A 1 752 ? 3.725 16.081 28.199 1.00 97.06 752 SER A C 1
ATOM 5926 O O . SER A 1 752 ? 3.493 16.647 29.267 1.00 97.06 752 SER A O 1
ATOM 5928 N N . VAL A 1 753 ? 4.079 16.760 27.103 1.00 96.56 753 VAL A N 1
ATOM 5929 C CA . VAL A 1 753 ? 4.248 18.223 27.080 1.00 96.56 753 VAL A CA 1
ATOM 5930 C C . VAL A 1 753 ? 2.947 18.971 27.367 1.00 96.56 753 VAL A C 1
ATOM 5932 O O . VAL A 1 753 ? 2.976 20.098 27.856 1.00 96.56 753 VAL A O 1
ATOM 5935 N N .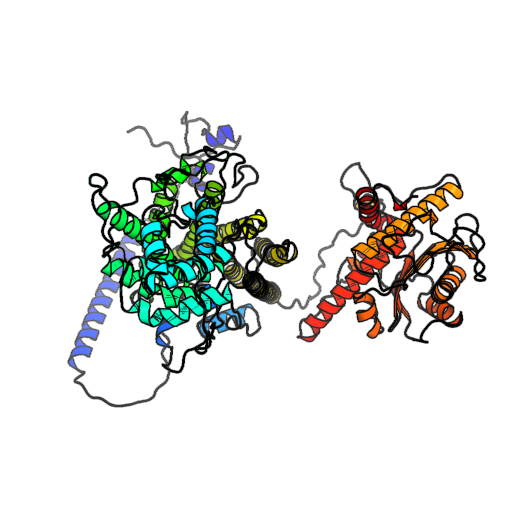 PHE A 1 754 ? 1.796 18.344 27.104 1.00 95.56 754 PHE A N 1
ATOM 5936 C CA . PHE A 1 754 ? 0.490 18.947 27.347 1.00 95.56 754 PHE A CA 1
ATOM 5937 C C . PHE A 1 754 ? 0.052 18.855 28.811 1.00 95.56 754 PHE A C 1
ATOM 5939 O O . PHE A 1 754 ? -0.867 19.575 29.192 1.00 95.56 754 PHE A O 1
ATOM 5946 N N . GLY A 1 755 ? 0.666 17.983 29.624 1.00 94.12 755 GLY A N 1
ATOM 5947 C CA . GLY A 1 755 ? 0.255 17.770 31.017 1.00 94.12 755 GLY A CA 1
ATOM 5948 C C . GLY A 1 755 ? -1.209 17.329 31.145 1.00 94.12 755 GLY A C 1
ATOM 5949 O O . GLY A 1 755 ? -1.918 17.777 32.043 1.00 94.12 755 GLY A O 1
ATOM 5950 N N . LYS A 1 756 ? -1.694 16.493 30.216 1.00 95.31 756 LYS A N 1
ATOM 5951 C CA . LYS A 1 756 ? -3.099 16.064 30.145 1.00 95.31 756 LYS A CA 1
ATOM 5952 C C . LYS A 1 756 ? -3.237 14.551 30.173 1.00 95.31 756 LYS A C 1
ATOM 5954 O O . LYS A 1 756 ? -2.410 13.827 29.621 1.00 95.31 756 LYS A O 1
ATOM 5959 N N . ARG A 1 757 ? -4.338 14.088 30.773 1.00 97.25 757 ARG A N 1
ATOM 5960 C CA . ARG A 1 757 ? -4.790 12.700 30.635 1.00 97.25 757 ARG A CA 1
ATOM 5961 C C . ARG A 1 757 ? -5.152 12.422 29.173 1.00 97.25 757 ARG A C 1
ATOM 5963 O O . ARG A 1 757 ? -5.483 13.336 28.425 1.00 97.25 757 ARG A O 1
ATOM 5970 N N . LEU A 1 758 ? -5.089 11.150 28.808 1.00 97.81 758 LEU A N 1
ATOM 5971 C CA . LEU A 1 758 ? -5.592 10.631 27.543 1.00 97.81 758 LEU A CA 1
ATOM 5972 C C . LEU A 1 758 ? -7.116 10.551 27.629 1.00 97.81 758 LEU A C 1
ATOM 5974 O O . LEU A 1 758 ? -7.663 10.206 28.683 1.00 97.81 758 LEU A O 1
ATOM 5978 N N . GLU A 1 759 ? -7.787 10.878 26.537 1.00 97.31 759 GLU A N 1
ATOM 5979 C CA . GLU A 1 759 ? -9.238 10.778 26.441 1.00 97.31 759 GLU A CA 1
ATOM 5980 C C . GLU A 1 759 ? -9.645 9.336 26.127 1.00 97.31 759 GLU A C 1
ATOM 5982 O O . GLU A 1 759 ? -8.870 8.582 25.545 1.00 97.31 759 GLU A O 1
ATOM 5987 N N . MET A 1 760 ? -10.869 8.946 26.494 1.00 97.25 760 MET A N 1
ATOM 5988 C CA . MET A 1 760 ? -11.416 7.614 26.202 1.00 97.25 760 MET A CA 1
ATOM 5989 C C . MET A 1 760 ? -11.838 7.514 24.724 1.00 97.25 760 MET A C 1
ATOM 5991 O O . MET A 1 760 ? -13.023 7.455 24.409 1.00 97.25 760 MET A O 1
ATOM 5995 N N . LEU A 1 761 ? -10.856 7.586 23.819 1.00 95.31 761 LEU A N 1
ATOM 5996 C CA . LEU A 1 761 ? -11.044 7.627 22.361 1.00 95.31 761 LEU A CA 1
ATOM 5997 C C . LEU A 1 761 ? -11.237 6.246 21.735 1.00 95.31 761 LEU A C 1
ATOM 5999 O O . LEU A 1 761 ? -11.963 6.105 20.756 1.00 95.31 761 LEU A O 1
ATOM 6003 N N . THR A 1 762 ? -10.539 5.241 22.260 1.00 95.62 762 THR A N 1
ATOM 6004 C CA . THR A 1 762 ? -10.510 3.876 21.727 1.00 95.62 762 THR A CA 1
ATOM 6005 C C . THR A 1 762 ? -10.599 2.867 22.863 1.00 95.62 762 THR A C 1
ATOM 6007 O O . THR A 1 762 ? -10.418 3.208 24.028 1.00 95.62 762 THR A O 1
ATOM 6010 N N . GLN A 1 763 ? -10.879 1.608 22.541 1.00 92.50 763 GLN A N 1
ATOM 6011 C CA . GLN A 1 763 ? -10.951 0.540 23.536 1.00 92.50 763 GLN A CA 1
ATOM 6012 C C . GLN A 1 763 ? -9.644 0.433 24.351 1.00 92.50 763 GLN A C 1
ATOM 6014 O O . GLN A 1 763 ? -9.685 0.403 25.577 1.00 92.50 763 GLN A O 1
ATOM 6019 N N . ASP A 1 764 ? -8.484 0.532 23.690 1.00 92.44 764 ASP A N 1
ATOM 6020 C CA . ASP A 1 764 ? -7.168 0.337 24.316 1.00 92.44 764 ASP A CA 1
ATOM 6021 C C . ASP A 1 764 ? -6.864 1.304 25.466 1.00 92.44 764 ASP A C 1
ATOM 6023 O O . ASP A 1 764 ? -6.241 0.928 26.463 1.00 92.44 764 ASP A O 1
ATOM 6027 N N . VAL A 1 765 ? -7.295 2.563 25.341 1.00 96.50 765 VAL A N 1
ATOM 6028 C CA . VAL A 1 765 ? -7.028 3.595 26.350 1.00 96.50 765 VAL A CA 1
ATOM 6029 C C . VAL A 1 765 ? -7.976 3.485 27.549 1.00 96.50 765 VAL A C 1
ATOM 6031 O O . VAL A 1 765 ? -7.670 4.018 28.620 1.00 96.50 765 VAL A O 1
ATOM 6034 N N . CYS A 1 766 ? -9.077 2.729 27.429 1.00 96.75 766 CYS A N 1
ATOM 6035 C CA . CYS A 1 766 ? -9.995 2.465 28.538 1.00 96.75 766 CYS A CA 1
ATOM 6036 C C . CYS A 1 766 ? -9.320 1.737 29.706 1.00 96.75 766 CYS A C 1
ATOM 6038 O O . CYS A 1 766 ? -9.768 1.905 30.836 1.00 96.75 766 CYS A O 1
ATOM 6040 N N . LYS A 1 767 ? -8.188 1.047 29.492 1.00 96.06 767 LYS A N 1
ATOM 6041 C CA . LYS A 1 767 ? -7.330 0.485 30.560 1.00 96.06 767 LYS A CA 1
ATOM 6042 C C . LYS A 1 767 ? -6.882 1.528 31.597 1.00 96.06 767 LYS A C 1
ATOM 6044 O O . LYS A 1 767 ? -6.541 1.182 32.727 1.00 96.06 767 LYS A O 1
ATOM 6049 N N . PHE A 1 768 ? -6.917 2.808 31.226 1.00 97.06 768 PHE A N 1
ATOM 6050 C CA . PHE A 1 768 ? -6.544 3.959 32.045 1.00 97.06 768 PHE A CA 1
ATOM 6051 C C . PHE A 1 768 ? -7.769 4.795 32.461 1.00 97.06 768 PHE A C 1
ATOM 6053 O O . PHE A 1 768 ? -7.695 6.016 32.594 1.00 97.06 768 PHE A O 1
ATOM 6060 N N . ARG A 1 769 ? -8.938 4.178 32.654 1.00 95.25 769 ARG A N 1
ATOM 6061 C CA . ARG A 1 769 ? -10.137 4.911 33.073 1.00 95.25 769 ARG A CA 1
ATOM 6062 C C . ARG A 1 769 ? -10.037 5.418 34.518 1.00 95.25 769 ARG A C 1
ATOM 6064 O O . ARG A 1 769 ? -9.538 4.743 35.417 1.00 95.25 769 ARG A O 1
ATOM 6071 N N . GLY A 1 770 ? -10.572 6.617 34.756 1.00 93.44 770 GLY A N 1
ATOM 6072 C CA . GLY A 1 770 ? -10.744 7.169 36.102 1.00 93.44 770 GLY A CA 1
ATOM 6073 C C . GLY A 1 770 ? -9.420 7.342 36.847 1.00 93.44 770 GLY A C 1
ATOM 6074 O O . GLY A 1 770 ? -8.486 7.960 36.335 1.00 93.44 770 GLY A O 1
ATOM 6075 N N . ASP A 1 771 ? -9.339 6.810 38.066 1.00 94.38 771 ASP A N 1
ATOM 6076 C CA . ASP A 1 771 ? -8.150 6.919 38.925 1.00 94.38 771 ASP A CA 1
ATOM 6077 C C . ASP A 1 771 ? -6.980 6.029 38.475 1.00 94.38 771 ASP A C 1
ATOM 6079 O O . ASP A 1 771 ? -5.890 6.133 39.035 1.00 94.38 771 ASP A O 1
ATOM 6083 N N . ALA A 1 772 ? -7.170 5.170 37.464 1.00 96.19 772 ALA A N 1
ATOM 6084 C CA . ALA A 1 772 ? -6.082 4.383 36.886 1.00 96.19 772 ALA A CA 1
ATOM 6085 C C . ALA A 1 772 ? -5.100 5.240 36.066 1.00 96.19 772 ALA A C 1
ATOM 6087 O O . ALA A 1 772 ? -3.972 4.807 35.827 1.00 96.19 772 ALA A O 1
ATOM 6088 N N . HIS A 1 773 ? -5.496 6.456 35.676 1.00 97.12 773 HIS A N 1
ATOM 6089 C CA . HIS A 1 773 ? -4.650 7.415 34.973 1.00 97.12 773 HIS A CA 1
ATOM 6090 C C . HIS A 1 773 ? -4.353 8.635 35.831 1.00 97.12 773 HIS A C 1
ATOM 6092 O O . HIS A 1 773 ? -5.258 9.381 36.199 1.00 97.12 773 HIS A O 1
ATOM 6098 N N . SER A 1 774 ? -3.080 8.904 36.076 1.00 96.50 774 SER A N 1
ATOM 6099 C CA . SER A 1 774 ? -2.620 10.116 36.747 1.00 96.50 774 SER A CA 1
ATOM 6100 C C . SER A 1 774 ? -1.831 11.037 35.818 1.00 96.50 774 SER A C 1
ATOM 6102 O O . SER A 1 774 ? -1.275 10.619 34.804 1.00 96.50 774 SER A O 1
ATOM 6104 N N . VAL A 1 775 ? -1.747 12.310 36.197 1.00 96.44 775 VAL A N 1
ATOM 6105 C CA . VAL A 1 775 ? -0.822 13.275 35.595 1.00 96.44 775 VAL A CA 1
ATOM 6106 C C . VAL A 1 775 ? 0.007 13.869 36.720 1.00 96.44 775 VAL A C 1
ATOM 6108 O O . VAL A 1 775 ? -0.542 14.428 37.670 1.00 96.44 775 VAL A O 1
ATOM 6111 N N . TYR A 1 776 ? 1.323 13.760 36.604 1.00 94.69 776 TYR A N 1
ATOM 6112 C CA . TYR A 1 776 ? 2.254 14.508 37.426 1.00 94.69 776 TYR A CA 1
ATOM 6113 C C . TYR A 1 776 ? 2.538 15.859 36.758 1.00 94.69 776 TYR A C 1
ATOM 6115 O O . TYR A 1 776 ? 3.290 15.946 35.786 1.00 94.69 776 TYR A O 1
ATOM 6123 N N . ASP A 1 777 ? 1.897 16.913 37.268 1.00 88.31 777 ASP A N 1
ATOM 6124 C CA . ASP A 1 777 ? 1.871 18.252 36.661 1.00 88.31 777 ASP A CA 1
ATOM 6125 C C . ASP A 1 777 ? 2.997 19.179 37.171 1.00 88.31 777 ASP A C 1
ATOM 6127 O O . ASP A 1 777 ? 2.814 20.366 37.445 1.00 88.31 777 ASP A O 1
ATOM 6131 N N . SER A 1 778 ? 4.200 18.631 37.334 1.00 84.00 778 SER A N 1
ATOM 6132 C CA . SER A 1 778 ? 5.407 19.365 37.728 1.00 84.00 778 SER A CA 1
ATOM 6133 C C . SER A 1 778 ? 6.632 18.782 37.016 1.00 84.00 778 SER A C 1
ATOM 6135 O O . SER A 1 778 ? 6.576 17.680 36.481 1.00 84.00 778 SER A O 1
ATOM 6137 N N . TYR A 1 779 ? 7.720 19.552 36.933 1.00 79.56 779 TYR A N 1
ATOM 6138 C CA . TYR A 1 779 ? 8.982 19.106 36.337 1.00 79.56 779 TYR A CA 1
ATOM 6139 C C . TYR A 1 779 ? 10.162 19.746 37.073 1.00 79.56 779 TYR A C 1
ATOM 6141 O O . TYR A 1 779 ? 10.392 20.950 36.941 1.00 79.56 779 TYR A O 1
ATOM 6149 N N . GLY A 1 780 ? 10.890 18.952 37.862 1.00 66.12 780 GLY A N 1
ATOM 6150 C CA . GLY A 1 780 ? 12.043 19.412 38.647 1.00 66.12 780 GLY A CA 1
ATOM 6151 C C . GLY A 1 780 ? 13.403 19.362 37.933 1.00 66.12 780 GLY A C 1
ATOM 6152 O O . GLY A 1 780 ? 14.403 19.755 38.529 1.00 66.12 780 GLY A O 1
ATOM 6153 N N . GLY A 1 781 ? 13.470 18.885 36.683 1.00 70.38 781 GLY A N 1
ATOM 6154 C CA . GLY A 1 781 ? 14.730 18.559 35.998 1.00 70.38 781 GLY A CA 1
ATOM 6155 C C . GLY A 1 781 ? 15.192 17.118 36.257 1.00 70.38 781 GLY A C 1
ATOM 6156 O O . GLY A 1 781 ? 14.402 16.275 36.676 1.00 70.38 781 GLY A O 1
ATOM 6157 N N . VAL A 1 782 ? 16.472 16.815 35.987 1.00 66.00 782 VAL A N 1
ATOM 6158 C CA . VAL A 1 782 ? 17.043 15.481 36.271 1.00 66.00 782 VAL A CA 1
ATOM 6159 C C . VAL A 1 782 ? 16.898 15.188 37.764 1.00 66.00 782 VAL A C 1
ATOM 6161 O O . VAL A 1 782 ? 17.306 15.998 38.594 1.00 66.00 782 VAL A O 1
ATOM 6164 N N . VAL A 1 783 ? 16.315 14.037 38.107 1.00 67.81 783 VAL A N 1
ATOM 6165 C CA . VAL A 1 783 ? 16.018 13.677 39.498 1.00 67.81 783 VAL A CA 1
ATOM 6166 C C . VAL A 1 783 ? 17.312 13.484 40.287 1.00 67.81 783 VAL A C 1
ATOM 6168 O O . VAL A 1 783 ? 18.011 12.486 40.125 1.00 67.81 783 VAL A O 1
ATOM 6171 N N . LEU A 1 784 ? 17.620 14.456 41.148 1.00 61.03 784 LEU A N 1
ATOM 6172 C CA . LEU A 1 784 ? 18.782 14.448 42.044 1.00 61.03 784 LEU A CA 1
ATOM 6173 C C . LEU A 1 784 ? 18.410 14.174 43.515 1.00 61.03 784 LEU A C 1
ATOM 6175 O O . LEU A 1 784 ? 19.301 14.062 44.353 1.00 61.03 784 LEU A O 1
ATOM 6179 N N . GLY A 1 785 ? 17.116 14.055 43.841 1.00 68.88 785 GLY A N 1
ATOM 6180 C CA . GLY A 1 785 ? 16.626 13.806 45.201 1.00 68.88 785 GLY A CA 1
ATOM 6181 C C . GLY A 1 785 ? 15.308 13.026 45.229 1.00 68.88 785 GLY A C 1
ATOM 6182 O O . GLY A 1 785 ? 14.557 13.030 44.255 1.00 68.88 785 GLY A O 1
ATOM 6183 N N . SER A 1 786 ? 15.025 12.354 46.350 1.00 76.38 786 SER A N 1
ATOM 6184 C CA . SER A 1 786 ? 13.861 11.463 46.513 1.00 76.38 786 SER A CA 1
ATOM 6185 C C . SER A 1 786 ? 12.511 12.182 46.495 1.00 76.38 786 SER A C 1
ATOM 6187 O O . SER A 1 786 ? 11.498 11.569 46.178 1.00 76.38 786 SER A O 1
ATOM 6189 N N . GLU A 1 787 ? 12.489 13.486 46.783 1.00 84.19 787 GLU A N 1
ATOM 6190 C CA . GLU A 1 787 ? 11.254 14.278 46.826 1.00 84.19 787 GLU A CA 1
ATOM 6191 C C . GLU A 1 787 ? 10.470 14.237 45.508 1.00 84.19 787 GLU A C 1
ATOM 6193 O O . GLU A 1 787 ? 9.242 14.276 45.525 1.00 84.19 787 GLU A O 1
ATOM 6198 N N . GLU A 1 788 ? 11.156 14.149 44.362 1.00 85.50 788 GLU A N 1
ATOM 6199 C CA . GLU A 1 788 ? 10.476 14.025 43.069 1.00 85.50 788 GLU A CA 1
ATOM 6200 C C . GLU A 1 788 ? 9.762 12.677 42.941 1.00 85.50 788 GLU A C 1
ATOM 6202 O O . GLU A 1 788 ? 8.604 12.629 42.532 1.00 85.50 788 GLU A O 1
ATOM 6207 N N . GLY A 1 789 ? 10.420 11.591 43.356 1.00 88.56 789 GLY A N 1
ATOM 6208 C CA . GLY A 1 789 ? 9.820 10.260 43.391 1.00 88.56 789 GLY A CA 1
ATOM 6209 C C . GLY A 1 789 ? 8.600 10.208 44.310 1.00 88.56 789 GLY A C 1
ATOM 6210 O O . GLY A 1 789 ? 7.569 9.656 43.931 1.00 88.56 789 GLY A O 1
ATOM 6211 N N . ASP A 1 790 ? 8.677 10.842 45.484 1.00 91.62 790 ASP A N 1
ATOM 6212 C CA . ASP A 1 790 ? 7.567 10.907 46.442 1.00 91.62 790 ASP A CA 1
ATOM 6213 C C . ASP A 1 790 ? 6.372 11.690 45.874 1.00 91.62 790 ASP A C 1
ATOM 6215 O O . ASP A 1 790 ? 5.219 11.288 46.045 1.00 91.62 790 ASP A O 1
ATOM 6219 N N . ARG A 1 791 ? 6.630 12.779 45.136 1.00 92.12 791 ARG A N 1
ATOM 6220 C CA . ARG A 1 791 ? 5.587 13.551 44.442 1.00 92.12 791 ARG A CA 1
ATOM 6221 C C . ARG A 1 791 ? 4.944 12.769 43.297 1.00 92.12 791 ARG A C 1
ATOM 6223 O O . ARG A 1 791 ? 3.725 12.837 43.145 1.00 92.12 791 ARG A O 1
ATOM 6230 N N . ILE A 1 792 ? 5.727 12.017 42.521 1.00 93.19 792 ILE A N 1
ATOM 6231 C CA . ILE A 1 792 ? 5.203 11.137 41.464 1.00 93.19 792 ILE A CA 1
ATOM 6232 C C . ILE A 1 792 ? 4.320 10.050 42.085 1.00 93.19 792 ILE A C 1
ATOM 6234 O O . ILE A 1 792 ? 3.190 9.855 41.640 1.00 93.19 792 ILE A O 1
ATOM 6238 N N . ALA A 1 793 ? 4.788 9.396 43.152 1.00 94.06 793 ALA A N 1
ATOM 6239 C CA . ALA A 1 793 ? 4.018 8.380 43.864 1.00 94.06 793 ALA A CA 1
ATOM 6240 C C . ALA A 1 793 ? 2.703 8.945 44.431 1.00 94.06 793 ALA A C 1
ATOM 6242 O O . ALA A 1 793 ? 1.651 8.319 44.297 1.00 94.06 793 ALA A O 1
ATOM 6243 N N . ALA A 1 794 ? 2.734 10.155 45.001 1.00 94.50 794 ALA A N 1
ATOM 6244 C CA . ALA A 1 794 ? 1.535 10.841 45.474 1.00 94.50 794 ALA A CA 1
ATOM 6245 C C . ALA A 1 794 ? 0.555 11.163 44.330 1.00 94.50 794 ALA A C 1
ATOM 6247 O O . ALA A 1 794 ? -0.647 10.957 44.488 1.00 94.50 794 ALA A O 1
ATOM 6248 N N . ALA A 1 795 ? 1.052 11.619 43.174 1.00 94.00 795 ALA A N 1
ATOM 6249 C CA . ALA A 1 795 ? 0.226 11.918 42.003 1.00 94.00 795 ALA A CA 1
ATOM 6250 C C . ALA A 1 795 ? -0.431 10.665 41.401 1.00 94.00 795 ALA A C 1
ATOM 6252 O O . ALA A 1 795 ? -1.570 10.739 40.943 1.00 94.00 795 ALA A O 1
ATOM 6253 N N . MET A 1 796 ? 0.253 9.516 41.430 1.00 94.31 796 MET A N 1
ATOM 6254 C CA . MET A 1 796 ? -0.312 8.226 41.010 1.00 94.31 796 MET A CA 1
ATOM 6255 C C . MET A 1 796 ? -1.449 7.745 41.916 1.00 94.31 796 MET A C 1
ATOM 6257 O O . MET A 1 796 ? -2.327 7.001 41.473 1.00 94.31 796 MET A O 1
ATOM 6261 N N . GLY A 1 797 ? -1.449 8.156 43.184 1.00 94.25 797 GLY A N 1
ATOM 6262 C CA . GLY A 1 797 ? -2.453 7.739 44.155 1.00 94.25 797 GLY A CA 1
ATOM 6263 C C . GLY A 1 797 ? -2.458 6.221 44.394 1.00 94.25 797 GLY A C 1
ATOM 6264 O O . GLY A 1 797 ? -1.507 5.529 44.033 1.00 94.25 797 GLY A O 1
ATOM 6265 N N . PRO A 1 798 ? -3.517 5.673 45.014 1.00 94.00 798 PRO A N 1
ATOM 6266 C CA . PRO A 1 798 ? -3.601 4.253 45.372 1.00 94.00 798 PRO A CA 1
ATOM 6267 C C . PRO A 1 798 ? -4.087 3.338 44.239 1.00 94.00 798 PRO A C 1
ATOM 6269 O O . PRO A 1 798 ? -3.999 2.124 44.373 1.00 94.00 798 PRO A O 1
ATOM 6272 N N . LYS A 1 799 ? -4.631 3.894 43.148 1.00 94.25 799 LYS A N 1
ATOM 6273 C CA . LYS A 1 799 ? -5.222 3.130 42.031 1.00 94.25 799 LYS A CA 1
ATOM 6274 C C . LYS A 1 799 ? -4.534 3.361 40.684 1.00 94.25 799 LYS A C 1
ATOM 6276 O O . LYS A 1 799 ? -4.845 2.651 39.732 1.00 94.25 799 LYS A O 1
ATOM 6281 N N . GLY A 1 800 ? -3.609 4.321 40.600 1.00 95.44 800 GLY A N 1
ATOM 6282 C CA . GLY A 1 800 ? -2.919 4.647 39.356 1.00 95.44 800 GLY A CA 1
ATOM 6283 C C . GLY A 1 800 ? -2.156 3.452 38.797 1.00 95.44 800 GLY A C 1
ATOM 6284 O O . GLY A 1 800 ? -1.392 2.821 39.533 1.00 95.44 800 GLY A O 1
ATOM 6285 N N . LYS A 1 801 ? -2.376 3.186 37.506 1.00 97.62 801 LYS A N 1
ATOM 6286 C CA . LYS A 1 801 ? -1.705 2.180 36.667 1.00 97.62 801 LYS A CA 1
ATOM 6287 C C . LYS A 1 801 ? -0.803 2.824 35.611 1.00 97.62 801 LYS A C 1
ATOM 6289 O O . LYS A 1 801 ? 0.240 2.270 35.282 1.00 97.62 801 LYS A O 1
ATOM 6294 N N . GLY A 1 802 ? -1.181 4.003 35.110 1.00 97.75 802 GLY A N 1
ATOM 6295 C CA . GLY A 1 802 ? -0.401 4.796 34.161 1.00 97.75 802 GLY A CA 1
ATOM 6296 C C . GLY A 1 802 ? -0.340 6.266 34.559 1.00 97.75 802 GLY A C 1
ATOM 6297 O O . GLY A 1 802 ? -1.324 6.836 35.032 1.00 97.75 802 GLY A O 1
ATOM 6298 N N . CYS A 1 803 ? 0.820 6.887 34.370 1.00 97.94 803 CYS A N 1
ATOM 6299 C CA . CYS A 1 803 ? 1.083 8.267 34.747 1.00 97.94 803 CYS A CA 1
ATOM 6300 C C . CYS A 1 803 ? 1.764 9.029 33.610 1.00 97.94 803 CYS A C 1
ATOM 6302 O O . CYS A 1 803 ? 2.822 8.616 33.130 1.00 97.94 803 CYS A O 1
ATOM 6304 N N . ILE A 1 804 ? 1.197 10.175 33.228 1.00 97.94 804 ILE A N 1
ATOM 6305 C CA . ILE A 1 804 ? 1.888 11.166 32.397 1.00 97.94 804 ILE A CA 1
ATOM 6306 C C . ILE A 1 804 ? 2.796 12.000 33.297 1.00 97.94 804 ILE A C 1
ATOM 6308 O O . ILE A 1 804 ? 2.322 12.684 34.203 1.00 97.94 804 ILE A O 1
ATOM 6312 N N . LEU A 1 805 ? 4.096 11.979 33.025 1.00 96.00 805 LEU A N 1
ATOM 6313 C CA . LEU A 1 805 ? 5.092 12.810 33.693 1.00 96.00 805 LEU A CA 1
ATOM 6314 C C . LEU A 1 805 ? 5.357 14.035 32.817 1.00 96.00 805 LEU A C 1
ATOM 6316 O O . LEU A 1 805 ? 6.044 13.913 31.799 1.00 96.00 805 LEU A O 1
ATOM 6320 N N . ARG A 1 806 ? 4.801 15.204 33.172 1.00 94.44 806 ARG A N 1
ATOM 6321 C CA . ARG A 1 806 ? 4.858 16.400 32.315 1.00 94.44 806 ARG A CA 1
ATOM 6322 C C . ARG A 1 806 ? 6.297 16.713 31.890 1.00 94.44 806 ARG A C 1
ATOM 6324 O O . ARG A 1 806 ? 7.178 16.854 32.733 1.00 94.44 806 ARG A O 1
ATOM 6331 N N . ASN A 1 807 ? 6.519 16.845 30.581 1.00 93.00 807 ASN A N 1
ATOM 6332 C CA . ASN A 1 807 ? 7.825 17.081 29.942 1.00 93.00 807 ASN A CA 1
ATOM 6333 C C . ASN A 1 807 ? 8.890 15.977 30.125 1.00 93.00 807 ASN A C 1
ATOM 6335 O O . ASN A 1 807 ? 10.033 16.182 29.718 1.00 93.00 807 ASN A O 1
ATOM 6339 N N . HIS A 1 808 ? 8.558 14.826 30.715 1.00 92.50 808 HIS A N 1
ATOM 6340 C CA . HIS A 1 808 ? 9.501 13.726 30.951 1.00 92.50 808 HIS A CA 1
ATOM 6341 C C . HIS A 1 808 ? 9.113 12.457 30.175 1.00 92.50 808 HIS A C 1
ATOM 6343 O O . HIS A 1 808 ? 9.981 11.801 29.602 1.00 92.50 808 HIS A O 1
ATOM 6349 N N . GLY A 1 809 ? 7.824 12.122 30.107 1.00 94.81 809 GLY A N 1
ATOM 6350 C CA . GLY A 1 809 ? 7.333 10.943 29.393 1.00 94.81 809 GLY A CA 1
ATOM 6351 C C . GLY A 1 809 ? 6.197 10.259 30.140 1.00 94.81 809 GLY A C 1
ATOM 6352 O O . GLY A 1 809 ? 5.344 10.925 30.724 1.00 94.81 809 GLY A O 1
ATOM 6353 N N . ILE A 1 810 ? 6.186 8.928 30.119 1.00 97.44 810 ILE A N 1
ATOM 6354 C CA . ILE A 1 810 ? 5.140 8.110 30.742 1.00 97.44 810 ILE A CA 1
ATOM 6355 C C . ILE A 1 810 ? 5.744 7.068 31.684 1.00 97.44 810 ILE A C 1
ATOM 6357 O O . ILE A 1 810 ? 6.901 6.671 31.525 1.00 97.44 810 ILE A O 1
ATOM 6361 N N . LEU A 1 811 ? 4.973 6.646 32.680 1.00 97.75 811 LEU A N 1
ATOM 6362 C CA . LEU A 1 811 ? 5.345 5.615 33.646 1.00 97.75 811 LEU A CA 1
ATOM 6363 C C . LEU A 1 811 ? 4.135 4.734 33.934 1.00 97.75 811 LEU A C 1
ATOM 6365 O O . LEU A 1 811 ? 3.028 5.241 34.099 1.00 97.75 811 LEU A O 1
ATOM 6369 N N . THR A 1 812 ? 4.343 3.428 34.026 1.00 98.62 812 THR A N 1
ATOM 6370 C CA . THR A 1 812 ? 3.284 2.458 34.324 1.00 98.62 812 THR A CA 1
ATOM 6371 C C . THR A 1 812 ? 3.705 1.490 35.418 1.00 98.62 812 THR A C 1
ATOM 6373 O O . THR A 1 812 ? 4.896 1.317 35.695 1.00 98.62 812 THR A O 1
ATOM 6376 N N . VAL A 1 813 ? 2.716 0.894 36.080 1.00 98.56 813 VAL A N 1
ATOM 6377 C CA . VAL A 1 813 ? 2.913 -0.036 37.194 1.00 98.56 813 VAL A CA 1
ATOM 6378 C C . VAL A 1 813 ? 2.001 -1.251 37.066 1.00 98.56 813 VAL A C 1
ATOM 6380 O O . VAL A 1 813 ? 0.916 -1.149 36.500 1.00 98.56 813 VAL A O 1
ATOM 6383 N N . GLY A 1 814 ? 2.430 -2.379 37.628 1.00 97.56 814 GLY A N 1
ATOM 6384 C CA . GLY A 1 814 ? 1.670 -3.629 37.631 1.00 97.56 814 GLY A CA 1
ATOM 6385 C C . GLY A 1 814 ? 2.101 -4.588 38.743 1.00 97.56 814 GLY A C 1
ATOM 6386 O O . GLY A 1 814 ? 3.066 -4.341 39.475 1.00 97.56 814 GLY A O 1
ATOM 6387 N N . GLN A 1 815 ? 1.378 -5.697 38.867 1.00 96.31 815 GLN A N 1
ATOM 6388 C CA . GLN A 1 815 ? 1.682 -6.828 39.751 1.00 96.31 815 GLN A CA 1
ATOM 6389 C C . GLN A 1 815 ? 2.710 -7.786 39.126 1.00 96.31 815 GLN A C 1
ATOM 6391 O O . GLN A 1 815 ? 3.389 -8.535 39.833 1.00 96.31 815 GLN A O 1
ATOM 6396 N N . THR A 1 816 ? 2.859 -7.733 37.803 1.00 98.25 816 THR A N 1
ATOM 6397 C CA . THR A 1 816 ? 3.866 -8.463 37.026 1.00 98.25 816 THR A CA 1
ATOM 6398 C C . THR A 1 816 ? 4.613 -7.506 36.099 1.00 98.25 816 THR A C 1
ATOM 6400 O O . THR A 1 816 ? 4.143 -6.399 35.816 1.00 98.25 816 THR A O 1
ATOM 6403 N N . VAL A 1 817 ? 5.798 -7.915 35.637 1.00 98.50 817 VAL A N 1
ATOM 6404 C CA . VAL A 1 817 ? 6.566 -7.121 34.664 1.00 98.50 817 VAL A CA 1
ATOM 6405 C C . VAL A 1 817 ? 5.802 -7.007 33.351 1.00 98.50 817 VAL A C 1
ATOM 6407 O O . VAL A 1 817 ? 5.748 -5.931 32.771 1.00 98.50 817 VAL A O 1
ATOM 6410 N N . ASP A 1 818 ? 5.161 -8.093 32.946 1.00 98.44 818 ASP A N 1
ATOM 6411 C CA . ASP A 1 818 ? 4.299 -8.228 31.779 1.00 98.44 818 ASP A CA 1
ATOM 6412 C C . ASP A 1 818 ? 3.143 -7.229 31.788 1.00 98.44 818 ASP A C 1
ATOM 6414 O O . ASP A 1 818 ? 2.963 -6.491 30.824 1.00 98.44 818 ASP A O 1
ATOM 6418 N N . GLU A 1 819 ? 2.406 -7.145 32.902 1.00 98.25 819 GLU A N 1
ATOM 6419 C CA . GLU A 1 819 ? 1.314 -6.184 33.063 1.00 98.25 819 GLU A CA 1
ATOM 6420 C C . GLU A 1 819 ? 1.835 -4.752 32.906 1.00 98.25 819 GLU A C 1
ATOM 6422 O O . GLU A 1 819 ? 1.302 -3.981 32.107 1.00 98.25 819 GLU A O 1
ATOM 6427 N N . ALA A 1 820 ? 2.906 -4.396 33.622 1.00 98.62 820 ALA A N 1
ATOM 6428 C CA . ALA A 1 820 ? 3.479 -3.054 33.547 1.00 98.62 820 ALA A CA 1
ATOM 6429 C C . ALA A 1 820 ? 4.016 -2.736 32.136 1.00 98.62 820 ALA A C 1
ATOM 6431 O O . ALA A 1 820 ? 3.783 -1.646 31.612 1.00 98.62 820 ALA A O 1
ATOM 6432 N N . ALA A 1 821 ? 4.699 -3.682 31.489 1.00 98.50 821 ALA A N 1
ATOM 6433 C CA . ALA A 1 821 ? 5.278 -3.508 30.160 1.00 98.50 821 ALA A CA 1
ATOM 6434 C C . ALA A 1 821 ? 4.205 -3.416 29.065 1.00 98.50 821 ALA A C 1
ATOM 6436 O O . ALA A 1 821 ? 4.335 -2.602 28.142 1.00 98.50 821 ALA A O 1
ATOM 6437 N N . TRP A 1 822 ? 3.125 -4.193 29.173 1.00 98.25 822 TRP A N 1
ATOM 6438 C CA . TRP A 1 822 ? 1.988 -4.088 28.265 1.00 98.25 822 TRP A CA 1
ATOM 6439 C C . TRP A 1 822 ? 1.237 -2.777 28.453 1.00 98.25 822 TRP A C 1
ATOM 6441 O O . TRP A 1 822 ? 0.988 -2.080 27.471 1.00 98.25 822 TRP A O 1
ATOM 6451 N N . LEU A 1 823 ? 0.954 -2.374 29.695 1.00 98.50 823 LEU A N 1
ATOM 6452 C CA . LEU A 1 823 ? 0.355 -1.069 29.972 1.00 98.50 823 LEU A CA 1
ATOM 6453 C C . LEU A 1 823 ? 1.228 0.058 29.409 1.00 98.50 823 LEU A C 1
ATOM 6455 O O . LEU A 1 823 ? 0.698 0.981 28.795 1.00 98.50 823 LEU A O 1
ATOM 6459 N N . TYR A 1 824 ? 2.556 -0.023 29.541 1.00 98.56 824 TYR A N 1
ATOM 6460 C CA . TYR A 1 824 ? 3.471 0.946 28.930 1.00 98.56 824 TYR A CA 1
ATOM 6461 C C . TYR A 1 824 ? 3.294 1.016 27.406 1.00 98.56 824 TYR A C 1
ATOM 6463 O O . TYR A 1 824 ? 3.103 2.096 26.849 1.00 98.56 824 TYR A O 1
ATOM 6471 N N . THR A 1 825 ? 3.303 -0.142 26.743 1.00 97.81 825 THR A N 1
ATOM 6472 C CA . THR A 1 825 ? 3.152 -0.275 25.284 1.00 97.81 825 THR A CA 1
ATOM 6473 C C . THR A 1 825 ? 1.792 0.250 24.812 1.00 97.81 825 THR A C 1
ATOM 6475 O O . THR A 1 825 ? 1.711 1.031 23.862 1.00 97.81 825 THR A O 1
ATOM 6478 N N . SER A 1 826 ? 0.718 -0.107 25.520 1.00 97.88 826 SER A N 1
ATOM 6479 C CA . SER A 1 826 ? -0.646 0.359 25.261 1.00 97.88 826 SER A CA 1
ATOM 6480 C C . SER A 1 826 ? -0.762 1.873 25.444 1.00 97.88 826 SER A C 1
ATOM 6482 O O . SER A 1 826 ? -1.382 2.548 24.622 1.00 97.88 826 SER A O 1
ATOM 6484 N N . MET A 1 827 ? -0.141 2.437 26.483 1.00 98.38 827 MET A N 1
ATOM 6485 C CA . MET A 1 827 ? -0.159 3.876 26.754 1.00 98.38 827 MET A CA 1
ATOM 6486 C C . MET A 1 827 ? 0.649 4.666 25.717 1.00 98.38 827 MET A C 1
ATOM 6488 O O . MET A 1 827 ? 0.168 5.685 25.231 1.00 98.38 827 MET A O 1
ATOM 6492 N N . GLU A 1 828 ? 1.830 4.187 25.316 1.00 98.12 828 GLU A N 1
ATOM 6493 C CA . GLU A 1 828 ? 2.645 4.789 24.250 1.00 98.12 828 GLU A CA 1
ATOM 6494 C C . GLU A 1 828 ? 1.888 4.833 22.915 1.00 98.12 828 GLU A C 1
ATOM 6496 O O . GLU A 1 828 ? 1.820 5.876 22.256 1.00 98.12 828 GLU A O 1
ATOM 6501 N N . ARG A 1 829 ? 1.261 3.715 22.530 1.00 97.94 829 ARG A N 1
ATOM 6502 C CA . ARG A 1 829 ? 0.425 3.638 21.324 1.00 97.94 829 ARG A CA 1
ATOM 6503 C C . ARG A 1 829 ? -0.811 4.531 21.439 1.00 97.94 829 ARG A C 1
ATOM 6505 O O . ARG A 1 829 ? -1.148 5.218 20.477 1.00 97.94 829 ARG A O 1
ATOM 6512 N N . SER A 1 830 ? -1.428 4.609 22.617 1.00 98.31 830 SER A N 1
ATOM 6513 C CA . SER A 1 830 ? -2.557 5.514 22.873 1.00 98.31 830 SER A CA 1
ATOM 6514 C C . SER A 1 830 ? -2.150 6.985 22.763 1.00 98.31 830 SER A C 1
ATOM 6516 O O . SER A 1 830 ? -2.887 7.771 22.177 1.00 98.31 830 SER A O 1
ATOM 6518 N N . CYS A 1 831 ? -0.955 7.368 23.228 1.00 98.44 831 CYS A N 1
ATOM 6519 C CA . CYS A 1 831 ? -0.405 8.713 23.025 1.00 98.44 831 CYS A CA 1
ATOM 6520 C C . CYS A 1 831 ? -0.240 9.037 21.534 1.00 98.44 831 CYS A C 1
ATOM 6522 O O . CYS A 1 831 ? -0.586 10.138 21.105 1.00 98.44 831 CYS A O 1
ATOM 6524 N N . ARG A 1 832 ? 0.232 8.082 20.718 1.00 98.25 832 ARG A N 1
ATOM 6525 C CA . ARG A 1 832 ? 0.302 8.246 19.256 1.00 98.25 832 ARG A CA 1
ATOM 6526 C C . ARG A 1 832 ? -1.083 8.480 18.653 1.00 98.25 832 ARG A C 1
ATOM 6528 O O . ARG A 1 832 ? -1.249 9.415 17.875 1.00 98.25 832 ARG A O 1
ATOM 6535 N N . VAL A 1 833 ? -2.062 7.649 19.010 1.00 97.88 833 VAL A N 1
ATOM 6536 C CA . VAL A 1 833 ? -3.445 7.772 18.521 1.00 97.88 833 VAL A CA 1
ATOM 6537 C C . VAL A 1 833 ? -4.049 9.110 18.936 1.00 97.88 833 VAL A C 1
ATOM 6539 O O . VAL A 1 833 ? -4.606 9.803 18.093 1.00 97.88 833 VAL A O 1
ATOM 6542 N N . GLN A 1 834 ? -3.880 9.514 20.195 1.00 97.88 834 GLN A N 1
ATOM 6543 C CA . GLN A 1 834 ? -4.358 10.794 20.706 1.00 97.88 834 GLN A CA 1
ATOM 6544 C C . GLN A 1 834 ? -3.739 11.968 19.939 1.00 97.88 834 GLN A C 1
ATOM 6546 O O . GLN A 1 834 ? -4.472 12.845 19.508 1.00 97.88 834 GLN A O 1
ATOM 6551 N N . LEU A 1 835 ? -2.422 11.984 19.703 1.00 97.62 835 LEU A N 1
ATOM 6552 C CA . LEU A 1 835 ? -1.768 13.048 18.926 1.00 97.62 835 LEU A CA 1
ATOM 6553 C C . LEU A 1 835 ? -2.335 13.158 17.503 1.00 97.62 835 LEU A C 1
ATOM 6555 O O . LEU A 1 835 ? -2.576 14.264 17.022 1.00 97.62 835 LEU A O 1
ATOM 6559 N N . LEU A 1 836 ? -2.578 12.021 16.846 1.00 95.88 836 LEU A N 1
ATOM 6560 C CA . LEU A 1 836 ? -3.199 11.982 15.520 1.00 95.88 836 LEU A CA 1
ATOM 6561 C C . LEU A 1 836 ? -4.659 12.458 15.564 1.00 95.88 836 LEU A C 1
ATOM 6563 O O . LEU A 1 836 ? -5.078 13.224 14.698 1.00 95.88 836 LEU A O 1
ATOM 6567 N N . ALA A 1 837 ? -5.415 12.053 16.586 1.00 95.31 837 ALA A N 1
ATOM 6568 C CA . ALA A 1 837 ? -6.799 12.468 16.790 1.00 95.31 837 ALA A CA 1
ATOM 6569 C C . ALA A 1 837 ? -6.911 13.967 17.102 1.00 95.31 837 ALA A C 1
ATOM 6571 O O . ALA A 1 837 ? -7.790 14.628 16.561 1.00 95.31 837 ALA A O 1
ATOM 6572 N N . GLU A 1 838 ? -6.012 14.531 17.913 1.00 94.38 838 GLU A N 1
ATOM 6573 C CA . GLU A 1 838 ? -5.963 15.975 18.173 1.00 94.38 838 GLU A CA 1
ATOM 6574 C C . GLU A 1 838 ? -5.581 16.760 16.918 1.00 94.38 838 GLU A C 1
ATOM 6576 O O . GLU A 1 838 ? -6.160 17.811 16.657 1.00 94.38 838 GLU A O 1
ATOM 6581 N N . ALA A 1 839 ? -4.646 16.253 16.107 1.00 90.94 839 ALA A N 1
ATOM 6582 C CA . ALA A 1 839 ? -4.294 16.885 14.837 1.00 90.94 839 ALA A CA 1
ATOM 6583 C C . ALA A 1 839 ? -5.485 16.905 13.863 1.00 90.94 839 ALA A C 1
ATOM 6585 O O . ALA A 1 839 ? -5.722 17.914 13.202 1.00 90.94 839 ALA A O 1
ATOM 6586 N N . ALA A 1 840 ? -6.267 15.822 13.809 1.00 81.38 840 ALA A N 1
ATOM 6587 C CA . ALA A 1 840 ? -7.507 15.771 13.040 1.00 81.38 840 ALA A CA 1
ATOM 6588 C C . ALA A 1 840 ? -8.579 16.716 13.618 1.00 81.38 840 ALA A C 1
ATOM 6590 O O . ALA A 1 840 ? -9.201 17.476 12.876 1.00 81.38 840 ALA A O 1
ATOM 6591 N N . ALA A 1 841 ? -8.752 16.726 14.942 1.00 88.38 841 ALA A N 1
ATOM 6592 C CA . ALA A 1 841 ? -9.733 17.566 15.624 1.00 88.38 841 ALA A CA 1
ATOM 6593 C C . ALA A 1 841 ? -9.423 19.065 15.523 1.00 88.38 841 ALA A C 1
ATOM 6595 O O . ALA A 1 841 ? -10.342 19.882 15.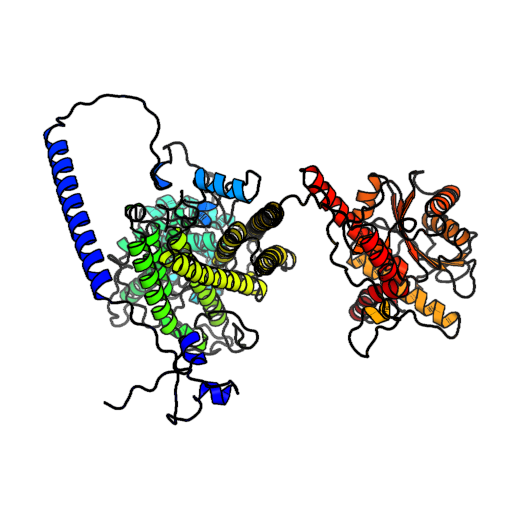453 1.00 88.38 841 ALA A O 1
ATOM 6596 N N . ALA A 1 842 ? -8.144 19.439 15.430 1.00 82.00 842 ALA A N 1
ATOM 6597 C CA . ALA A 1 842 ? -7.719 20.812 15.171 1.00 82.00 842 ALA A CA 1
ATOM 6598 C C . ALA A 1 842 ? -8.244 21.361 13.828 1.00 82.00 842 ALA A C 1
ATOM 6600 O O . ALA A 1 842 ? -8.361 22.575 13.682 1.00 82.00 842 ALA A O 1
ATOM 6601 N N . ASN A 1 843 ? -8.624 20.489 12.885 1.00 75.81 843 ASN A N 1
ATOM 6602 C CA . ASN A 1 843 ? -9.259 20.860 11.616 1.00 75.81 843 ASN A CA 1
ATOM 6603 C C . ASN A 1 843 ? -10.799 20.875 11.684 1.00 75.81 843 ASN A C 1
ATOM 6605 O O . ASN A 1 843 ? -11.455 20.956 10.654 1.00 75.81 843 ASN A O 1
ATOM 6609 N N . GLY A 1 844 ? -11.392 20.815 12.882 1.00 76.88 844 GLY A N 1
ATOM 6610 C CA . GLY A 1 844 ? -12.840 20.933 13.087 1.00 76.88 844 GLY A CA 1
ATOM 6611 C C . GLY A 1 844 ? -13.604 19.606 13.140 1.00 76.88 844 GLY A C 1
ATOM 6612 O O . GLY A 1 844 ? -14.819 19.630 13.327 1.00 76.88 844 GLY A O 1
ATOM 6613 N N . LEU A 1 845 ? -12.924 18.456 13.038 1.00 72.31 845 LEU A N 1
ATOM 6614 C CA . LEU A 1 845 ? -13.535 17.132 13.208 1.00 72.31 845 LEU A CA 1
ATOM 6615 C C . LEU A 1 845 ? -13.817 16.854 14.701 1.00 72.31 845 LEU A C 1
ATOM 6617 O O . LEU A 1 845 ? -12.874 16.741 15.488 1.00 72.31 845 LEU A O 1
ATOM 6621 N N . PRO A 1 846 ? -15.081 16.731 15.146 1.00 84.12 846 PRO A N 1
ATOM 6622 C CA . PRO A 1 846 ? -15.369 16.476 16.553 1.00 84.12 846 PRO A CA 1
ATOM 6623 C C . PRO A 1 846 ? -14.962 15.051 16.948 1.00 84.12 846 PRO A C 1
ATOM 6625 O O . PRO A 1 846 ? -15.294 14.081 16.268 1.00 84.12 846 PRO A O 1
ATOM 6628 N N . LYS A 1 847 ? -14.283 14.914 18.091 1.00 90.25 847 LYS A N 1
ATOM 6629 C CA . LYS A 1 847 ? -14.006 13.608 18.704 1.00 90.25 847 LYS A CA 1
ATOM 6630 C C . LYS A 1 847 ? -15.298 13.053 19.306 1.00 90.25 847 LYS A C 1
ATOM 6632 O O . LYS A 1 847 ? -15.966 13.749 20.070 1.00 90.25 847 LYS A O 1
ATOM 6637 N N . VAL A 1 848 ? -15.626 11.803 18.992 1.00 93.75 848 VAL A N 1
ATOM 6638 C CA . VAL A 1 848 ? -16.684 11.045 19.673 1.00 93.75 848 VAL A CA 1
ATOM 6639 C C . VAL A 1 848 ? -16.000 10.125 20.673 1.00 93.75 848 VAL A C 1
ATOM 6641 O O . VAL A 1 848 ? -15.200 9.281 20.280 1.00 93.75 848 VAL A O 1
ATOM 6644 N N . LEU A 1 849 ? -16.259 10.348 21.959 1.00 94.44 849 LEU A N 1
ATOM 6645 C CA . LEU A 1 849 ? -15.658 9.567 23.037 1.00 94.44 849 LEU A CA 1
ATOM 6646 C C . LEU A 1 849 ? -16.511 8.334 23.334 1.00 94.44 849 LEU A C 1
ATOM 6648 O O . LEU A 1 849 ? -17.720 8.351 23.113 1.00 94.44 849 LEU A O 1
ATOM 6652 N N . ILE A 1 850 ? -15.878 7.291 23.865 1.00 93.31 850 ILE A N 1
ATOM 6653 C CA . ILE A 1 850 ? -16.578 6.123 24.403 1.00 93.31 850 ILE A CA 1
ATOM 6654 C C . ILE A 1 850 ? -17.367 6.556 25.641 1.00 93.31 850 ILE A C 1
ATOM 6656 O O . ILE A 1 850 ? -16.825 7.232 26.523 1.00 93.31 850 ILE A O 1
ATOM 6660 N N . ASP A 1 851 ? -18.635 6.151 25.706 1.00 92.06 851 ASP A N 1
ATOM 6661 C CA . ASP A 1 851 ? -19.529 6.478 26.813 1.00 92.06 851 ASP A CA 1
ATOM 6662 C C . ASP A 1 851 ? -19.004 5.917 28.141 1.00 92.06 851 ASP A C 1
ATOM 6664 O O . ASP A 1 851 ? -18.352 4.873 28.202 1.00 92.06 851 ASP A O 1
ATOM 6668 N N . ASP A 1 852 ? -19.350 6.581 29.245 1.00 90.19 852 ASP A N 1
ATOM 6669 C CA . ASP A 1 852 ? -18.841 6.224 30.570 1.00 90.19 852 ASP A CA 1
ATOM 6670 C C . ASP A 1 852 ? -19.121 4.762 30.960 1.00 90.19 852 ASP A C 1
ATOM 6672 O O . ASP A 1 852 ? -18.289 4.144 31.624 1.00 90.19 852 ASP A O 1
ATOM 6676 N N . GLU A 1 853 ? -20.272 4.224 30.559 1.00 88.69 853 GLU A N 1
ATOM 6677 C CA . GLU A 1 853 ? -20.697 2.842 30.808 1.00 88.69 853 GLU A CA 1
ATOM 6678 C C . GLU A 1 853 ? -19.812 1.836 30.057 1.00 88.69 853 GLU A C 1
ATOM 6680 O O . GLU A 1 853 ? -19.240 0.932 30.664 1.00 88.69 853 GLU A O 1
ATOM 6685 N N . GLU A 1 854 ? -19.616 2.051 28.756 1.00 91.00 854 GLU A N 1
ATOM 6686 C CA . GLU A 1 854 ? -18.808 1.194 27.884 1.00 91.00 854 GLU A CA 1
ATOM 6687 C C . GLU A 1 854 ? -17.325 1.268 28.251 1.00 91.00 854 GLU A C 1
ATOM 6689 O O . GLU A 1 854 ? -16.645 0.248 28.344 1.00 91.00 854 GLU A O 1
ATOM 6694 N N . ALA A 1 855 ? -16.821 2.466 28.549 1.00 93.25 855 ALA A N 1
ATOM 6695 C CA . ALA A 1 855 ? -15.445 2.641 28.985 1.00 93.25 855 ALA A CA 1
ATOM 6696 C C . ALA A 1 855 ? -15.197 2.046 30.384 1.00 93.25 855 ALA A C 1
ATOM 6698 O O . ALA A 1 855 ? -14.062 1.682 30.680 1.00 93.25 855 ALA A O 1
ATOM 6699 N N . ASN A 1 856 ? -16.218 1.936 31.248 1.00 91.75 856 ASN A N 1
ATOM 6700 C CA . ASN A 1 856 ? -16.098 1.218 32.525 1.00 91.75 856 ASN A CA 1
ATOM 6701 C C . ASN A 1 856 ? -16.064 -0.295 32.292 1.00 91.75 856 ASN A C 1
ATOM 6703 O O . ASN A 1 856 ? -15.194 -0.964 32.834 1.00 91.75 856 ASN A O 1
ATOM 6707 N N . PHE A 1 857 ? -16.936 -0.818 31.427 1.00 90.12 857 PHE A N 1
ATOM 6708 C CA . PHE A 1 857 ? -16.911 -2.232 31.053 1.00 90.12 857 PHE A CA 1
ATOM 6709 C C . PHE A 1 857 ? -15.566 -2.635 30.428 1.00 90.12 857 PHE A C 1
ATOM 6711 O O . PHE A 1 857 ? -14.961 -3.623 30.840 1.00 90.12 857 PHE A O 1
ATOM 6718 N N . ASN A 1 858 ? -15.053 -1.836 29.486 1.00 92.94 858 ASN A N 1
ATOM 6719 C CA . ASN A 1 858 ? -13.734 -2.060 28.893 1.00 92.94 858 ASN A CA 1
ATOM 6720 C C . ASN A 1 858 ? -12.628 -2.003 29.952 1.00 92.94 858 ASN A C 1
ATOM 6722 O O . ASN A 1 858 ? -11.717 -2.820 29.920 1.00 92.94 858 ASN A O 1
ATOM 6726 N N . PHE A 1 859 ? -12.702 -1.077 30.911 1.00 94.88 859 PHE A N 1
ATOM 6727 C CA . PHE A 1 859 ? -11.736 -1.014 32.007 1.00 94.88 859 PHE A CA 1
ATOM 6728 C C . PHE A 1 859 ? -11.770 -2.269 32.893 1.00 94.88 859 PHE A C 1
ATOM 6730 O O . PHE A 1 859 ? -10.709 -2.806 33.217 1.00 94.88 859 PHE A O 1
ATOM 6737 N N . ASP A 1 860 ? -12.960 -2.747 33.259 1.00 90.38 860 ASP A N 1
ATOM 6738 C CA . ASP A 1 860 ? -13.141 -3.926 34.115 1.00 90.38 860 ASP A CA 1
ATOM 6739 C C . ASP A 1 860 ? -12.617 -5.210 33.453 1.00 90.38 860 ASP A C 1
ATOM 6741 O O . ASP A 1 860 ? -12.133 -6.109 34.139 1.00 90.38 860 ASP A O 1
ATOM 6745 N N . VAL A 1 861 ? -12.682 -5.290 32.120 1.00 89.75 861 VAL A N 1
ATOM 6746 C CA . VAL A 1 861 ? -12.176 -6.431 31.347 1.00 89.75 861 VAL A CA 1
ATOM 6747 C C . VAL A 1 861 ? -10.692 -6.270 31.026 1.00 89.75 861 VAL A C 1
ATOM 6749 O O . VAL A 1 861 ? -9.889 -7.136 31.353 1.00 89.75 861 VAL A O 1
ATOM 6752 N N . GLU A 1 862 ? -10.303 -5.173 30.383 1.00 92.50 862 GLU A N 1
ATOM 6753 C CA . GLU A 1 862 ? -8.981 -5.041 29.767 1.00 92.50 862 GLU A CA 1
ATOM 6754 C C . GLU A 1 862 ? -7.887 -4.562 30.709 1.00 92.50 862 GLU A C 1
ATOM 6756 O O . GLU A 1 862 ? -6.706 -4.737 30.409 1.00 92.50 862 GLU A O 1
ATOM 6761 N N . SER A 1 863 ? -8.251 -3.913 31.818 1.00 93.56 863 SER A N 1
ATOM 6762 C CA . SER A 1 863 ? -7.267 -3.527 32.829 1.00 93.56 863 SER A CA 1
ATOM 6763 C C . SER A 1 863 ? -6.976 -4.662 33.813 1.00 93.56 863 SER A C 1
ATOM 6765 O O . SER A 1 863 ? -6.124 -4.493 34.686 1.00 93.56 863 SER A O 1
ATOM 6767 N N . ASP A 1 864 ? -7.671 -5.798 33.708 1.00 93.94 864 ASP A N 1
ATOM 6768 C CA . ASP A 1 864 ? -7.444 -6.954 34.568 1.00 93.94 864 ASP A CA 1
ATOM 6769 C C . ASP A 1 864 ? -5.981 -7.450 34.455 1.00 93.94 864 ASP A C 1
ATOM 6771 O O . ASP A 1 864 ? -5.456 -7.561 33.339 1.00 93.94 864 ASP A O 1
ATOM 6775 N N . PRO A 1 865 ? -5.296 -7.733 35.583 1.00 94.56 865 PRO A N 1
ATOM 6776 C CA . PRO A 1 865 ? -3.894 -8.150 35.567 1.00 94.56 865 PRO A CA 1
ATOM 6777 C C . PRO A 1 865 ? -3.626 -9.420 34.753 1.00 94.56 865 PRO A C 1
ATOM 6779 O O . PRO A 1 865 ? -2.574 -9.519 34.121 1.00 94.56 865 PRO A O 1
ATOM 6782 N N . GLU A 1 866 ? -4.561 -10.377 34.737 1.00 94.25 866 GLU A N 1
ATOM 6783 C CA . GLU A 1 866 ? -4.425 -11.621 33.970 1.00 94.25 866 GLU A CA 1
ATOM 6784 C C . GLU A 1 866 ? -4.506 -11.336 32.468 1.00 94.25 866 GLU A C 1
ATOM 6786 O O . GLU A 1 866 ? -3.711 -11.866 31.694 1.00 94.25 866 GLU A O 1
ATOM 6791 N N . ILE A 1 867 ? -5.413 -10.442 32.054 1.00 94.12 867 ILE A N 1
ATOM 6792 C CA . ILE A 1 867 ? -5.504 -9.993 30.658 1.00 94.12 867 ILE A CA 1
ATOM 6793 C C . ILE A 1 867 ? -4.221 -9.288 30.229 1.00 94.12 867 ILE A C 1
ATOM 6795 O O . ILE A 1 867 ? -3.630 -9.659 29.218 1.00 94.12 867 ILE A O 1
ATOM 6799 N N . CYS A 1 868 ? -3.748 -8.311 31.006 1.00 96.00 868 CYS A N 1
ATOM 6800 C CA . CYS A 1 868 ? -2.532 -7.575 30.662 1.00 96.00 868 CYS A CA 1
ATOM 6801 C C . CYS A 1 868 ? -1.293 -8.485 30.608 1.00 96.00 868 CYS A C 1
ATOM 6803 O O . CYS A 1 868 ? -0.432 -8.298 29.750 1.00 96.00 868 CYS A O 1
ATOM 6805 N N . TYR A 1 869 ? -1.216 -9.488 31.488 1.00 97.12 869 TYR A N 1
ATOM 6806 C CA . TYR A 1 869 ? -0.188 -10.526 31.430 1.00 97.12 869 TYR A CA 1
ATOM 6807 C C . TYR A 1 869 ? -0.262 -11.330 30.122 1.00 97.12 869 TYR A C 1
ATOM 6809 O O . TYR A 1 869 ? 0.755 -11.488 29.440 1.00 97.12 869 TYR A O 1
ATOM 6817 N N . CYS A 1 870 ? -1.455 -11.809 29.750 1.00 95.25 870 CYS A N 1
ATOM 6818 C CA . CYS A 1 870 ? -1.668 -12.598 28.536 1.00 95.25 870 CYS A CA 1
ATOM 6819 C C . CYS A 1 870 ? -1.372 -11.815 27.250 1.00 95.25 870 CYS A C 1
ATOM 6821 O O . CYS A 1 870 ? -0.763 -12.372 26.339 1.00 95.25 870 CYS A O 1
ATOM 6823 N N . GLU A 1 871 ? -1.738 -10.535 27.188 1.00 95.62 871 GLU A N 1
ATOM 6824 C CA . GLU A 1 871 ? -1.411 -9.648 26.062 1.00 95.62 871 GLU A CA 1
ATOM 6825 C C . GLU A 1 871 ? 0.103 -9.542 25.847 1.00 95.62 871 GLU A C 1
ATOM 6827 O O . GLU A 1 871 ? 0.596 -9.594 24.719 1.00 95.62 871 GLU A O 1
ATOM 6832 N N . PHE A 1 872 ? 0.874 -9.473 26.937 1.00 97.69 872 PHE A N 1
ATOM 6833 C CA . PHE A 1 872 ? 2.326 -9.435 26.836 1.00 97.69 872 PHE A CA 1
ATOM 6834 C C . PHE A 1 872 ? 2.942 -10.774 26.390 1.00 97.69 872 PHE A C 1
ATOM 6836 O O . PHE A 1 872 ? 4.012 -10.772 25.776 1.00 97.69 872 PHE A O 1
ATOM 6843 N N . GLN A 1 873 ? 2.285 -11.916 26.645 1.00 97.44 873 GLN A N 1
ATOM 6844 C CA . GLN A 1 873 ? 2.854 -13.233 26.320 1.00 97.44 873 GLN A CA 1
ATOM 6845 C C . GLN A 1 873 ? 3.119 -13.402 24.822 1.00 97.44 873 GLN A C 1
ATOM 6847 O O . GLN A 1 873 ? 4.126 -13.994 24.452 1.00 97.44 873 GLN A O 1
ATOM 6852 N N . ALA A 1 874 ? 2.295 -12.803 23.956 1.00 95.81 874 ALA A N 1
ATOM 6853 C CA . ALA A 1 874 ? 2.534 -12.825 22.513 1.00 95.81 874 ALA A CA 1
ATOM 6854 C C . ALA A 1 874 ? 3.889 -12.197 22.129 1.00 95.81 874 ALA A C 1
ATOM 6856 O O . ALA A 1 874 ? 4.554 -12.656 21.199 1.00 95.81 874 ALA A O 1
ATOM 6857 N N . TYR A 1 875 ? 4.318 -11.164 22.858 1.00 97.44 875 TYR A N 1
ATOM 6858 C CA . TYR A 1 875 ? 5.623 -10.539 22.663 1.00 97.44 875 TYR A CA 1
ATOM 6859 C C . TYR A 1 875 ? 6.738 -11.346 23.321 1.00 97.44 875 TYR A C 1
ATOM 6861 O O . TYR A 1 875 ? 7.794 -11.506 22.716 1.00 97.44 875 TYR A O 1
ATOM 6869 N N . TYR A 1 876 ? 6.508 -11.894 24.516 1.00 97.81 876 TYR A N 1
ATOM 6870 C CA . TYR A 1 876 ? 7.468 -12.777 25.180 1.00 97.81 876 TYR A CA 1
ATOM 6871 C C . TYR A 1 876 ? 7.818 -14.001 24.316 1.00 97.81 876 TYR A C 1
ATOM 6873 O O . TYR A 1 876 ? 8.998 -14.283 24.106 1.00 97.81 876 TYR A O 1
ATOM 6881 N N . ASP A 1 877 ? 6.814 -14.682 23.762 1.00 97.25 877 ASP A N 1
ATOM 6882 C CA . ASP A 1 877 ? 6.998 -15.869 22.919 1.00 97.25 877 ASP A CA 1
ATOM 6883 C C . ASP A 1 877 ? 7.784 -15.529 21.645 1.00 97.25 877 ASP A C 1
ATOM 6885 O O . ASP A 1 877 ? 8.684 -16.265 21.236 1.00 97.25 877 ASP A O 1
ATOM 6889 N N . LEU A 1 878 ? 7.507 -14.364 21.049 1.00 96.88 878 LEU A N 1
ATOM 6890 C CA . LEU A 1 878 ? 8.266 -13.858 19.907 1.00 96.88 878 LEU A CA 1
ATOM 6891 C C . LEU A 1 878 ? 9.731 -13.570 20.272 1.00 96.88 878 LEU A C 1
ATOM 6893 O O . LEU A 1 878 ? 10.635 -13.872 19.492 1.00 96.88 878 LEU A O 1
ATOM 6897 N N . GLU A 1 879 ? 9.991 -12.984 21.442 1.00 96.81 879 GLU A N 1
ATOM 6898 C CA . GLU A 1 879 ? 11.353 -12.753 21.932 1.00 96.81 879 GLU A CA 1
ATOM 6899 C C . GLU A 1 879 ? 12.117 -14.060 22.158 1.00 96.81 879 GLU A C 1
ATOM 6901 O O . GLU A 1 879 ? 13.323 -14.128 21.884 1.00 96.81 879 GLU A O 1
ATOM 6906 N N . ASP A 1 880 ? 11.435 -15.086 22.663 1.00 96.31 880 ASP A N 1
ATOM 6907 C CA . ASP A 1 880 ? 12.024 -16.398 22.920 1.00 96.31 880 ASP A CA 1
ATOM 6908 C C . ASP A 1 880 ? 12.460 -17.060 21.618 1.00 96.31 880 ASP A C 1
ATOM 6910 O O . ASP A 1 880 ? 13.633 -17.419 21.482 1.00 96.31 880 ASP A O 1
ATOM 6914 N N . GLU A 1 881 ? 11.566 -17.083 20.629 1.00 97.25 881 GLU A N 1
ATOM 6915 C CA . GLU A 1 881 ? 11.825 -17.634 19.299 1.00 97.25 881 GLU A CA 1
ATOM 6916 C C . GLU A 1 881 ? 12.949 -16.873 18.580 1.00 97.25 881 GLU A C 1
ATOM 6918 O O . GLU A 1 881 ? 13.927 -17.460 18.117 1.00 97.25 881 GLU A O 1
ATOM 6923 N N . LEU A 1 882 ? 12.871 -15.539 18.529 1.00 94.50 882 LEU A N 1
ATOM 6924 C CA . LEU A 1 882 ? 13.841 -14.720 17.792 1.00 94.50 882 LEU A CA 1
ATOM 6925 C C . LEU A 1 882 ? 15.242 -14.733 18.404 1.00 94.50 882 LEU A C 1
ATOM 6927 O O . LEU A 1 882 ? 16.209 -14.369 17.731 1.00 94.50 882 LEU A O 1
ATOM 6931 N N . SER A 1 883 ? 15.361 -15.057 19.690 1.00 92.69 883 SER A N 1
ATOM 6932 C CA . SER A 1 883 ? 16.639 -15.041 20.395 1.00 92.69 883 SER A CA 1
ATOM 6933 C C . SER A 1 883 ? 17.164 -16.418 20.769 1.00 92.69 883 SER A C 1
ATOM 6935 O O . SER A 1 883 ? 18.241 -16.475 21.367 1.00 92.69 883 SER A O 1
ATOM 6937 N N . ASP A 1 884 ? 16.442 -17.492 20.439 1.00 94.44 884 ASP A N 1
ATOM 6938 C CA . ASP A 1 884 ? 16.746 -18.857 20.885 1.00 94.44 884 ASP A CA 1
ATOM 6939 C C . ASP A 1 884 ? 16.969 -18.899 22.414 1.00 94.44 884 ASP A C 1
ATOM 6941 O O . ASP A 1 884 ? 17.994 -19.354 22.936 1.00 94.44 884 ASP A O 1
ATOM 6945 N N . GLY A 1 885 ? 16.062 -18.239 23.147 1.00 92.88 885 GLY A N 1
ATOM 6946 C CA . GLY A 1 885 ? 16.114 -18.086 24.603 1.00 92.88 885 GLY A CA 1
ATOM 6947 C C . GLY A 1 885 ? 17.342 -17.344 25.147 1.00 92.88 885 GLY A C 1
ATOM 6948 O O . GLY A 1 885 ? 17.654 -17.436 26.337 1.00 92.88 885 GLY A O 1
ATOM 6949 N N . ALA A 1 886 ? 18.088 -16.593 24.328 1.00 93.88 886 ALA A N 1
ATOM 6950 C CA . ALA A 1 886 ? 19.345 -15.975 24.758 1.00 93.88 886 ALA A CA 1
ATOM 6951 C C . ALA A 1 886 ? 19.197 -14.928 25.877 1.00 93.88 886 ALA A C 1
ATOM 6953 O O . ALA A 1 886 ? 20.205 -14.595 26.510 1.00 93.88 886 ALA A O 1
ATOM 6954 N N . PHE A 1 887 ? 18.000 -14.375 26.101 1.00 95.81 887 PHE A N 1
ATOM 6955 C CA . PHE A 1 887 ? 17.733 -13.454 27.214 1.00 95.81 887 PHE A CA 1
ATOM 6956 C C . PHE A 1 887 ? 17.536 -14.159 28.557 1.00 95.81 887 PHE A C 1
ATOM 6958 O O . PHE A 1 887 ? 17.753 -13.526 29.586 1.00 95.81 887 PHE A O 1
ATOM 6965 N N . LYS A 1 888 ? 17.189 -15.452 28.555 1.00 96.19 888 LYS A N 1
ATOM 6966 C CA . LYS A 1 888 ? 16.961 -16.251 29.770 1.00 96.19 888 LYS A CA 1
ATOM 6967 C C . LYS A 1 888 ? 18.255 -16.600 30.521 1.00 96.19 888 LYS A C 1
ATOM 6969 O O . LYS A 1 888 ? 18.205 -17.106 31.636 1.00 96.19 888 LYS A O 1
ATOM 6974 N N . LYS A 1 889 ? 19.407 -16.362 29.883 1.00 87.88 889 LYS A N 1
ATOM 6975 C CA . LYS A 1 889 ? 20.746 -16.738 30.361 1.00 87.88 889 LYS A CA 1
ATOM 6976 C C . LYS A 1 889 ? 21.311 -15.819 31.438 1.00 87.88 889 LYS A C 1
ATOM 6978 O O . LYS A 1 889 ? 21.000 -14.604 31.430 1.00 87.88 889 LYS A O 1
#

Radius of gyration: 35.91 Å; Cα contacts (8 Å, |Δi|>4): 1161; chains: 1; bounding box: 91×79×99 Å